Protein 3L0G (pdb70)

Sequence (1093 aa):
ISFSEEIIHNALKEDLGDKGDITTNSILINEKVNFAINTRENLVVCGIPILEEVFNMNKEHVKYEIHKKDGDITGKNSTLVSGEALAIYLLPIERVILNFIIQHASGIASITRQFVDEVSGTKVKIRSTRKTTPGLRMLDKYSVCIGGGESYRDNLCDGVLIKDNHIASCGSITLAIQRLRKNLKNEYIAIECDNISQVEESLSNNVDMILLDNMSISEIKKAVDDIIVNGKSVLEVSGCVNIRNVRNIALTGVDYISIGCCITNSFQNKDIGLDIEISFSEIIHNALKEDLGDKGDITTNSILINEKVNFAINTRENLVVCGIPILEEVFNMNKEHVKYEIHKKDGDITGKNSTLVSGEALAIYLLPIERVILNFIIQHASGIASITRQFVDEVSGTKVKIRSTRKTTPGLRMLDKYSVCIGG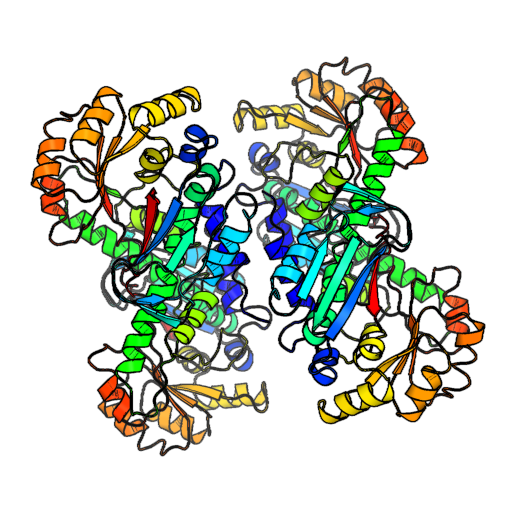GESYRDNLCDGVLIKDNHIASCGSITLAIQRLRKNLKNEYIAIECDNISSQVEESLSNNVDMILLDNMSISEIKKKAVDIIVNGKSVLEVSGCVNIRNVRNIALTGVDYISSIGCCITNSFQNKDIGLLDIEYMKISFSEIIHNALKEDLGDKGDITTNSILINEKVNFAINTRENLVVCGIPILEEVFNMNKEHVKYEIHKKDGDITGKNSTLVSGEEALAIYLLPIERVILNFIIQHASGIASITRQFVDEVSSGTKVKIRSTRKTTPGLRMLDKYSVCIGGGESYRDNLCDGVLIKDNHIASCGSITLAIQRLRKNLKNEYIAIECDNISQVEESLSNNVDMILLDNMSISEIKKAVDDIIVNGKSVLEVSGCCVNIRNVRNIALTGVDYISSIGCCITNSFQNKDIGLDIEKISFSEIIHNALKEDLGDKGDITTNSILINEKVNFAINTRENLVVCGIPILEEVFNMNKEHVKYEIHKKDGDITGKNSTLVSGEALAIYLLPIERVILNFIIQHASGIASITRQFVDEVSGTKVKIRSTRKTTPGLRMLDKYSVCIGGGESYRDNLCDGVLIKDNHIASCGSITLAIQRLRKNLKNEYIAIECDNISQVEESLSNNVDMILLDDNMSISEIKKAVDDIVNGKSVLEVSGCCVNIRNVRNIALTGVDYISIGCCITNSFQNKDIGLDIEY

Foldseek 3Di:
DDCVVVLVVLLCVQQPDPGDCVLVVPFDQDKWKKFWWFQAWWQWAQVVVVVVLCVVVVVFWDKDAPDDGLDTDGGGDTGMITMGRSSSCVRCFVVSQVLRLLLRQLLGVLLLLVVLQPPFLEAEEEDQLADPPCLPSNRVSSVSSPHHYPDSDPPGAEEAEPVNCVVPPHPLVSLVVCPVVDPPGQYEYEDAAVVNLVVVVVVQHAEYEHEADDLVRLLVSCVVCVPSHAYEYEYDDDSVCSNSSSVSRHHYYYYSCSRPVTGGGDIHMDID/DDDPVVLVVLLCVQQPPPGDVVLVVPADQDKWKKFWWFQAWWQWDQVVVVVVLVVVVVVFWDKDAPDDGLDTDGGGHTGMITMGRVSSDPRCFCVSQVLRLQLRQLLGVLLLLVVLQPPFLEAEEADQLADPPCLPSNRVSSVSSPHHYPDSDPPGAAEAEPVNCVVVVHPVVSVVVCPVVDPPGQHEYEDAAVVNLVVVVVVQHAEYEHEPHDLVRLLVSCVVCVPSHAYEYEDADDSVCSNVSRVSRHHYYYHSCSRPVTGGGDIHMDIDD/DPDDCVVVLVVLLCVQQPPPGDCVLVVPADQDKWKKFKWFQFKWQWAQVVVVVVLQVVVVVFWDKDADDDQLDTDGGGDTGMITMGRVSSPPRCFVVSQVRRLLLGQLLGVLLLLVVLQPPFLEAEEEDQLADPPCLPSNRVSSVSNRHHYPDSDDPPAAEAEPVNCVVVPHPVVSLVVVCVPDPPGQHEYEDAAVVNLVVVVVVQHAEYEHEPDDLVRLLVSCVVCVPSHQYEYEEADDSVCSNVSRVSRHHYYYHSCSRPVTGGGDIHMDID/DDDCVVVLVVLLCVQQPPPGDCVLVVPADQDKWKKFWWFQFWWQWAQVVVVVVLQVVCVVFWDKDADDDGLDTDGGGDTGMITMGRCSSPVRCFVVSQVLRLQLGLLLGVLLLLVVLQPPFQEAEEADCLADVPCLPSNRVSSVSNRHHYPDSDPPGAAEAEPVNCVVVVHPLVSLVVVCVVDPPGQYEYEDAAPVNLVVCVVSQHAEYEHEPDDLVRLLVSCVVCVPSHQYEYEEADDSVCSNSSRVSRHHYYYHSCSRPVTGGGGIHMDIDD

Radius of gyration: 31.75 Å; Cα contacts (8 Å, |Δi|>4): 2409; chains: 4; bounding box: 58×88×81 Å

CATH classification: 3.90.1170.20 (+1 more: 3.20.20.70)

Solvent-accessible surface area: 42765 Å² total; per-residue (Å²): 126,93,13,58,49,31,4,57,24,3,21,61,34,0,32,44,121,66,19,4,32,0,0,80,8,3,2,124,114,43,129,4,91,6,20,3,25,0,91,54,99,8,8,1,0,0,4,51,0,0,58,62,1,1,65,119,28,153,96,57,8,65,64,107,62,78,65,139,25,33,29,126,13,35,132,125,18,50,1,0,28,22,77,1,31,0,42,90,1,14,14,13,31,34,6,3,2,12,0,0,18,8,0,0,1,0,0,10,42,0,71,97,10,27,80,67,5,71,82,31,136,9,100,2,15,7,18,22,80,5,11,8,23,4,4,65,1,0,8,40,0,0,61,47,0,25,7,64,38,51,12,52,20,10,15,81,7,0,14,0,44,66,10,9,20,52,12,16,62,39,3,53,54,0,1,110,53,1,106,188,90,37,95,156,65,98,2,0,0,24,0,77,65,35,78,34,0,89,58,0,32,87,25,116,5,52,2,0,10,0,50,98,17,58,75,78,73,4,120,105,0,39,99,53,4,101,74,156,14,41,5,6,4,20,36,96,7,61,71,93,40,0,83,89,14,4,115,15,30,0,38,48,0,4,1,17,55,0,0,26,28,19,116,28,37,72,4,8,8,56,28,88,126,64,15,55,80,34,4,37,35,2,18,51,39,0,35,37,104,116,18,4,24,1,0,74,7,2,4,98,112,40,69,4,84,7,20,3,22,0,81,58,102,7,8,0,0,1,3,52,0,0,55,61,0,1,91,118,26,77,100,64,11,60,67,104,61,77,64,135,22,32,32,122,14,35,134,118,18,50,0,0,28,21,94,3,43,0,41,89,1,13,13,9,32,29,8,2,3,13,0,0,17,8,0,0,1,0,0,13,39,0,70,88,4,29,83,65,4,73,79,33,137,10,102,1,15,4,25,24,87,4,10,8,24,5,4,59,1,0,8,42,0,0,60,47,0,28,7,63,38,51,12,53,20,10,13,79,6,0,14,0,55,66,11,11,22,34,10,15,63,38,3,58,54,0,1,112,50,1,110,180,86,38,92,159,67,98,3,0,0,23,0,72,64,34,78,36,0,89,59,0,39,88,22,118,5,55,2,0,6,0,47,133,21,58,59,81,60,2,118,102,0,37,97,51,3,99,76,156,13,44,6,5,6,20,23,74,17,77,54,215,49,0,83,89,12,3,115,16,27,0,39,48,0,5,0,7,32,0,0,26,25,20,108,30,40,74,4,9,8,53,22,57,118,112,96,67,48,10,13,55,34,5,66,21,2,19,51,36,0,35,37,123,159,19,3,20,0,0,76,7,1,6,103,117,38,80,6,85,7,19,3,25,0,84,58,103,6,7,1,1,0,4,50,0,0,61,47,0,1,81,90,31,74,97,63,7,64,54,112,51,83,67,57,30,34,53,122,16,32,139,108,17,49,0,0,32,16,112,5,48,0,42,88,1,14,14,11,31,31,7,2,3,11,0,1,21,8,0,0,2,0,0,16,39,0,69,85,12,28,82,65,4,72,82,34,130,9,101,1,16,5,24,23,80,4,11,8,23,4,4,82,3,0,8,41,0,0,62,43,0,28,7,65,39,55,13,52,22,8,27,79,9,0,14,0,53,66,9,9,20,48,12,20,62,39,4,46,62,0,0,102,76,0,97,182,90,48,93,117,68,98,2,0,0,19,0,75,61,35,73,41,0,85,62,0,16,90,21,115,5,56,2,0,8,0,36,123,20,60,69,79,54,2,123,110,0,36,104,40,2,117,77,138,10,45,6,4,7,16,20,74,18,89,54,87,60,0,87,87,12,3,115,19,29,0,34,47,0,5,0,3,37,0,0,22,22,18,115,32,42,75,4,8,11,56,26,95,155,65,55,12,14,42,37,5,56,46,2,5,34,40,0,16,24,146,156,16,3,22,0,0,77,9,1,5,103,116,40,65,5,64,6,20,3,24,0,78,60,101,7,7,1,1,0,4,51,0,0,62,57,0,1,84,124,29,80,95,64,6,64,61,116,51,86,69,138,23,31,36,116,17,30,140,105,19,48,1,0,34,22,96,4,46,0,38,90,1,15,14,12,32,30,8,2,3,12,0,1,22,9,0,0,1,0,0,12,37,0,75,86,12,30,83,64,5,70,79,35,129,9,99,2,18,7,24,26,78,4,11,7,24,4,5,76,2,0,8,45,0,0,60,45,0,28,7,65,39,51,12,53,21,11,11,75,8,0,14,0,51,63,8,9,23,28,7,18,58,40,3,65,72,0,1,58,61,0,94,178,88,43,88,119,61,97,1,0,0,23,0,69,64,22,76,35,0,86,60,0,35,89,22,118,6,55,1,0,7,1,38,129,20,58,73,72,58,2,114,104,0,37,110,67,2,98,76,157,10,44,6,5,8,18,22,86,20,88,54,85,84,0,83,90,20,4,111,27,28,0,37,46,0,2,0,3,38,0,0,20,22,18,112,28,41,73,4,10,10,55,18,109,100

Structure (mmCIF, N/CA/C/O backbone):
data_3L0G
#
_entry.id   3L0G
#
_cell.length_a   60.530
_cell.length_b   77.320
_cell.length_c   78.320
_cell.angle_alpha   113.01
_cell.angle_beta   91.82
_cell.angle_gamma   111.68
#
_symmetry.space_group_name_H-M   'P 1'
#
loop_
_entity.id
_entity.type
_entity.pdbx_description
1 polymer 'Nicotinate-nucleotide pyrophosphorylase'
2 non-polymer 1,2-ETHANEDIOL
3 non-polymer 'FORMIC ACID'
4 water water
#
loop_
_atom_site.group_PDB
_atom_site.id
_atom_site.type_symbol
_atom_site.label_atom_id
_atom_site.label_alt_id
_atom_site.label_comp_id
_atom_site.label_asym_id
_atom_site.label_entity_id
_atom_site.label_seq_id
_atom_site.pdbx_PDB_ins_code
_atom_site.Cartn_x
_atom_site.Cartn_y
_atom_site.Cartn_z
_atom_site.occupancy
_atom_site.B_iso_or_equiv
_atom_site.auth_seq_id
_atom_site.auth_comp_id
_atom_site.auth_asym_id
_atom_site.auth_atom_id
_atom_site.pdbx_PDB_model_num
ATOM 1 N N . ILE A 1 24 ? 14.305 61.790 9.188 1.00 21.09 3 ILE A N 1
ATOM 2 C CA . ILE A 1 24 ? 15.512 61.923 8.308 1.00 20.60 3 ILE A CA 1
ATOM 3 C C . ILE A 1 24 ? 15.156 62.823 7.137 1.00 19.27 3 ILE A C 1
ATOM 4 O O . ILE A 1 24 ? 14.200 62.552 6.424 1.00 19.98 3 ILE A O 1
ATOM 9 N N . SER A 1 25 ? 15.928 63.873 6.908 1.00 17.21 4 SER A N 1
ATOM 10 C CA . SER A 1 25 ? 15.624 64.780 5.807 1.00 16.45 4 SER A CA 1
ATOM 11 C C . SER A 1 25 ? 16.308 64.332 4.498 1.00 15.55 4 SER A C 1
ATOM 12 O O . SER A 1 25 ? 17.490 63.992 4.506 1.00 15.04 4 SER A O 1
ATOM 15 N N . PHE A 1 26 ? 15.557 64.340 3.395 1.00 13.80 5 PHE A N 1
ATOM 16 C CA . PHE A 1 26 ? 16.113 64.026 2.058 1.00 12.68 5 PHE A CA 1
ATOM 17 C C . PHE A 1 26 ? 16.088 65.278 1.178 1.00 11.24 5 PHE A C 1
ATOM 18 O O . PHE A 1 26 ? 16.323 65.200 -0.018 1.00 8.87 5 PHE A O 1
ATOM 26 N N . SER A 1 27 ? 15.808 66.436 1.769 1.00 9.87 6 SER A N 1
ATOM 27 C CA . SER A 1 27 ? 15.603 67.622 0.955 1.00 9.43 6 SER A CA 1
ATOM 28 C C . SER A 1 27 ? 16.841 68.051 0.170 1.00 8.86 6 SER A C 1
ATOM 29 O O . SER A 1 27 ? 16.735 68.377 -0.997 1.00 8.70 6 SER A O 1
ATOM 32 N N . GLU A 1 28 ? 17.998 68.055 0.813 1.00 8.40 7 GLU A N 1
ATOM 33 C CA A GLU A 1 28 ? 19.248 68.484 0.186 0.50 8.91 7 GLU A CA 1
ATOM 34 C CA B GLU A 1 28 ? 19.212 68.517 0.144 0.50 8.75 7 GLU A CA 1
ATOM 35 C C . GLU A 1 28 ? 19.671 67.523 -0.923 1.00 8.30 7 GLU A C 1
ATOM 36 O O . GLU A 1 28 ? 20.030 67.960 -2.035 1.00 6.89 7 GLU A O 1
ATOM 47 N N . ILE A 1 29 ? 19.645 66.216 -0.626 1.00 8.03 8 ILE A N 1
ATOM 48 C CA . ILE A 1 29 ? 20.000 65.226 -1.669 1.00 7.92 8 ILE A CA 1
ATOM 49 C C . ILE A 1 29 ? 19.065 65.320 -2.894 1.00 7.41 8 ILE A C 1
ATOM 50 O O . ILE A 1 29 ? 19.519 65.206 -4.007 1.00 6.71 8 ILE A O 1
ATOM 55 N N . ILE A 1 30 ? 17.779 65.584 -2.672 1.00 7.02 9 ILE A N 1
ATOM 56 C CA . ILE A 1 30 ? 16.840 65.799 -3.770 1.00 6.22 9 ILE A CA 1
ATOM 57 C C . ILE A 1 30 ? 17.261 67.001 -4.595 1.00 6.61 9 ILE A C 1
ATOM 58 O O . ILE A 1 30 ? 17.355 66.935 -5.821 1.00 6.32 9 ILE A O 1
ATOM 63 N N . HIS A 1 31 ? 17.555 68.087 -3.901 1.00 6.84 10 HIS A N 1
ATOM 64 C CA . HIS A 1 31 ? 17.960 69.307 -4.542 1.00 7.23 10 HIS A CA 1
ATOM 65 C C . HIS A 1 31 ? 19.202 69.138 -5.420 1.00 7.44 10 HIS A C 1
ATOM 66 O O . HIS A 1 31 ? 19.269 69.665 -6.518 1.00 7.19 10 HIS A O 1
ATOM 73 N N . ASN A 1 32 ? 20.164 68.378 -4.937 1.00 7.77 11 ASN A N 1
ATOM 74 C CA . ASN A 1 32 ? 21.419 68.237 -5.626 1.00 8.06 11 ASN A CA 1
ATOM 75 C C . ASN A 1 32 ? 21.278 67.331 -6.856 1.00 8.00 11 ASN A C 1
ATOM 76 O O . ASN A 1 32 ? 21.895 67.610 -7.893 1.00 7.28 11 ASN A O 1
ATOM 81 N N . ALA A 1 33 ? 20.437 66.301 -6.748 1.00 7.25 12 ALA A N 1
ATOM 82 C CA . ALA A 1 33 ? 20.076 65.451 -7.894 1.00 6.35 12 ALA A CA 1
ATOM 83 C C . ALA A 1 33 ? 19.282 66.197 -8.969 1.00 6.01 12 ALA A C 1
ATOM 84 O O . ALA A 1 33 ? 19.544 66.030 -10.154 1.00 5.55 12 ALA A O 1
ATOM 86 N N . LEU A 1 34 ? 18.309 67.008 -8.573 1.00 5.47 13 LEU A N 1
ATOM 87 C CA . LEU A 1 34 ? 17.565 67.818 -9.552 1.00 5.68 13 LEU A CA 1
ATOM 88 C C . LEU A 1 34 ? 18.501 68.795 -10.243 1.00 5.21 13 LEU A C 1
ATOM 89 O O . LEU A 1 34 ? 18.461 68.958 -11.478 1.00 5.16 13 LEU A O 1
ATOM 94 N N . LYS A 1 35 ? 19.313 69.467 -9.444 1.00 5.31 14 LYS A N 1
ATOM 95 C CA . LYS A 1 35 ? 20.279 70.463 -9.940 1.00 6.52 14 LYS A CA 1
ATOM 96 C C . LYS A 1 35 ? 21.237 69.849 -10.979 1.00 6.00 14 LYS A C 1
ATOM 97 O O . LYS A 1 35 ? 21.424 70.421 -12.044 1.00 7.27 14 LYS A O 1
ATOM 103 N N . GLU A 1 36 ? 21.856 68.711 -10.669 1.00 5.65 15 GLU A N 1
ATOM 104 C CA . GLU A 1 36 ? 22.836 68.146 -11.608 1.00 6.11 15 GLU A CA 1
ATOM 105 C C . GLU A 1 36 ? 22.176 67.746 -12.931 1.00 6.25 15 GLU A C 1
ATOM 106 O O . GLU A 1 36 ? 22.850 67.728 -13.939 1.00 6.70 15 GLU A O 1
ATOM 112 N N . ASP A 1 37 ? 20.872 67.414 -12.915 1.00 6.94 16 ASP A N 1
ATOM 113 C CA . ASP A 1 37 ? 20.200 66.915 -14.123 1.00 7.32 16 ASP A CA 1
ATOM 114 C C . ASP A 1 37 ? 19.467 68.003 -14.916 1.00 8.06 16 ASP A C 1
ATOM 115 O O . ASP A 1 37 ? 19.276 67.842 -16.140 1.00 8.06 16 ASP A O 1
ATOM 120 N N . LEU A 1 38 ? 19.016 69.063 -14.244 1.00 8.57 17 LEU A N 1
ATOM 121 C CA . LEU A 1 38 ? 18.179 70.103 -14.886 1.00 10.53 17 LEU A CA 1
ATOM 122 C C . LEU A 1 38 ? 18.841 71.470 -14.990 1.00 11.52 17 LEU A C 1
ATOM 123 O O . LEU A 1 38 ? 18.379 72.322 -15.741 1.00 12.46 17 LEU A O 1
ATOM 128 N N . GLY A 1 39 ? 19.893 71.684 -14.223 1.00 13.41 18 GLY A N 1
ATOM 129 C CA . GLY A 1 39 ? 20.646 72.932 -14.236 1.00 15.42 18 GLY A CA 1
ATOM 130 C C . GLY A 1 39 ? 19.780 74.174 -14.299 1.00 16.75 18 GLY A C 1
ATOM 131 O O . GLY A 1 39 ? 18.776 74.287 -13.572 1.00 17.00 18 GLY A O 1
ATOM 132 N N . ASP A 1 40 ? 20.163 75.072 -15.215 1.00 18.28 19 ASP A N 1
ATOM 133 C CA . ASP A 1 40 ? 19.501 76.353 -15.432 1.00 19.22 19 ASP A CA 1
ATOM 134 C C . ASP A 1 40 ? 18.558 76.316 -16.626 1.00 18.18 19 ASP A C 1
ATOM 135 O O . ASP A 1 40 ? 17.498 76.919 -16.568 1.00 18.85 19 ASP A O 1
ATOM 140 N N . LYS A 1 41 ? 18.957 75.641 -17.707 1.00 17.35 20 LYS A N 1
ATOM 141 C CA . LYS A 1 41 ? 18.153 75.576 -18.936 1.00 15.81 20 LYS A CA 1
ATOM 142 C C . LYS A 1 41 ? 16.944 74.644 -18.840 1.00 14.87 20 LYS A C 1
ATOM 143 O O . LYS A 1 41 ? 16.051 74.715 -19.681 1.00 15.41 20 LYS A O 1
ATOM 145 N N . GLY A 1 42 ? 16.889 73.785 -17.832 1.00 12.82 21 GLY A N 1
ATOM 146 C CA . GLY A 1 42 ? 15.837 72.781 -17.752 1.00 11.49 21 GLY A CA 1
ATOM 147 C C . GLY A 1 42 ? 15.936 71.698 -18.826 1.00 10.78 21 GLY A C 1
ATOM 148 O O . GLY A 1 42 ? 16.985 71.517 -19.459 1.00 9.69 21 GLY A O 1
ATOM 149 N N . ASP A 1 43 ? 14.836 70.986 -19.027 1.00 9.17 22 ASP A N 1
ATOM 150 C CA . ASP A 1 43 ? 14.801 69.815 -19.927 1.00 9.08 22 ASP A CA 1
ATOM 151 C C . ASP A 1 43 ? 14.447 70.229 -21.360 1.00 8.28 22 ASP A C 1
ATOM 152 O O . ASP A 1 43 ? 13.274 70.310 -21.712 1.00 8.20 22 ASP A O 1
ATOM 157 N N . ILE A 1 44 ? 15.456 70.446 -22.198 1.00 7.54 23 ILE A N 1
ATOM 158 C CA . ILE A 1 44 ? 15.222 71.074 -23.493 1.00 8.00 23 ILE A CA 1
ATOM 159 C C . ILE A 1 44 ? 14.430 70.186 -24.466 1.00 7.97 23 ILE A C 1
ATOM 160 O O . ILE A 1 44 ? 13.740 70.681 -25.357 1.00 7.76 23 ILE A O 1
ATOM 165 N N . THR A 1 45 ? 14.510 68.882 -24.272 1.00 7.41 24 THR A N 1
ATOM 166 C CA . THR A 1 45 ? 13.769 67.958 -25.116 1.00 8.03 24 THR A CA 1
ATOM 167 C C . THR A 1 45 ? 12.276 68.050 -24.782 1.00 8.70 24 THR A C 1
ATOM 168 O O . THR A 1 45 ? 11.448 68.290 -25.662 1.00 9.69 24 THR A O 1
ATOM 172 N N . THR A 1 46 ? 11.947 67.905 -23.506 1.00 8.52 25 THR A N 1
ATOM 173 C CA . THR A 1 46 ? 10.567 67.897 -23.062 1.00 8.52 25 THR A CA 1
ATOM 174 C C . THR A 1 46 ? 9.903 69.231 -23.363 1.00 8.77 25 THR A C 1
ATOM 175 O O . THR A 1 46 ? 8.802 69.273 -23.900 1.00 8.57 25 THR A O 1
ATOM 179 N N . ASN A 1 47 ? 10.576 70.319 -23.011 1.00 9.36 26 ASN A N 1
ATOM 180 C CA . ASN A 1 47 ? 10.041 71.669 -23.212 1.00 9.27 26 ASN A CA 1
ATOM 181 C C . ASN A 1 47 ? 9.861 72.044 -24.677 1.00 9.06 26 ASN A C 1
ATOM 182 O O . ASN A 1 47 ? 9.105 72.955 -24.985 1.00 8.23 26 ASN A O 1
ATOM 187 N N . SER A 1 48 ? 10.553 71.341 -25.573 1.00 9.16 27 SER A N 1
ATOM 188 C CA . SER A 1 48 ? 10.463 71.610 -27.002 1.00 9.18 27 SER A CA 1
ATOM 189 C C . SER A 1 48 ? 9.404 70.761 -27.697 1.00 9.56 27 SER A C 1
ATOM 190 O O . SER A 1 48 ? 9.103 71.017 -28.839 1.00 8.43 27 SER A O 1
ATOM 193 N N . ILE A 1 49 ? 8.862 69.745 -27.023 1.00 9.65 28 ILE A N 1
ATOM 194 C CA . ILE A 1 49 ? 7.890 68.846 -27.641 1.00 10.10 28 ILE A CA 1
ATOM 195 C C . ILE A 1 49 ? 6.481 68.960 -27.040 1.00 10.91 28 ILE A C 1
ATOM 196 O O . ILE A 1 49 ? 5.500 68.805 -27.759 1.00 10.97 28 ILE A O 1
ATOM 201 N N . LEU A 1 50 ? 6.379 69.265 -25.746 1.00 11.58 29 LEU A N 1
ATOM 202 C CA . LEU A 1 50 ? 5.120 69.119 -25.016 1.00 12.42 29 LEU A CA 1
ATOM 203 C C . LEU A 1 50 ? 4.639 70.443 -24.432 1.00 13.62 29 LEU A C 1
ATOM 204 O O . LEU A 1 50 ? 5.437 71.318 -24.142 1.00 12.52 29 LEU A O 1
ATOM 209 N N . ILE A 1 51 ? 3.329 70.572 -24.239 1.00 15.65 30 ILE A N 1
ATOM 210 C CA . ILE A 1 51 ? 2.776 71.748 -23.583 1.00 16.86 30 ILE A CA 1
ATOM 211 C C . ILE A 1 51 ? 1.747 71.371 -22.500 1.00 17.48 30 ILE A C 1
ATOM 212 O O . ILE A 1 51 ? 2.069 71.394 -21.308 1.00 17.40 30 ILE A O 1
ATOM 217 N N . ASN A 1 52 ? 0.519 71.056 -22.895 1.00 17.67 31 ASN A N 1
ATOM 218 C CA . ASN A 1 52 ? -0.547 70.751 -21.931 1.00 18.01 31 ASN A CA 1
ATOM 219 C C . ASN A 1 52 ? -0.974 69.267 -21.904 1.00 17.20 31 ASN A C 1
ATOM 220 O O . ASN A 1 52 ? -1.943 68.916 -21.241 1.00 17.06 31 ASN A O 1
ATOM 225 N N . GLU A 1 53 ? -0.258 68.400 -22.618 1.00 16.86 32 GLU A N 1
ATOM 226 C CA . GLU A 1 53 ? -0.557 66.976 -22.591 1.00 16.40 32 GLU A CA 1
ATOM 227 C C . GLU A 1 53 ? -0.521 66.435 -21.160 1.00 16.34 32 GLU A C 1
ATOM 228 O O . GLU A 1 53 ? 0.420 66.695 -20.418 1.00 16.35 32 GLU A O 1
ATOM 234 N N . LYS A 1 54 ? -1.564 65.687 -20.803 1.00 16.16 33 LYS A N 1
ATOM 235 C CA . LYS A 1 54 ? -1.678 65.033 -19.526 1.00 16.49 33 LYS A CA 1
ATOM 236 C C . LYS A 1 54 ? -1.551 63.535 -19.764 1.00 16.11 33 LYS A C 1
ATOM 237 O O . LYS A 1 54 ? -2.040 63.012 -20.768 1.00 15.35 33 LYS A O 1
ATOM 243 N N . VAL A 1 55 ? -0.859 62.852 -18.854 1.00 14.87 34 VAL A N 1
ATOM 244 C CA . VAL A 1 55 ? -0.560 61.428 -19.026 1.00 13.83 34 VAL A CA 1
ATOM 245 C C . VAL A 1 55 ? -0.924 60.634 -17.766 1.00 12.78 34 VAL A C 1
ATOM 246 O O . VAL A 1 55 ? -0.809 61.157 -16.653 1.00 12.45 34 VAL A O 1
ATOM 250 N N . ASN A 1 56 ? -1.385 59.393 -17.941 1.00 11.57 35 ASN A N 1
ATOM 251 C CA . ASN A 1 56 ? -1.483 58.457 -16.843 1.00 11.22 35 ASN A CA 1
ATOM 252 C C . ASN A 1 56 ? -0.118 57.793 -16.690 1.00 11.63 35 ASN A C 1
ATOM 253 O O . ASN A 1 56 ? 0.516 57.457 -17.699 1.00 11.46 35 ASN A O 1
ATOM 258 N N . PHE A 1 57 ? 0.352 57.585 -15.459 1.00 11.08 36 PHE A N 1
ATOM 259 C CA . PHE A 1 57 ? 1.664 56.955 -15.285 1.00 10.53 36 PHE A CA 1
ATOM 260 C C . PHE A 1 57 ? 1.655 55.925 -14.171 1.00 10.07 36 PHE A C 1
ATOM 261 O O . PHE A 1 57 ? 0.800 55.980 -13.292 1.00 8.97 36 PHE A O 1
ATOM 269 N N . ALA A 1 58 ? 2.648 55.034 -14.216 1.00 9.31 37 ALA A N 1
ATOM 270 C CA . ALA A 1 58 ? 2.883 54.034 -13.195 1.00 9.16 37 ALA A CA 1
ATOM 271 C C . ALA A 1 58 ? 4.401 53.832 -13.051 1.00 8.92 37 ALA A C 1
ATOM 272 O O . ALA A 1 58 ? 5.096 53.746 -14.051 1.00 8.55 37 ALA A O 1
ATOM 274 N N . ILE A 1 59 ? 4.887 53.813 -11.803 1.00 8.28 38 ILE A N 1
ATOM 275 C CA . ILE A 1 59 ? 6.259 53.455 -11.433 1.00 7.83 38 ILE A CA 1
ATOM 276 C C . ILE A 1 59 ? 6.210 51.956 -11.133 1.00 7.88 38 ILE A C 1
ATOM 277 O O . ILE A 1 59 ? 5.639 51.536 -10.092 1.00 6.45 38 ILE A O 1
ATOM 282 N N . ASN A 1 60 ? 6.710 51.152 -12.074 1.00 7.57 39 ASN A N 1
ATOM 283 C CA . ASN A 1 60 ? 6.557 49.686 -12.035 1.00 8.06 39 ASN A CA 1
ATOM 284 C C . ASN A 1 60 ? 7.878 48.962 -11.827 1.00 6.89 39 ASN A C 1
ATOM 285 O O . ASN A 1 60 ? 8.887 49.319 -12.445 1.00 7.85 39 ASN A O 1
ATOM 290 N N . THR A 1 61 ? 7.869 47.953 -10.959 1.00 7.22 40 THR A N 1
ATOM 291 C CA . THR A 1 61 ? 9.040 47.107 -10.756 1.00 8.19 40 THR A CA 1
ATOM 292 C C . THR A 1 61 ? 9.231 46.184 -11.967 1.00 8.34 40 THR A C 1
ATOM 293 O O . THR A 1 61 ? 8.272 45.631 -12.489 1.00 10.00 40 THR A O 1
ATOM 297 N N . ARG A 1 62 ? 10.466 46.062 -12.419 1.00 8.31 41 ARG A N 1
ATOM 298 C CA . ARG A 1 62 ? 10.861 45.062 -13.399 1.00 9.28 41 ARG A CA 1
ATOM 299 C C . ARG A 1 62 ? 11.442 43.803 -12.740 1.00 8.90 41 ARG A C 1
ATOM 300 O O . ARG A 1 62 ? 11.873 42.924 -13.457 1.00 8.79 41 ARG A O 1
ATOM 308 N N . GLU A 1 63 ? 11.461 43.729 -11.408 1.00 8.74 42 GLU A N 1
ATOM 309 C CA . GLU A 1 63 ? 11.952 42.555 -10.696 1.00 9.44 42 GLU A CA 1
ATOM 310 C C . GLU A 1 63 ? 11.477 42.543 -9.246 1.00 9.78 42 GLU A C 1
ATOM 311 O O . GLU A 1 63 ? 10.932 43.538 -8.751 1.00 8.75 42 GLU A O 1
ATOM 317 N N . ASN A 1 64 ? 11.681 41.404 -8.581 1.00 9.71 43 ASN A N 1
ATOM 318 C CA . ASN A 1 64 ? 11.360 41.267 -7.174 1.00 10.16 43 ASN A CA 1
ATOM 319 C C . ASN A 1 64 ? 12.186 42.255 -6.366 1.00 9.80 43 ASN A C 1
ATOM 320 O O . ASN A 1 64 ? 13.390 42.433 -6.613 1.00 10.18 43 ASN A O 1
ATOM 325 N N . LEU A 1 65 ? 11.572 42.872 -5.370 1.00 9.02 44 LEU A N 1
ATOM 326 C CA . LEU A 1 65 ? 12.351 43.745 -4.493 1.00 8.38 44 LEU A CA 1
ATOM 327 C C . LEU A 1 65 ? 11.682 44.084 -3.189 1.00 7.39 44 LEU A C 1
ATOM 328 O O . LEU A 1 65 ? 10.493 43.862 -3.026 1.00 5.68 44 LEU A O 1
ATOM 333 N N . VAL A 1 66 ? 12.513 44.617 -2.282 1.00 7.03 45 VAL A N 1
ATOM 334 C CA . VAL A 1 66 ? 12.097 45.393 -1.118 1.00 5.61 45 VAL A CA 1
ATOM 335 C C . VAL A 1 66 ? 12.032 46.853 -1.517 1.00 5.59 45 VAL A C 1
ATOM 336 O O . VAL A 1 66 ? 13.040 47.469 -1.916 1.00 6.42 45 VAL A O 1
ATOM 340 N N . VAL A 1 67 ? 10.839 47.420 -1.407 1.00 4.30 46 VAL A N 1
ATOM 341 C CA . VAL A 1 67 ? 10.617 48.779 -1.810 1.00 4.45 46 VAL A CA 1
ATOM 342 C C . VAL A 1 67 ? 11.323 49.733 -0.851 1.00 4.86 46 VAL A C 1
ATOM 343 O O . VAL A 1 67 ? 11.217 49.610 0.382 1.00 4.52 46 VAL A O 1
ATOM 347 N N . CYS A 1 68 ? 11.995 50.728 -1.408 1.00 6.01 47 CYS A N 1
ATOM 348 C CA . CYS A 1 68 ? 12.648 51.747 -0.584 1.00 5.91 47 CYS A CA 1
ATOM 349 C C . CYS A 1 68 ? 12.843 53.046 -1.375 1.00 5.58 47 CYS A C 1
ATOM 350 O O . CYS A 1 68 ? 13.133 53.012 -2.558 1.00 5.63 47 CYS A O 1
ATOM 353 N N . GLY A 1 69 ? 12.646 54.189 -0.722 1.00 5.49 48 GLY A N 1
ATOM 354 C CA . GLY A 1 69 ? 12.772 55.470 -1.393 1.00 5.58 48 GLY A CA 1
ATOM 355 C C . GLY A 1 69 ? 11.411 56.114 -1.692 1.00 5.79 48 GLY A C 1
ATOM 356 O O . GLY A 1 69 ? 11.364 57.223 -2.201 1.00 6.61 48 GLY A O 1
ATOM 357 N N . ILE A 1 70 ? 10.310 55.478 -1.340 1.00 6.04 49 ILE A N 1
ATOM 358 C CA . ILE A 1 70 ? 8.984 56.102 -1.583 1.00 6.97 49 ILE A CA 1
ATOM 359 C C . ILE A 1 70 ? 8.850 57.525 -0.991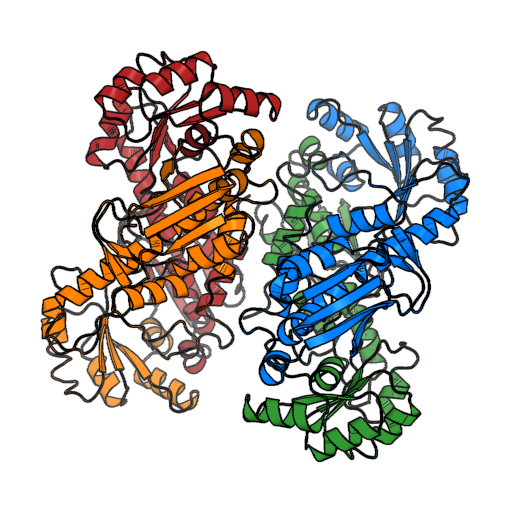 1.00 7.61 49 ILE A C 1
ATOM 360 O O . ILE A 1 70 ? 8.286 58.399 -1.640 1.00 7.54 49 ILE A O 1
ATOM 365 N N . PRO A 1 71 ? 9.362 57.759 0.235 1.00 8.15 50 PRO A N 1
ATOM 366 C CA . PRO A 1 71 ? 9.303 59.135 0.756 1.00 8.48 50 PRO A CA 1
ATOM 367 C C . PRO A 1 71 ? 10.048 60.218 -0.071 1.00 8.18 50 PRO A C 1
ATOM 368 O O . PRO A 1 71 ? 9.624 61.392 -0.066 1.00 7.92 50 PRO A O 1
ATOM 372 N N . ILE A 1 72 ? 11.078 59.832 -0.828 1.00 7.82 51 ILE A N 1
ATOM 373 C CA . ILE A 1 72 ? 11.731 60.744 -1.763 1.00 8.20 51 ILE A CA 1
ATOM 374 C C . ILE A 1 72 ? 10.806 61.075 -2.937 1.00 8.88 51 ILE A C 1
ATOM 375 O O . ILE A 1 72 ? 10.628 62.238 -3.272 1.00 8.51 51 ILE A O 1
ATOM 380 N N . LEU A 1 73 ? 10.202 60.050 -3.550 1.00 10.52 52 LEU A N 1
ATOM 381 C CA . LEU A 1 73 ? 9.214 60.242 -4.590 1.00 11.50 52 LEU A CA 1
ATOM 382 C C . LEU A 1 73 ? 8.078 61.155 -4.086 1.00 12.11 52 LEU A C 1
ATOM 383 O O . LEU A 1 73 ? 7.687 62.096 -4.769 1.00 12.32 52 LEU A O 1
ATOM 388 N N . GLU A 1 74 ? 7.558 60.894 -2.899 1.00 11.93 53 GLU A N 1
ATOM 389 C CA . GLU A 1 74 ? 6.503 61.741 -2.365 1.00 12.82 53 GLU A CA 1
ATOM 390 C C . GLU A 1 74 ? 6.969 63.210 -2.236 1.00 12.04 53 GLU A C 1
ATOM 391 O O . GLU A 1 74 ? 6.240 64.126 -2.597 1.00 11.27 53 GLU A O 1
ATOM 397 N N . GLU A 1 75 ? 8.164 63.433 -1.709 1.00 11.35 54 GLU A N 1
ATOM 398 C CA . GLU A 1 75 ? 8.625 64.817 -1.509 1.00 12.19 54 GLU A CA 1
ATOM 399 C C . GLU A 1 75 ? 8.844 65.528 -2.862 1.00 11.45 54 GLU A C 1
ATOM 400 O O . GLU A 1 75 ? 8.461 66.673 -3.022 1.00 11.78 54 GLU A O 1
ATOM 406 N N . VAL A 1 76 ? 9.403 64.846 -3.851 1.00 12.07 55 VAL A N 1
ATOM 407 C CA . VAL A 1 76 ? 9.514 65.427 -5.177 1.00 12.39 55 VAL A CA 1
ATOM 408 C C . VAL A 1 76 ? 8.142 65.773 -5.783 1.00 14.00 55 VAL A C 1
ATOM 409 O O . VAL A 1 76 ? 7.935 66.912 -6.248 1.00 13.76 55 VAL A O 1
ATOM 413 N N . PHE A 1 77 ? 7.209 64.814 -5.795 1.00 13.53 56 PHE A N 1
ATOM 414 C CA . PHE A 1 77 ? 5.892 65.080 -6.384 1.00 14.24 56 PHE A CA 1
ATOM 415 C C . PHE A 1 77 ? 5.169 66.190 -5.647 1.00 15.12 56 PHE A C 1
ATOM 416 O O . PHE A 1 77 ? 4.441 66.979 -6.270 1.00 14.12 56 PHE A O 1
ATOM 424 N N . ASN A 1 78 ? 5.316 66.220 -4.325 1.00 16.39 57 ASN A N 1
ATOM 425 C CA . ASN A 1 78 ? 4.689 67.254 -3.531 1.00 17.78 57 ASN A CA 1
ATOM 426 C C . ASN A 1 78 ? 5.260 68.666 -3.786 1.00 20.18 57 ASN A C 1
ATOM 427 O O . ASN A 1 78 ? 4.654 69.644 -3.361 1.00 21.35 57 ASN A O 1
ATOM 432 N N . MET A 1 79 ? 6.402 68.786 -4.459 1.00 21.70 58 MET A N 1
ATOM 433 C CA . MET A 1 79 ? 6.857 70.097 -4.934 1.00 23.80 58 MET A CA 1
ATOM 434 C C . MET A 1 79 ? 5.912 70.654 -6.043 1.00 24.67 58 MET A C 1
ATOM 435 O O . MET A 1 79 ? 5.635 71.857 -6.075 1.00 24.78 58 MET A O 1
ATOM 440 N N . ASN A 1 80 ? 5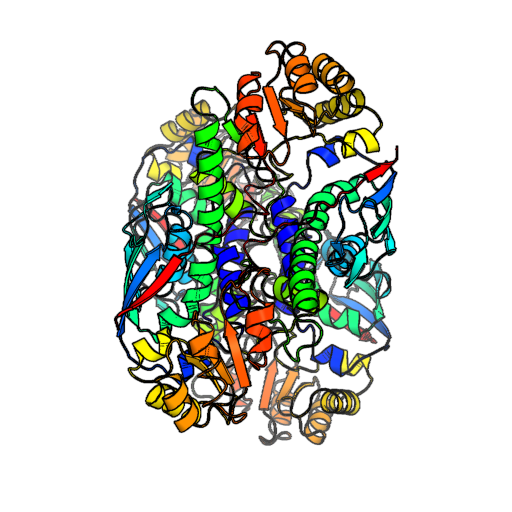.422 69.762 -6.914 1.00 25.45 59 ASN A N 1
ATOM 441 C CA . ASN A 1 80 ? 4.592 70.087 -8.087 1.00 25.84 59 ASN A CA 1
ATOM 442 C C . ASN A 1 80 ? 3.138 69.639 -7.826 1.00 24.84 59 ASN A C 1
ATOM 443 O O . ASN A 1 80 ? 2.560 68.954 -8.667 1.00 24.27 59 ASN A O 1
ATOM 448 N N . LYS A 1 81 ? 2.540 69.975 -6.693 1.00 24.59 60 LYS A N 1
ATOM 449 C CA . LYS A 1 81 ? 1.198 69.433 -6.354 1.00 24.69 60 LYS A CA 1
ATOM 450 C C . LYS A 1 81 ? 0.077 69.743 -7.361 1.00 23.99 60 LYS A C 1
ATOM 451 O O . LYS A 1 81 ? -0.811 68.914 -7.601 1.00 23.21 60 LYS A O 1
ATOM 457 N N . GLU A 1 82 ? 0.116 70.947 -7.928 1.00 22.86 61 GLU A N 1
ATOM 458 C CA . GLU A 1 82 ? -0.822 71.336 -8.973 1.00 22.19 61 GLU A CA 1
ATOM 459 C C . GLU A 1 82 ? -0.676 70.514 -10.247 1.00 21.57 61 GLU A C 1
ATOM 460 O O . GLU A 1 82 ? -1.608 70.445 -11.038 1.00 21.84 61 GLU A O 1
ATOM 462 N N . HIS A 1 83 ? 0.491 69.914 -10.486 1.00 20.30 62 HIS A N 1
ATOM 463 C CA . HIS A 1 83 ? 0.744 69.266 -11.773 1.00 18.72 62 HIS A CA 1
ATOM 464 C C . HIS A 1 83 ? 0.824 67.744 -11.739 1.00 17.72 62 HIS A C 1
ATOM 465 O O . HIS A 1 83 ? 0.925 67.124 -12.794 1.00 15.72 62 HIS A O 1
ATOM 472 N N . VAL A 1 84 ? 0.818 67.156 -10.545 1.00 16.47 63 VAL A N 1
ATOM 473 C CA . VAL A 1 84 ? 0.903 65.709 -10.389 1.00 16.00 63 VAL A CA 1
ATOM 474 C C . VAL A 1 84 ? -0.068 65.243 -9.319 1.00 15.21 63 VAL A C 1
ATOM 475 O O . VAL A 1 84 ? -0.052 65.760 -8.210 1.00 15.62 63 VAL A O 1
ATOM 479 N N . LYS A 1 85 ? -0.907 64.268 -9.650 1.00 14.23 64 LYS A N 1
ATOM 480 C CA . LYS A 1 85 ? -1.782 63.609 -8.674 1.00 13.46 64 LYS A CA 1
ATOM 481 C C . LYS A 1 85 ? -1.344 62.155 -8.631 1.00 12.95 64 LYS A C 1
ATOM 482 O O . LYS A 1 85 ? -1.113 61.551 -9.689 1.00 13.08 64 LYS A O 1
ATOM 484 N N . TYR A 1 86 ? -1.212 61.583 -7.434 1.00 12.24 65 TYR A N 1
ATOM 485 C CA . TYR A 1 86 ? -0.677 60.230 -7.308 1.00 11.70 65 TYR A CA 1
ATOM 486 C C . TYR A 1 86 ? -1.278 59.402 -6.164 1.00 11.76 65 TYR A C 1
ATOM 487 O O . TYR A 1 86 ? -1.809 59.952 -5.191 1.00 11.01 65 TYR A O 1
ATOM 496 N N . GLU A 1 87 ? -1.186 58.079 -6.313 1.00 11.12 66 GLU A N 1
ATOM 497 C CA . GLU A 1 87 ? -1.619 57.110 -5.303 1.00 11.64 66 GLU A CA 1
ATOM 498 C C . GLU A 1 87 ? -0.465 56.188 -4.927 1.00 10.73 66 GLU A C 1
ATOM 499 O O . GLU A 1 87 ? 0.212 55.651 -5.790 1.00 9.86 66 GLU A O 1
ATOM 505 N N . ILE A 1 88 ? -0.234 56.001 -3.638 1.00 10.61 67 ILE A N 1
ATOM 506 C CA . ILE A 1 88 ? 0.822 55.108 -3.175 1.00 10.42 67 ILE A CA 1
ATOM 507 C C . ILE A 1 88 ? 0.224 53.691 -3.007 1.00 10.39 67 ILE A C 1
ATOM 508 O O . ILE A 1 88 ? -0.718 53.515 -2.244 1.00 10.23 67 ILE A O 1
ATOM 513 N N . HIS A 1 89 ? 0.745 52.707 -3.747 1.00 9.86 68 HIS A N 1
ATOM 514 C CA . HIS A 1 89 ? 0.314 51.293 -3.618 1.00 10.00 68 HIS A CA 1
ATOM 515 C C . HIS A 1 89 ? 1.271 50.478 -2.725 1.00 9.82 68 HIS A C 1
ATOM 516 O O . HIS A 1 89 ? 0.863 49.476 -2.162 1.00 10.30 68 HIS A O 1
ATOM 523 N N . LYS A 1 90 ? 2.528 50.892 -2.600 1.00 9.49 69 LYS A N 1
ATOM 524 C CA . LYS A 1 90 ? 3.495 50.161 -1.792 1.00 10.86 69 LYS A CA 1
ATOM 525 C C . LYS A 1 90 ? 4.307 51.163 -1.012 1.00 11.93 69 LYS A C 1
ATOM 526 O O . LYS A 1 90 ? 4.670 52.211 -1.550 1.00 13.68 69 LYS A O 1
ATOM 532 N N . LYS A 1 91 ? 4.573 50.841 0.244 1.00 11.89 70 LYS A N 1
ATOM 533 C CA . LYS A 1 91 ? 5.397 51.657 1.130 1.00 12.23 70 LYS A CA 1
ATOM 534 C C . LYS A 1 91 ? 6.763 50.974 1.345 1.00 11.17 70 LYS A C 1
ATOM 535 O O . LYS A 1 91 ? 6.924 49.767 1.081 1.00 9.76 70 LYS A O 1
ATOM 541 N N . ASP A 1 92 ? 7.726 51.757 1.823 1.00 8.95 71 ASP A N 1
ATOM 542 C CA . ASP A 1 92 ? 9.050 51.275 2.120 1.00 8.54 71 ASP A CA 1
ATOM 543 C C . ASP A 1 92 ? 9.018 50.074 3.073 1.00 7.91 71 ASP A C 1
ATOM 544 O O . ASP A 1 92 ? 8.332 50.088 4.091 1.00 7.67 71 ASP A O 1
ATOM 549 N N . GLY A 1 93 ? 9.734 49.024 2.703 1.00 8.15 72 GLY A N 1
ATOM 550 C CA . GLY A 1 93 ? 9.750 47.768 3.477 1.00 8.33 72 GLY A CA 1
ATOM 551 C C . GLY A 1 93 ? 8.840 46.686 2.935 1.00 8.68 72 GLY A C 1
ATOM 552 O O . GLY A 1 93 ? 8.973 45.518 3.341 1.00 8.33 72 GLY A O 1
ATOM 553 N N . ASP A 1 94 ? 7.941 47.048 2.017 1.00 8.87 73 ASP A N 1
ATOM 554 C CA . ASP A 1 94 ? 7.052 46.076 1.387 1.00 9.46 73 ASP A CA 1
ATOM 555 C C . ASP A 1 94 ? 7.920 45.224 0.473 1.00 10.28 73 ASP A C 1
ATOM 556 O O . ASP A 1 94 ? 8.779 45.736 -0.251 1.00 8.61 73 ASP A O 1
ATOM 561 N N . ILE A 1 95 ? 7.685 43.917 0.526 1.00 10.68 74 ILE A N 1
ATOM 562 C CA . ILE A 1 95 ? 8.368 42.980 -0.331 1.00 12.05 74 ILE A CA 1
ATOM 563 C C . ILE A 1 95 ? 7.412 42.757 -1.489 1.00 12.39 74 ILE A C 1
ATOM 564 O O . ILE A 1 95 ? 6.248 42.400 -1.282 1.00 11.52 74 ILE A O 1
ATOM 569 N N . THR A 1 96 ? 7.868 43.007 -2.705 1.00 12.08 75 THR A N 1
ATOM 570 C CA . THR A 1 96 ? 6.970 42.846 -3.807 1.00 12.88 75 THR A CA 1
ATOM 571 C C . THR A 1 96 ? 7.584 42.105 -4.988 1.00 13.06 75 THR A C 1
ATOM 572 O O . THR A 1 96 ? 8.811 41.986 -5.106 1.00 12.89 75 THR A O 1
ATOM 576 N N . GLY A 1 97 ? 6.706 41.634 -5.878 1.00 12.71 76 GLY A N 1
ATOM 577 C CA . GLY A 1 97 ? 7.127 40.869 -7.029 1.00 12.77 76 GLY A CA 1
ATOM 578 C C . GLY A 1 97 ? 7.371 41.688 -8.278 1.00 12.03 76 GLY A C 1
ATOM 579 O O . GLY A 1 97 ? 7.012 42.865 -8.349 1.00 12.26 76 GLY A O 1
ATOM 580 N N . LYS A 1 98 ? 7.973 41.037 -9.270 1.00 10.95 77 LYS A N 1
ATOM 581 C CA . LYS A 1 98 ? 8.101 41.575 -10.616 1.00 10.27 77 LYS A CA 1
ATOM 582 C C . LYS A 1 98 ? 6.747 42.083 -11.101 1.00 8.89 77 LYS A C 1
ATOM 583 O O . LYS A 1 98 ? 5.724 41.480 -10.807 1.00 6.66 77 LYS A O 1
ATOM 589 N N . ASN A 1 99 ? 6.765 43.162 -11.872 1.00 9.41 78 ASN A N 1
ATOM 590 C CA . ASN A 1 99 ? 5.544 43.756 -12.455 1.00 9.67 78 ASN A CA 1
ATOM 591 C C . ASN A 1 99 ? 4.504 44.248 -11.418 1.00 10.09 78 ASN A C 1
ATOM 592 O O . ASN A 1 99 ? 3.304 44.038 -11.552 1.00 11.10 78 ASN A O 1
ATOM 597 N N . SER A 1 100 ? 4.999 44.972 -10.433 1.00 9.60 79 SER A N 1
ATOM 598 C CA . SER A 1 100 ? 4.186 45.515 -9.379 1.00 9.95 79 SER A CA 1
ATOM 599 C C . SER A 1 100 ? 4.272 47.046 -9.488 1.00 8.35 79 SER A C 1
ATOM 600 O O . SER A 1 100 ? 5.359 47.618 -9.643 1.00 7.42 79 SER A O 1
ATOM 603 N N . THR A 1 101 ? 3.103 47.676 -9.500 1.00 7.14 80 THR A N 1
ATOM 604 C CA . THR A 1 101 ? 2.956 49.106 -9.549 1.00 6.97 80 THR A CA 1
ATOM 605 C C . THR A 1 101 ? 3.173 49.665 -8.137 1.00 6.63 80 THR A C 1
ATOM 606 O O . THR A 1 101 ? 2.468 49.291 -7.227 1.00 6.83 80 THR A O 1
ATOM 610 N N . LEU A 1 102 ? 4.220 50.471 -7.944 1.00 5.73 81 LEU A N 1
ATOM 611 C CA . LEU A 1 102 ? 4.489 51.062 -6.642 1.00 4.71 81 LEU A CA 1
ATOM 612 C C . LEU A 1 102 ? 3.665 52.346 -6.430 1.00 5.05 81 LEU A C 1
ATOM 613 O O . LEU A 1 102 ? 3.156 52.600 -5.335 1.00 4.47 81 LEU A O 1
ATOM 618 N N . VAL A 1 103 ? 3.572 53.155 -7.473 1.00 4.50 82 VAL A N 1
ATOM 619 C CA . VAL A 1 103 ? 2.836 54.426 -7.448 1.00 4.90 82 VAL A CA 1
ATOM 620 C C . VAL A 1 103 ? 2.207 54.593 -8.818 1.00 5.79 82 VAL A C 1
ATOM 621 O O . VAL A 1 103 ? 2.795 54.208 -9.841 1.00 4.36 82 VAL A O 1
ATOM 625 N N . SER A 1 104 ? 1.002 55.134 -8.858 1.00 6.41 83 SER A N 1
ATOM 626 C CA . SER A 1 104 ? 0.408 55.468 -10.132 1.00 7.44 83 SER A CA 1
ATOM 627 C C . SER A 1 104 ? -0.244 56.821 -10.021 1.00 9.24 83 SER A C 1
ATOM 628 O O . SER A 1 104 ? -0.423 57.363 -8.908 1.00 9.27 83 SER A O 1
ATOM 631 N N . GLY A 1 105 ? -0.610 57.367 -11.172 1.00 9.88 84 GLY A N 1
ATOM 632 C CA . GLY A 1 105 ? -1.384 58.584 -11.193 1.00 10.26 84 GLY A CA 1
ATOM 633 C C . GLY A 1 105 ? -1.467 59.283 -12.517 1.00 10.13 84 GLY A C 1
ATOM 634 O O . GLY A 1 105 ? -1.416 58.675 -13.554 1.00 9.08 84 GLY A O 1
ATOM 635 N N . GLU A 1 106 ? -1.660 60.592 -12.449 1.00 10.76 85 GLU A N 1
ATOM 636 C CA . GLU A 1 106 ? -1.858 61.414 -13.622 1.00 10.53 85 GLU A CA 1
ATOM 637 C C . GLU A 1 106 ? -1.004 62.656 -13.411 1.00 10.10 85 GLU A C 1
ATOM 638 O O . GLU A 1 106 ? -0.901 63.155 -12.301 1.00 9.80 85 GLU A O 1
ATOM 644 N N . ALA A 1 107 ? -0.395 63.159 -14.465 1.00 9.87 86 ALA A N 1
ATOM 645 C CA . ALA A 1 107 ? 0.459 64.345 -14.345 1.00 10.33 86 ALA A CA 1
ATOM 646 C C . ALA A 1 107 ? 0.446 65.109 -15.650 1.00 10.26 86 ALA A C 1
ATOM 647 O O . ALA A 1 107 ? 0.070 64.566 -16.689 1.00 11.17 86 ALA A O 1
ATOM 649 N N . LEU A 1 108 ? 0.828 66.378 -15.591 1.00 11.32 87 LEU A N 1
ATOM 650 C CA . LEU A 1 108 ? 1.123 67.156 -16.798 1.00 12.08 87 LEU A CA 1
ATOM 651 C C . LEU A 1 108 ? 2.486 66.648 -17.262 1.00 11.44 87 LEU A C 1
ATOM 652 O O . LEU A 1 108 ? 3.428 66.599 -16.470 1.00 11.93 87 LEU A O 1
ATOM 657 N N . ALA A 1 109 ? 2.577 66.199 -18.509 1.00 11.37 88 ALA A N 1
ATOM 658 C CA . ALA A 1 109 ? 3.805 65.549 -18.993 1.00 11.52 88 ALA A CA 1
ATOM 659 C C . ALA A 1 109 ? 5.048 66.430 -18.838 1.00 11.73 88 ALA A C 1
ATOM 660 O O . ALA A 1 109 ? 6.130 65.947 -18.481 1.00 10.77 88 ALA A O 1
ATOM 662 N N . ILE A 1 110 ? 4.874 67.722 -19.082 1.00 12.42 89 ILE A N 1
ATOM 663 C CA . ILE A 1 110 ? 5.962 68.694 -19.059 1.00 13.81 89 ILE A CA 1
ATOM 664 C C . ILE A 1 110 ? 6.588 68.843 -17.665 1.00 14.16 89 ILE A C 1
ATOM 665 O O . ILE A 1 110 ? 7.729 69.289 -17.531 1.00 13.90 89 ILE A O 1
ATOM 670 N N . TYR A 1 111 ? 5.834 68.486 -16.620 1.00 14.91 90 TYR A N 1
ATOM 671 C CA . TYR A 1 111 ? 6.359 68.466 -15.248 1.00 15.13 90 TYR A CA 1
ATOM 672 C C . TYR A 1 111 ? 6.871 67.078 -14.807 1.00 14.08 90 TYR A C 1
ATOM 673 O O . TYR A 1 111 ? 7.771 66.999 -13.975 1.00 13.84 90 TYR A O 1
ATOM 682 N N . LEU A 1 112 ? 6.325 66.005 -15.386 1.00 12.50 91 LEU A N 1
ATOM 683 C CA . LEU A 1 112 ? 6.682 64.636 -14.981 1.00 11.47 91 LEU A CA 1
ATOM 684 C C . LEU A 1 112 ? 7.969 64.143 -15.631 1.00 10.51 91 LEU A C 1
ATOM 685 O O . LEU A 1 112 ? 8.865 63.632 -14.953 1.00 8.81 91 LEU A O 1
ATOM 690 N N . LEU A 1 113 ? 8.068 64.292 -16.951 1.00 9.23 92 LEU A N 1
ATOM 691 C CA . LEU A 1 113 ? 9.214 63.749 -17.660 1.00 9.27 92 LEU A CA 1
ATOM 692 C C . LEU A 1 113 ? 10.574 64.283 -17.216 1.00 8.97 92 LEU A C 1
ATOM 693 O O . LEU A 1 113 ? 11.526 63.520 -17.191 1.00 9.60 92 LEU A O 1
ATOM 698 N N . PRO A 1 114 ? 10.680 65.572 -16.850 1.00 8.96 93 PRO A N 1
ATOM 699 C CA . PRO A 1 114 ? 11.991 66.119 -16.386 1.00 9.28 93 PRO A CA 1
ATOM 700 C C . PRO A 1 114 ? 12.543 65.593 -15.048 1.00 9.45 93 PRO A C 1
ATOM 701 O O . PRO A 1 114 ? 13.726 65.728 -14.769 1.00 8.84 93 PRO A O 1
ATOM 705 N N . ILE A 1 115 ? 11.682 65.003 -14.234 1.00 9.72 94 ILE A N 1
ATOM 706 C CA . ILE A 1 115 ? 12.069 64.470 -12.930 1.00 9.72 94 ILE A CA 1
ATOM 707 C C . ILE A 1 115 ? 12.055 62.937 -12.897 1.00 9.37 94 ILE A C 1
ATOM 708 O O . ILE A 1 115 ? 12.344 62.338 -11.866 1.00 9.70 94 ILE A O 1
ATOM 713 N N . GLU A 1 116 ? 11.699 62.319 -14.025 1.00 8.77 95 GLU A N 1
ATOM 714 C CA . GLU A 1 116 ? 11.603 60.854 -14.155 1.00 7.87 95 GLU A CA 1
ATOM 715 C C . GLU A 1 116 ? 12.904 60.201 -13.721 1.00 7.49 95 GLU A C 1
ATOM 716 O O . GLU A 1 116 ? 12.891 59.320 -12.852 1.00 6.15 95 GLU A O 1
ATOM 722 N N . ARG A 1 117 ? 14.027 60.667 -14.278 1.00 5.94 96 ARG A N 1
ATOM 723 C CA . ARG A 1 117 ? 15.295 60.007 -14.056 1.00 6.49 96 ARG A CA 1
ATOM 724 C C . ARG A 1 117 ? 15.793 60.191 -12.632 1.00 7.22 96 ARG A C 1
ATOM 725 O O . ARG A 1 117 ? 16.332 59.235 -12.024 1.00 8.39 96 ARG A O 1
ATOM 733 N N . VAL A 1 118 ? 15.612 61.387 -12.080 1.00 6.51 97 VAL A N 1
ATOM 734 C CA . VAL A 1 118 ? 15.960 61.631 -10.694 1.00 6.57 97 VAL A CA 1
ATOM 735 C C . VAL A 1 118 ? 15.164 60.732 -9.752 1.00 7.48 97 VAL A C 1
ATOM 736 O O . VAL A 1 118 ? 15.727 60.112 -8.829 1.00 6.64 97 VAL A O 1
ATOM 740 N N . ILE A 1 119 ? 13.856 60.642 -9.974 1.00 7.14 98 ILE A N 1
ATOM 741 C CA . ILE A 1 119 ? 13.018 59.833 -9.074 1.00 7.95 98 ILE A CA 1
ATOM 742 C C . ILE A 1 119 ? 13.373 58.356 -9.181 1.00 7.88 98 ILE A C 1
ATOM 743 O O . ILE A 1 119 ? 13.503 57.673 -8.151 1.00 8.18 98 ILE A O 1
ATOM 748 N N . LEU A 1 120 ? 13.532 57.874 -10.417 1.00 6.96 99 LEU A N 1
ATOM 749 C CA . LEU A 1 120 ? 13.879 56.493 -10.657 1.00 6.47 99 LEU A CA 1
ATOM 750 C C . LEU A 1 120 ? 15.260 56.162 -10.058 1.00 6.75 99 LEU A C 1
ATOM 751 O O . LEU A 1 120 ? 15.374 55.168 -9.373 1.00 6.23 99 LEU A O 1
ATOM 756 N N . ASN A 1 121 ? 16.279 57.000 -10.243 1.00 6.70 100 ASN A N 1
ATOM 757 C CA . ASN A 1 121 ? 17.626 56.647 -9.720 1.00 7.51 100 ASN A CA 1
ATOM 758 C C . ASN A 1 121 ? 17.593 56.525 -8.181 1.00 7.61 100 ASN A C 1
ATOM 759 O O . ASN A 1 121 ? 18.280 55.685 -7.593 1.00 8.38 100 ASN A O 1
ATOM 764 N N . PHE A 1 122 ? 16.785 57.353 -7.522 1.00 7.27 101 PHE A N 1
ATOM 765 C CA . PHE A 1 122 ? 16.727 57.326 -6.055 1.00 7.48 101 PHE A CA 1
ATOM 766 C C . PHE A 1 122 ? 16.096 56.023 -5.579 1.00 7.59 101 PHE A C 1
ATOM 767 O O . PHE A 1 122 ? 16.662 55.358 -4.722 1.00 8.62 101 PHE A O 1
ATOM 775 N N . ILE A 1 123 ? 14.955 55.648 -6.152 1.00 7.74 102 ILE A N 1
ATOM 776 C CA A ILE A 1 123 ? 14.265 54.444 -5.688 0.50 7.53 102 ILE A CA 1
ATOM 777 C CA B ILE A 1 123 ? 14.227 54.439 -5.737 0.50 7.52 102 ILE A CA 1
ATOM 778 C C . ILE A 1 123 ? 14.982 53.168 -6.135 1.00 7.48 102 ILE A C 1
ATOM 779 O O . ILE A 1 123 ? 14.987 52.197 -5.389 1.00 8.04 102 ILE A O 1
ATOM 788 N N . GLN A 1 124 ? 15.631 53.182 -7.297 1.00 6.62 103 GLN A N 1
ATOM 789 C CA . GLN A 1 124 ? 16.436 52.041 -7.703 1.00 7.48 103 GLN A CA 1
ATOM 790 C C . GLN A 1 124 ? 17.653 51.809 -6.795 1.00 7.71 103 GLN A C 1
ATOM 791 O O . GLN A 1 124 ? 18.004 50.651 -6.489 1.00 7.54 103 GLN A O 1
ATOM 797 N N . HIS A 1 125 ? 18.324 52.889 -6.406 1.00 7.27 104 HIS A N 1
ATOM 798 C CA . HIS A 1 125 ? 19.461 52.814 -5.477 1.00 7.28 104 HIS A CA 1
ATOM 799 C C . HIS A 1 125 ? 18.996 52.303 -4.095 1.00 7.47 104 HIS A C 1
ATOM 800 O O . HIS A 1 125 ? 19.547 51.362 -3.508 1.00 6.97 104 HIS A O 1
ATOM 807 N N . ALA A 1 126 ? 17.972 52.953 -3.577 1.00 7.56 105 ALA A N 1
ATOM 808 C CA . ALA A 1 126 ? 17.475 52.689 -2.244 1.00 6.96 105 ALA A CA 1
ATOM 809 C C . ALA A 1 126 ? 16.892 51.266 -2.187 1.00 6.80 105 ALA A C 1
ATOM 810 O O . ALA A 1 126 ? 17.146 50.497 -1.214 1.00 6.33 105 ALA A O 1
ATOM 812 N N . SER A 1 127 ? 16.145 50.880 -3.231 1.00 5.77 106 SER A N 1
ATOM 813 C CA . SER A 1 127 ? 15.600 49.501 -3.266 1.00 5.99 106 SER A CA 1
ATOM 814 C C . SER A 1 127 ? 16.726 48.478 -3.378 1.00 5.48 106 SER A C 1
ATOM 815 O O . SER A 1 127 ? 16.640 47.398 -2.816 1.00 4.89 106 SER A O 1
ATOM 818 N N . GLY A 1 128 ? 17.790 48.850 -4.073 1.00 5.58 107 GLY A N 1
ATOM 819 C CA . GLY A 1 128 ? 18.949 47.979 -4.202 1.00 6.28 107 GLY A CA 1
ATOM 820 C C . GLY A 1 128 ? 19.485 47.652 -2.820 1.00 5.96 107 GLY A C 1
ATOM 821 O O . GLY A 1 128 ? 19.650 46.488 -2.456 1.00 5.17 107 GLY A O 1
ATOM 822 N N . ILE A 1 129 ? 19.760 48.695 -2.043 1.00 5.36 108 ILE A N 1
ATOM 823 C CA . ILE A 1 129 ? 20.332 48.497 -0.716 1.00 4.64 108 ILE A CA 1
ATOM 824 C C . ILE A 1 129 ? 19.392 47.702 0.214 1.00 5.11 108 ILE A C 1
ATOM 825 O O . ILE A 1 129 ? 19.843 46.793 0.918 1.00 5.47 108 ILE A O 1
ATOM 830 N N . ALA A 1 130 ? 18.105 48.042 0.220 1.00 4.29 109 ALA A N 1
ATOM 831 C CA . ALA A 1 130 ? 17.135 47.394 1.117 1.00 4.50 109 ALA A CA 1
ATOM 832 C C . ALA A 1 130 ? 17.004 45.910 0.778 1.00 4.41 109 ALA A C 1
ATOM 833 O O . ALA A 1 130 ? 16.969 45.073 1.693 1.00 4.53 109 ALA A O 1
ATOM 835 N N . SER A 1 131 ? 16.977 45.602 -0.533 1.00 5.00 110 SER A N 1
ATOM 836 C CA . SER A 1 131 ? 16.836 44.222 -1.054 1.00 4.93 110 SER A CA 1
ATOM 837 C C . SER A 1 131 ? 18.015 43.311 -0.704 1.00 5.15 110 SER A C 1
ATOM 838 O O . SER A 1 131 ? 17.816 42.227 -0.148 1.00 4.98 110 SER A O 1
ATOM 841 N N . ILE A 1 132 ? 19.237 43.767 -0.943 1.00 5.00 111 ILE A N 1
ATOM 842 C CA . ILE A 1 132 ? 20.416 42.969 -0.571 1.00 6.13 111 ILE A CA 1
ATOM 843 C C . ILE A 1 132 ? 20.545 42.843 0.966 1.00 5.78 111 ILE A C 1
ATOM 844 O O . ILE A 1 132 ? 20.821 41.755 1.461 1.00 7.04 111 ILE A O 1
ATOM 849 N N . THR A 1 133 ? 20.303 43.934 1.710 1.00 5.65 112 THR A N 1
ATOM 850 C CA . THR A 1 133 ? 20.251 43.868 3.165 1.00 5.62 112 THR A CA 1
ATOM 851 C C . THR A 1 133 ? 19.300 42.784 3.643 1.00 5.31 112 THR A C 1
ATOM 852 O O . THR A 1 133 ? 19.699 41.923 4.418 1.00 5.10 112 THR A O 1
ATOM 856 N N . ARG A 1 134 ? 18.059 42.833 3.171 1.00 5.88 113 ARG A N 1
ATOM 857 C CA . ARG A 1 134 ? 17.051 41.799 3.492 1.00 6.71 113 ARG A CA 1
ATOM 858 C C . ARG A 1 134 ? 17.496 40.362 3.176 1.00 7.28 113 ARG A C 1
ATOM 859 O O . ARG A 1 134 ? 17.196 39.455 3.953 1.00 6.76 113 ARG A O 1
ATOM 867 N N . GLN A 1 135 ? 18.228 40.152 2.071 1.00 8.16 114 GLN A N 1
ATOM 868 C CA . GLN A 1 135 ? 18.766 38.827 1.776 1.00 8.71 114 GLN A CA 1
ATOM 869 C C . GLN A 1 135 ? 19.653 38.317 2.920 1.00 7.49 114 GLN A C 1
ATOM 870 O O . GLN A 1 135 ? 19.619 37.117 3.272 1.00 6.76 114 GLN A O 1
ATOM 876 N N . PHE A 1 136 ? 20.511 39.197 3.446 1.00 6.13 115 PHE A N 1
ATOM 877 C CA . PHE A 1 136 ? 21.433 38.814 4.516 1.00 6.07 115 PHE A CA 1
ATOM 878 C C . PHE A 1 136 ? 20.657 38.602 5.807 1.00 5.95 115 PHE A C 1
ATOM 879 O O . PHE A 1 136 ? 20.944 37.705 6.581 1.00 6.58 115 PHE A O 1
ATOM 887 N N . VAL A 1 137 ? 19.694 39.477 6.062 1.00 6.32 116 VAL A N 1
ATOM 888 C CA . VAL A 1 137 ? 18.812 39.344 7.247 1.00 6.05 116 VAL A CA 1
ATOM 889 C C . VAL A 1 137 ? 18.064 38.012 7.230 1.00 6.46 116 VAL A C 1
ATOM 890 O O . VAL A 1 137 ? 17.983 37.312 8.235 1.00 8.24 116 VAL A O 1
ATOM 894 N N . ASP A 1 138 ? 17.566 37.621 6.074 1.00 6.89 117 ASP A N 1
ATOM 895 C CA . ASP A 1 138 ? 16.819 36.373 5.967 1.00 7.19 117 ASP A CA 1
ATOM 896 C C . ASP A 1 138 ? 17.753 35.208 6.218 1.00 7.42 117 ASP A C 1
ATOM 897 O O . ASP A 1 138 ? 17.372 34.198 6.812 1.00 7.20 117 ASP A O 1
ATOM 902 N N . GLU A 1 139 ? 18.988 35.343 5.767 1.00 7.28 118 GLU A N 1
ATOM 903 C CA . GLU A 1 139 ? 19.958 34.275 5.932 1.00 7.91 118 GLU A CA 1
ATOM 904 C C . GLU A 1 139 ? 20.440 34.049 7.376 1.00 7.55 118 GLU A C 1
ATOM 905 O O . GLU A 1 139 ? 20.925 32.949 7.667 1.00 7.68 118 GLU A O 1
ATOM 911 N N . VAL A 1 140 ? 20.315 35.041 8.276 1.00 8.56 119 VAL A N 1
ATOM 912 C CA . VAL A 1 140 ? 20.736 34.877 9.691 1.00 8.51 119 VAL A CA 1
ATOM 913 C C . VAL A 1 140 ? 19.527 34.716 10.640 1.00 10.53 119 VAL A C 1
ATOM 914 O O . VAL A 1 140 ? 19.678 34.739 11.864 1.00 9.36 119 VAL A O 1
ATOM 918 N N . SER A 1 141 ? 18.348 34.553 10.043 1.00 12.37 120 SER A N 1
ATOM 919 C CA . SER A 1 141 ? 17.072 34.322 10.727 1.00 14.02 120 SER A CA 1
ATOM 920 C C . SER A 1 141 ? 17.121 33.151 11.719 1.00 14.07 120 SER A C 1
ATOM 921 O O . SER A 1 141 ? 17.643 32.084 11.425 1.00 13.87 120 SER A O 1
ATOM 924 N N . GLY A 1 142 ? 16.569 33.362 12.898 1.00 14.81 121 GLY A N 1
ATOM 925 C CA . GLY A 1 142 ? 16.652 32.362 13.946 1.00 15.59 121 GLY A CA 1
ATOM 926 C C . GLY A 1 142 ? 17.960 32.401 14.721 1.00 15.73 121 GLY A C 1
ATOM 927 O O . GLY A 1 142 ? 18.127 31.622 15.646 1.00 15.75 121 GLY A O 1
ATOM 928 N N . THR A 1 143 ? 18.904 33.273 14.339 1.00 15.71 122 THR A N 1
ATOM 929 C CA . THR A 1 143 ? 20.021 33.617 15.230 1.00 15.18 122 THR A CA 1
ATOM 930 C C . THR A 1 143 ? 19.682 34.966 15.852 1.00 14.86 122 THR A C 1
ATOM 931 O O . THR A 1 143 ? 18.719 35.629 15.436 1.00 14.96 122 THR A O 1
ATOM 935 N N . LYS A 1 144 ? 20.444 35.369 16.864 1.00 14.38 123 LYS A N 1
ATOM 936 C CA . LYS A 1 144 ? 20.190 36.633 17.552 1.00 13.81 123 LYS A CA 1
ATOM 937 C C . LYS A 1 144 ? 20.820 37.826 16.807 1.00 13.05 123 LYS A C 1
ATOM 938 O O . LYS A 1 144 ? 20.656 38.953 17.242 1.00 13.27 123 LYS A O 1
ATOM 944 N N . VAL A 1 145 ? 21.543 37.564 15.714 1.00 12.62 124 VAL A N 1
ATOM 945 C CA . VAL A 1 145 ? 22.376 38.561 15.021 1.00 11.94 124 VAL A CA 1
ATOM 946 C C . VAL A 1 145 ? 21.576 39.619 14.292 1.00 10.38 124 VAL A C 1
ATOM 947 O O . VAL A 1 145 ? 20.546 39.319 13.693 1.00 10.44 124 VAL A O 1
ATOM 951 N N . LYS A 1 146 ? 22.074 40.856 14.345 1.00 9.13 125 LYS A N 1
ATOM 952 C CA . LYS A 1 146 ? 21.551 41.944 13.563 1.00 8.28 125 LYS A CA 1
ATOM 953 C C . LYS A 1 146 ? 22.627 42.327 12.563 1.00 7.51 125 LYS A C 1
ATOM 954 O O . LYS A 1 146 ? 23.829 42.366 12.902 1.00 6.39 125 LYS A O 1
ATOM 960 N N . ILE A 1 147 ? 22.187 42.554 11.332 1.00 6.19 126 ILE A N 1
ATOM 961 C CA . ILE A 1 147 ? 23.037 43.063 10.255 1.00 6.21 126 ILE A CA 1
ATOM 962 C C . ILE A 1 147 ? 23.158 44.562 10.375 1.00 5.81 126 ILE A C 1
ATOM 963 O O . ILE A 1 147 ? 22.135 45.297 10.480 1.00 6.78 126 ILE A O 1
ATOM 968 N N . ARG A 1 148 ? 24.386 45.049 10.382 1.00 5.72 127 ARG A N 1
ATOM 969 C CA . ARG A 1 148 ? 24.628 46.473 10.353 1.00 6.09 127 ARG A CA 1
ATOM 970 C C . ARG A 1 148 ? 25.322 47.005 9.136 1.00 6.34 127 ARG A C 1
ATOM 971 O O . ARG A 1 148 ? 26.135 46.332 8.512 1.00 5.13 127 ARG A O 1
ATOM 979 N N . SER A 1 149 ? 25.024 48.277 8.895 1.00 7.28 128 SER A N 1
ATOM 980 C CA . SER A 1 149 ? 25.692 49.096 7.921 1.00 7.42 128 SER A CA 1
ATOM 981 C C . SER A 1 149 ? 27.035 49.573 8.442 1.00 6.62 128 SER A C 1
ATOM 982 O O . SER A 1 149 ? 27.344 49.490 9.629 1.00 7.42 128 SER A O 1
ATOM 985 N N . THR A 1 150 ? 27.837 50.088 7.537 1.00 6.18 129 THR A N 1
ATOM 986 C CA . THR A 1 150 ? 29.095 50.644 7.910 1.00 6.33 129 THR A CA 1
ATOM 987 C C . THR A 1 150 ? 29.118 52.094 7.422 1.00 7.36 129 THR A C 1
ATOM 988 O O . THR A 1 150 ? 28.066 52.657 7.098 1.00 5.78 129 THR A O 1
ATOM 992 N N . ARG A 1 151 ? 30.313 52.690 7.370 1.00 6.85 130 ARG A N 1
ATOM 993 C CA . ARG A 1 151 ? 30.473 53.999 6.753 1.00 7.02 130 ARG A CA 1
ATOM 994 C C . ARG A 1 151 ? 31.033 53.949 5.319 1.00 6.77 130 ARG A C 1
ATOM 995 O O . ARG A 1 151 ? 31.336 55.002 4.728 1.00 6.64 130 ARG A O 1
ATOM 1003 N N . LYS A 1 152 ? 31.122 52.752 4.743 1.00 5.91 131 LYS A N 1
ATOM 1004 C CA . LYS A 1 152 ? 31.506 52.614 3.346 1.00 7.22 131 LYS A CA 1
ATOM 1005 C C . LYS A 1 152 ? 30.237 52.715 2.522 1.00 7.20 131 LYS A C 1
ATOM 1006 O O . LYS A 1 152 ? 29.762 51.725 1.929 1.00 8.31 131 LYS A O 1
ATOM 1012 N N . THR A 1 153 ? 29.693 53.923 2.526 1.00 6.97 132 THR A N 1
ATOM 1013 C CA . THR A 1 153 ? 28.481 54.287 1.803 1.00 6.47 132 THR A CA 1
ATOM 1014 C C . THR A 1 153 ? 28.843 55.130 0.565 1.00 7.54 132 THR A C 1
ATOM 1015 O O . THR A 1 153 ? 30.007 55.522 0.377 1.00 7.76 132 THR A O 1
ATOM 1019 N N . THR A 1 154 ? 27.856 55.382 -0.301 1.00 7.68 133 THR A N 1
ATOM 1020 C CA . THR A 1 154 ? 28.044 56.224 -1.464 1.00 8.76 133 THR A CA 1
ATOM 1021 C C . THR A 1 154 ? 28.221 57.690 -1.028 1.00 8.00 133 THR A C 1
ATOM 1022 O O . THR A 1 154 ? 27.395 58.210 -0.264 1.00 5.83 133 THR A O 1
ATOM 1026 N N . PRO A 1 155 ? 29.287 58.361 -1.515 1.00 6.82 134 PRO A N 1
ATOM 1027 C CA . PRO A 1 155 ? 29.511 59.718 -1.083 1.00 7.66 134 PRO A CA 1
ATOM 1028 C C . PRO A 1 155 ? 28.268 60.609 -1.302 1.00 6.89 134 PRO A C 1
ATOM 1029 O O . PRO A 1 155 ? 27.668 60.567 -2.380 1.00 5.95 134 PRO A O 1
ATOM 1033 N N . GLY A 1 156 ? 27.880 61.343 -0.258 1.00 6.38 135 GLY A N 1
ATOM 1034 C CA . GLY A 1 156 ? 26.703 62.246 -0.286 1.00 6.60 135 GLY A CA 1
ATOM 1035 C C . GLY A 1 156 ? 25.344 61.606 0.040 1.00 7.02 135 GLY A C 1
ATOM 1036 O O . GLY A 1 156 ? 24.304 62.320 0.190 1.00 8.10 135 GLY A O 1
ATOM 1037 N N . LEU A 1 157 ? 25.344 60.278 0.113 1.00 6.64 136 LEU A N 1
ATOM 1038 C CA . LEU A 1 157 ? 24.170 59.482 0.414 1.00 6.73 136 LEU A CA 1
ATOM 1039 C C . LEU A 1 157 ? 24.314 58.638 1.687 1.00 7.00 136 LEU A C 1
ATOM 1040 O O . LEU A 1 157 ? 23.616 57.634 1.860 1.00 6.86 136 LEU A O 1
ATOM 1045 N N . ARG A 1 158 ? 25.154 59.081 2.621 1.00 7.14 137 ARG A N 1
ATOM 1046 C CA . ARG A 1 158 ? 25.302 58.378 3.898 1.00 6.96 137 ARG A CA 1
ATOM 1047 C C . ARG A 1 158 ? 23.966 58.031 4.530 1.00 7.75 137 ARG A C 1
ATOM 1048 O O . ARG A 1 158 ? 23.738 56.880 4.878 1.00 7.74 137 ARG A O 1
ATOM 1056 N N . MET A 1 159 ? 23.092 59.034 4.687 1.00 8.11 138 MET A N 1
ATOM 1057 C CA . MET A 1 159 ? 21.830 58.837 5.391 1.00 8.08 138 MET A CA 1
ATOM 1058 C C . MET A 1 159 ? 20.799 58.038 4.596 1.00 7.83 138 MET A C 1
ATOM 1059 O O . MET A 1 159 ? 20.098 57.186 5.172 1.00 7.71 138 MET A O 1
ATOM 1064 N N . LEU A 1 160 ? 20.704 58.278 3.292 1.00 7.33 139 LEU A N 1
ATOM 1065 C CA . LEU A 1 160 ? 19.846 57.432 2.446 1.00 6.79 139 LEU A CA 1
ATOM 1066 C C . LEU A 1 160 ? 20.284 55.937 2.498 1.00 7.10 139 LEU A C 1
ATOM 1067 O O . LEU A 1 160 ? 19.448 55.026 2.649 1.00 6.49 139 LEU A O 1
ATOM 1072 N N . ASP A 1 161 ? 21.591 55.701 2.413 1.00 7.13 140 ASP A N 1
ATOM 1073 C CA . ASP A 1 161 ? 22.134 54.357 2.447 1.00 7.22 140 ASP A CA 1
ATOM 1074 C C . ASP A 1 161 ? 21.867 53.688 3.794 1.00 7.38 140 ASP A C 1
ATOM 1075 O O . ASP A 1 161 ? 21.366 52.567 3.828 1.00 7.84 140 ASP A O 1
ATOM 1080 N N . LYS A 1 162 ? 22.144 54.382 4.901 1.00 7.00 141 LYS A N 1
ATOM 1081 C CA . LYS A 1 162 ? 21.833 53.807 6.224 1.00 6.92 141 LYS A CA 1
ATOM 1082 C C . LYS A 1 162 ? 20.301 53.615 6.469 1.00 7.36 141 LYS A C 1
ATOM 1083 O O . LYS A 1 162 ? 19.862 52.598 7.062 1.00 7.80 141 LYS A O 1
ATOM 1089 N N . TYR A 1 163 ? 19.489 54.563 6.016 1.00 6.16 142 TYR A N 1
ATOM 1090 C CA . TYR A 1 163 ? 18.039 54.386 6.060 1.00 5.82 142 TYR A CA 1
ATOM 1091 C C . TYR A 1 163 ? 17.584 53.106 5.293 1.00 5.02 142 TYR A C 1
ATOM 1092 O O . TYR A 1 163 ? 16.819 52.298 5.804 1.00 4.07 142 TYR A O 1
ATOM 1101 N N . SER A 1 164 ? 18.101 52.934 4.085 1.00 4.35 143 SER A N 1
ATOM 1102 C CA . SER A 1 164 ? 17.762 51.799 3.252 1.00 4.84 143 SER A CA 1
ATOM 1103 C C . SER A 1 164 ? 18.166 50.491 3.891 1.00 5.21 143 SER A C 1
ATOM 1104 O O . SER A 1 164 ? 17.423 49.524 3.830 1.00 5.15 143 SER A O 1
ATOM 1107 N N . VAL A 1 165 ? 19.341 50.447 4.515 1.00 5.39 144 VAL A N 1
ATOM 1108 C CA . VAL A 1 165 ? 19.715 49.268 5.295 1.00 5.63 144 VAL A CA 1
ATOM 1109 C C . VAL A 1 165 ? 18.669 49.004 6.394 1.00 5.80 144 VAL A C 1
ATOM 1110 O O . VAL A 1 165 ? 18.184 47.873 6.562 1.00 5.09 144 VAL A O 1
ATOM 1114 N N . CYS A 1 166 ? 18.263 50.047 7.119 1.00 6.98 145 CYS A N 1
ATOM 1115 C CA . CYS A 1 166 ? 17.234 49.835 8.166 1.00 8.27 145 CYS A CA 1
ATOM 1116 C C . CYS A 1 166 ? 15.913 49.309 7.591 1.00 7.38 145 CYS A C 1
ATOM 1117 O O . CYS A 1 166 ? 15.306 48.389 8.164 1.00 6.58 145 CYS A O 1
ATOM 1120 N N . ILE A 1 167 ? 15.495 49.869 6.454 1.00 6.76 146 ILE A N 1
ATOM 1121 C CA . ILE A 1 167 ? 14.271 49.419 5.815 1.00 6.65 146 ILE A CA 1
ATOM 1122 C C . ILE A 1 167 ? 14.371 47.950 5.400 1.00 6.41 146 ILE A C 1
ATOM 1123 O O . ILE A 1 167 ? 13.401 47.199 5.491 1.00 5.78 146 ILE A O 1
ATOM 1128 N N . GLY A 1 168 ? 15.549 47.528 4.947 1.00 6.73 147 GLY A N 1
ATOM 1129 C CA . GLY A 1 168 ? 15.780 46.099 4.667 1.00 6.45 147 GLY A CA 1
ATOM 1130 C C . GLY A 1 168 ? 15.927 45.157 5.862 1.00 7.02 147 GLY A C 1
ATOM 1131 O O . GLY A 1 168 ? 16.164 43.964 5.673 1.00 6.57 147 GLY A O 1
ATOM 1132 N N . GLY A 1 169 ? 15.816 45.692 7.087 1.00 7.32 148 GLY A N 1
ATOM 1133 C CA . GLY A 1 169 ? 15.810 44.908 8.324 1.00 7.99 148 GLY A CA 1
ATOM 1134 C C . GLY A 1 169 ? 17.116 44.972 9.111 1.00 7.71 148 GLY A C 1
ATOM 1135 O O . GLY A 1 169 ? 17.330 44.196 10.039 1.00 7.54 148 GLY A O 1
ATOM 1136 N N . GLY A 1 170 ? 17.997 45.880 8.713 1.00 8.14 149 GLY A N 1
ATOM 1137 C CA . GLY A 1 170 ? 19.294 46.066 9.357 1.00 7.89 149 GLY A CA 1
ATOM 1138 C C . GLY A 1 170 ? 19.266 47.186 10.382 1.00 7.61 149 GLY A C 1
ATOM 1139 O O . GLY A 1 170 ? 18.222 47.739 10.687 1.00 7.54 149 GLY A O 1
ATOM 1140 N N . GLU A 1 171 ? 20.434 47.517 10.891 1.00 7.65 150 GLU A N 1
ATOM 1141 C CA . GLU A 1 171 ? 20.610 48.522 11.952 1.00 8.25 150 GLU A CA 1
ATOM 1142 C C . GLU A 1 171 ? 21.888 49.319 11.690 1.00 7.41 150 GLU A C 1
ATOM 1143 O O . GLU A 1 171 ? 22.605 49.052 10.726 1.00 7.31 150 GLU A O 1
ATOM 1149 N N . SER A 1 172 ? 22.142 50.325 12.523 1.00 7.59 151 SER A N 1
ATOM 1150 C CA . SER A 1 172 ? 23.323 51.153 12.403 1.00 7.39 151 SER A CA 1
ATOM 1151 C C . SER A 1 172 ? 23.888 51.500 13.790 1.00 7.94 151 SER A C 1
ATOM 1152 O O . SER A 1 172 ? 23.149 51.948 14.666 1.00 8.04 151 SER A O 1
ATOM 1155 N N . TYR A 1 173 ? 25.202 51.300 13.978 1.00 6.81 152 TYR A N 1
ATOM 1156 C CA . TYR A 1 173 ? 25.861 51.711 15.189 1.00 7.52 152 TYR A CA 1
ATOM 1157 C C . TYR A 1 173 ? 25.901 53.251 15.315 1.00 7.31 152 TYR A C 1
ATOM 1158 O O . TYR A 1 173 ? 25.611 53.785 16.369 1.00 6.69 152 TYR A O 1
ATOM 1167 N N . ARG A 1 174 ? 26.264 53.944 14.243 1.00 6.52 153 ARG A N 1
ATOM 1168 C CA . ARG A 1 174 ? 26.325 55.418 14.266 1.00 6.93 153 ARG A CA 1
ATOM 1169 C C . ARG A 1 174 ? 26.099 55.972 12.872 1.00 7.52 153 ARG A C 1
ATOM 1170 O O . ARG A 1 174 ? 26.287 55.282 11.905 1.00 8.69 153 ARG A O 1
ATOM 1178 N N . ASP A 1 175 ? 25.690 57.229 12.766 1.00 9.38 154 ASP A N 1
ATOM 1179 C CA . ASP A 1 175 ? 25.465 57.862 11.473 1.00 9.27 154 ASP A CA 1
ATOM 1180 C C . ASP A 1 175 ? 26.786 58.307 10.896 1.00 9.30 154 ASP A C 1
ATOM 1181 O O . ASP A 1 175 ? 26.948 58.318 9.691 1.00 9.16 154 ASP A O 1
ATOM 1186 N N . ASN A 1 176 ? 27.722 58.714 11.750 1.00 8.41 155 ASN A N 1
ATOM 1187 C CA . ASN A 1 176 ? 28.959 59.286 11.253 1.00 8.55 155 ASN A CA 1
ATOM 1188 C C . ASN A 1 176 ? 30.006 59.379 12.369 1.00 8.65 155 ASN A C 1
ATOM 1189 O O . ASN A 1 176 ? 29.818 58.780 13.430 1.00 7.98 155 ASN A O 1
ATOM 1194 N N . LEU A 1 177 ? 31.073 60.140 12.151 1.00 8.07 156 LEU A N 1
ATOM 1195 C CA . LEU A 1 177 ? 32.157 60.241 13.143 1.00 8.54 156 LEU A CA 1
ATOM 1196 C C . LEU A 1 177 ? 31.829 61.080 14.384 1.00 8.40 156 LEU A C 1
ATOM 1197 O O . LEU A 1 177 ? 32.592 61.054 15.352 1.00 6.54 156 LEU A O 1
ATOM 1202 N N . CYS A 1 178 ? 30.698 61.799 14.343 1.00 10.14 157 CYS A N 1
ATOM 1203 C CA . CYS A 1 178 ? 30.205 62.632 15.464 1.00 10.87 157 CYS A CA 1
ATOM 1204 C C . CYS A 1 178 ? 29.347 61.934 16.526 1.00 11.27 157 CYS A C 1
ATOM 1205 O O . CYS A 1 178 ? 29.248 62.447 17.630 1.00 9.81 157 CYS A O 1
ATOM 1208 N N . ASP A 1 179 ? 28.626 60.871 16.171 1.00 11.33 158 ASP A N 1
ATOM 1209 C CA . ASP A 1 179 ? 27.593 60.357 17.081 1.00 11.98 158 ASP A CA 1
ATOM 1210 C C . ASP A 1 179 ? 27.920 58.990 17.617 1.00 11.68 158 ASP A C 1
ATOM 1211 O O . ASP A 1 179 ? 27.040 58.314 18.144 1.00 11.82 158 ASP A O 1
ATOM 1216 N N . GLY A 1 180 ? 29.187 58.583 17.510 1.00 9.82 159 GLY A N 1
ATOM 1217 C CA . GLY A 1 180 ? 29.635 57.444 18.277 1.00 9.44 159 GLY A CA 1
ATOM 1218 C C . GLY A 1 180 ? 31.131 57.242 18.182 1.00 8.55 159 GLY A C 1
ATOM 1219 O O . GLY A 1 180 ? 31.773 57.714 17.240 1.00 7.67 159 GLY A O 1
ATOM 1220 N N . VAL A 1 181 ? 31.658 56.514 19.162 1.00 8.02 160 VAL A N 1
ATOM 1221 C CA . VAL A 1 181 ? 33.087 56.250 19.268 1.00 7.00 160 VAL A CA 1
ATOM 1222 C C . VAL A 1 181 ? 33.397 54.897 18.641 1.00 7.55 160 VAL A C 1
ATOM 1223 O O . VAL A 1 181 ? 32.734 53.879 18.949 1.00 6.90 160 VAL A O 1
ATOM 1227 N N . LEU A 1 182 ? 34.423 54.870 17.782 1.00 7.56 161 LEU A N 1
ATOM 1228 C CA . LEU A 1 182 ? 34.942 53.606 17.265 1.00 7.13 161 LEU A CA 1
ATOM 1229 C C . LEU A 1 182 ? 36.433 53.735 17.073 1.00 7.20 161 LEU A C 1
ATOM 1230 O O . LEU A 1 182 ? 36.905 54.444 16.157 1.00 7.69 161 LEU A O 1
ATOM 1235 N N . ILE A 1 183 ? 37.180 53.087 17.961 1.00 7.47 162 ILE A N 1
ATOM 1236 C CA . ILE A 1 183 ? 38.645 53.110 17.918 1.00 7.51 162 ILE A CA 1
ATOM 1237 C C . ILE A 1 183 ? 39.065 52.123 16.831 1.00 8.38 162 ILE A C 1
ATOM 1238 O O . ILE A 1 183 ? 38.713 50.935 16.883 1.00 8.87 162 ILE A O 1
ATOM 1243 N N . LYS A 1 184 ? 39.794 52.629 15.838 1.00 8.68 163 LYS A N 1
ATOM 1244 C CA . LYS A 1 184 ? 40.166 51.865 14.679 1.00 9.75 163 LYS A CA 1
ATOM 1245 C C . LYS A 1 184 ? 41.636 51.498 14.721 1.00 9.29 163 LYS A C 1
ATOM 1246 O O . LYS A 1 184 ? 42.433 52.066 15.508 1.00 8.33 163 LYS A O 1
ATOM 1252 N N . ASP A 1 185 ? 41.968 50.554 13.850 1.00 9.45 164 ASP A N 1
ATOM 1253 C CA . ASP A 1 185 ? 43.343 50.145 13.581 1.00 10.59 164 ASP A CA 1
ATOM 1254 C C . ASP A 1 185 ? 44.286 51.339 13.508 1.00 10.47 164 ASP A C 1
ATOM 1255 O O . ASP A 1 185 ? 45.351 51.330 14.093 1.00 9.49 164 ASP A O 1
ATOM 1260 N N . ASN A 1 186 ? 43.870 52.389 12.809 1.00 11.07 165 ASN A N 1
ATOM 1261 C CA . ASN A 1 186 ? 44.756 53.531 12.575 1.00 11.79 165 ASN A CA 1
ATOM 1262 C C . ASN A 1 186 ? 44.919 54.440 13.778 1.00 11.29 165 ASN A C 1
ATOM 1263 O O . ASN A 1 186 ? 45.947 55.094 13.884 1.00 11.95 165 ASN A O 1
ATOM 1268 N N . HIS A 1 187 ? 43.937 54.466 14.687 1.00 11.46 166 HIS A N 1
ATOM 1269 C CA . HIS A 1 187 ? 44.101 55.156 15.974 1.00 11.36 166 HIS A CA 1
ATOM 1270 C C . HIS A 1 187 ? 45.152 54.451 16.829 1.00 11.94 166 HIS A C 1
ATOM 1271 O O . HIS A 1 187 ? 45.963 55.107 17.491 1.00 12.19 166 HIS A O 1
ATOM 1278 N N . ILE A 1 188 ? 45.098 53.118 16.833 1.00 12.43 167 ILE A N 1
ATOM 1279 C CA . ILE A 1 188 ? 46.041 52.276 17.563 1.00 12.55 167 ILE A CA 1
ATOM 1280 C C . ILE A 1 188 ? 47.436 52.432 16.953 1.00 12.64 167 ILE A C 1
ATOM 1281 O O . ILE A 1 188 ? 48.386 52.682 17.663 1.00 12.70 167 ILE A O 1
ATOM 1286 N N . ALA A 1 189 ? 47.556 52.309 15.637 1.00 13.17 168 ALA A N 1
ATOM 1287 C CA . ALA A 1 189 ? 48.853 52.550 14.981 1.00 13.29 168 ALA A CA 1
ATOM 1288 C C . ALA A 1 189 ? 49.417 53.963 15.253 1.00 13.96 168 ALA A C 1
ATOM 1289 O O . ALA A 1 189 ? 50.632 54.138 15.459 1.00 14.49 168 ALA A O 1
ATOM 1291 N N . SER A 1 190 ? 48.549 54.968 15.258 1.00 13.88 169 SER A N 1
ATOM 1292 C CA . SER A 1 190 ? 48.990 56.351 15.450 1.00 14.05 169 SER A CA 1
ATOM 1293 C C . SER A 1 190 ? 49.429 56.664 16.893 1.00 14.89 169 SER A C 1
ATOM 1294 O O . SER A 1 190 ? 50.439 57.371 17.079 1.00 15.49 169 SER A O 1
ATOM 1297 N N . CYS A 1 191 ? 48.712 56.170 17.901 1.00 15.12 170 CYS A N 1
ATOM 1298 C CA . CYS A 1 191 ? 49.085 56.477 19.290 1.00 16.08 170 CYS A CA 1
ATOM 1299 C C . CYS A 1 191 ? 49.913 55.410 20.010 1.00 15.85 170 CYS A C 1
ATOM 1300 O O . CYS A 1 191 ? 50.494 55.697 21.049 1.00 17.10 170 CYS A O 1
ATOM 1303 N N . GLY A 1 192 ? 49.950 54.189 19.489 1.00 15.55 171 GLY A N 1
ATOM 1304 C CA . GLY A 1 192 ? 50.866 53.176 19.979 1.00 14.60 171 GLY A CA 1
ATOM 1305 C C . GLY A 1 192 ? 50.271 52.025 20.777 1.00 14.26 171 GLY A C 1
ATOM 1306 O O . GLY A 1 192 ? 50.874 50.969 20.847 1.00 13.73 171 GLY A O 1
ATOM 1307 N N . SER A 1 193 ? 49.124 52.225 21.428 1.00 13.19 172 SER A N 1
ATOM 1308 C CA . SER A 1 193 ? 48.475 51.137 22.135 1.00 12.25 172 SER A CA 1
ATOM 1309 C C . SER A 1 193 ? 46.978 51.345 22.312 1.00 11.66 172 SER A C 1
ATOM 1310 O O . SER A 1 193 ? 46.491 52.498 22.320 1.00 11.14 172 SER A O 1
ATOM 1313 N N . ILE A 1 194 ? 46.284 50.215 22.464 1.00 10.31 173 ILE A N 1
ATOM 1314 C CA . ILE A 1 194 ? 44.853 50.179 22.756 1.00 10.20 173 ILE A CA 1
ATOM 1315 C C . ILE A 1 194 ? 44.629 50.840 24.120 1.00 9.29 173 ILE A C 1
ATOM 1316 O O . ILE A 1 194 ? 43.812 51.750 24.238 1.00 7.98 173 ILE A O 1
ATOM 1321 N N . THR A 1 195 ? 45.418 50.429 25.123 1.00 8.68 174 THR A N 1
ATOM 1322 C CA . THR A 1 195 ? 45.265 50.936 26.500 1.00 8.51 174 THR A CA 1
ATOM 1323 C C . THR A 1 195 ? 45.373 52.451 26.595 1.00 8.86 174 THR A C 1
ATOM 1324 O O . THR A 1 195 ? 44.479 53.088 27.179 1.00 8.61 174 THR A O 1
ATOM 1328 N N . LEU A 1 196 ? 46.395 53.019 25.939 1.00 9.36 175 LEU A N 1
ATOM 1329 C CA . LEU A 1 196 ? 46.591 54.453 25.847 1.00 9.78 175 LEU A CA 1
ATOM 1330 C C . LEU A 1 196 ? 45.424 55.139 25.127 1.00 9.06 175 LEU A C 1
ATOM 1331 O O . LEU A 1 196 ? 44.955 56.174 25.573 1.00 8.38 175 LEU A O 1
ATOM 1336 N N . ALA A 1 197 ? 44.973 54.578 24.009 1.00 8.37 176 ALA A N 1
ATOM 1337 C CA . ALA A 1 197 ? 43.911 55.217 23.241 1.00 9.09 176 ALA A CA 1
ATOM 1338 C C . ALA A 1 197 ? 42.627 55.295 24.086 1.00 8.22 176 ALA A C 1
ATOM 1339 O O . ALA A 1 197 ? 41.984 56.322 24.141 1.00 8.39 176 ALA A O 1
ATOM 1341 N N . ILE A 1 198 ? 42.280 54.207 24.755 1.00 7.74 177 ILE A N 1
ATOM 1342 C CA . ILE A 1 198 ? 41.097 54.173 25.605 1.00 7.54 177 ILE A CA 1
ATOM 1343 C C . ILE A 1 198 ? 41.216 55.127 26.809 1.00 8.27 177 ILE A C 1
ATOM 1344 O O . ILE A 1 198 ? 40.251 55.772 27.201 1.00 7.03 177 ILE A O 1
ATOM 1349 N N . GLN A 1 199 ? 42.393 55.153 27.411 1.00 9.18 178 GLN A N 1
ATOM 1350 C CA . GLN A 1 199 ? 42.687 56.017 28.553 1.00 10.92 178 GLN A CA 1
ATOM 1351 C C . GLN A 1 199 ? 42.507 57.495 28.175 1.00 11.29 178 GLN A C 1
ATOM 1352 O O . GLN A 1 199 ? 41.839 58.250 28.877 1.00 11.27 178 GLN A O 1
ATOM 1358 N N . ARG A 1 200 ? 43.060 57.893 27.031 1.00 11.55 179 ARG A N 1
ATOM 1359 C CA . ARG A 1 200 ? 42.859 59.265 26.560 1.00 12.78 179 ARG A CA 1
ATOM 1360 C C . ARG A 1 200 ? 41.403 59.593 26.289 1.00 12.16 179 ARG A C 1
ATOM 1361 O O . ARG A 1 200 ? 40.898 60.630 26.691 1.00 11.80 179 ARG A O 1
ATOM 1369 N N . LEU A 1 201 ? 40.720 58.687 25.611 1.00 11.87 180 LEU A N 1
ATOM 1370 C CA . LEU A 1 201 ? 39.338 58.917 25.272 1.00 11.63 180 LEU A CA 1
ATOM 1371 C C . LEU A 1 201 ? 38.434 59.057 26.506 1.00 11.45 180 LEU A C 1
ATOM 1372 O O . LEU A 1 201 ? 37.551 59.935 26.562 1.00 9.75 180 LEU A O 1
ATOM 1377 N N . ARG A 1 202 ? 38.647 58.194 27.497 1.00 11.15 181 ARG A N 1
ATOM 1378 C CA . ARG A 1 202 ? 37.858 58.278 28.743 1.00 11.59 181 ARG A CA 1
ATOM 1379 C C . ARG A 1 202 ? 38.050 59.559 29.549 1.00 12.16 181 ARG A C 1
ATOM 1380 O O . ARG A 1 202 ? 37.103 60.044 30.172 1.00 12.19 181 ARG A O 1
ATOM 1388 N N . LYS A 1 203 ? 39.242 60.135 29.499 1.00 13.07 182 LYS A N 1
ATOM 1389 C CA . LYS A 1 203 ? 39.456 61.432 30.123 1.00 13.91 182 LYS A CA 1
ATOM 1390 C C . LYS A 1 203 ? 38.689 62.492 29.366 1.00 14.55 182 LYS A C 1
ATOM 1391 O O . LYS A 1 203 ? 38.024 63.319 29.978 1.00 14.33 182 LYS A O 1
ATOM 1397 N N . ASN A 1 204 ? 38.787 62.458 28.040 1.00 15.45 183 ASN A N 1
ATOM 1398 C CA . ASN A 1 204 ? 38.244 63.513 27.180 1.00 16.24 183 ASN A CA 1
ATOM 1399 C C . ASN A 1 204 ? 36.753 63.472 26.939 1.00 17.15 183 ASN A C 1
ATOM 1400 O O . ASN A 1 204 ? 36.145 64.506 26.688 1.00 18.33 183 ASN A O 1
ATOM 1405 N N . LEU A 1 205 ? 36.153 62.298 26.990 1.00 18.00 184 LEU A N 1
ATOM 1406 C CA . LEU A 1 205 ? 34.750 62.176 26.632 1.00 19.11 184 LEU A CA 1
ATOM 1407 C C . LEU A 1 205 ? 33.958 61.706 27.832 1.00 20.15 184 LEU A C 1
ATOM 1408 O O . LEU A 1 205 ? 34.414 60.876 28.617 1.00 20.10 184 LEU A O 1
ATOM 1413 N N . LYS A 1 206 ? 32.761 62.257 27.967 1.00 21.72 185 LYS A N 1
ATOM 1414 C CA . LYS A 1 206 ? 31.936 61.991 29.136 1.00 22.68 185 LYS A CA 1
ATOM 1415 C C . LYS A 1 206 ? 31.262 60.618 29.024 1.00 23.04 185 LYS A C 1
ATOM 1416 O O . LYS A 1 206 ? 30.228 60.509 28.382 1.00 24.44 185 LYS A O 1
ATOM 1418 N N . ASN A 1 207 ? 31.817 59.580 29.647 1.00 23.11 186 ASN A N 1
ATOM 1419 C CA . ASN A 1 207 ? 31.125 58.277 29.689 1.00 23.18 186 ASN A CA 1
ATOM 1420 C C . ASN A 1 207 ? 30.517 57.818 28.329 1.00 21.93 186 ASN A C 1
ATOM 1421 O O . ASN A 1 207 ? 29.351 57.384 28.257 1.00 22.33 186 ASN A O 1
ATOM 1426 N N . GLU A 1 208 ? 31.285 57.956 27.258 1.00 19.63 187 GLU A N 1
ATOM 1427 C CA . GLU A 1 208 ? 30.874 57.458 25.939 1.00 18.65 187 GLU A CA 1
ATOM 1428 C C . GLU A 1 208 ? 30.930 55.935 25.917 1.00 16.53 187 GLU A C 1
ATOM 1429 O O . GLU A 1 208 ? 31.813 55.350 26.500 1.00 17.21 187 GLU A O 1
ATOM 1435 N N . TYR A 1 209 ? 29.959 55.317 25.266 1.00 14.18 188 TYR A N 1
ATOM 1436 C CA . TYR A 1 209 ? 30.037 53.917 24.852 1.00 11.99 188 TYR A CA 1
ATOM 1437 C C . TYR A 1 209 ? 31.285 53.712 24.012 1.00 10.37 188 TYR A C 1
ATOM 1438 O O . TYR A 1 209 ? 31.463 54.404 23.021 1.00 8.53 188 TYR A O 1
ATOM 1447 N N . ILE A 1 210 ? 32.142 52.764 24.402 1.00 9.36 189 ILE A N 1
ATOM 1448 C CA . ILE A 1 210 ? 33.414 52.521 23.691 1.00 8.78 189 ILE A CA 1
ATOM 1449 C C . ILE A 1 210 ? 33.425 51.271 22.839 1.00 8.26 189 ILE A C 1
ATOM 1450 O O . ILE A 1 210 ? 33.220 50.156 23.334 1.00 7.67 189 ILE A O 1
ATOM 1455 N N . ALA A 1 211 ? 33.620 51.486 21.543 1.00 7.03 190 ALA A N 1
ATOM 1456 C CA . ALA A 1 211 ? 33.793 50.416 20.576 1.00 7.46 190 ALA A CA 1
ATOM 1457 C C . ALA A 1 211 ? 35.203 50.445 20.002 1.00 7.34 190 ALA A C 1
ATOM 1458 O O . ALA A 1 211 ? 35.754 51.512 19.700 1.00 6.00 190 ALA A O 1
ATOM 1460 N N . ILE A 1 212 ? 35.818 49.271 19.921 1.00 9.14 191 ILE A N 1
ATOM 1461 C CA . ILE A 1 212 ? 37.187 49.125 19.365 1.00 9.28 191 ILE A CA 1
ATOM 1462 C C . ILE A 1 212 ? 37.289 47.998 18.296 1.00 9.69 191 ILE A C 1
ATOM 1463 O O . ILE A 1 212 ? 36.719 46.920 18.462 1.00 10.48 191 ILE A O 1
ATOM 1468 N N . GLU A 1 213 ? 37.977 48.288 17.193 1.00 10.50 192 GLU A N 1
ATOM 1469 C CA . GLU A 1 213 ? 38.319 47.314 16.146 1.00 11.97 192 GLU A CA 1
ATOM 1470 C C . GLU A 1 213 ? 39.576 46.562 16.520 1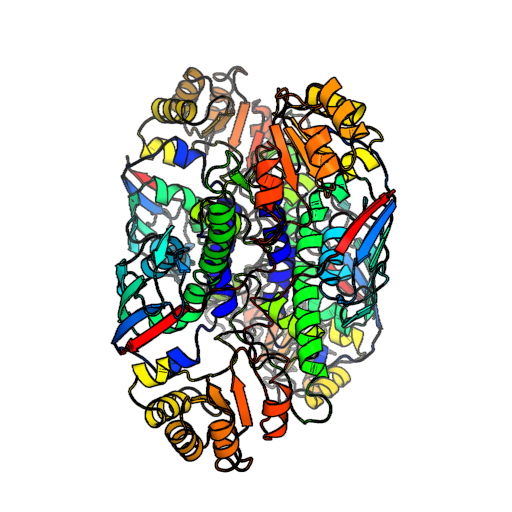.00 11.98 192 GLU A C 1
ATOM 1471 O O . GLU A 1 213 ? 40.598 47.181 16.798 1.00 12.31 192 GLU A O 1
ATOM 1477 N N . CYS A 1 214 ? 39.508 45.236 16.492 1.00 11.77 193 CYS A N 1
ATOM 1478 C CA . CYS A 1 214 ? 40.631 44.352 16.796 1.00 11.84 193 CYS A CA 1
ATOM 1479 C C . CYS A 1 214 ? 40.885 43.432 15.594 1.00 13.58 193 CYS A C 1
ATOM 1480 O O . CYS A 1 214 ? 39.925 42.885 15.028 1.00 12.95 193 CYS A O 1
ATOM 1483 N N . ASP A 1 215 ? 42.138 43.238 15.187 1.00 14.72 194 ASP A N 1
ATOM 1484 C CA . ASP A 1 215 ? 42.388 42.263 14.124 1.00 15.55 194 ASP A CA 1
ATOM 1485 C C . ASP A 1 215 ? 43.071 40.993 14.611 1.00 14.98 194 ASP A C 1
ATOM 1486 O O . ASP A 1 215 ? 43.376 40.115 13.819 1.00 14.79 194 ASP A O 1
ATOM 1491 N N . ASN A 1 216 ? 43.270 40.867 15.917 1.00 13.90 195 ASN A N 1
ATOM 1492 C CA . ASN A 1 216 ? 43.763 39.635 16.481 1.00 13.51 195 ASN A CA 1
ATOM 1493 C C . ASN A 1 216 ? 43.285 39.451 17.915 1.00 13.38 195 ASN A C 1
ATOM 1494 O O . ASN A 1 216 ? 42.698 40.371 18.506 1.00 13.05 195 ASN A O 1
ATOM 1499 N N . ILE A 1 217 ? 43.567 38.282 18.488 1.00 13.21 196 ILE A N 1
ATOM 1500 C CA . ILE A 1 217 ? 43.023 37.898 19.801 1.00 13.21 196 ILE A CA 1
ATOM 1501 C C . ILE A 1 217 ? 43.738 38.626 20.942 1.00 13.38 196 ILE A C 1
ATOM 1502 O O . ILE A 1 217 ? 43.142 38.885 21.985 1.00 13.25 196 ILE A O 1
ATOM 1507 N N . SER A 1 218 ? 45.008 38.958 20.753 1.00 13.97 197 SER A N 1
ATOM 1508 C CA . SER A 1 218 ? 45.726 39.767 21.743 1.00 14.66 197 SER A CA 1
ATOM 1509 C C . SER A 1 218 ? 45.052 41.130 21.939 1.00 13.89 197 SER A C 1
ATOM 1510 O O . SER A 1 218 ? 44.902 41.574 23.059 1.00 15.10 197 SER A O 1
ATOM 1513 N N . GLN A 1 219 ? 44.608 41.748 20.854 1.00 12.75 198 GLN A N 1
ATOM 1514 C CA . GLN A 1 219 ? 43.875 42.984 20.919 1.00 12.69 198 GLN A CA 1
ATOM 1515 C C . GLN A 1 219 ? 42.517 42.831 21.611 1.00 12.56 198 GLN A C 1
ATOM 1516 O O . GLN A 1 219 ? 42.120 43.721 22.387 1.00 10.44 198 GLN A O 1
ATOM 1522 N N . VAL A 1 220 ? 41.812 41.734 21.309 1.00 11.17 199 VAL A N 1
ATOM 1523 C CA . VAL A 1 220 ? 40.568 41.384 22.004 1.00 11.06 199 VAL A CA 1
ATOM 1524 C C . VAL A 1 220 ? 40.812 41.283 23.499 1.00 10.85 199 VAL A C 1
ATOM 1525 O O . VAL A 1 220 ? 40.113 41.891 24.286 1.00 10.31 199 VAL A O 1
ATOM 1529 N N . GLU A 1 221 ? 41.861 40.570 23.888 1.00 11.30 200 GLU A N 1
ATOM 1530 C CA . GLU A 1 221 ? 42.206 40.433 25.297 1.00 11.14 200 GLU A CA 1
ATOM 1531 C C . GLU A 1 221 ? 42.503 41.778 25.968 1.00 10.77 200 GLU A C 1
ATOM 1532 O O . GLU A 1 221 ? 42.080 42.013 27.096 1.00 10.38 200 GLU A O 1
ATOM 1538 N N . GLU A 1 222 ? 43.252 42.630 25.283 1.00 9.86 201 GLU A N 1
ATOM 1539 C CA . GLU A 1 222 ? 43.597 43.934 25.809 1.00 10.32 201 GLU A CA 1
ATOM 1540 C C . GLU A 1 222 ? 42.339 44.809 25.913 1.00 10.03 201 GLU A C 1
ATOM 1541 O O . GLU A 1 222 ? 42.166 45.533 26.904 1.00 10.82 201 GLU A O 1
ATOM 1547 N N . SER A 1 223 ? 41.455 44.750 24.921 1.00 9.06 202 SER A N 1
ATOM 1548 C CA . SER A 1 223 ? 40.229 45.544 24.993 1.00 8.97 202 SER A CA 1
ATOM 1549 C C . SER A 1 223 ? 39.368 45.086 26.142 1.00 9.52 202 SER A C 1
ATOM 1550 O O . SER A 1 223 ? 38.771 45.897 26.820 1.00 9.61 202 SER A O 1
ATOM 1553 N N . LEU A 1 224 ? 39.274 43.778 26.364 1.00 11.14 203 LEU A N 1
ATOM 1554 C CA . LEU A 1 224 ? 38.544 43.277 27.541 1.00 11.77 203 LEU A CA 1
ATOM 1555 C C . LEU A 1 224 ? 39.121 43.751 28.878 1.00 11.70 203 LEU A C 1
ATOM 1556 O O . LEU A 1 224 ? 38.370 44.053 29.792 1.00 11.30 203 LEU A O 1
ATOM 1561 N N . SER A 1 225 ? 40.435 43.788 29.020 1.00 11.96 204 SER A N 1
ATOM 1562 C CA . SER A 1 225 ? 41.007 44.219 30.312 1.00 13.08 204 SER A CA 1
ATOM 1563 C C . SER A 1 225 ? 40.762 45.708 30.539 1.00 13.16 204 SER A C 1
ATOM 1564 O O . SER A 1 225 ? 40.828 46.178 31.673 1.00 14.21 204 SER A O 1
ATOM 1567 N N . ASN A 1 226 ? 40.468 46.447 29.459 1.00 12.25 205 ASN A N 1
ATOM 1568 C CA . ASN A 1 226 ? 40.071 47.840 29.556 1.00 10.97 205 ASN A CA 1
ATOM 1569 C C . ASN A 1 226 ? 38.546 48.028 29.636 1.00 10.33 205 ASN A C 1
ATOM 1570 O O . ASN A 1 226 ? 38.047 49.148 29.535 1.00 9.87 205 ASN A O 1
ATOM 1575 N N . ASN A 1 227 ? 37.799 46.953 29.833 1.00 8.93 206 ASN A N 1
ATOM 1576 C CA . ASN A 1 227 ? 36.361 47.053 30.012 1.00 9.49 206 ASN A CA 1
ATOM 1577 C C . ASN A 1 227 ? 35.632 47.852 28.917 1.00 9.35 206 ASN A C 1
ATOM 1578 O O . ASN A 1 227 ? 34.718 48.639 29.200 1.00 9.67 206 ASN A O 1
ATOM 1583 N N . VAL A 1 228 ? 35.992 47.614 27.655 1.00 9.02 207 VAL A N 1
ATOM 1584 C CA . VAL A 1 228 ? 35.260 48.246 26.570 1.00 8.47 207 VAL A CA 1
ATOM 1585 C C . VAL A 1 228 ? 33.833 47.712 26.487 1.00 8.70 207 VAL A C 1
ATOM 1586 O O . VAL A 1 228 ? 33.516 46.657 27.042 1.00 8.35 207 VAL A O 1
ATOM 1590 N N . ASP A 1 229 ? 32.984 48.452 25.778 1.00 8.88 208 ASP A N 1
ATOM 1591 C CA . ASP A 1 229 ? 31.566 48.093 25.606 1.00 8.08 208 ASP A CA 1
ATOM 1592 C C . ASP A 1 229 ? 31.310 47.198 24.396 1.00 8.43 208 ASP A C 1
ATOM 1593 O O . ASP A 1 229 ? 30.401 46.361 24.437 1.00 8.25 208 ASP A O 1
ATOM 1598 N N . MET A 1 230 ? 32.110 47.370 23.331 1.00 7.67 209 MET A N 1
ATOM 1599 C CA . MET A 1 230 ? 31.921 46.664 22.069 1.00 7.92 209 MET A CA 1
ATOM 1600 C C . MET A 1 230 ? 33.260 46.401 21.398 1.00 7.68 209 MET A C 1
ATOM 1601 O O . MET A 1 230 ? 34.148 47.251 21.384 1.00 7.52 209 MET A O 1
ATOM 1606 N N . ILE A 1 231 ? 33.385 45.211 20.837 1.00 6.99 210 ILE A N 1
ATOM 1607 C CA . ILE A 1 231 ? 34.574 44.781 20.136 1.00 6.93 210 ILE A CA 1
ATOM 1608 C C . ILE A 1 231 ? 34.140 44.347 18.738 1.00 7.10 210 ILE A C 1
ATOM 1609 O O . ILE A 1 231 ? 33.161 43.601 18.555 1.00 6.14 210 ILE A O 1
ATOM 1614 N N . LEU A 1 232 ? 34.840 44.874 17.752 1.00 7.36 211 LEU A N 1
ATOM 1615 C CA . LEU A 1 232 ? 34.616 44.540 16.383 1.00 8.83 211 LEU A CA 1
ATOM 1616 C C . LEU A 1 232 ? 35.826 43.697 15.948 1.00 9.10 211 LEU A C 1
ATOM 1617 O O . LEU A 1 232 ? 37.000 44.081 16.122 1.00 7.65 211 LEU A O 1
ATOM 1622 N N . LEU A 1 233 ? 35.507 42.528 15.414 1.00 9.70 212 LEU A N 1
ATOM 1623 C CA . LEU A 1 233 ? 36.486 41.584 14.919 1.00 10.21 212 LEU A CA 1
ATOM 1624 C C . LEU A 1 233 ? 36.632 41.792 13.421 1.00 11.26 212 LEU A C 1
ATOM 1625 O O . LEU A 1 233 ? 35.698 41.510 12.644 1.00 10.15 212 LEU A O 1
ATOM 1630 N N . ASP A 1 234 ? 37.783 42.349 13.036 1.00 12.34 213 ASP A N 1
ATOM 1631 C CA . ASP A 1 234 ? 38.062 42.717 11.656 1.00 14.98 213 ASP A CA 1
ATOM 1632 C C . ASP A 1 234 ? 38.832 41.566 10.958 1.00 15.78 213 ASP A C 1
ATOM 1633 O O . ASP A 1 234 ? 39.938 41.193 11.349 1.00 15.82 213 ASP A O 1
ATOM 1638 N N . ASN A 1 235 ? 38.146 40.963 9.995 1.00 17.19 214 ASN A N 1
ATOM 1639 C CA . ASN A 1 235 ? 38.636 39.881 9.129 1.00 17.29 214 ASN A CA 1
ATOM 1640 C C . ASN A 1 235 ? 39.362 38.700 9.771 1.00 16.45 214 ASN A C 1
ATOM 1641 O O . ASN A 1 235 ? 40.430 38.272 9.338 1.00 16.36 214 ASN A O 1
ATOM 1646 N N . MET A 1 236 ? 38.742 38.152 10.792 1.00 15.25 215 MET A N 1
ATOM 1647 C CA . MET A 1 236 ? 39.259 36.988 11.453 1.00 15.21 215 MET A CA 1
ATOM 1648 C C . MET A 1 236 ? 38.666 35.730 10.782 1.00 14.12 215 MET A C 1
ATOM 1649 O O . MET A 1 236 ? 37.704 35.807 10.016 1.00 12.92 215 MET A O 1
ATOM 1654 N N . SER A 1 237 ? 39.310 34.603 11.026 1.00 13.32 216 SER A N 1
ATOM 1655 C CA . SER A 1 237 ? 38.797 33.308 10.608 1.00 13.21 216 SER A CA 1
ATOM 1656 C C . SER A 1 237 ? 37.675 32.934 11.560 1.00 12.74 216 SER A C 1
ATOM 1657 O O . SER A 1 237 ? 37.616 33.433 12.700 1.00 11.26 216 SER A O 1
ATOM 1660 N N . ILE A 1 238 ? 36.785 32.073 11.082 1.00 12.91 217 ILE A N 1
ATOM 1661 C CA . ILE A 1 238 ? 35.716 31.522 11.915 1.00 13.66 217 ILE A CA 1
ATOM 1662 C C . ILE A 1 238 ? 36.274 30.978 13.238 1.00 12.85 217 ILE A C 1
ATOM 1663 O O . ILE A 1 238 ? 35.673 31.177 14.275 1.00 12.18 217 ILE A O 1
ATOM 1668 N N . SER A 1 239 ? 37.440 30.346 13.224 1.00 12.92 218 SER A N 1
ATOM 1669 C CA . SER A 1 239 ? 37.968 29.791 14.471 1.00 13.27 218 SER A CA 1
ATOM 1670 C C . SER A 1 239 ? 38.449 30.897 15.450 1.00 13.30 218 SER A C 1
ATOM 1671 O O . SER A 1 239 ? 38.256 30.772 16.655 1.00 12.64 218 SER A O 1
ATOM 1674 N N . GLU A 1 240 ? 39.035 31.984 14.940 1.00 12.82 219 GLU A N 1
ATOM 1675 C CA . GLU A 1 240 ? 39.396 33.127 15.808 1.00 13.09 219 GLU A CA 1
ATOM 1676 C C . GLU A 1 240 ? 38.148 33.817 16.381 1.00 12.12 219 GLU A C 1
ATOM 1677 O O . GLU A 1 240 ? 38.142 34.268 17.515 1.00 11.11 219 GLU A O 1
ATOM 1683 N N . ILE A 1 241 ? 37.100 33.911 15.574 1.00 11.71 220 ILE A N 1
ATOM 1684 C CA . ILE A 1 241 ? 35.856 34.542 16.018 1.00 11.44 220 ILE A CA 1
ATOM 1685 C C . ILE A 1 241 ? 35.250 33.695 17.136 1.00 11.75 220 ILE A C 1
ATOM 1686 O O . ILE A 1 241 ? 34.771 34.221 18.120 1.00 11.89 220 ILE A O 1
ATOM 1691 N N . LYS A 1 242 ? 35.271 32.380 16.977 1.00 12.41 221 LYS A N 1
ATOM 1692 C CA . LYS A 1 242 ? 34.761 31.513 18.029 1.00 13.38 221 LYS A CA 1
ATOM 1693 C C . LYS A 1 242 ? 35.585 31.677 19.303 1.00 13.04 221 LYS A C 1
ATOM 1694 O O . LYS A 1 242 ? 35.028 31.772 20.401 1.00 12.25 221 LYS A O 1
ATOM 1700 N N . LYS A 1 243 ? 36.907 31.701 19.161 1.00 12.86 222 LYS A N 1
ATOM 1701 C CA . LYS A 1 243 ? 37.784 31.949 20.316 1.00 12.89 222 LYS A CA 1
ATOM 1702 C C . LYS A 1 243 ? 37.468 33.265 21.020 1.00 12.32 222 LYS A C 1
ATOM 1703 O O . LYS A 1 243 ? 37.482 33.329 22.234 1.00 13.10 222 LYS A O 1
ATOM 1709 N N . ALA A 1 244 ? 37.157 34.308 20.265 1.00 11.92 223 ALA A N 1
ATOM 1710 C CA . ALA A 1 244 ? 36.846 35.627 20.840 1.00 10.79 223 ALA A CA 1
ATOM 1711 C C . ALA A 1 244 ? 35.530 35.606 21.569 1.00 9.94 223 ALA A C 1
ATOM 1712 O O . ALA A 1 244 ? 35.395 36.215 22.631 1.00 9.15 223 ALA A O 1
ATOM 1714 N N . VAL A 1 245 ? 34.538 34.943 20.983 1.00 9.73 224 VAL A N 1
ATOM 1715 C CA . VAL A 1 245 ? 33.270 34.727 21.665 1.00 10.19 224 VAL A CA 1
ATOM 1716 C C . VAL A 1 245 ? 33.528 34.036 23.024 1.00 10.75 224 VAL A C 1
ATOM 1717 O O . VAL A 1 245 ? 32.980 34.426 24.057 1.00 9.88 224 VAL A O 1
ATOM 1721 N N . ASP A 1 246 ? 34.369 33.016 23.020 1.00 12.17 225 ASP A N 1
ATOM 1722 C CA A ASP A 1 246 ? 34.691 32.250 24.240 0.50 12.70 225 ASP A CA 1
ATOM 1723 C CA B ASP A 1 246 ? 34.616 32.283 24.254 0.50 12.72 225 ASP A CA 1
ATOM 1724 C C . ASP A 1 246 ? 35.307 33.171 25.293 1.00 13.27 225 ASP A C 1
ATOM 1725 O O . ASP A 1 246 ? 34.830 33.238 26.415 1.00 14.05 225 ASP A O 1
ATOM 1734 N N . ILE A 1 247 ? 36.356 33.916 24.908 1.00 13.99 226 ILE A N 1
ATOM 1735 C CA A ILE A 1 247 ? 37.114 34.775 25.833 0.50 14.58 226 ILE A CA 1
ATOM 1736 C CA B ILE A 1 247 ? 37.085 34.721 25.902 0.50 14.46 226 ILE A CA 1
ATOM 1737 C C . ILE A 1 247 ? 36.284 35.938 26.386 1.00 14.80 226 ILE A C 1
ATOM 1738 O O . ILE A 1 247 ? 36.322 36.258 27.572 1.00 16.02 226 ILE A O 1
ATOM 1747 N N . VAL A 1 248 ? 35.544 36.589 25.502 1.00 15.08 227 VAL A N 1
ATOM 1748 C CA . VAL A 1 248 ? 34.691 37.720 25.872 1.00 14.75 227 VAL A CA 1
ATOM 1749 C C . VAL A 1 248 ? 33.622 37.333 26.908 1.00 15.85 227 VAL A C 1
ATOM 1750 O O . VAL A 1 248 ? 33.293 38.116 27.809 1.00 16.20 227 VAL A O 1
ATOM 1754 N N . ASN A 1 249 ? 33.051 36.145 26.726 1.00 16.92 228 ASN A N 1
ATOM 1755 C CA . ASN A 1 249 ? 32.127 35.540 27.668 1.00 17.72 228 ASN A CA 1
ATOM 1756 C C . ASN A 1 249 ? 30.969 36.459 28.062 1.00 18.15 228 ASN A C 1
ATOM 1757 O O . ASN A 1 249 ? 30.618 36.573 29.244 1.00 18.11 228 ASN A O 1
ATOM 1762 N N . GLY A 1 250 ? 30.397 37.143 27.080 1.00 17.51 229 GLY A N 1
ATOM 1763 C CA . GLY A 1 250 ? 29.290 38.046 27.347 1.00 17.92 229 GLY A CA 1
ATOM 1764 C C . GLY A 1 250 ? 29.636 39.363 28.049 1.00 17.76 229 GLY A C 1
ATOM 1765 O O . GLY A 1 250 ? 28.732 40.102 28.398 1.00 18.75 229 GLY A O 1
ATOM 1766 N N . LYS A 1 251 ? 30.918 39.681 28.235 1.00 17.24 230 LYS A N 1
ATOM 1767 C CA . LYS A 1 251 ? 31.311 40.909 28.948 1.00 17.68 230 LYS A CA 1
ATOM 1768 C C . LYS A 1 251 ? 31.383 42.159 28.024 1.00 17.19 230 LYS A C 1
ATOM 1769 O O . LYS A 1 251 ? 31.631 43.286 28.478 1.00 17.64 230 LYS A O 1
ATOM 1775 N N . SER A 1 252 ? 31.159 41.946 26.733 1.00 15.84 231 SER A N 1
ATOM 1776 C CA . SER A 1 252 ? 31.155 43.008 25.756 1.00 14.82 231 SER A CA 1
ATOM 1777 C C . SER A 1 252 ? 30.315 42.544 24.559 1.00 13.32 231 SER A C 1
ATOM 1778 O O . SER A 1 252 ? 30.138 41.355 24.347 1.00 12.81 231 SER A O 1
ATOM 1781 N N . VAL A 1 253 ? 29.761 43.496 23.817 1.00 12.39 232 VAL A N 1
ATOM 1782 C CA . VAL A 1 253 ? 29.120 43.237 22.543 1.00 10.71 232 VAL A CA 1
ATOM 1783 C C . VAL A 1 253 ? 30.201 42.818 21.540 1.00 9.88 232 VAL A C 1
ATOM 1784 O O . VAL A 1 253 ? 31.325 43.326 21.581 1.00 9.18 232 VAL A O 1
ATOM 1788 N N . LEU A 1 254 ? 29.868 41.849 20.685 1.00 8.64 233 LEU A N 1
ATOM 1789 C CA . LEU A 1 254 ? 30.782 41.386 19.652 1.00 8.30 233 LEU A CA 1
ATOM 1790 C C . LEU A 1 254 ? 30.183 41.616 18.302 1.00 8.33 233 LEU A C 1
ATOM 1791 O O . LEU A 1 254 ? 29.067 41.193 18.038 1.00 7.64 233 LEU A O 1
ATOM 1796 N N . GLU A 1 255 ? 30.959 42.268 17.445 1.00 8.15 234 GLU A N 1
ATOM 1797 C CA . GLU A 1 255 ? 30.587 42.490 16.074 1.00 8.89 234 GLU A CA 1
ATOM 1798 C C . GLU A 1 255 ? 31.678 41.960 15.106 1.00 8.84 234 GLU A C 1
ATOM 1799 O O . GLU A 1 255 ? 32.854 42.036 15.398 1.00 8.57 234 GLU A O 1
ATOM 1805 N N . VAL A 1 256 ? 31.245 41.358 14.001 1.00 9.64 235 VAL A N 1
ATOM 1806 C CA . VAL A 1 256 ? 32.116 40.918 12.920 1.00 9.59 235 VAL A CA 1
ATOM 1807 C C . VAL A 1 256 ? 31.963 41.862 11.710 1.00 11.18 235 VAL A C 1
ATOM 1808 O O . VAL A 1 256 ? 30.837 42.201 11.278 1.00 7.93 235 VAL A O 1
ATOM 1812 N N . SER A 1 257 ? 33.129 42.287 11.220 1.00 13.57 236 SER A N 1
ATOM 1813 C CA . SER A 1 257 ? 33.339 42.997 9.958 1.00 17.04 236 SER A CA 1
ATOM 1814 C C . SER A 1 257 ? 34.353 42.169 9.138 1.00 19.12 236 SER A C 1
ATOM 1815 O O . SER A 1 257 ? 35.092 41.341 9.705 1.00 19.08 236 SER A O 1
ATOM 1818 N N . GLY A 1 258 ? 34.367 42.336 7.807 1.00 22.07 237 GLY A N 1
ATOM 1819 C CA . GLY A 1 258 ? 35.309 41.577 6.948 1.00 23.85 237 GLY A CA 1
ATOM 1820 C C . GLY A 1 258 ? 34.731 40.996 5.672 1.00 25.25 237 GLY A C 1
ATOM 1821 O O . GLY A 1 258 ? 33.792 41.560 5.091 1.00 26.10 237 GLY A O 1
ATOM 1822 N N . CYS A 1 259 ? 35.289 39.865 5.230 1.00 26.72 238 CYS A N 1
ATOM 1823 C CA . CYS A 1 259 ? 34.839 39.227 3.982 1.00 27.61 238 CYS A CA 1
ATOM 1824 C C . CYS A 1 259 ? 33.525 38.490 4.261 1.00 27.03 238 CYS A C 1
ATOM 1825 O O . CYS A 1 259 ? 33.527 37.259 4.427 1.00 28.26 238 CYS A O 1
ATOM 1828 N N . VAL A 1 260 ? 32.416 39.247 4.322 1.00 25.77 239 VAL A N 1
ATOM 1829 C CA . VAL A 1 260 ? 31.107 38.678 4.613 1.00 23.57 239 VAL A CA 1
ATOM 1830 C C . VAL A 1 260 ? 30.308 38.601 3.315 1.00 22.88 239 VAL A C 1
ATOM 1831 O O . VAL A 1 260 ? 30.051 39.585 2.676 1.00 23.12 239 VAL A O 1
ATOM 1835 N N . ASN A 1 261 ? 29.961 37.394 2.905 1.00 21.88 240 ASN A N 1
ATOM 1836 C CA . ASN A 1 261 ? 29.127 37.171 1.734 1.00 20.55 240 ASN A CA 1
ATOM 1837 C C . ASN A 1 261 ? 27.965 36.311 2.151 1.00 19.30 240 ASN A C 1
ATOM 1838 O O . ASN A 1 261 ? 27.919 35.775 3.272 1.00 18.64 240 ASN A O 1
ATOM 1843 N N . ILE A 1 262 ? 27.026 36.158 1.248 1.00 17.88 241 ILE A N 1
ATOM 1844 C CA . ILE A 1 262 ? 25.771 35.531 1.588 1.00 17.36 241 ILE A CA 1
ATOM 1845 C C . ILE A 1 262 ? 25.986 34.059 1.953 1.00 16.58 241 ILE A C 1
ATOM 1846 O O . ILE A 1 262 ? 25.261 33.508 2.778 1.00 15.63 241 ILE A O 1
ATOM 1851 N N . ARG A 1 263 ? 27.029 33.451 1.381 1.00 16.13 242 ARG A N 1
ATOM 1852 C CA . ARG A 1 263 ? 27.332 32.041 1.606 1.00 15.95 242 ARG A CA 1
ATOM 1853 C C . ARG A 1 263 ? 28.048 31.758 2.923 1.00 15.67 242 ARG A C 1
ATOM 1854 O O . ARG A 1 263 ? 28.009 30.627 3.401 1.00 16.67 242 ARG A O 1
ATOM 1856 N N . ASN A 1 264 ? 28.665 32.750 3.562 1.00 14.48 243 ASN A N 1
ATOM 1857 C CA . ASN A 1 264 ? 29.148 32.526 4.927 1.00 14.27 243 ASN A CA 1
ATOM 1858 C C . ASN A 1 264 ? 28.532 33.290 6.065 1.00 12.89 243 ASN A C 1
ATOM 1859 O O . ASN A 1 264 ? 28.900 33.043 7.217 1.00 11.57 243 ASN A O 1
ATOM 1864 N N . VAL A 1 265 ? 27.618 34.217 5.786 1.00 11.01 244 VAL A N 1
ATOM 1865 C CA . VAL A 1 265 ? 27.122 35.051 6.859 1.00 10.18 244 VAL A CA 1
ATOM 1866 C C . VAL A 1 265 ? 26.415 34.191 7.944 1.00 10.44 244 VAL A C 1
ATOM 1867 O O . VAL A 1 265 ? 26.528 34.492 9.133 1.00 10.20 244 VAL A O 1
ATOM 1871 N N . ARG A 1 266 ? 25.721 33.106 7.587 1.00 9.92 245 ARG A N 1
ATOM 1872 C CA . ARG A 1 266 ? 25.068 32.317 8.658 1.00 10.31 245 ARG A CA 1
ATOM 1873 C C . ARG A 1 266 ? 26.069 31.591 9.576 1.00 10.64 245 ARG A C 1
ATOM 1874 O O . ARG A 1 266 ? 25.839 31.480 10.787 1.00 9.66 245 ARG A O 1
ATOM 1882 N N . ASN A 1 267 ? 27.150 31.082 8.987 1.00 11.15 246 ASN A N 1
ATOM 1883 C CA . ASN A 1 267 ? 28.201 30.434 9.768 1.00 12.23 246 ASN A CA 1
ATOM 1884 C C . ASN A 1 267 ? 28.714 31.420 10.798 1.00 11.55 246 ASN A C 1
ATOM 1885 O O . ASN A 1 267 ? 28.820 31.098 11.969 1.00 11.01 246 ASN A O 1
ATOM 1890 N N . ILE A 1 268 ? 29.010 32.629 10.337 1.00 11.77 247 ILE A N 1
ATOM 1891 C CA . ILE A 1 268 ? 29.442 33.691 11.215 1.00 12.02 247 ILE A CA 1
ATOM 1892 C C . ILE A 1 268 ? 28.381 33.938 12.310 1.00 12.33 247 ILE A C 1
ATOM 1893 O O . ILE A 1 268 ? 28.714 33.962 13.495 1.00 12.17 247 ILE A O 1
ATOM 1898 N N . ALA A 1 269 ? 27.106 34.023 11.920 1.00 11.73 248 ALA A N 1
ATOM 1899 C CA . ALA A 1 269 ? 26.035 34.294 12.869 1.00 11.79 248 ALA A CA 1
ATOM 1900 C C . ALA A 1 269 ? 25.934 33.209 13.941 1.00 11.82 248 ALA A C 1
ATOM 1901 O O . ALA A 1 269 ? 25.612 33.490 15.087 1.00 12.48 248 ALA A O 1
ATOM 1903 N N . LEU A 1 270 ? 26.199 31.974 13.578 1.00 12.22 249 LEU A N 1
ATOM 1904 C CA . LEU A 1 270 ? 26.072 30.879 14.547 1.00 13.13 249 LEU A CA 1
ATOM 1905 C C . LEU A 1 270 ? 27.198 30.859 15.604 1.00 13.05 249 LEU A C 1
ATOM 1906 O O . LEU A 1 270 ? 27.141 30.071 16.542 1.00 14.56 249 LEU A O 1
ATOM 1911 N N . THR A 1 271 ? 28.223 31.698 15.465 1.00 12.60 250 THR A N 1
ATOM 1912 C CA . THR A 1 271 ? 29.335 31.706 16.450 1.00 12.22 250 THR A CA 1
ATOM 1913 C C . THR A 1 271 ? 28.936 32.247 17.821 1.00 11.69 250 THR A C 1
ATOM 1914 O O . THR A 1 271 ? 29.608 31.989 18.815 1.00 11.48 250 THR A O 1
ATOM 1918 N N . GLY A 1 272 ? 27.854 33.009 17.856 1.00 11.49 251 GLY A N 1
ATOM 1919 C CA . GLY A 1 272 ? 27.414 33.675 19.061 1.00 11.37 251 GLY A CA 1
ATOM 1920 C C . GLY A 1 272 ? 27.663 35.170 19.118 1.00 10.93 251 GLY A C 1
ATOM 1921 O O . GLY A 1 272 ? 27.292 35.811 20.086 1.00 10.96 251 GLY A O 1
ATOM 1922 N N . VAL A 1 273 ? 28.255 35.741 18.076 1.00 11.18 252 VAL A N 1
ATOM 1923 C CA . VAL A 1 273 ? 28.385 37.205 17.978 1.00 10.48 252 VAL A CA 1
ATOM 1924 C C . VAL A 1 273 ? 27.001 37.874 17.884 1.00 10.52 252 VAL A C 1
ATOM 1925 O O . VAL A 1 273 ? 25.990 37.234 17.565 1.00 11.18 252 VAL A O 1
ATOM 1929 N N . ASP A 1 274 ? 26.981 39.176 18.163 1.00 9.76 253 ASP A N 1
ATOM 1930 C CA . ASP A 1 274 ? 25.765 39.966 18.266 1.00 9.20 253 ASP A CA 1
ATOM 1931 C C . ASP A 1 274 ? 25.374 40.654 16.956 1.00 8.54 253 ASP A C 1
ATOM 1932 O O . ASP A 1 274 ? 24.188 40.804 16.650 1.00 7.79 253 ASP A O 1
ATOM 1937 N N . TYR A 1 275 ? 26.384 41.104 16.207 1.00 8.08 254 TYR A N 1
ATOM 1938 C CA . TYR A 1 275 ? 26.178 41.931 15.026 1.00 7.18 254 TYR A CA 1
ATOM 1939 C C . TYR A 1 275 ? 27.134 41.486 13.939 1.00 7.55 254 TYR A C 1
ATOM 1940 O O . TYR A 1 275 ? 28.227 41.003 14.241 1.00 7.40 254 TYR A O 1
ATOM 1949 N N . ILE A 1 276 ? 26.731 41.641 12.686 1.00 7.57 255 ILE A N 1
ATOM 1950 C CA . ILE A 1 276 ? 27.662 41.532 11.562 1.00 7.33 255 ILE A CA 1
ATOM 1951 C C . ILE A 1 276 ? 27.534 42.783 10.715 1.00 7.40 255 ILE A C 1
ATOM 1952 O O . ILE A 1 276 ? 26.434 43.100 10.265 1.00 7.51 255 ILE A O 1
ATOM 1957 N N . SER A 1 277 ? 28.614 43.549 10.562 1.00 7.80 256 SER A N 1
ATOM 1958 C CA . SER A 1 277 ? 28.590 44.705 9.670 1.00 8.28 256 SER A CA 1
ATOM 1959 C C . SER A 1 277 ? 29.155 44.350 8.321 1.00 8.77 256 SER A C 1
ATOM 1960 O O . SER A 1 277 ? 30.171 43.637 8.202 1.00 9.11 256 SER A O 1
ATOM 1963 N N . ILE A 1 278 ? 28.480 44.845 7.295 1.00 8.42 257 ILE A N 1
ATOM 1964 C CA . ILE A 1 278 ? 28.750 44.451 5.923 1.00 8.76 257 ILE A CA 1
ATOM 1965 C C . ILE A 1 278 ? 28.892 45.677 5.051 1.00 9.35 257 ILE A C 1
ATOM 1966 O O . ILE A 1 278 ? 27.936 46.424 4.864 1.00 8.12 257 ILE A O 1
ATOM 1971 N N . GLY A 1 279 ? 30.097 45.874 4.514 1.00 11.50 258 GLY A N 1
ATOM 1972 C CA . GLY A 1 279 ? 30.381 46.967 3.584 1.00 12.22 258 GLY A CA 1
ATOM 1973 C C . GLY A 1 279 ? 29.601 46.876 2.306 1.00 13.70 258 GLY A C 1
ATOM 1974 O O . GLY A 1 279 ? 29.078 47.898 1.814 1.00 14.51 258 GLY A O 1
ATOM 1975 N N . CYS A 1 280 ? 29.442 45.650 1.808 1.00 14.61 259 CYS A N 1
ATOM 1976 C CA A CYS A 1 280 ? 28.928 45.424 0.447 0.50 15.26 259 CYS A CA 1
ATOM 1977 C CA B CYS A 1 280 ? 28.924 45.402 0.454 0.50 14.66 259 CYS A CA 1
ATOM 1978 C C . CYS A 1 280 ? 27.415 45.652 0.282 1.00 14.65 259 CYS A C 1
ATOM 1979 O O . CYS A 1 280 ? 26.909 45.619 -0.821 1.00 14.99 259 CYS A O 1
ATOM 1984 N N . ILE A 1 281 ? 26.677 45.870 1.363 1.00 14.06 260 ILE A N 1
ATOM 1985 C CA . ILE A 1 281 ? 25.241 46.177 1.227 1.00 13.12 260 ILE A CA 1
ATOM 1986 C C . ILE A 1 281 ? 24.998 47.668 0.952 1.00 13.94 260 ILE A C 1
ATOM 1987 O O . ILE A 1 281 ? 23.859 48.044 0.639 1.00 14.48 260 ILE A O 1
ATOM 1992 N N . THR A 1 282 ? 26.035 48.509 1.086 1.00 13.29 261 THR A N 1
ATOM 1993 C CA . THR A 1 282 ? 25.922 49.937 0.723 1.00 13.85 261 THR A CA 1
ATOM 1994 C C . THR A 1 282 ? 26.921 50.409 -0.324 1.00 15.01 261 THR A C 1
ATOM 1995 O O . THR A 1 282 ? 26.913 51.566 -0.717 1.00 15.66 261 THR A O 1
ATOM 1999 N N . ASN A 1 283 ? 27.788 49.537 -0.772 1.00 15.95 262 ASN A N 1
ATOM 2000 C CA . ASN A 1 283 ? 28.506 49.811 -1.999 1.00 17.28 262 ASN A CA 1
ATOM 2001 C C . ASN A 1 283 ? 28.576 48.479 -2.722 1.00 17.39 262 ASN A C 1
ATOM 2002 O O . ASN A 1 283 ? 28.342 47.459 -2.100 1.00 18.36 262 ASN A O 1
ATOM 2007 N N . SER A 1 284 ? 28.821 48.473 -4.028 1.00 17.47 263 SER A N 1
ATOM 2008 C CA . SER A 1 284 ? 28.966 47.205 -4.776 1.00 17.33 263 SER A CA 1
ATOM 2009 C C . SER A 1 284 ? 27.737 46.285 -4.697 1.00 16.88 263 SER A C 1
ATOM 2010 O O . SER A 1 284 ? 27.875 45.061 -4.608 1.00 18.28 263 SER A O 1
ATOM 2013 N N . PHE A 1 285 ? 26.544 46.882 -4.751 1.00 15.85 264 PHE A N 1
ATOM 2014 C CA . PHE A 1 285 ? 25.275 46.149 -4.761 1.00 15.14 264 PHE A CA 1
ATOM 2015 C C . PHE A 1 285 ? 24.547 46.422 -6.105 1.00 15.01 264 PHE A C 1
ATOM 2016 O O . PHE A 1 285 ? 24.855 47.399 -6.805 1.00 13.91 264 PHE A O 1
ATOM 2024 N N . GLN A 1 286 ? 23.593 45.571 -6.470 1.00 15.10 265 GLN A N 1
ATOM 2025 C CA . GLN A 1 286 ? 22.796 45.778 -7.696 1.00 15.72 265 GLN A CA 1
ATOM 2026 C C . GLN A 1 286 ? 21.623 46.718 -7.464 1.00 14.66 265 GLN A C 1
ATOM 2027 O O . GLN A 1 286 ? 20.798 46.457 -6.617 1.00 14.58 265 GLN A O 1
ATOM 2033 N N . ASN A 1 287 ? 21.541 47.801 -8.237 1.00 14.19 266 ASN A N 1
ATOM 2034 C CA . ASN A 1 287 ? 20.340 48.616 -8.282 1.00 13.06 266 ASN A CA 1
ATOM 2035 C C . ASN A 1 287 ? 19.178 47.711 -8.713 1.00 12.51 266 ASN A C 1
ATOM 2036 O O . ASN A 1 287 ? 19.401 46.697 -9.384 1.00 11.55 266 ASN A O 1
ATOM 2041 N N . LYS A 1 288 ? 17.950 48.044 -8.324 1.00 10.63 267 LYS A N 1
ATOM 2042 C CA . LYS A 1 288 ? 16.817 47.275 -8.829 1.00 11.00 267 LYS A CA 1
ATOM 2043 C C . LYS A 1 288 ? 16.230 47.948 -10.068 1.00 10.12 267 LYS A C 1
ATOM 2044 O O . LYS A 1 288 ? 16.218 49.163 -10.165 1.00 10.30 267 LYS A O 1
ATOM 2050 N N . ASP A 1 289 ? 15.753 47.156 -11.012 1.00 9.23 268 ASP A N 1
ATOM 2051 C CA . ASP A 1 289 ? 15.258 47.703 -12.259 1.00 9.24 268 ASP A CA 1
ATOM 2052 C C . ASP A 1 289 ? 13.804 48.107 -12.005 1.00 8.21 268 ASP A C 1
ATOM 2053 O O . ASP A 1 289 ? 12.943 47.262 -11.697 1.00 8.18 268 ASP A O 1
ATOM 2058 N N . ILE A 1 290 ? 13.588 49.414 -11.996 1.00 7.24 269 ILE A N 1
ATOM 2059 C CA . ILE A 1 290 ? 12.258 50.063 -11.858 1.00 7.06 269 ILE A CA 1
ATOM 2060 C C . ILE A 1 290 ? 12.100 51.103 -12.976 1.00 8.16 269 ILE A C 1
ATOM 2061 O O . ILE A 1 290 ? 13.073 51.766 -13.348 1.00 9.41 269 ILE A O 1
ATOM 2066 N N . GLY A 1 291 ? 10.889 51.252 -13.532 1.00 8.55 270 GLY A N 1
ATOM 2067 C CA . GLY A 1 291 ? 10.666 52.172 -14.628 1.00 8.26 270 GLY A CA 1
ATOM 2068 C C . GLY A 1 291 ? 9.391 52.989 -14.517 1.00 8.67 270 GLY A C 1
ATOM 2069 O O . GLY A 1 291 ? 8.513 52.693 -13.677 1.00 8.57 270 GLY A O 1
ATOM 2070 N N . LEU A 1 292 ? 9.308 54.045 -15.337 1.00 8.86 271 LEU A N 1
ATOM 2071 C CA . LEU A 1 292 ? 8.120 54.895 -15.425 1.00 9.12 271 LEU A CA 1
ATOM 2072 C C . LEU A 1 292 ? 7.404 54.605 -16.738 1.00 10.52 271 LEU A C 1
ATOM 2073 O O . LEU A 1 292 ? 7.944 54.924 -17.817 1.00 9.98 271 LEU A O 1
ATOM 2078 N N . ASP A 1 293 ? 6.211 54.000 -16.650 1.00 11.26 272 ASP A N 1
ATOM 2079 C CA . ASP A 1 293 ? 5.411 53.648 -17.833 1.00 12.90 272 ASP A CA 1
ATOM 2080 C C . ASP A 1 293 ? 4.269 54.650 -17.963 1.00 14.73 272 ASP A C 1
ATOM 2081 O O . ASP A 1 293 ? 3.600 54.968 -16.973 1.00 13.85 272 ASP A O 1
ATOM 2086 N N . ILE A 1 294 ? 4.033 55.089 -19.196 1.00 16.08 273 ILE A N 1
ATOM 2087 C CA . ILE A 1 294 ? 3.059 56.121 -19.527 1.00 18.96 273 ILE A CA 1
ATOM 2088 C C . ILE A 1 294 ? 1.968 55.616 -20.464 1.00 20.15 273 ILE A C 1
ATOM 2089 O O . ILE A 1 294 ? 2.237 54.775 -21.307 1.00 20.50 273 ILE A O 1
ATOM 2094 N N . GLU A 1 295 ? 0.753 56.151 -20.311 1.00 22.23 274 GLU A N 1
ATOM 2095 C CA . GLU A 1 295 ? -0.304 56.101 -21.357 1.00 23.27 274 GLU A CA 1
ATOM 2096 C C . GLU A 1 295 ? -0.785 57.528 -21.728 1.00 24.24 274 GLU A C 1
ATOM 2097 O O . GLU A 1 295 ? -1.187 58.333 -20.845 1.00 24.39 274 GLU A O 1
ATOM 2099 N N . ILE B 1 24 ? 16.017 85.884 -16.106 1.00 21.55 3 ILE B N 1
ATOM 2100 C CA . ILE B 1 24 ? 17.241 85.598 -15.271 1.00 21.02 3 ILE B CA 1
ATOM 2101 C C . ILE B 1 24 ? 16.833 84.711 -14.115 1.00 20.38 3 ILE B C 1
ATOM 2102 O O . ILE B 1 24 ? 15.846 84.995 -13.435 1.00 21.19 3 ILE B O 1
ATOM 2107 N N . SER B 1 25 ? 17.591 83.652 -13.858 1.00 19.79 4 SER B N 1
ATOM 2108 C CA . SER B 1 25 ? 17.216 82.706 -12.797 1.00 19.13 4 SER B CA 1
ATOM 2109 C C . SER B 1 25 ? 17.911 83.108 -11.532 1.00 17.85 4 SER B C 1
ATOM 2110 O O . SER B 1 25 ? 19.120 83.353 -11.560 1.00 19.12 4 SER B O 1
ATOM 2113 N N . PHE B 1 26 ? 17.176 83.122 -10.421 1.00 15.94 5 PHE B N 1
ATOM 2114 C CA . PHE B 1 26 ? 17.772 83.336 -9.103 1.00 14.06 5 PHE B CA 1
ATOM 2115 C C . PHE B 1 26 ? 17.813 82.096 -8.218 1.00 12.53 5 PHE B C 1
ATOM 2116 O O . PHE B 1 26 ? 18.182 82.174 -7.031 1.00 11.06 5 PHE B O 1
ATOM 2124 N N . SER B 1 27 ? 17.476 80.938 -8.764 1.00 10.93 6 SER B N 1
ATOM 2125 C CA . SER B 1 27 ? 17.224 79.791 -7.889 1.00 10.99 6 SER B CA 1
ATOM 2126 C C . SER B 1 27 ? 18.480 79.335 -7.142 1.00 10.44 6 SER B C 1
ATOM 2127 O O . SER B 1 27 ? 18.390 78.916 -6.008 1.00 9.91 6 SER B O 1
ATOM 2130 N N . GLU B 1 28 ? 19.637 79.403 -7.785 1.00 10.79 7 GLU B N 1
ATOM 2131 C CA . GLU B 1 28 ? 20.885 78.884 -7.189 1.00 11.79 7 GLU B CA 1
ATOM 2132 C C . GLU B 1 28 ? 21.355 79.802 -6.053 1.00 10.78 7 GLU B C 1
ATOM 2133 O O . GLU B 1 28 ? 21.706 79.319 -4.984 1.00 9.98 7 GLU B O 1
ATOM 2139 N N . ILE B 1 29 ? 21.356 81.110 -6.292 1.00 10.30 8 ILE B N 1
ATOM 2140 C CA . ILE B 1 29 ? 21.752 82.041 -5.251 1.00 9.68 8 ILE B CA 1
ATOM 2141 C C . ILE B 1 29 ? 20.791 81.980 -4.059 1.00 9.69 8 ILE B C 1
ATOM 2142 O O . ILE B 1 29 ? 21.236 82.098 -2.931 1.00 8.50 8 ILE B O 1
ATOM 2147 N N . ILE B 1 30 ? 19.504 81.734 -4.317 1.00 9.35 9 ILE B N 1
ATOM 2148 C CA . ILE B 1 30 ? 18.511 81.602 -3.238 1.00 9.57 9 ILE B CA 1
ATOM 2149 C C . ILE B 1 30 ? 18.861 80.367 -2.403 1.00 9.31 9 ILE B C 1
ATOM 2150 O O . ILE B 1 30 ? 18.882 80.411 -1.174 1.00 8.68 9 ILE B O 1
ATOM 2155 N N . HIS B 1 31 ? 19.135 79.262 -3.074 1.00 9.45 10 HIS B N 1
ATOM 2156 C CA . HIS B 1 31 ? 19.480 78.040 -2.352 1.00 9.70 10 HIS B CA 1
ATOM 2157 C C . HIS B 1 31 ? 20.722 78.246 -1.509 1.00 9.78 10 HIS B C 1
ATOM 2158 O O . HIS B 1 31 ? 20.759 77.875 -0.332 1.00 9.41 10 HIS B O 1
ATOM 2165 N N . ASN B 1 32 ? 21.744 78.851 -2.099 1.00 10.01 11 ASN B N 1
ATOM 2166 C CA . ASN B 1 32 ? 22.987 79.017 -1.390 1.00 10.60 11 ASN B CA 1
ATOM 2167 C C . ASN B 1 32 ? 22.821 79.936 -0.182 1.00 9.88 11 ASN B C 1
ATOM 2168 O O . ASN B 1 32 ? 23.379 79.659 0.871 1.00 11.11 11 ASN B O 1
ATOM 2173 N N . ALA B 1 33 ? 22.022 80.981 -0.321 1.00 8.70 12 ALA B N 1
ATOM 2174 C CA . ALA B 1 33 ? 21.710 81.869 0.800 1.00 8.18 12 ALA B CA 1
ATOM 2175 C C . ALA B 1 33 ? 20.933 81.154 1.900 1.00 7.36 12 ALA B C 1
ATOM 2176 O O . ALA B 1 33 ? 21.221 81.327 3.099 1.00 6.46 12 ALA B O 1
ATOM 2178 N N . LEU B 1 34 ? 19.979 80.318 1.507 1.00 7.49 13 LEU B N 1
ATOM 2179 C CA . LEU B 1 34 ? 19.219 79.537 2.512 1.00 8.76 13 LEU B CA 1
ATOM 2180 C C . LEU B 1 34 ? 20.144 78.560 3.238 1.00 8.54 13 LEU B C 1
ATOM 2181 O O . LEU B 1 34 ? 20.178 78.516 4.472 1.00 8.85 13 LEU B O 1
ATOM 2186 N N . LYS B 1 35 ? 20.902 77.783 2.470 1.00 9.84 14 LYS B N 1
ATOM 2187 C CA . LYS B 1 35 ? 21.831 76.806 3.021 1.00 9.82 14 LYS B CA 1
ATOM 2188 C C . LYS B 1 35 ? 22.823 77.434 4.022 1.00 9.11 14 LYS B C 1
ATOM 2189 O O . LYS B 1 35 ? 22.991 76.902 5.110 1.00 7.58 14 LYS B O 1
ATOM 2195 N N . GLU B 1 36 ? 23.448 78.565 3.677 1.00 9.15 15 GLU B N 1
ATOM 2196 C CA . GLU B 1 36 ? 24.450 79.166 4.576 1.00 9.13 15 GLU B CA 1
ATOM 2197 C C . GLU B 1 36 ? 23.826 79.600 5.922 1.00 8.79 15 GLU B C 1
ATOM 2198 O O . GLU B 1 36 ? 24.477 79.541 6.942 1.00 7.60 15 GLU B O 1
ATOM 2204 N N . ASP B 1 37 ? 22.552 79.969 5.918 1.00 8.47 16 ASP B N 1
ATOM 2205 C CA . ASP B 1 37 ? 21.899 80.446 7.140 1.00 8.31 16 ASP B CA 1
ATOM 2206 C C . ASP B 1 37 ? 21.154 79.350 7.922 1.00 8.80 16 ASP B C 1
ATOM 2207 O O . ASP B 1 37 ? 20.978 79.480 9.121 1.00 9.66 16 ASP B O 1
ATOM 2212 N N . LEU B 1 38 ? 20.691 78.311 7.237 1.00 8.40 17 LEU B N 1
ATOM 2213 C CA . LEU B 1 38 ? 19.817 77.291 7.843 1.00 8.61 17 LEU B CA 1
ATOM 2214 C C . LEU B 1 38 ? 20.488 75.927 8.008 1.00 8.88 17 LEU B C 1
ATOM 2215 O O . LEU B 1 38 ? 20.024 75.100 8.803 1.00 8.14 17 LEU B O 1
ATOM 2220 N N . GLY B 1 39 ? 21.549 75.684 7.245 1.00 9.29 18 GLY B N 1
ATOM 2221 C CA . GLY B 1 39 ? 22.356 74.484 7.385 1.00 10.39 18 GLY B CA 1
ATOM 2222 C C . GLY B 1 39 ? 21.505 73.217 7.432 1.00 11.28 18 GLY B C 1
ATOM 2223 O O . GLY B 1 39 ? 20.453 73.138 6.788 1.00 11.12 18 GLY B O 1
ATOM 2224 N N . ASP B 1 40 ? 21.964 72.236 8.209 1.00 11.94 19 ASP B N 1
ATOM 2225 C CA . ASP B 1 40 ? 21.254 70.965 8.373 1.00 13.13 19 ASP B CA 1
ATOM 2226 C C . ASP B 1 40 ? 20.320 70.964 9.578 1.00 13.47 19 ASP B C 1
ATOM 2227 O O . ASP B 1 40 ? 19.276 70.297 9.549 1.00 14.82 19 ASP B O 1
ATOM 2232 N N . LYS B 1 41 ? 20.665 71.716 10.630 1.00 12.89 20 LYS B N 1
ATOM 2233 C CA . LYS B 1 41 ? 19.863 71.750 11.851 1.00 12.16 20 LYS B CA 1
ATOM 2234 C C . LYS B 1 41 ? 18.661 72.689 11.761 1.00 11.26 20 LYS B C 1
ATOM 2235 O O . LYS B 1 41 ? 17.736 72.587 12.550 1.00 11.43 20 LYS B O 1
ATOM 2241 N N . GLY B 1 42 ? 18.671 73.599 10.801 1.00 9.91 21 GLY B N 1
ATOM 2242 C CA . GLY B 1 42 ? 17.629 74.610 10.704 1.00 9.40 21 GLY B CA 1
ATOM 2243 C C . GLY B 1 42 ? 17.733 75.653 11.800 1.00 8.89 21 GLY B C 1
ATOM 2244 O O . GLY B 1 42 ? 18.748 75.745 12.488 1.00 8.77 21 GLY B O 1
ATOM 2245 N N . ASP B 1 43 ? 16.654 76.397 11.981 1.00 8.47 22 ASP B N 1
ATOM 2246 C CA . ASP B 1 43 ? 16.593 77.573 12.878 1.00 8.86 22 ASP B CA 1
ATOM 2247 C C . ASP B 1 43 ? 16.271 77.131 14.291 1.00 8.18 22 ASP B C 1
ATOM 2248 O O . ASP B 1 43 ? 15.121 77.007 14.660 1.00 8.93 22 ASP B O 1
ATOM 2253 N N . ILE B 1 44 ? 17.286 76.885 15.102 1.00 8.64 23 ILE B N 1
ATOM 2254 C CA . ILE B 1 44 ? 17.026 76.269 16.410 1.00 8.63 23 ILE B CA 1
ATOM 2255 C C . ILE B 1 44 ? 16.247 77.151 17.400 1.00 8.78 23 ILE B C 1
ATOM 2256 O O . ILE B 1 44 ? 15.564 76.652 18.319 1.00 8.18 23 ILE B O 1
ATOM 2261 N N . THR B 1 45 ? 16.341 78.462 17.222 1.00 8.09 24 THR B N 1
ATOM 2262 C CA . THR B 1 45 ? 15.603 79.389 18.064 1.00 8.23 24 THR B CA 1
ATOM 2263 C C . THR B 1 45 ? 14.117 79.317 17.729 1.00 9.40 24 THR B C 1
ATOM 2264 O O . THR B 1 45 ? 13.296 78.991 18.572 1.00 10.32 24 THR B O 1
ATOM 2268 N N . THR B 1 46 ? 13.773 79.602 16.485 1.00 9.74 25 THR B N 1
ATOM 2269 C CA . THR B 1 46 ? 12.389 79.573 16.061 1.00 9.89 25 THR B CA 1
ATOM 2270 C C . THR B 1 46 ? 11.733 78.225 16.410 1.00 10.67 25 THR B C 1
ATOM 2271 O O . THR B 1 46 ? 10.642 78.201 16.959 1.00 10.16 25 THR B O 1
ATOM 2275 N N . ASN B 1 47 ? 12.424 77.124 16.091 1.00 12.10 26 ASN B N 1
ATOM 2276 C CA . ASN B 1 47 ? 11.865 75.775 16.225 1.00 12.94 26 ASN B CA 1
ATOM 2277 C C . ASN B 1 47 ? 11.700 75.316 17.657 1.00 13.23 26 ASN B C 1
ATOM 2278 O O . ASN B 1 47 ? 10.950 74.386 17.912 1.00 13.03 26 ASN B O 1
ATOM 2283 N N . SER B 1 48 ? 12.399 75.963 18.586 1.00 13.75 27 SER B N 1
ATOM 2284 C CA . SER B 1 48 ? 12.326 75.604 19.996 1.00 13.61 27 SER B CA 1
ATOM 2285 C C . SER B 1 48 ? 11.303 76.455 20.733 1.00 14.18 27 SER B C 1
ATOM 2286 O O . SER B 1 48 ? 11.030 76.210 21.907 1.00 13.20 27 SER B O 1
ATOM 2289 N N . ILE B 1 49 ? 10.746 77.454 20.041 1.00 14.69 28 ILE B N 1
ATOM 2290 C CA . ILE B 1 49 ? 9.762 78.365 20.621 1.00 14.87 28 ILE B CA 1
ATOM 2291 C C . ILE B 1 49 ? 8.369 78.271 19.974 1.00 15.36 28 ILE B C 1
ATOM 2292 O O . ILE B 1 49 ? 7.373 78.311 20.685 1.00 15.36 28 ILE B O 1
ATOM 2297 N N . LEU B 1 50 ? 8.293 78.163 18.648 1.00 15.52 29 LEU B N 1
ATOM 2298 C CA . LEU B 1 50 ? 7.023 78.299 17.949 1.00 16.05 29 LEU B CA 1
ATOM 2299 C C . LEU B 1 50 ? 6.480 76.964 17.480 1.00 16.65 29 LEU B C 1
ATOM 2300 O O . LEU B 1 50 ? 7.217 76.061 17.177 1.00 16.52 29 LEU B O 1
ATOM 2305 N N . ILE B 1 51 ? 5.161 76.849 17.451 1.00 18.28 30 ILE B N 1
ATOM 2306 C CA . ILE B 1 51 ? 4.506 75.687 16.878 1.00 19.40 30 ILE B CA 1
ATOM 2307 C C . ILE B 1 51 ? 3.541 76.138 15.780 1.00 19.17 30 ILE B C 1
ATOM 2308 O O . ILE B 1 51 ? 3.930 76.230 14.611 1.00 19.07 30 ILE B O 1
ATOM 2313 N N . ASN B 1 52 ? 2.300 76.443 16.157 1.00 19.22 31 ASN B N 1
ATOM 2314 C CA . ASN B 1 52 ? 1.230 76.695 15.186 1.00 19.37 31 ASN B CA 1
ATOM 2315 C C . ASN B 1 52 ? 0.803 78.155 15.081 1.00 18.38 31 ASN B C 1
ATOM 2316 O O . ASN B 1 52 ? -0.145 78.465 14.370 1.00 18.13 31 ASN B O 1
ATOM 2321 N N . GLU B 1 53 ? 1.517 79.053 15.755 1.00 17.64 32 GLU B N 1
ATOM 2322 C CA . GLU B 1 53 ? 1.189 80.480 15.688 1.00 17.26 32 GLU B CA 1
ATOM 2323 C C . GLU B 1 53 ? 1.181 81.003 14.235 1.00 16.25 32 GLU B C 1
ATOM 2324 O O . GLU B 1 53 ? 2.091 80.705 13.443 1.00 16.11 32 GLU B O 1
ATOM 2330 N N . LYS B 1 54 ? 0.137 81.766 13.898 1.00 15.58 33 LYS B N 1
ATOM 2331 C CA . LYS B 1 54 ? 0.041 82.468 12.609 1.00 14.85 33 LYS B CA 1
ATOM 2332 C C . LYS B 1 54 ? 0.154 83.957 12.868 1.00 14.44 33 LYS B C 1
ATOM 2333 O O . LYS B 1 54 ? -0.311 84.445 13.898 1.00 14.43 33 LYS B O 1
ATOM 2335 N N . VAL B 1 55 ? 0.789 84.676 11.944 1.00 13.11 34 VAL B N 1
ATOM 2336 C CA . VAL B 1 55 ? 1.055 86.107 12.124 1.00 12.47 34 VAL B CA 1
ATOM 2337 C C . VAL B 1 55 ? 0.757 86.850 10.840 1.00 11.73 34 VAL B C 1
ATOM 2338 O O . VAL B 1 55 ? 0.928 86.309 9.739 1.00 11.74 34 VAL B O 1
ATOM 2342 N N . ASN B 1 56 ? 0.281 88.076 10.989 1.00 11.53 35 ASN B N 1
ATOM 2343 C CA . ASN B 1 56 ? 0.293 89.043 9.913 1.00 11.18 35 ASN B CA 1
ATOM 2344 C C . ASN B 1 56 ? 1.628 89.734 9.876 1.00 11.02 35 ASN B C 1
ATOM 2345 O O . ASN B 1 56 ? 2.165 90.121 10.924 1.00 10.96 35 ASN B O 1
ATOM 2350 N N . PHE B 1 57 ? 2.139 89.916 8.665 1.00 10.14 36 PHE B N 1
ATOM 2351 C CA . PHE B 1 57 ? 3.429 90.548 8.453 1.00 9.56 36 PHE B CA 1
ATOM 2352 C C . PHE B 1 57 ? 3.368 91.518 7.312 1.00 9.22 36 PHE B C 1
ATOM 2353 O O . PHE B 1 57 ? 2.456 91.443 6.493 1.00 8.92 36 PHE B O 1
ATOM 2361 N N . ALA B 1 58 ? 4.410 92.350 7.259 1.00 8.61 37 ALA B N 1
ATOM 2362 C CA . ALA B 1 58 ? 4.633 93.346 6.253 1.00 9.09 37 ALA B CA 1
ATOM 2363 C C . ALA B 1 58 ? 6.135 93.571 6.070 1.00 8.96 37 ALA B C 1
ATOM 2364 O O . ALA B 1 58 ? 6.865 93.758 7.056 1.00 8.22 37 ALA B O 1
ATOM 2366 N N . ILE B 1 59 ? 6.561 93.611 4.802 1.00 8.80 38 ILE B N 1
ATOM 2367 C CA . ILE B 1 59 ? 7.916 93.971 4.428 1.00 9.24 38 ILE B CA 1
ATOM 2368 C C . ILE B 1 59 ? 7.874 95.466 4.170 1.00 9.21 38 ILE B C 1
ATOM 2369 O O . ILE B 1 59 ? 7.249 95.908 3.193 1.00 8.80 38 ILE B O 1
ATOM 2374 N N . ASN B 1 60 ? 8.510 96.251 5.036 1.00 8.67 39 ASN B N 1
ATOM 2375 C CA . ASN B 1 60 ? 8.284 97.695 5.047 1.00 8.53 39 ASN B CA 1
ATOM 2376 C C . ASN B 1 60 ? 9.609 98.427 4.845 1.00 8.11 39 ASN B C 1
ATOM 2377 O O . ASN B 1 60 ? 10.599 98.103 5.510 1.00 7.80 39 ASN B O 1
ATOM 2382 N N . THR B 1 61 ? 9.642 99.387 3.927 1.00 7.69 40 THR B N 1
ATOM 2383 C CA . THR B 1 61 ? 10.844 100.198 3.711 1.00 7.94 40 THR B CA 1
ATOM 2384 C C . THR B 1 61 ? 10.995 101.172 4.893 1.00 8.75 40 THR B C 1
ATOM 2385 O O . THR B 1 61 ? 10.015 101.698 5.380 1.00 8.91 40 THR B O 1
ATOM 2389 N N . ARG B 1 62 ? 12.221 101.398 5.340 1.00 10.22 41 ARG B N 1
ATOM 2390 C CA . ARG B 1 62 ? 12.501 102.420 6.319 1.00 10.74 41 ARG B CA 1
ATOM 2391 C C . ARG B 1 62 ? 13.159 103.624 5.698 1.00 10.85 41 ARG B C 1
ATOM 2392 O O . ARG B 1 62 ? 13.643 104.486 6.426 1.00 11.42 41 ARG B O 1
ATOM 2400 N N . GLU B 1 63 ? 13.219 103.695 4.378 1.00 10.72 42 GLU B N 1
ATOM 2401 C CA . GLU B 1 63 ? 13.696 104.907 3.722 1.00 10.84 42 GLU B CA 1
ATOM 2402 C C . GLU B 1 63 ? 13.200 104.892 2.276 1.00 10.41 42 GLU B C 1
ATOM 2403 O O . GLU B 1 63 ? 12.639 103.883 1.815 1.00 10.09 42 GLU B O 1
ATOM 2409 N N . ASN B 1 64 ? 13.419 105.997 1.577 1.00 9.49 43 ASN B N 1
ATOM 2410 C CA . ASN B 1 64 ? 13.103 106.102 0.142 1.00 10.17 43 ASN B CA 1
ATOM 2411 C C . ASN B 1 64 ? 14.014 105.153 -0.622 1.00 9.26 43 ASN B C 1
ATOM 2412 O O . ASN B 1 64 ? 15.158 105.006 -0.270 1.00 8.68 43 ASN B O 1
ATOM 2417 N N . LEU B 1 65 ? 13.496 104.520 -1.670 1.00 8.31 44 LEU B N 1
ATOM 2418 C CA . LEU B 1 65 ? 14.269 103.586 -2.461 1.00 7.57 44 LEU B CA 1
ATOM 2419 C C . LEU B 1 65 ? 13.559 103.264 -3.773 1.00 6.84 44 LEU B C 1
ATOM 2420 O O . LEU B 1 65 ? 12.355 103.505 -3.934 1.00 6.36 44 LEU B O 1
ATOM 2425 N N . VAL B 1 66 ? 14.348 102.769 -4.710 1.00 6.89 45 VAL B N 1
ATOM 2426 C CA . VAL B 1 66 ? 13.858 102.075 -5.875 1.00 6.61 45 VAL B CA 1
ATOM 2427 C C . VAL B 1 66 ? 13.780 100.609 -5.478 1.00 7.32 45 VAL B C 1
ATOM 2428 O O . VAL B 1 66 ? 14.800 100.037 -5.064 1.00 8.18 45 VAL B O 1
ATOM 2432 N N . VAL B 1 67 ? 12.578 100.028 -5.580 1.00 7.04 46 VAL B N 1
ATOM 2433 C CA . VAL B 1 67 ? 12.336 98.642 -5.242 1.00 7.10 46 VAL B CA 1
ATOM 2434 C C . VAL B 1 67 ? 13.081 97.702 -6.188 1.00 7.43 46 VAL B C 1
ATOM 2435 O O . VAL B 1 67 ? 13.039 97.862 -7.414 1.00 8.68 46 VAL B O 1
ATOM 2439 N N . CYS B 1 68 ? 13.780 96.722 -5.627 1.00 7.55 47 CYS B N 1
ATOM 2440 C CA . CYS B 1 68 ? 14.409 95.664 -6.428 1.00 7.53 47 CYS B CA 1
ATOM 2441 C C . CYS B 1 68 ? 14.517 94.398 -5.588 1.00 7.48 47 CYS B C 1
ATOM 2442 O O . CYS B 1 68 ? 14.769 94.473 -4.382 1.00 7.94 47 CYS B O 1
ATOM 2445 N N . GLY B 1 69 ? 14.318 93.236 -6.219 1.00 7.78 48 GLY B N 1
ATOM 2446 C CA . GLY B 1 69 ? 14.416 91.953 -5.518 1.00 6.82 48 GLY B CA 1
ATOM 2447 C C . GLY B 1 69 ? 13.096 91.263 -5.201 1.00 7.17 48 GLY B C 1
ATOM 2448 O O . GLY B 1 69 ? 13.101 90.152 -4.678 1.00 6.45 48 GLY B O 1
ATOM 2449 N N . ILE B 1 70 ? 11.965 91.857 -5.579 1.00 6.71 49 ILE B N 1
ATOM 2450 C CA . ILE B 1 70 ? 10.677 91.248 -5.288 1.00 8.07 49 ILE B CA 1
ATOM 2451 C C . ILE B 1 70 ? 10.541 89.846 -5.905 1.00 8.83 49 ILE B C 1
ATOM 2452 O O . ILE B 1 70 ? 9.936 88.975 -5.276 1.00 9.11 49 ILE B O 1
ATOM 2457 N N . PRO B 1 71 ? 11.087 89.624 -7.126 1.00 9.37 50 PRO B N 1
ATOM 2458 C CA . PRO B 1 71 ? 10.965 88.263 -7.645 1.00 10.46 50 PRO B CA 1
ATOM 2459 C C . PRO B 1 71 ? 11.689 87.214 -6.772 1.00 10.02 50 PRO B C 1
ATOM 2460 O O . PRO B 1 71 ? 11.265 86.059 -6.736 1.00 9.84 50 PRO B O 1
ATOM 2464 N N . ILE B 1 72 ? 12.755 87.604 -6.095 1.00 10.52 51 ILE B N 1
ATOM 2465 C CA . ILE B 1 72 ? 13.434 86.693 -5.156 1.00 11.14 51 ILE B CA 1
ATOM 2466 C C . ILE B 1 72 ? 12.517 86.349 -3.998 1.00 10.72 51 ILE B C 1
ATOM 2467 O O . ILE B 1 72 ? 12.348 85.192 -3.678 1.00 10.97 51 ILE B O 1
ATOM 2472 N N . LEU B 1 73 ? 11.920 87.357 -3.389 1.00 11.07 52 LEU B N 1
ATOM 2473 C CA . LEU B 1 73 ? 10.929 87.161 -2.342 1.00 11.87 52 LEU B CA 1
ATOM 2474 C C . LEU B 1 73 ? 9.791 86.252 -2.794 1.00 12.22 52 LEU B C 1
ATOM 2475 O O . LEU B 1 73 ? 9.361 85.382 -2.047 1.00 12.90 52 LEU B O 1
ATOM 2480 N N . GLU B 1 74 ? 9.299 86.449 -4.006 1.00 12.44 53 GLU B N 1
ATOM 2481 C CA . GLU B 1 74 ? 8.237 85.610 -4.539 1.00 13.05 53 GLU B CA 1
ATOM 2482 C C . GLU B 1 74 ? 8.690 84.156 -4.663 1.00 13.15 53 GLU B C 1
ATOM 2483 O O . GLU B 1 74 ? 7.972 83.240 -4.244 1.00 12.07 53 GLU B O 1
ATOM 2489 N N . GLU B 1 75 ? 9.859 83.939 -5.270 1.00 13.12 54 GLU B N 1
ATOM 2490 C CA . GLU B 1 75 ? 10.364 82.567 -5.450 1.00 13.66 54 GLU B CA 1
ATOM 2491 C C . GLU B 1 75 ? 10.516 81.841 -4.110 1.00 13.43 54 GLU B C 1
ATOM 2492 O O . GLU B 1 75 ? 10.154 80.676 -4.018 1.00 14.22 54 GLU B O 1
ATOM 2498 N N . VAL B 1 76 ? 11.040 82.533 -3.098 1.00 12.83 55 VAL B N 1
ATOM 2499 C CA . VAL B 1 76 ? 11.166 81.979 -1.742 1.00 13.19 55 VAL B CA 1
ATOM 2500 C C . VAL B 1 76 ? 9.805 81.689 -1.082 1.00 13.72 55 VAL B C 1
ATOM 2501 O O . VAL B 1 76 ? 9.593 80.597 -0.549 1.00 13.22 55 VAL B O 1
ATOM 2505 N N . PHE B 1 77 ? 8.870 82.636 -1.124 1.00 14.36 56 PHE B N 1
ATOM 2506 C CA . PHE B 1 77 ? 7.527 82.377 -0.556 1.00 14.75 56 PHE B CA 1
ATOM 2507 C C . PHE B 1 77 ? 6.805 81.264 -1.278 1.00 16.18 56 PHE B C 1
ATOM 2508 O O . PHE B 1 77 ? 6.097 80.473 -0.645 1.00 16.17 56 PHE B O 1
ATOM 2516 N N . ASN B 1 78 ? 6.983 81.197 -2.594 1.00 17.95 57 ASN B N 1
ATOM 2517 C CA . ASN B 1 78 ? 6.380 80.171 -3.402 1.00 19.44 57 ASN B CA 1
ATOM 2518 C C . ASN B 1 78 ? 6.901 78.752 -3.129 1.00 21.34 57 ASN B C 1
ATOM 2519 O O . ASN B 1 78 ? 6.260 77.798 -3.521 1.00 21.61 57 ASN B O 1
ATOM 2524 N N . MET B 1 79 ? 8.047 78.607 -2.467 1.00 23.48 58 MET B N 1
ATOM 2525 C CA . MET B 1 79 ? 8.495 77.275 -2.020 1.00 25.16 58 MET B CA 1
ATOM 2526 C C . MET B 1 79 ? 7.606 76.790 -0.864 1.00 25.82 58 MET B C 1
ATOM 2527 O O . MET B 1 79 ? 7.411 75.594 -0.690 1.00 26.38 58 MET B O 1
ATOM 2532 N N . ASN B 1 80 ? 7.064 77.740 -0.100 1.00 26.23 59 ASN B N 1
ATOM 2533 C CA . ASN B 1 80 ? 6.314 77.480 1.118 1.00 26.34 59 ASN B CA 1
ATOM 2534 C C . ASN B 1 80 ? 4.822 77.852 0.942 1.00 25.12 59 ASN B C 1
ATOM 2535 O O . ASN B 1 80 ? 4.224 78.421 1.848 1.00 24.30 59 ASN B O 1
ATOM 2540 N N . LYS B 1 81 ? 4.240 77.550 -0.219 1.00 24.15 60 LYS B N 1
ATOM 2541 C CA . LYS B 1 81 ? 2.908 78.064 -0.596 1.00 23.28 60 LYS B CA 1
ATOM 2542 C C . LYS B 1 81 ? 1.767 77.718 0.380 1.00 23.11 60 LYS B C 1
ATOM 2543 O O . LYS B 1 81 ? 0.866 78.525 0.606 1.00 22.88 60 LYS B O 1
ATOM 2545 N N . GLU B 1 82 ? 1.811 76.530 0.972 1.00 22.35 61 GLU B N 1
ATOM 2546 C CA . GLU B 1 82 ? 0.818 76.142 1.990 1.00 22.12 61 GLU B CA 1
ATOM 2547 C C . GLU B 1 82 ? 0.905 76.982 3.289 1.00 21.43 61 GLU B C 1
ATOM 2548 O O . GLU B 1 82 ? -0.057 77.041 4.047 1.00 20.89 61 GLU B O 1
ATOM 2550 N N . HIS B 1 83 ? 2.041 77.646 3.527 1.00 20.49 62 HIS B N 1
ATOM 2551 C CA . HIS B 1 83 ? 2.317 78.246 4.831 1.00 19.52 62 HIS B CA 1
ATOM 2552 C C . HIS B 1 83 ? 2.468 79.779 4.800 1.00 18.34 62 HIS B C 1
ATOM 2553 O O . HIS B 1 83 ? 2.610 80.396 5.841 1.00 16.22 62 HIS B O 1
ATOM 2560 N N . VAL B 1 84 ? 2.452 80.375 3.611 1.00 17.93 63 VAL B N 1
ATOM 2561 C CA . VAL B 1 84 ? 2.546 81.825 3.458 1.00 17.57 63 VAL B CA 1
ATOM 2562 C C . VAL B 1 84 ? 1.561 82.310 2.392 1.00 16.70 63 VAL B C 1
ATOM 2563 O O . VAL B 1 84 ? 1.545 81.795 1.275 1.00 16.26 63 VAL B O 1
ATOM 2567 N N . LYS B 1 85 ? 0.699 83.257 2.760 1.00 15.85 64 LYS B N 1
ATOM 2568 C CA . LYS B 1 85 ? -0.203 83.910 1.804 1.00 15.42 64 LYS B CA 1
ATOM 2569 C C . LYS B 1 85 ? 0.308 85.336 1.715 1.00 14.81 64 LYS B C 1
ATOM 2570 O O . LYS B 1 85 ? 0.713 85.884 2.718 1.00 15.34 64 LYS B O 1
ATOM 2572 N N . TYR B 1 86 ? 0.359 85.925 0.528 1.00 14.20 65 TYR B N 1
ATOM 2573 C CA . TYR B 1 86 ? 0.959 87.249 0.406 1.00 13.14 65 TYR B CA 1
ATOM 2574 C C . TYR B 1 86 ? 0.387 88.100 -0.717 1.00 12.51 65 TYR B C 1
ATOM 2575 O O . TYR B 1 86 ? -0.208 87.593 -1.664 1.00 12.44 65 TYR B O 1
ATOM 2584 N N . GLU B 1 87 ? 0.549 89.412 -0.577 1.00 11.79 66 GLU B N 1
ATOM 2585 C CA . GLU B 1 87 ? 0.099 90.382 -1.557 1.00 11.03 66 GLU B CA 1
ATOM 2586 C C . GLU B 1 87 ? 1.268 91.284 -1.908 1.00 10.22 66 GLU B C 1
ATOM 2587 O O . GLU B 1 87 ? 1.907 91.816 -1.012 1.00 9.18 66 GLU B O 1
ATOM 2593 N N . ILE B 1 88 ? 1.547 91.427 -3.207 1.00 9.49 67 ILE B N 1
ATOM 2594 C CA . ILE B 1 88 ? 2.576 92.318 -3.712 1.00 9.39 67 ILE B CA 1
ATOM 2595 C C . ILE B 1 88 ? 1.976 93.703 -3.922 1.00 9.13 67 ILE B C 1
ATOM 2596 O O . ILE B 1 88 ? 1.012 93.845 -4.663 1.00 9.03 67 ILE B O 1
ATOM 2601 N N . HIS B 1 89 ? 2.541 94.711 -3.263 1.00 8.42 68 HIS B N 1
ATOM 2602 C CA . HIS B 1 89 ? 2.072 96.103 -3.373 1.00 8.82 68 HIS B CA 1
ATOM 2603 C C . HIS B 1 89 ? 3.017 96.915 -4.262 1.00 8.11 68 HIS B C 1
ATOM 2604 O O . HIS B 1 89 ? 2.640 97.907 -4.797 1.00 6.97 68 HIS B O 1
ATOM 2611 N N . LYS B 1 90 ? 4.262 96.498 -4.375 1.00 9.26 69 LYS B N 1
ATOM 2612 C CA . LYS B 1 90 ? 5.232 97.199 -5.184 1.00 11.00 69 LYS B CA 1
ATOM 2613 C C . LYS B 1 90 ? 6.019 96.172 -6.010 1.00 11.51 69 LYS B C 1
ATOM 2614 O O . LYS B 1 90 ? 6.381 95.097 -5.498 1.00 12.32 69 LYS B O 1
ATOM 2620 N N . LYS B 1 91 ? 6.244 96.497 -7.282 1.00 11.98 70 LYS B N 1
ATOM 2621 C CA . LYS B 1 91 ? 7.075 95.680 -8.180 1.00 12.62 70 LYS B CA 1
ATOM 2622 C C . LYS B 1 91 ? 8.435 96.356 -8.403 1.00 11.41 70 LYS B C 1
ATOM 2623 O O . LYS B 1 91 ? 8.582 97.561 -8.178 1.00 10.55 70 LYS B O 1
ATOM 2629 N N . ASP B 1 92 ? 9.419 95.571 -8.829 1.00 10.28 71 ASP B N 1
ATOM 2630 C CA . ASP B 1 92 ? 10.756 96.067 -9.082 1.00 10.13 71 ASP B CA 1
ATOM 2631 C C . ASP B 1 92 ? 10.717 97.247 -10.024 1.00 9.50 71 ASP B C 1
ATOM 2632 O O . ASP B 1 92 ? 10.040 97.215 -11.036 1.00 9.88 71 ASP B O 1
ATOM 2637 N N . GLY B 1 93 ? 11.442 98.293 -9.672 1.00 9.35 72 GLY B N 1
ATOM 2638 C CA . GLY B 1 93 ? 11.470 99.519 -10.464 1.00 9.24 72 GLY B CA 1
ATOM 2639 C C . GLY B 1 93 ? 10.570 100.614 -9.898 1.00 9.34 72 GLY B C 1
ATOM 2640 O O . GLY B 1 93 ? 10.723 101.793 -10.272 1.00 8.78 72 GLY B O 1
ATOM 2641 N N . ASP B 1 94 ? 9.651 100.261 -8.996 1.00 8.69 73 ASP B N 1
ATOM 2642 C CA . ASP B 1 94 ? 8.804 101.291 -8.372 1.00 9.38 73 ASP B CA 1
ATOM 2643 C C . ASP B 1 94 ? 9.645 102.151 -7.454 1.00 9.49 73 ASP B C 1
ATOM 2644 O O . ASP B 1 94 ? 10.476 101.638 -6.703 1.00 9.34 73 ASP B O 1
ATOM 2649 N N . ILE B 1 95 ? 9.455 103.455 -7.558 1.00 9.98 74 ILE B N 1
ATOM 2650 C CA . ILE B 1 95 ? 10.092 104.394 -6.654 1.00 10.64 74 ILE B CA 1
ATOM 2651 C C . ILE B 1 95 ? 9.137 104.608 -5.475 1.00 10.63 74 ILE B C 1
ATOM 2652 O O . ILE B 1 95 ? 7.961 104.965 -5.653 1.00 9.78 74 ILE B O 1
ATOM 2657 N N . THR B 1 96 ? 9.628 104.371 -4.267 1.00 11.05 75 THR B N 1
ATOM 2658 C CA . THR B 1 96 ? 8.764 104.539 -3.117 1.00 11.96 75 THR B CA 1
ATOM 2659 C C . THR B 1 96 ? 9.418 105.250 -1.949 1.00 11.95 75 THR B C 1
ATOM 2660 O O . THR B 1 96 ? 10.640 105.367 -1.892 1.00 11.48 75 THR B O 1
ATOM 2664 N N . GLY B 1 97 ? 8.575 105.811 -1.071 1.00 11.96 76 GLY B N 1
ATOM 2665 C CA . GLY B 1 97 ? 9.045 106.568 0.079 1.00 11.60 76 GLY B CA 1
ATOM 2666 C C . GLY B 1 97 ? 9.247 105.711 1.326 1.00 11.52 76 GLY B C 1
ATOM 2667 O O . GLY B 1 97 ? 8.934 104.503 1.340 1.00 11.60 76 GLY B O 1
ATOM 2668 N N . LYS B 1 98 ? 9.786 106.350 2.362 1.00 9.68 77 LYS B N 1
ATOM 2669 C CA . LYS B 1 98 ? 9.937 105.772 3.673 1.00 10.28 77 LYS B CA 1
ATOM 2670 C C . LYS B 1 98 ? 8.599 105.242 4.177 1.00 9.03 77 LYS B C 1
ATOM 2671 O O . LYS B 1 98 ? 7.582 105.854 3.947 1.00 9.06 77 LYS B O 1
ATOM 2677 N N . ASN B 1 99 ? 8.620 104.167 4.935 1.00 9.01 78 ASN B N 1
ATOM 2678 C CA . ASN B 1 99 ? 7.405 103.579 5.529 1.00 9.80 78 ASN B CA 1
ATOM 2679 C C . ASN B 1 99 ? 6.384 103.087 4.504 1.00 10.51 78 ASN B C 1
ATOM 2680 O O . ASN B 1 99 ? 5.165 103.168 4.717 1.00 12.00 78 ASN B O 1
ATOM 2685 N N . SER B 1 100 ? 6.887 102.524 3.417 1.00 10.33 79 SER B N 1
ATOM 2686 C CA . SER B 1 100 ? 6.038 101.984 2.377 1.00 10.54 79 SER B CA 1
ATOM 2687 C C . SER B 1 100 ? 6.012 100.449 2.490 1.00 9.90 79 SER B C 1
ATOM 2688 O O . SER B 1 100 ? 7.057 99.792 2.659 1.00 9.40 79 SER B O 1
ATOM 2691 N N . THR B 1 101 ? 4.814 99.866 2.485 1.00 9.09 80 THR B N 1
ATOM 2692 C CA . THR B 1 101 ? 4.689 98.423 2.576 1.00 8.29 80 THR B CA 1
ATOM 2693 C C . THR B 1 101 ? 4.878 97.849 1.199 1.00 8.24 80 THR B C 1
ATOM 2694 O O . THR B 1 101 ? 4.123 98.185 0.307 1.00 8.38 80 THR B O 1
ATOM 2698 N N . LEU B 1 102 ? 5.930 97.049 1.007 1.00 6.93 81 LEU B N 1
ATOM 2699 C CA . LEU B 1 102 ? 6.204 96.414 -0.281 1.00 7.35 81 LEU B CA 1
ATOM 2700 C C . LEU B 1 102 ? 5.403 95.127 -0.507 1.00 6.56 81 LEU B C 1
ATOM 2701 O O . LEU B 1 102 ? 4.927 94.852 -1.594 1.00 5.98 81 LEU B O 1
ATOM 2706 N N . VAL B 1 103 ? 5.360 94.293 0.511 1.00 6.67 82 VAL B N 1
ATOM 2707 C CA . VAL B 1 103 ? 4.622 93.025 0.457 1.00 6.40 82 VAL B CA 1
ATOM 2708 C C . VAL B 1 103 ? 3.954 92.885 1.833 1.00 7.02 82 VAL B C 1
ATOM 2709 O O . VAL B 1 103 ? 4.556 93.244 2.860 1.00 6.94 82 VAL B O 1
ATOM 2713 N N . SER B 1 104 ? 2.718 92.414 1.854 1.00 7.04 83 SER B N 1
ATOM 2714 C CA . SER B 1 104 ? 2.063 92.028 3.111 1.00 8.69 83 SER B CA 1
ATOM 2715 C C . SER B 1 104 ? 1.438 90.625 3.003 1.00 9.96 83 SER B C 1
ATOM 2716 O O . SER B 1 104 ? 1.270 90.080 1.909 1.00 10.42 83 SER B O 1
ATOM 2719 N N . GLY B 1 105 ? 1.122 90.032 4.136 1.00 11.08 84 GLY B N 1
ATOM 2720 C CA . GLY B 1 105 ? 0.375 88.785 4.126 1.00 11.62 84 GLY B CA 1
ATOM 2721 C C . GLY B 1 105 ? 0.263 88.164 5.490 1.00 12.11 84 GLY B C 1
ATOM 2722 O O . GLY B 1 105 ? 0.416 88.850 6.495 1.00 10.68 84 GLY B O 1
ATOM 2723 N N . GLU B 1 106 ? -0.037 86.862 5.517 1.00 12.78 85 GLU B N 1
ATOM 2724 C CA . GLU B 1 106 ? -0.034 86.094 6.769 1.00 13.46 85 GLU B CA 1
ATOM 2725 C C . GLU B 1 106 ? 0.710 84.777 6.555 1.00 12.52 85 GLU B C 1
ATOM 2726 O O . GLU B 1 106 ? 0.694 84.226 5.454 1.00 11.40 85 GLU B O 1
ATOM 2732 N N . ALA B 1 107 ? 1.349 84.290 7.624 1.00 12.84 86 ALA B N 1
ATOM 2733 C CA . ALA B 1 107 ? 2.180 83.078 7.571 1.00 12.80 86 ALA B CA 1
ATOM 2734 C C . ALA B 1 107 ? 2.165 82.270 8.863 1.00 13.33 86 ALA B C 1
ATOM 2735 O O . ALA B 1 107 ? 1.878 82.793 9.946 1.00 13.51 86 ALA B O 1
ATOM 2737 N N . LEU B 1 108 ? 2.494 80.988 8.741 1.00 14.13 87 LEU B N 1
ATOM 2738 C CA . LEU B 1 108 ? 2.897 80.202 9.915 1.00 14.35 87 LEU B CA 1
ATOM 2739 C C . LEU B 1 108 ? 4.249 80.777 10.304 1.00 13.58 87 LEU B C 1
ATOM 2740 O O . LEU B 1 108 ? 5.163 80.830 9.489 1.00 13.03 87 LEU B O 1
ATOM 2745 N N . ALA B 1 109 ? 4.347 81.268 11.532 1.00 13.51 88 ALA B N 1
ATOM 2746 C CA . ALA B 1 109 ? 5.540 81.965 11.973 1.00 13.14 88 ALA B CA 1
ATOM 2747 C C . ALA B 1 109 ? 6.765 81.036 11.924 1.00 12.93 88 ALA B C 1
ATOM 2748 O O . ALA B 1 109 ? 7.842 81.444 11.535 1.00 12.66 88 ALA B O 1
ATOM 2750 N N . ILE B 1 110 ? 6.583 79.773 12.274 1.00 13.15 89 ILE B N 1
ATOM 2751 C CA . ILE B 1 110 ? 7.648 78.771 12.159 1.00 13.64 89 ILE B CA 1
ATOM 2752 C C . ILE B 1 110 ? 8.227 78.632 10.726 1.00 13.49 89 ILE B C 1
ATOM 2753 O O . ILE B 1 110 ? 9.363 78.208 10.566 1.00 12.27 89 ILE B O 1
ATOM 2758 N N . TYR B 1 111 ? 7.469 79.011 9.692 1.00 14.14 90 TYR B N 1
ATOM 2759 C CA . TYR B 1 111 ? 8.018 79.009 8.309 1.00 14.62 90 TYR B CA 1
ATOM 2760 C C . TYR B 1 111 ? 8.564 80.360 7.856 1.00 14.16 90 TYR B C 1
ATOM 2761 O O . TYR B 1 111 ? 9.501 80.412 7.057 1.00 14.21 90 TYR B O 1
ATOM 2770 N N . LEU B 1 112 ? 8.047 81.442 8.437 1.00 13.71 91 LEU B N 1
ATOM 2771 C CA . LEU B 1 112 ? 8.440 82.784 8.049 1.00 12.58 91 LEU B CA 1
ATOM 2772 C C . LEU B 1 112 ? 9.729 83.254 8.692 1.00 11.97 91 LEU B C 1
ATOM 2773 O O . LEU B 1 112 ? 10.613 83.760 7.987 1.00 12.48 91 LEU B O 1
ATOM 2778 N N . LEU B 1 113 ? 9.853 83.114 10.013 1.00 10.71 92 LEU B N 1
ATOM 2779 C CA . LEU B 1 113 ? 11.009 83.687 10.720 1.00 10.46 92 LEU B CA 1
ATOM 2780 C C . LEU B 1 113 ? 12.369 83.098 10.289 1.00 10.01 92 LEU B C 1
ATOM 2781 O O . LEU B 1 113 ? 13.372 83.790 10.328 1.00 9.57 92 LEU B O 1
ATOM 2786 N N . PRO B 1 114 ? 12.404 81.830 9.871 1.00 9.52 93 PRO B N 1
ATOM 2787 C CA . PRO B 1 114 ? 13.686 81.282 9.442 1.00 9.50 93 PRO B CA 1
ATOM 2788 C C . PRO B 1 114 ? 14.225 81.815 8.106 1.00 9.88 93 PRO B C 1
ATOM 2789 O O . PRO B 1 114 ? 15.421 81.663 7.843 1.00 9.73 93 PRO B O 1
ATOM 2793 N N . ILE B 1 115 ? 13.351 82.425 7.292 1.00 9.77 94 ILE B N 1
ATOM 2794 C CA . ILE B 1 115 ? 13.701 82.949 5.963 1.00 8.89 94 ILE B CA 1
ATOM 2795 C C . ILE B 1 115 ? 13.745 84.476 5.931 1.00 8.65 94 ILE B C 1
ATOM 2796 O O . ILE B 1 115 ? 14.075 85.041 4.904 1.00 9.08 94 ILE B O 1
ATOM 2801 N N . GLU B 1 116 ? 13.421 85.133 7.049 1.00 8.05 95 GLU B N 1
ATOM 2802 C CA . GLU B 1 116 ? 13.348 86.592 7.123 1.00 7.41 95 GLU B CA 1
ATOM 2803 C C . GLU B 1 116 ? 14.653 87.253 6.671 1.00 7.31 95 GLU B C 1
ATOM 2804 O O . GLU B 1 116 ? 14.619 88.115 5.798 1.00 5.87 95 GLU B O 1
ATOM 2810 N N . ARG B 1 117 ? 15.776 86.850 7.265 1.00 7.18 96 ARG B N 1
ATOM 2811 C CA . ARG B 1 117 ? 17.073 87.502 7.022 1.00 7.97 96 ARG B CA 1
ATOM 2812 C C . ARG B 1 117 ? 17.556 87.225 5.605 1.00 8.00 96 ARG B C 1
ATOM 2813 O O . ARG B 1 117 ? 18.115 88.100 4.953 1.00 8.91 96 ARG B O 1
ATOM 2821 N N . VAL B 1 118 ? 17.346 86.020 5.108 1.00 7.95 97 VAL B N 1
ATOM 2822 C CA . VAL B 1 118 ? 17.718 85.744 3.723 1.00 8.46 97 VAL B CA 1
ATOM 2823 C C . VAL B 1 118 ? 16.948 86.641 2.716 1.00 8.34 97 VAL B C 1
ATOM 2824 O O . VAL B 1 118 ? 17.552 87.255 1.813 1.00 7.11 97 VAL B O 1
ATOM 2828 N N . ILE B 1 119 ? 15.627 86.745 2.893 1.00 7.56 98 ILE B N 1
ATOM 2829 C CA . ILE B 1 119 ? 14.801 87.582 2.014 1.00 8.00 98 ILE B CA 1
ATOM 2830 C C . ILE B 1 119 ? 15.189 89.069 2.130 1.00 8.43 98 ILE B C 1
ATOM 2831 O O . ILE B 1 119 ? 15.358 89.754 1.107 1.00 7.66 98 ILE B O 1
ATOM 2836 N N . LEU B 1 120 ? 15.361 89.550 3.359 1.00 7.63 99 LEU B N 1
ATOM 2837 C CA . LEU B 1 120 ? 15.676 90.947 3.559 1.00 7.91 99 LEU B CA 1
ATOM 2838 C C . LEU B 1 120 ? 17.062 91.225 3.011 1.00 7.89 99 LEU B C 1
ATOM 2839 O O . LEU B 1 120 ? 17.230 92.219 2.312 1.00 7.76 99 LEU B O 1
ATOM 2844 N N . ASN B 1 121 ? 18.058 90.377 3.298 1.00 7.58 100 ASN B N 1
ATOM 2845 C CA . ASN B 1 121 ? 19.410 90.663 2.774 1.00 7.63 100 ASN B CA 1
ATOM 2846 C C . ASN B 1 121 ? 19.396 90.787 1.230 1.00 8.48 100 ASN B C 1
ATOM 2847 O O . ASN B 1 121 ? 20.071 91.669 0.640 1.00 8.13 100 ASN B O 1
ATOM 2852 N N . PHE B 1 122 ? 18.609 89.950 0.561 1.00 7.93 101 PHE B N 1
ATOM 2853 C CA . PHE B 1 122 ? 18.507 90.068 -0.914 1.00 8.33 101 PHE B CA 1
ATOM 2854 C C . PHE B 1 122 ? 17.878 91.407 -1.377 1.00 7.57 101 PHE B C 1
ATOM 2855 O O . PHE B 1 122 ? 18.419 92.113 -2.243 1.00 6.72 101 PHE B O 1
ATOM 2863 N N . ILE B 1 123 ? 16.710 91.753 -0.828 1.00 6.95 102 ILE B N 1
ATOM 2864 C CA A ILE B 1 123 ? 16.036 92.953 -1.309 0.50 6.54 102 ILE B CA 1
ATOM 2865 C CA B ILE B 1 123 ? 15.988 92.959 -1.251 0.50 6.82 102 ILE B CA 1
ATOM 2866 C C . ILE B 1 123 ? 16.736 94.247 -0.872 1.00 6.65 102 ILE B C 1
ATOM 2867 O O . ILE B 1 123 ? 16.689 95.232 -1.602 1.00 6.36 102 ILE B O 1
ATOM 2876 N N . GLN B 1 124 ? 17.447 94.232 0.267 1.00 5.78 103 GLN B N 1
ATOM 2877 C CA . GLN B 1 124 ? 18.225 95.379 0.705 1.00 6.10 103 GLN B CA 1
ATOM 2878 C C . GLN B 1 124 ? 19.437 95.610 -0.187 1.00 6.47 103 GLN B C 1
ATOM 2879 O O . GLN B 1 124 ? 19.839 96.745 -0.442 1.00 6.68 103 GLN B O 1
ATOM 2885 N N . HIS B 1 125 ? 20.062 94.517 -0.608 1.00 6.75 104 HIS B N 1
ATOM 2886 C CA . HIS B 1 125 ? 21.200 94.569 -1.495 1.00 7.74 104 HIS B CA 1
ATOM 2887 C C . HIS B 1 125 ? 20.755 95.062 -2.895 1.00 7.46 104 HIS B C 1
ATOM 2888 O O . HIS B 1 125 ? 21.262 96.064 -3.425 1.00 7.16 104 HIS B O 1
ATOM 2895 N N . ALA B 1 126 ? 19.794 94.353 -3.473 1.00 7.60 105 ALA B N 1
ATOM 2896 C CA . ALA B 1 126 ? 19.235 94.679 -4.802 1.00 7.46 105 ALA B CA 1
ATOM 2897 C C . ALA B 1 126 ? 18.656 96.107 -4.859 1.00 7.66 105 ALA B C 1
ATOM 2898 O O . ALA B 1 126 ? 18.951 96.865 -5.793 1.00 6.17 105 ALA B O 1
ATOM 2900 N N . SER B 1 127 ? 17.841 96.479 -3.856 1.00 7.57 106 SER B N 1
ATOM 2901 C CA . SER B 1 127 ? 17.290 97.846 -3.816 1.00 7.36 106 SER B CA 1
ATOM 2902 C C . SER B 1 127 ? 18.414 98.900 -3.636 1.00 6.66 106 SER B C 1
ATOM 2903 O O . SER B 1 127 ? 18.362 99.970 -4.223 1.00 6.11 106 SER B O 1
ATOM 2906 N N . GLY B 1 128 ? 19.458 98.575 -2.880 1.00 6.70 107 GLY B N 1
ATOM 2907 C CA . GLY B 1 128 ? 20.620 99.472 -2.782 1.00 6.87 107 GLY B CA 1
ATOM 2908 C C . GLY B 1 128 ? 21.259 99.765 -4.130 1.00 7.44 107 GLY B C 1
ATOM 2909 O O . GLY B 1 128 ? 21.605 100.913 -4.417 1.00 9.14 107 GLY B O 1
ATOM 2910 N N . ILE B 1 129 ? 21.411 98.722 -4.968 1.00 7.13 108 ILE B N 1
ATOM 2911 C CA . ILE B 1 129 ? 21.971 98.863 -6.332 1.00 7.11 108 ILE B CA 1
ATOM 2912 C C . ILE B 1 129 ? 21.026 99.611 -7.276 1.00 6.75 108 ILE B C 1
ATOM 2913 O O . ILE B 1 129 ? 21.426 100.569 -7.967 1.00 7.41 108 ILE B O 1
ATOM 2918 N N . ALA B 1 130 ? 19.775 99.202 -7.307 1.00 6.55 109 ALA B N 1
ATOM 2919 C CA . ALA B 1 130 ? 18.791 99.908 -8.128 1.00 6.80 109 ALA B CA 1
ATOM 2920 C C . ALA B 1 130 ? 18.734 101.395 -7.780 1.00 6.68 109 ALA B C 1
ATOM 2921 O O . ALA B 1 130 ? 18.643 102.225 -8.679 1.00 7.15 109 ALA B O 1
ATOM 2923 N N . SER B 1 131 ? 18.764 101.718 -6.484 1.00 7.07 110 SER B N 1
ATOM 2924 C CA . SER B 1 131 ? 18.583 103.096 -5.992 1.00 6.38 110 SER B CA 1
ATOM 2925 C C . SER B 1 131 ? 19.780 103.990 -6.326 1.00 6.32 110 SER B C 1
ATOM 2926 O O . SER B 1 131 ? 19.590 105.092 -6.852 1.00 6.08 110 SER B O 1
ATOM 2929 N N . ILE B 1 132 ? 21.004 103.544 -6.058 1.00 6.45 111 ILE B N 1
ATOM 2930 C CA . ILE B 1 132 ? 22.183 104.347 -6.454 1.00 5.73 111 ILE B CA 1
ATOM 2931 C C . ILE B 1 132 ? 22.242 104.481 -7.975 1.00 5.64 111 ILE B C 1
ATOM 2932 O O . ILE B 1 132 ? 22.535 105.559 -8.476 1.00 6.12 111 ILE B O 1
ATOM 2937 N N . THR B 1 133 ? 21.941 103.409 -8.713 1.00 5.27 112 THR B N 1
ATOM 2938 C CA . THR B 1 133 ? 21.953 103.493 -10.155 1.00 4.93 112 THR B CA 1
ATOM 2939 C C . THR B 1 133 ? 20.982 104.590 -10.618 1.00 5.54 112 THR B C 1
ATOM 2940 O O . THR B 1 133 ? 21.310 105.442 -11.475 1.00 4.26 112 THR B O 1
ATOM 2944 N N . ARG B 1 134 ? 19.776 104.559 -10.078 1.00 6.57 113 ARG B N 1
ATOM 2945 C CA . ARG B 1 134 ? 18.741 105.521 -10.508 1.00 7.04 113 ARG B CA 1
ATOM 2946 C C . ARG B 1 134 ? 19.228 106.949 -10.220 1.00 7.97 113 ARG B C 1
ATOM 2947 O O . ARG B 1 134 ? 18.986 107.865 -11.013 1.00 7.90 113 ARG B O 1
ATOM 2955 N N . GLN B 1 135 ? 19.936 107.146 -9.107 1.00 7.81 114 GLN B N 1
ATOM 2956 C CA . GLN B 1 135 ? 20.448 108.473 -8.804 1.00 8.41 114 GLN B CA 1
ATOM 2957 C C . GLN B 1 135 ? 21.419 108.987 -9.911 1.00 7.80 114 GLN B C 1
ATOM 2958 O O . GLN B 1 135 ? 21.365 110.156 -10.291 1.00 6.88 114 GLN B O 1
ATOM 2964 N N . PHE B 1 136 ? 22.248 108.096 -10.455 1.00 6.80 115 PHE B N 1
ATOM 2965 C CA . PHE B 1 136 ? 23.144 108.447 -11.548 1.00 6.68 115 PHE B CA 1
ATOM 2966 C C . PHE B 1 136 ? 22.388 108.683 -12.847 1.00 6.83 115 PHE B C 1
ATOM 2967 O O . PHE B 1 136 ? 22.682 109.641 -13.569 1.00 5.93 115 PHE B O 1
ATOM 2975 N N . VAL B 1 137 ? 21.405 107.822 -13.133 1.00 7.28 116 VAL B N 1
ATOM 2976 C CA . VAL B 1 137 ? 20.562 107.976 -14.335 1.00 7.61 116 VAL B CA 1
ATOM 2977 C C . VAL B 1 137 ? 19.800 109.334 -14.310 1.00 8.13 116 VAL B C 1
ATOM 2978 O O . VAL B 1 137 ? 19.787 110.071 -15.292 1.00 7.55 116 VAL B O 1
ATOM 2982 N N . ASP B 1 138 ? 19.193 109.669 -13.179 1.00 8.87 117 ASP B N 1
ATOM 2983 C CA . ASP B 1 138 ? 18.515 110.972 -13.045 1.00 10.12 117 ASP B CA 1
ATOM 2984 C C . ASP B 1 138 ? 19.461 112.141 -13.289 1.00 10.48 117 ASP B C 1
ATOM 2985 O O . ASP B 1 138 ? 19.075 113.132 -13.886 1.00 11.31 117 ASP B O 1
ATOM 2990 N N . GLU B 1 139 ? 20.707 112.006 -12.864 1.00 10.07 118 GLU B N 1
ATOM 2991 C CA . GLU B 1 139 ? 21.661 113.097 -12.960 1.00 10.42 118 GLU B CA 1
ATOM 2992 C C . GLU B 1 139 ? 22.242 113.316 -14.375 1.00 10.13 118 GLU B C 1
ATOM 2993 O O . GLU B 1 139 ? 22.780 114.389 -14.647 1.00 9.69 118 GLU B O 1
ATOM 2999 N N . VAL B 1 140 ? 22.122 112.331 -15.276 1.00 10.51 119 VAL B N 1
ATOM 3000 C CA . VAL B 1 140 ? 22.508 112.490 -16.705 1.00 10.27 119 VAL B CA 1
ATOM 3001 C C . VAL B 1 140 ? 21.282 112.664 -17.639 1.00 11.64 119 VAL B C 1
ATOM 3002 O O . VAL B 1 140 ? 21.412 112.697 -18.859 1.00 11.21 119 VAL B O 1
ATOM 3006 N N . SER B 1 141 ? 20.100 112.782 -17.046 1.00 12.80 120 SER B N 1
ATOM 3007 C CA . SER B 1 141 ? 18.854 113.054 -17.765 1.00 13.63 120 SER B CA 1
ATOM 3008 C C . SER B 1 141 ? 18.999 114.236 -18.733 1.00 14.29 120 SER B C 1
ATOM 3009 O O . SER B 1 141 ? 19.560 115.263 -18.380 1.00 13.34 120 SER B O 1
ATOM 3012 N N . GLY B 1 142 ? 18.502 114.080 -19.953 1.00 14.95 121 GLY B N 1
ATOM 3013 C CA . GLY B 1 142 ? 18.618 115.140 -20.962 1.00 15.79 121 GLY B CA 1
ATOM 3014 C C . GLY B 1 142 ? 19.963 115.194 -21.663 1.00 16.39 121 GLY B C 1
ATOM 3015 O O . GLY B 1 142 ? 20.289 116.200 -22.309 1.00 16.70 121 GLY B O 1
ATOM 3016 N N . THR B 1 143 ? 20.768 114.152 -21.473 1.00 15.72 122 THR B N 1
ATOM 3017 C CA . THR B 1 143 ? 21.882 113.837 -22.336 1.00 16.12 122 THR B CA 1
ATOM 3018 C C . THR B 1 143 ? 21.563 112.471 -22.953 1.00 16.42 122 THR B C 1
ATOM 3019 O O . THR B 1 143 ? 20.636 111.767 -22.520 1.00 17.29 122 THR B O 1
ATOM 3023 N N . LYS B 1 144 ? 22.335 112.082 -23.945 1.00 16.25 123 LYS B N 1
ATOM 3024 C CA . LYS B 1 144 ? 22.093 110.820 -24.649 1.00 16.45 123 LYS B CA 1
ATOM 3025 C C . LYS B 1 144 ? 22.638 109.594 -23.886 1.00 15.30 123 LYS B C 1
ATOM 3026 O O . LYS B 1 144 ? 22.421 108.467 -24.291 1.00 15.04 123 LYS B O 1
ATOM 3032 N N . VAL B 1 145 ? 23.333 109.837 -22.780 1.00 14.29 124 VAL B N 1
ATOM 3033 C CA . VAL B 1 145 ? 24.132 108.825 -22.109 1.00 13.54 124 VAL B CA 1
ATOM 3034 C C . VAL B 1 145 ? 23.315 107.755 -21.380 1.00 11.90 124 VAL B C 1
ATOM 3035 O O . VAL B 1 145 ? 22.300 108.047 -20.773 1.00 11.87 124 VAL B O 1
ATOM 3039 N N . LYS B 1 146 ? 23.775 106.508 -21.456 1.00 11.12 125 LYS B N 1
ATOM 3040 C CA . LYS B 1 146 ? 23.247 105.433 -20.631 1.00 10.32 125 LYS B CA 1
ATOM 3041 C C . LYS B 1 146 ? 24.307 105.039 -19.619 1.00 9.65 125 LYS B C 1
ATOM 3042 O O . LYS B 1 146 ? 25.503 104.992 -19.936 1.00 8.47 125 LYS B O 1
ATOM 3048 N N . ILE B 1 147 ? 23.857 104.738 -18.397 1.00 8.98 126 ILE B N 1
ATOM 3049 C CA . ILE B 1 147 ? 24.732 104.283 -17.327 1.00 8.43 126 ILE B CA 1
ATOM 3050 C C . ILE B 1 147 ? 24.869 102.769 -17.422 1.00 8.14 126 ILE B C 1
ATOM 3051 O O . ILE B 1 147 ? 23.876 102.059 -17.598 1.00 7.78 126 ILE B O 1
ATOM 3056 N N . ARG B 1 148 ? 26.100 102.267 -17.357 1.00 8.10 127 ARG B N 1
ATOM 3057 C CA . ARG B 1 148 ? 26.317 100.834 -17.394 1.00 8.82 127 ARG B CA 1
ATOM 3058 C C . ARG B 1 148 ? 26.999 100.322 -16.161 1.00 7.96 127 ARG B C 1
ATOM 3059 O O . ARG B 1 148 ? 27.700 101.067 -15.471 1.00 6.67 127 ARG B O 1
ATOM 3067 N N . SER B 1 149 ? 26.731 99.044 -15.898 1.00 7.13 128 SER B N 1
ATOM 3068 C CA . SER B 1 149 ? 27.424 98.273 -14.888 1.00 7.58 128 SER B CA 1
ATOM 3069 C C . SER B 1 149 ? 28.780 97.788 -15.422 1.00 7.45 128 SER B C 1
ATOM 3070 O O . SER B 1 149 ? 29.113 97.985 -16.578 1.00 7.50 128 SER B O 1
ATOM 3073 N N . THR B 1 150 ? 29.589 97.239 -14.533 1.00 7.22 129 THR B N 1
ATOM 3074 C CA . THR B 1 150 ? 30.874 96.702 -14.875 1.00 7.02 129 THR B CA 1
ATOM 3075 C C . THR B 1 150 ? 30.872 95.247 -14.399 1.00 7.52 129 THR B C 1
ATOM 3076 O O . THR B 1 150 ? 29.801 94.709 -14.026 1.00 7.93 129 THR B O 1
ATOM 3080 N N . ARG B 1 151 ? 32.049 94.617 -14.390 1.00 7.24 130 ARG B N 1
ATOM 3081 C CA . ARG B 1 151 ? 32.233 93.323 -13.734 1.00 6.95 130 ARG B CA 1
ATOM 3082 C C . ARG B 1 151 ? 32.790 93.402 -12.299 1.00 7.17 130 ARG B C 1
ATOM 3083 O O . ARG B 1 151 ? 33.140 92.383 -11.694 1.00 7.16 130 ARG B O 1
ATOM 3091 N N . LYS B 1 152 ? 32.824 94.609 -11.743 1.00 6.67 131 LYS B N 1
ATOM 3092 C CA . LYS B 1 152 ? 33.170 94.812 -10.355 1.00 7.77 131 LYS B CA 1
ATOM 3093 C C . LYS B 1 152 ? 31.932 94.677 -9.496 1.00 7.87 131 LYS B C 1
ATOM 3094 O O . LYS B 1 152 ? 31.487 95.647 -8.845 1.00 8.43 131 LYS B O 1
ATOM 3100 N N . THR B 1 153 ? 31.417 93.450 -9.501 1.00 8.10 132 THR B N 1
ATOM 3101 C CA . THR B 1 153 ? 30.193 93.059 -8.856 1.00 7.96 132 THR B CA 1
ATOM 3102 C C . THR B 1 153 ? 30.556 92.175 -7.642 1.00 8.32 132 THR B C 1
ATOM 3103 O O . THR B 1 153 ? 31.710 91.708 -7.501 1.00 7.37 132 THR B O 1
ATOM 3107 N N . THR B 1 154 ? 29.573 91.969 -6.760 1.00 7.74 133 THR B N 1
ATOM 3108 C CA . THR B 1 154 ? 29.747 91.138 -5.580 1.00 9.35 133 THR B CA 1
ATOM 3109 C C . THR B 1 154 ? 29.924 89.711 -6.020 1.00 8.24 133 THR B C 1
ATOM 3110 O O . THR B 1 154 ? 29.166 89.239 -6.846 1.00 7.16 133 THR B O 1
ATOM 3114 N N . PRO B 1 155 ? 30.941 89.022 -5.495 1.00 8.32 134 PRO B N 1
ATOM 3115 C CA . PRO B 1 155 ? 31.169 87.640 -5.919 1.00 8.28 134 PRO B CA 1
ATOM 3116 C C . PRO B 1 155 ? 29.968 86.734 -5.664 1.00 7.84 134 PRO B C 1
ATOM 3117 O O . PRO B 1 155 ? 29.435 86.729 -4.572 1.00 7.79 134 PRO B O 1
ATOM 3121 N N . GLY B 1 156 ? 29.553 85.989 -6.681 1.00 7.33 135 GLY B N 1
ATOM 3122 C CA . GLY B 1 156 ? 28.423 85.117 -6.580 1.00 6.80 135 GLY B CA 1
ATOM 3123 C C . GLY B 1 156 ? 27.103 85.752 -6.969 1.00 6.94 135 GLY B C 1
ATOM 3124 O O . GLY B 1 156 ? 26.121 85.029 -7.165 1.00 7.81 135 GLY B O 1
ATOM 3125 N N . LEU B 1 157 ? 27.077 87.070 -7.087 1.00 6.54 136 LEU B N 1
ATOM 3126 C CA . LEU B 1 157 ? 25.854 87.819 -7.403 1.00 7.13 136 LEU B CA 1
ATOM 3127 C C . LEU B 1 157 ? 25.984 88.663 -8.662 1.00 7.86 136 LEU B C 1
ATOM 3128 O O . LEU B 1 157 ? 25.305 89.714 -8.789 1.00 7.36 136 LEU B O 1
ATOM 3133 N N . ARG B 1 158 ? 26.832 88.214 -9.600 1.00 8.30 137 ARG B N 1
ATOM 3134 C CA . ARG B 1 158 ? 27.019 88.937 -10.875 1.00 8.13 137 ARG B CA 1
ATOM 3135 C C . ARG B 1 158 ? 25.688 89.287 -11.558 1.00 7.61 137 ARG B C 1
ATOM 3136 O O . ARG B 1 158 ? 25.469 90.436 -11.970 1.00 5.95 137 ARG B O 1
ATOM 3144 N N . MET B 1 159 ? 24.804 88.303 -11.662 1.00 7.88 138 MET B N 1
ATOM 3145 C CA . MET B 1 159 ? 23.580 88.494 -12.422 1.00 7.69 138 MET B CA 1
ATOM 3146 C C . MET B 1 159 ? 22.541 89.321 -11.639 1.00 7.51 138 MET B C 1
ATOM 3147 O O . MET B 1 159 ? 21.916 90.222 -12.208 1.00 7.45 138 MET B O 1
ATOM 3152 N N . LEU B 1 160 ? 22.401 89.086 -10.341 1.00 7.41 139 LEU B N 1
ATOM 3153 C CA . LEU B 1 160 ? 21.520 89.923 -9.524 1.00 6.90 139 LEU B CA 1
ATOM 3154 C C . LEU B 1 160 ? 21.959 91.407 -9.574 1.00 7.16 139 LEU B C 1
ATOM 3155 O O . LEU B 1 160 ? 21.122 92.317 -9.728 1.00 6.91 139 LEU B O 1
ATOM 3160 N N . ASP B 1 161 ? 23.263 91.631 -9.429 1.00 6.61 140 ASP B N 1
ATOM 3161 C CA . ASP B 1 161 ? 23.843 92.968 -9.464 1.00 6.40 140 ASP B CA 1
ATOM 3162 C C . ASP B 1 161 ? 23.587 93.668 -10.789 1.00 5.86 140 ASP B C 1
ATOM 3163 O O . ASP B 1 161 ? 23.161 94.814 -10.805 1.00 7.85 140 ASP B O 1
ATOM 3168 N N . LYS B 1 162 ? 23.822 92.989 -11.905 1.00 5.73 141 LYS B N 1
ATOM 3169 C CA . LYS B 1 162 ? 23.582 93.596 -13.211 1.00 6.47 141 LYS B CA 1
ATOM 3170 C C . LYS B 1 162 ? 22.067 93.800 -13.466 1.00 7.25 141 LYS B C 1
ATOM 3171 O O . LYS B 1 162 ? 21.685 94.816 -14.067 1.00 7.93 141 LYS B O 1
ATOM 3177 N N . TYR B 1 163 ? 21.241 92.830 -13.047 1.00 6.53 142 TYR B N 1
ATOM 3178 C CA . TYR B 1 163 ? 19.786 92.953 -13.094 1.00 7.07 142 TYR B CA 1
ATOM 3179 C C . TYR B 1 163 ? 19.334 94.225 -12.322 1.00 6.89 142 TYR B C 1
ATOM 3180 O O . TYR B 1 163 ? 18.551 95.025 -12.810 1.00 6.97 142 TYR B O 1
ATOM 3189 N N . SER B 1 164 ? 19.847 94.395 -11.114 1.00 6.27 143 SER B N 1
ATOM 3190 C CA . SER B 1 164 ? 19.502 95.550 -10.295 1.00 6.05 143 SER B CA 1
ATOM 3191 C C . SER B 1 164 ? 19.906 96.861 -10.921 1.00 5.54 143 SER B C 1
ATOM 3192 O O . SER B 1 164 ? 19.184 97.868 -10.805 1.00 4.84 143 SER B O 1
ATOM 3195 N N . VAL B 1 165 ? 21.070 96.887 -11.552 1.00 5.30 144 VAL B N 1
ATOM 3196 C CA . VAL B 1 165 ? 21.450 98.084 -12.276 1.00 5.89 144 VAL B CA 1
ATOM 3197 C C . VAL B 1 165 ? 20.427 98.384 -13.401 1.00 6.36 144 VAL B C 1
ATOM 3198 O O . VAL B 1 165 ? 20.043 99.532 -13.586 1.00 6.89 144 VAL B O 1
ATOM 3202 N N . CYS B 1 166 ? 19.977 97.358 -14.121 1.00 6.87 145 CYS B N 1
ATOM 3203 C CA . CYS B 1 166 ? 18.986 97.540 -15.172 1.00 7.68 145 CYS B CA 1
ATOM 3204 C C . CYS B 1 166 ? 17.651 98.057 -14.620 1.00 7.36 145 CYS B C 1
ATOM 3205 O O . CYS B 1 166 ? 17.066 98.942 -15.220 1.00 7.01 145 CYS B O 1
ATOM 3208 N N . ILE B 1 167 ? 17.199 97.532 -13.476 1.00 6.64 146 ILE B N 1
ATOM 3209 C CA . ILE B 1 167 ? 15.977 97.982 -12.806 1.00 6.18 146 ILE B CA 1
ATOM 3210 C C . ILE B 1 167 ? 16.081 99.437 -12.370 1.00 6.57 146 ILE B C 1
ATOM 3211 O O . ILE B 1 167 ? 15.096 100.171 -12.418 1.00 5.62 146 ILE B O 1
ATOM 3216 N N . GLY B 1 168 ? 17.265 99.833 -11.917 1.00 6.69 147 GLY B N 1
ATOM 3217 C CA . GLY B 1 168 ? 17.591 101.255 -11.707 1.00 7.20 147 GLY B CA 1
ATOM 3218 C C . GLY B 1 168 ? 17.670 102.180 -12.914 1.00 7.23 147 GLY B C 1
ATOM 3219 O O . GLY B 1 168 ? 17.865 103.404 -12.759 1.00 6.75 147 GLY B O 1
ATOM 3220 N N . GLY B 1 169 ? 17.551 101.612 -14.112 1.00 7.53 148 GLY B N 1
ATOM 3221 C CA . GLY B 1 169 ? 17.588 102.369 -15.366 1.00 7.31 148 GLY B CA 1
ATOM 3222 C C . GLY B 1 169 ? 18.868 102.295 -16.164 1.00 7.50 148 GLY B C 1
ATOM 3223 O O . GLY B 1 169 ? 19.004 103.008 -17.152 1.00 7.45 148 GLY B O 1
ATOM 3224 N N . GLY B 1 170 ? 19.824 101.469 -15.742 1.00 7.24 149 GLY B N 1
ATOM 3225 C CA . GLY B 1 170 ? 21.084 101.306 -16.463 1.00 6.93 149 GLY B CA 1
ATOM 3226 C C . GLY B 1 170 ? 21.073 100.130 -17.430 1.00 7.56 149 GLY B C 1
ATOM 3227 O O . GLY B 1 170 ? 20.034 99.481 -17.616 1.00 7.91 149 GLY B O 1
ATOM 3228 N N . GLU B 1 171 ? 22.212 99.896 -18.074 1.00 6.92 150 GLU B N 1
ATOM 3229 C CA . GLU B 1 171 ? 22.396 98.801 -19.039 1.00 7.85 150 GLU B CA 1
ATOM 3230 C C . GLU B 1 171 ? 23.668 98.028 -18.720 1.00 7.37 150 GLU B C 1
ATOM 3231 O O . GLU B 1 171 ? 24.361 98.342 -17.779 1.00 7.25 150 GLU B O 1
ATOM 3237 N N . SER B 1 172 ? 23.931 96.992 -19.500 1.00 8.22 151 SER B N 1
ATOM 3238 C CA . SER B 1 172 ? 25.122 96.183 -19.392 1.00 8.42 151 SER B CA 1
ATOM 3239 C C . SER B 1 172 ? 25.634 95.828 -20.776 1.00 9.13 151 SER B C 1
ATOM 3240 O O . SER B 1 172 ? 24.843 95.380 -21.642 1.00 9.14 151 SER B O 1
ATOM 3243 N N . TYR B 1 173 ? 26.952 96.003 -20.968 1.00 8.66 152 TYR B N 1
ATOM 3244 C CA . TYR B 1 173 ? 27.676 95.578 -22.197 1.00 8.09 152 TYR B CA 1
ATOM 3245 C C . TYR B 1 173 ? 27.740 94.076 -22.361 1.00 7.54 152 TYR B C 1
ATOM 3246 O O . TYR B 1 173 ? 27.507 93.577 -23.443 1.00 7.27 152 TYR B O 1
ATOM 3255 N N . ARG B 1 174 ? 28.129 93.364 -21.301 1.00 7.90 153 ARG B N 1
ATOM 3256 C CA . ARG B 1 174 ? 28.154 91.888 -21.300 1.00 7.18 153 ARG B CA 1
ATOM 3257 C C . ARG B 1 174 ? 27.913 91.396 -19.884 1.00 7.63 153 ARG B C 1
ATOM 3258 O O . ARG B 1 174 ? 28.139 92.150 -18.929 1.00 7.64 153 ARG B O 1
ATOM 3266 N N . ASP B 1 175 ? 27.479 90.136 -19.740 1.00 7.29 154 ASP B N 1
ATOM 3267 C CA . ASP B 1 175 ? 27.316 89.513 -18.429 1.00 7.57 154 ASP B CA 1
ATOM 3268 C C . ASP B 1 175 ? 28.660 89.063 -17.830 1.00 8.11 154 ASP B C 1
ATOM 3269 O O . ASP B 1 175 ? 28.879 89.162 -16.609 1.00 8.02 154 ASP B O 1
ATOM 3274 N N . ASN B 1 176 ? 29.535 88.541 -18.683 1.00 7.11 155 ASN B N 1
ATOM 3275 C CA . ASN B 1 176 ? 30.764 87.927 -18.203 1.00 7.55 155 ASN B CA 1
ATOM 3276 C C . ASN B 1 176 ? 31.831 87.856 -19.291 1.00 7.82 155 ASN B C 1
ATOM 3277 O O . ASN B 1 176 ? 31.735 88.563 -20.296 1.00 8.30 155 ASN B O 1
ATOM 3282 N N . LEU B 1 177 ? 32.868 87.063 -19.090 1.00 7.53 156 LEU B N 1
ATOM 3283 C CA . LEU B 1 177 ? 33.923 87.026 -20.070 1.00 7.94 156 LEU B CA 1
ATOM 3284 C C . LEU B 1 177 ? 33.544 86.270 -21.349 1.00 7.93 156 LEU B C 1
ATOM 3285 O O . LEU B 1 177 ? 34.262 86.362 -22.330 1.00 6.46 156 LEU B O 1
ATOM 3290 N N . CYS B 1 178 ? 32.425 85.532 -21.317 1.00 8.92 157 CYS B N 1
ATOM 3291 C CA . CYS B 1 178 ? 31.971 84.690 -22.432 1.00 9.98 157 CYS B CA 1
ATOM 3292 C C . CYS B 1 178 ? 31.141 85.392 -23.504 1.00 10.57 157 CYS B C 1
ATOM 3293 O O . CYS B 1 178 ? 31.087 84.921 -24.638 1.00 10.43 157 CYS B O 1
ATOM 3296 N N . ASP B 1 179 ? 30.411 86.443 -23.133 1.00 12.13 158 ASP B N 1
ATOM 3297 C CA . ASP B 1 179 ? 29.416 87.027 -24.046 1.00 12.58 158 ASP B CA 1
ATOM 3298 C C . ASP B 1 179 ? 29.799 88.400 -24.616 1.00 11.87 158 ASP B C 1
ATOM 3299 O O . ASP B 1 179 ? 28.976 89.066 -25.220 1.00 12.86 158 ASP B O 1
ATOM 3304 N N . GLY B 1 180 ? 31.048 88.809 -24.473 1.00 10.96 159 GLY B N 1
ATOM 3305 C CA . GLY B 1 180 ? 31.508 90.012 -25.152 1.00 9.94 159 GLY B CA 1
ATOM 3306 C C . GLY B 1 180 ? 33.014 90.134 -25.158 1.00 9.61 159 GLY B C 1
ATOM 3307 O O . GLY B 1 180 ? 33.698 89.639 -24.252 1.00 9.07 159 GLY B O 1
ATOM 3308 N N . VAL B 1 181 ? 33.531 90.798 -26.195 1.00 8.79 160 VAL B N 1
ATOM 3309 C CA . VAL B 1 181 ? 34.951 91.126 -26.266 1.00 8.32 160 VAL B CA 1
ATOM 3310 C C . VAL B 1 181 ? 35.245 92.492 -25.616 1.00 8.78 160 VAL B C 1
ATOM 3311 O O . VAL B 1 181 ? 34.581 93.501 -25.918 1.00 7.72 160 VAL B O 1
ATOM 3315 N N . LEU B 1 182 ? 36.236 92.508 -24.723 1.00 8.58 161 LEU B N 1
ATOM 3316 C CA . LEU B 1 182 ? 36.770 93.748 -24.177 1.00 8.57 161 LEU B CA 1
ATOM 3317 C C . LEU B 1 182 ? 38.256 93.567 -23.939 1.00 8.65 161 LEU B C 1
ATOM 3318 O O . LEU B 1 182 ? 38.687 92.848 -23.016 1.00 9.87 161 LEU B O 1
ATOM 3323 N N . ILE B 1 183 ? 39.036 94.195 -24.798 1.00 9.29 162 ILE B N 1
ATOM 3324 C CA . ILE B 1 183 ? 40.487 94.150 -24.730 1.00 9.03 162 ILE B CA 1
ATOM 3325 C C . ILE B 1 183 ? 40.907 95.165 -23.710 1.00 9.71 162 ILE B C 1
ATOM 3326 O O . ILE B 1 183 ? 40.576 96.351 -23.838 1.00 10.20 162 ILE B O 1
ATOM 3331 N N . LYS B 1 184 ? 41.623 94.698 -22.700 1.00 9.97 163 LYS B N 1
ATOM 3332 C CA . LYS B 1 184 ? 41.950 95.479 -21.537 1.00 10.51 163 LYS B CA 1
ATOM 3333 C C . LYS B 1 184 ? 43.415 95.795 -21.527 1.00 10.45 163 LYS B C 1
ATOM 3334 O O . LYS B 1 184 ? 44.211 95.234 -22.311 1.00 10.20 163 LYS B O 1
ATOM 3340 N N . ASP B 1 185 ? 43.748 96.700 -20.622 1.00 10.31 164 ASP B N 1
ATOM 3341 C CA . ASP B 1 185 ? 45.108 97.170 -20.399 1.00 10.63 164 ASP B CA 1
ATOM 3342 C C . ASP B 1 185 ? 46.077 96.013 -20.288 1.00 9.90 164 ASP B C 1
ATOM 3343 O O . ASP B 1 185 ? 47.153 96.044 -20.853 1.00 8.71 164 ASP B O 1
ATOM 3348 N N . ASN B 1 186 ? 45.651 94.966 -19.590 1.00 9.67 165 ASN B N 1
ATOM 3349 C CA . ASN B 1 186 ? 46.523 93.857 -19.305 1.00 9.92 165 ASN B CA 1
ATOM 3350 C C . ASN B 1 186 ? 46.667 92.933 -20.494 1.00 8.68 165 ASN B C 1
ATOM 3351 O O . ASN B 1 186 ? 47.652 92.248 -20.553 1.00 9.46 165 ASN B O 1
ATOM 3356 N N . HIS B 1 187 ? 45.722 92.923 -21.445 1.00 8.46 166 HIS B N 1
ATOM 3357 C CA . HIS B 1 187 ? 45.943 92.255 -22.736 1.00 8.93 166 HIS B CA 1
ATOM 3358 C C . HIS B 1 187 ? 46.969 93.003 -23.560 1.00 9.78 166 HIS B C 1
ATOM 3359 O O . HIS B 1 187 ? 47.877 92.374 -24.118 1.00 9.86 166 HIS B O 1
ATOM 3366 N N . ILE B 1 188 ? 46.835 94.325 -23.638 1.00 10.04 167 ILE B N 1
ATOM 3367 C CA . ILE B 1 188 ? 47.840 95.146 -24.347 1.00 10.52 167 ILE B CA 1
ATOM 3368 C C . ILE B 1 188 ? 49.256 94.910 -23.759 1.00 10.81 167 ILE B C 1
ATOM 3369 O O . ILE B 1 188 ? 50.186 94.604 -24.493 1.00 11.81 167 ILE B O 1
ATOM 3374 N N . ALA B 1 189 ? 49.422 95.044 -22.446 1.00 11.28 168 ALA B N 1
ATOM 3375 C CA . ALA B 1 189 ? 50.748 94.828 -21.798 1.00 11.30 168 ALA B CA 1
ATOM 3376 C C . ALA B 1 189 ? 51.298 93.408 -22.023 1.00 11.35 168 ALA B C 1
ATOM 3377 O O . ALA B 1 189 ? 52.515 93.232 -22.175 1.00 10.97 168 ALA B O 1
ATOM 3379 N N . SER B 1 190 ? 50.410 92.406 -22.045 1.00 10.38 169 SER B N 1
ATOM 3380 C CA . SER B 1 190 ? 50.824 91.022 -22.270 1.00 10.72 169 SER B CA 1
ATOM 3381 C C . SER B 1 190 ? 51.249 90.718 -23.713 1.00 11.76 169 SER B C 1
ATOM 3382 O O . SER B 1 190 ? 52.220 89.975 -23.910 1.00 11.29 169 SER B O 1
ATOM 3385 N N . CYS B 1 191 ? 50.554 91.223 -24.729 1.00 13.06 170 CYS B N 1
ATOM 3386 C CA . CYS B 1 191 ? 50.980 90.842 -26.114 1.00 14.25 170 CYS B CA 1
ATOM 3387 C C . CYS B 1 191 ? 51.887 91.865 -26.777 1.00 14.66 170 CYS B C 1
ATOM 3388 O O . CYS B 1 191 ? 52.513 91.569 -27.779 1.00 16.24 170 CYS B O 1
ATOM 3391 N N . GLY B 1 192 ? 51.931 93.082 -26.235 1.00 15.29 171 GLY B N 1
ATOM 3392 C CA . GLY B 1 192 ? 52.859 94.117 -26.707 1.00 14.80 171 GLY B CA 1
ATOM 3393 C C . GLY B 1 192 ? 52.228 95.297 -27.450 1.00 14.08 171 GLY B C 1
ATOM 3394 O O . GLY B 1 192 ? 52.795 96.385 -27.456 1.00 13.96 171 GLY B O 1
ATOM 3395 N N . SER B 1 193 ? 51.060 95.102 -28.074 1.00 13.65 172 SER B N 1
ATOM 3396 C CA . SER B 1 193 ? 50.394 96.190 -28.787 1.00 11.93 172 SER B CA 1
ATOM 3397 C C . SER B 1 193 ? 48.889 95.997 -29.000 1.00 11.20 172 SER B C 1
ATOM 3398 O O . SER B 1 193 ? 48.391 94.879 -29.133 1.00 11.56 172 SER B O 1
ATOM 3401 N N . ILE B 1 194 ? 48.183 97.116 -29.067 1.00 9.93 173 ILE B N 1
ATOM 3402 C CA . ILE B 1 194 ? 46.775 97.146 -29.454 1.00 9.17 173 ILE B CA 1
ATOM 3403 C C . ILE B 1 194 ? 46.573 96.551 -30.850 1.00 8.99 173 ILE B C 1
ATOM 3404 O O . ILE B 1 194 ? 45.665 95.744 -31.059 1.00 8.54 173 ILE B O 1
ATOM 3409 N N . THR B 1 195 ? 47.446 96.910 -31.784 1.00 8.67 174 THR B N 1
ATOM 3410 C CA . THR B 1 195 ? 47.313 96.415 -33.158 1.00 9.69 174 THR B CA 1
ATOM 3411 C C . THR B 1 195 ? 47.435 94.889 -33.252 1.00 9.81 174 THR B C 1
ATOM 3412 O O . THR B 1 195 ? 46.618 94.241 -33.908 1.00 9.49 174 THR B O 1
ATOM 3416 N N . LEU B 1 196 ? 48.425 94.304 -32.579 1.00 10.69 175 LEU B N 1
ATOM 3417 C CA . LEU B 1 196 ? 48.593 92.842 -32.600 1.00 10.55 175 LEU B CA 1
ATOM 3418 C C . LEU B 1 196 ? 47.419 92.151 -31.898 1.00 10.33 175 LEU B C 1
ATOM 3419 O O . LEU B 1 196 ? 46.911 91.132 -32.353 1.00 10.48 175 LEU B O 1
ATOM 3424 N N . ALA B 1 197 ? 46.951 92.723 -30.799 1.00 10.91 176 ALA B N 1
ATOM 3425 C CA . ALA B 1 197 ? 45.862 92.103 -30.038 1.00 10.45 176 ALA B CA 1
ATOM 3426 C C . ALA B 1 197 ? 44.606 92.013 -30.906 1.00 9.94 176 ALA B C 1
ATOM 3427 O O . ALA B 1 197 ? 43.967 90.971 -30.976 1.00 9.64 176 ALA B O 1
ATOM 3429 N N . ILE B 1 198 ? 44.270 93.112 -31.579 1.00 9.07 177 ILE B N 1
ATOM 3430 C CA . ILE B 1 198 ? 43.088 93.137 -32.436 1.00 8.63 177 ILE B CA 1
ATOM 3431 C C . ILE B 1 198 ? 43.302 92.187 -33.633 1.00 9.02 177 ILE B C 1
ATOM 3432 O O . ILE B 1 198 ? 42.404 91.462 -34.025 1.00 8.55 177 ILE B O 1
ATOM 3437 N N . GLN B 1 199 ? 44.513 92.173 -34.185 1.00 9.91 178 GLN B N 1
ATOM 3438 C CA . GLN B 1 199 ? 44.857 91.268 -35.277 1.00 11.05 178 GLN B CA 1
ATOM 3439 C C . GLN B 1 199 ? 44.645 89.776 -34.914 1.00 11.08 178 GLN B C 1
ATOM 3440 O O . GLN B 1 199 ? 44.047 89.001 -35.682 1.00 10.57 178 GLN B O 1
ATOM 3446 N N . ARG B 1 200 ? 45.163 89.369 -33.763 1.00 11.65 179 ARG B N 1
ATOM 3447 C CA . ARG B 1 200 ? 44.968 87.993 -33.320 1.00 12.62 179 ARG B CA 1
ATOM 3448 C C . ARG B 1 200 ? 43.506 87.695 -33.087 1.00 12.10 179 ARG B C 1
ATOM 3449 O O . ARG B 1 200 ? 43.005 86.622 -33.496 1.00 12.56 179 ARG B O 1
ATOM 3457 N N . LEU B 1 201 ? 42.802 88.641 -32.476 1.00 11.91 180 LEU B N 1
ATOM 3458 C CA . LEU B 1 201 ? 41.397 88.431 -32.169 1.00 12.16 180 LEU B CA 1
ATOM 3459 C C . LEU B 1 201 ? 40.509 88.311 -33.437 1.00 12.49 180 LEU B C 1
ATOM 3460 O O . LEU B 1 201 ? 39.639 87.420 -33.537 1.00 11.36 180 LEU B O 1
ATOM 3465 N N . ARG B 1 202 ? 40.723 89.201 -34.401 1.00 11.67 181 ARG B N 1
ATOM 3466 C CA . ARG B 1 202 ? 39.989 89.115 -35.661 1.00 11.97 181 ARG B CA 1
ATOM 3467 C C . ARG B 1 202 ? 40.184 87.764 -36.365 1.00 12.14 181 ARG B C 1
ATOM 3468 O O . ARG B 1 202 ? 39.250 87.228 -36.945 1.00 11.13 181 ARG B O 1
ATOM 3476 N N . LYS B 1 203 ? 41.380 87.202 -36.266 1.00 11.68 182 LYS B N 1
ATOM 3477 C CA . LYS B 1 203 ? 41.644 85.922 -36.871 1.00 12.10 182 LYS B CA 1
ATOM 3478 C C . LYS B 1 203 ? 40.836 84.826 -36.207 1.00 12.31 182 LYS B C 1
ATOM 3479 O O . LYS B 1 203 ? 40.320 83.939 -36.883 1.00 12.37 182 LYS B O 1
ATOM 3485 N N . ASN B 1 204 ? 40.766 84.874 -34.881 1.00 12.03 183 ASN B N 1
ATOM 3486 C CA . ASN B 1 204 ? 40.180 83.813 -34.100 1.00 13.47 183 ASN B CA 1
ATOM 3487 C C . ASN B 1 204 ? 38.692 83.948 -33.895 1.00 14.22 183 ASN B C 1
ATOM 3488 O O . ASN B 1 204 ? 38.020 82.950 -33.758 1.00 14.41 183 ASN B O 1
ATOM 3493 N N . LEU B 1 205 ? 38.170 85.164 -33.871 1.00 15.16 184 LEU B N 1
ATOM 3494 C CA . LEU B 1 205 ? 36.753 85.333 -33.600 1.00 17.32 184 LEU B CA 1
ATOM 3495 C C . LEU B 1 205 ? 36.018 85.809 -34.857 1.00 19.46 184 LEU B C 1
ATOM 3496 O O . LEU B 1 205 ? 36.568 86.479 -35.752 1.00 19.78 184 LEU B O 1
ATOM 3501 N N . LYS B 1 206 ? 34.777 85.360 -34.951 1.00 21.49 185 LYS B N 1
ATOM 3502 C CA . LYS B 1 206 ? 34.011 85.495 -36.158 1.00 22.57 185 LYS B CA 1
ATOM 3503 C C . LYS B 1 206 ? 33.373 86.874 -36.253 1.00 22.75 185 LYS B C 1
ATOM 3504 O O . LYS B 1 206 ? 32.201 87.023 -35.914 1.00 23.60 185 LYS B O 1
ATOM 3506 N N . ASN B 1 207 ? 34.098 87.873 -36.755 1.00 22.32 186 ASN B N 1
ATOM 3507 C CA . ASN B 1 207 ? 33.475 89.186 -36.879 1.00 22.58 186 ASN B CA 1
ATOM 3508 C C . ASN B 1 207 ? 32.782 89.597 -35.551 1.00 21.15 186 ASN B C 1
ATOM 3509 O O . ASN B 1 207 ? 31.593 89.944 -35.536 1.00 22.48 186 ASN B O 1
ATOM 3514 N N . GLU B 1 208 ? 33.502 89.506 -34.445 1.00 19.04 187 GLU B N 1
ATOM 3515 C CA . GLU B 1 208 ? 32.952 89.883 -33.132 1.00 18.00 187 GLU B CA 1
ATOM 3516 C C . GLU B 1 208 ? 33.022 91.377 -33.031 1.00 15.63 187 GLU B C 1
ATOM 3517 O O . GLU B 1 208 ? 33.916 91.998 -33.583 1.00 14.18 187 GLU B O 1
ATOM 3523 N N . TYR B 1 209 ? 32.085 91.932 -32.282 1.00 13.43 188 TYR B N 1
ATOM 3524 C CA . TYR B 1 209 ? 32.106 93.323 -31.919 1.00 11.64 188 TYR B CA 1
ATOM 3525 C C . TYR B 1 209 ? 33.299 93.565 -31.000 1.00 10.47 188 TYR B C 1
ATOM 3526 O O . TYR B 1 209 ? 33.431 92.927 -29.953 1.00 10.09 188 TYR B O 1
ATOM 3535 N N . ILE B 1 210 ? 34.172 94.492 -31.367 1.00 9.34 189 ILE B N 1
ATOM 3536 C CA . ILE B 1 210 ? 35.369 94.737 -30.549 1.00 8.84 189 ILE B CA 1
ATOM 3537 C C . ILE B 1 210 ? 35.301 96.028 -29.730 1.00 8.70 189 ILE B C 1
ATOM 3538 O O . ILE B 1 210 ? 35.151 97.116 -30.286 1.00 8.26 189 ILE B O 1
ATOM 3543 N N . ALA B 1 211 ? 35.434 95.863 -28.413 1.00 6.90 190 ALA B N 1
ATOM 3544 C CA . ALA B 1 211 ? 35.610 96.959 -27.457 1.00 6.80 190 ALA B CA 1
ATOM 3545 C C . ALA B 1 211 ? 37.037 96.945 -26.905 1.00 7.00 190 ALA B C 1
ATOM 3546 O O . ALA B 1 211 ? 37.586 95.885 -26.643 1.00 6.66 190 ALA B O 1
ATOM 3548 N N . ILE B 1 212 ? 37.634 98.114 -26.735 1.00 7.28 191 ILE B N 1
ATOM 3549 C CA . ILE B 1 212 ? 38.983 98.201 -26.221 1.00 8.09 191 ILE B CA 1
ATOM 3550 C C . ILE B 1 212 ? 39.119 99.326 -25.170 1.00 9.00 191 ILE B C 1
ATOM 3551 O O . ILE B 1 212 ? 38.541 100.437 -25.317 1.00 8.92 191 ILE B O 1
ATOM 3556 N N . GLU B 1 213 ? 39.866 99.028 -24.112 1.00 10.27 192 GLU B N 1
ATOM 3557 C CA . GLU B 1 213 ? 40.204 100.014 -23.079 1.00 12.47 192 GLU B CA 1
ATOM 3558 C C . GLU B 1 213 ? 41.456 100.796 -23.410 1.00 12.46 192 GLU B C 1
ATOM 3559 O O . GLU B 1 213 ? 42.507 100.193 -23.676 1.00 13.22 192 GLU B O 1
ATOM 3565 N N . CYS B 1 214 ? 41.339 102.120 -23.338 1.00 12.97 193 CYS B N 1
ATOM 3566 C CA . CYS B 1 214 ? 42.409 103.067 -23.636 1.00 13.28 193 CYS B CA 1
ATOM 3567 C C . CYS B 1 214 ? 42.586 103.976 -22.419 1.00 15.00 193 CYS B C 1
ATOM 3568 O O . CYS B 1 214 ? 41.588 104.488 -21.837 1.00 14.33 193 CYS B O 1
ATOM 3571 N N . ASP B 1 215 ? 43.827 104.183 -21.996 1.00 15.87 194 ASP B N 1
ATOM 3572 C CA . ASP B 1 215 ? 44.040 105.165 -20.930 1.00 16.72 194 ASP B CA 1
ATOM 3573 C C . ASP B 1 215 ? 44.810 106.403 -21.357 1.00 16.06 194 ASP B C 1
ATOM 3574 O O . ASP B 1 215 ? 45.123 107.236 -20.522 1.00 16.26 194 ASP B O 1
ATOM 3579 N N . ASN B 1 216 ? 45.102 106.534 -22.652 1.00 15.91 195 ASN B N 1
ATOM 3580 C CA . ASN B 1 216 ? 45.639 107.780 -23.195 1.00 15.90 195 ASN B CA 1
ATOM 3581 C C . ASN B 1 216 ? 45.200 107.972 -24.642 1.00 15.54 195 ASN B C 1
ATOM 3582 O O . ASN B 1 216 ? 44.625 107.063 -25.263 1.00 15.07 195 ASN B O 1
ATOM 3587 N N . ILE B 1 217 ? 45.459 109.163 -25.171 1.00 15.30 196 ILE B N 1
ATOM 3588 C CA . ILE B 1 217 ? 44.960 109.540 -26.480 1.00 14.51 196 ILE B CA 1
ATOM 3589 C C . ILE B 1 217 ? 45.639 108.771 -27.604 1.00 13.96 196 ILE B C 1
ATOM 3590 O O . ILE B 1 217 ? 44.999 108.475 -28.605 1.00 12.75 196 ILE B O 1
ATOM 3595 N N . SER B 1 218 ? 46.918 108.434 -27.432 1.00 13.64 197 SER B N 1
ATOM 3596 C CA A SER B 1 218 ? 47.614 107.669 -28.458 0.50 13.39 197 SER B CA 1
ATOM 3597 C CA B SER B 1 218 ? 47.659 107.631 -28.408 0.50 13.27 197 SER B CA 1
ATOM 3598 C C . SER B 1 218 ? 46.994 106.272 -28.650 1.00 12.88 197 SER B C 1
ATOM 3599 O O . SER B 1 218 ? 46.933 105.780 -29.759 1.00 12.91 197 SER B O 1
ATOM 3604 N N . GLN B 1 219 ? 46.517 105.659 -27.586 1.00 12.22 198 GLN B N 1
ATOM 3605 C CA . GLN B 1 219 ? 45.775 104.405 -27.689 1.00 12.11 198 GLN B CA 1
ATOM 3606 C C . GLN B 1 219 ? 44.417 104.582 -28.391 1.00 11.68 198 GLN B C 1
ATOM 3607 O O . GLN B 1 219 ? 44.000 103.715 -29.190 1.00 11.08 198 GLN B O 1
ATOM 3613 N N . VAL B 1 220 ? 43.730 105.701 -28.115 1.00 11.50 199 VAL B N 1
ATOM 3614 C CA . VAL B 1 220 ? 42.492 106.010 -28.824 1.00 11.05 199 VAL B CA 1
ATOM 3615 C C . VAL B 1 220 ? 42.775 106.066 -30.329 1.00 11.09 199 VAL B C 1
ATOM 3616 O O . VAL B 1 220 ? 42.081 105.447 -31.126 1.00 10.58 199 VAL B O 1
ATOM 3620 N N . GLU B 1 221 ? 43.818 106.790 -30.724 1.00 11.58 200 GLU B N 1
ATOM 3621 C CA . GLU B 1 221 ? 44.162 106.890 -32.142 1.00 11.80 200 GLU B CA 1
ATOM 3622 C C . GLU B 1 221 ? 44.466 105.517 -32.740 1.00 11.26 200 GLU B C 1
ATOM 3623 O O . GLU B 1 221 ? 44.024 105.213 -33.852 1.00 10.40 200 GLU B O 1
ATOM 3629 N N . GLU B 1 222 ? 45.254 104.709 -32.030 1.00 10.57 201 GLU B N 1
ATOM 3630 C CA . GLU B 1 222 ? 45.591 103.376 -32.532 1.00 11.19 201 GLU B CA 1
ATOM 3631 C C . GLU B 1 222 ? 44.360 102.475 -32.615 1.00 10.83 201 GLU B C 1
ATOM 3632 O O . GLU B 1 222 ? 44.229 101.695 -33.547 1.00 10.62 201 GLU B O 1
ATOM 3638 N N . SER B 1 223 ? 43.430 102.629 -31.680 1.00 11.09 202 SER B N 1
ATOM 3639 C CA . SER B 1 223 ? 42.220 101.821 -31.688 1.00 11.37 202 SER B CA 1
ATOM 3640 C C . SER B 1 223 ? 41.375 102.217 -32.896 1.00 11.95 202 SER B C 1
ATOM 3641 O O . SER B 1 223 ? 40.856 101.355 -33.599 1.00 10.97 202 SER B O 1
ATOM 3644 N N . LEU B 1 224 ? 41.284 103.522 -33.161 1.00 12.29 203 LEU B N 1
ATOM 3645 C CA . LEU B 1 224 ? 40.609 104.034 -34.368 1.00 12.91 203 LEU B CA 1
ATOM 3646 C C . LEU B 1 224 ? 41.229 103.555 -35.705 1.00 13.45 203 LEU B C 1
ATOM 3647 O O . LEU B 1 224 ? 40.494 103.219 -36.621 1.00 13.54 203 LEU B O 1
ATOM 3652 N N . SER B 1 225 ? 42.563 103.509 -35.808 1.00 14.23 204 SER B N 1
ATOM 3653 C CA . SER B 1 225 ? 43.251 102.942 -36.981 1.00 15.33 204 SER B CA 1
ATOM 3654 C C . SER B 1 225 ? 42.830 101.521 -37.308 1.00 15.09 204 SER B C 1
ATOM 3655 O O . SER B 1 225 ? 42.830 101.118 -38.464 1.00 15.77 204 SER B O 1
ATOM 3658 N N . ASN B 1 226 ? 42.533 100.767 -36.264 1.00 14.05 205 ASN B N 1
ATOM 3659 C CA . ASN B 1 226 ? 42.090 99.413 -36.361 1.00 13.27 205 ASN B CA 1
ATOM 3660 C C . ASN B 1 226 ? 40.572 99.239 -36.459 1.00 12.70 205 ASN B C 1
ATOM 3661 O O . ASN B 1 226 ? 40.097 98.114 -36.383 1.00 12.98 205 ASN B O 1
ATOM 3666 N N . ASN B 1 227 ? 39.818 100.320 -36.630 1.00 11.52 206 ASN B N 1
ATOM 3667 C CA . ASN B 1 227 ? 38.365 100.245 -36.838 1.00 11.15 206 ASN B CA 1
ATOM 3668 C C . ASN B 1 227 ? 37.578 99.416 -35.781 1.00 9.79 206 ASN B C 1
ATOM 3669 O O . ASN B 1 227 ? 36.683 98.642 -36.127 1.00 10.24 206 ASN B O 1
ATOM 3674 N N . VAL B 1 228 ? 37.904 99.602 -34.501 1.00 9.12 207 VAL B N 1
ATOM 3675 C CA . VAL B 1 228 ? 37.180 98.949 -33.431 1.00 8.88 207 VAL B CA 1
ATOM 3676 C C . VAL B 1 228 ? 35.775 99.552 -33.364 1.00 8.60 207 VAL B C 1
ATOM 3677 O O . VAL B 1 228 ? 35.506 100.622 -33.906 1.00 8.16 207 VAL B O 1
ATOM 3681 N N . ASP B 1 229 ? 34.875 98.843 -32.714 1.00 8.38 208 ASP B N 1
ATOM 3682 C CA . ASP B 1 229 ? 33.468 99.265 -32.603 1.00 8.61 208 ASP B CA 1
ATOM 3683 C C . ASP B 1 229 ? 33.190 100.172 -31.394 1.00 8.42 208 ASP B C 1
ATOM 3684 O O . ASP B 1 229 ? 32.272 100.989 -31.415 1.00 8.41 208 ASP B O 1
ATOM 3689 N N . MET B 1 230 ? 33.997 100.039 -30.353 1.00 8.32 209 MET B N 1
ATOM 3690 C CA . MET B 1 230 ? 33.738 100.718 -29.062 1.00 9.29 209 MET B CA 1
ATOM 3691 C C . MET B 1 230 ? 35.048 100.982 -28.321 1.00 9.03 209 MET B C 1
ATOM 3692 O O . MET B 1 230 ? 35.904 100.102 -28.240 1.00 8.80 209 MET B O 1
ATOM 3697 N N . ILE B 1 231 ? 35.177 102.181 -27.767 1.00 9.41 210 ILE B N 1
ATOM 3698 C CA . ILE B 1 231 ? 36.388 102.581 -27.054 1.00 9.66 210 ILE B CA 1
ATOM 3699 C C . ILE B 1 231 ? 35.979 102.995 -25.652 1.00 9.69 210 ILE B C 1
ATOM 3700 O O . ILE B 1 231 ? 35.028 103.780 -25.457 1.00 8.45 210 ILE B O 1
ATOM 3705 N N . LEU B 1 232 ? 36.683 102.436 -24.685 1.00 9.49 211 LEU B N 1
ATOM 3706 C CA . LEU B 1 232 ? 36.484 102.750 -23.315 1.00 10.68 211 LEU B CA 1
ATOM 3707 C C . LEU B 1 232 ? 37.641 103.629 -22.833 1.00 11.54 211 LEU B C 1
ATOM 3708 O O . LEU B 1 232 ? 38.825 103.244 -22.911 1.00 12.08 211 LEU B O 1
ATOM 3713 N N . LEU B 1 233 ? 37.291 104.785 -22.300 1.00 11.71 212 LEU B N 1
ATOM 3714 C CA . LEU B 1 233 ? 38.257 105.747 -21.779 1.00 11.90 212 LEU B CA 1
ATOM 3715 C C . LEU B 1 233 ? 38.410 105.521 -20.284 1.00 12.90 212 LEU B C 1
ATOM 3716 O O . LEU B 1 233 ? 37.455 105.732 -19.511 1.00 12.36 212 LEU B O 1
ATOM 3721 N N . ASP B 1 234 ? 39.587 105.033 -19.882 1.00 13.53 213 ASP B N 1
ATOM 3722 C CA . ASP B 1 234 ? 39.842 104.680 -18.481 1.00 15.33 213 ASP B CA 1
ATOM 3723 C C . ASP B 1 234 ? 40.567 105.815 -17.725 1.00 15.55 213 ASP B C 1
ATOM 3724 O O . ASP B 1 234 ? 41.686 106.190 -18.071 1.00 15.36 213 ASP B O 1
ATOM 3729 N N . ASN B 1 235 ? 39.891 106.378 -16.723 1.00 16.88 214 ASN B N 1
ATOM 3730 C CA . ASN B 1 235 ? 40.485 107.366 -15.781 1.00 17.50 214 ASN B CA 1
ATOM 3731 C C . ASN B 1 235 ? 41.182 108.542 -16.470 1.00 16.78 214 ASN B C 1
ATOM 3732 O O . ASN B 1 235 ? 42.320 108.942 -16.150 1.00 16.22 214 ASN B O 1
ATOM 3737 N N . MET B 1 236 ? 40.483 109.089 -17.446 1.00 16.15 215 MET B N 1
ATOM 3738 C CA . MET B 1 236 ? 40.991 110.239 -18.159 1.00 15.78 215 MET B CA 1
ATOM 3739 C C . MET B 1 236 ? 40.391 111.525 -17.563 1.00 14.59 215 MET B C 1
ATOM 3740 O O . MET B 1 236 ? 39.354 111.496 -16.899 1.00 13.35 215 MET B O 1
ATOM 3745 N N . SER B 1 237 ? 41.056 112.639 -17.820 1.00 13.52 216 SER B N 1
ATOM 3746 C CA . SER B 1 237 ? 40.549 113.940 -17.425 1.00 13.47 216 SER B CA 1
ATOM 3747 C C . SER B 1 237 ? 39.438 114.326 -18.410 1.00 13.82 216 SER B C 1
ATOM 3748 O O . SER B 1 237 ? 39.371 113.790 -19.524 1.00 12.08 216 SER B O 1
ATOM 3751 N N . ILE B 1 238 ? 38.593 115.272 -18.004 1.00 13.70 217 ILE B N 1
ATOM 3752 C CA . ILE B 1 238 ? 37.532 115.761 -18.868 1.00 14.02 217 ILE B CA 1
ATOM 3753 C C . ILE B 1 238 ? 38.092 116.330 -20.169 1.00 13.88 217 ILE B C 1
ATOM 3754 O O . ILE B 1 238 ? 37.546 116.069 -21.235 1.00 12.82 217 ILE B O 1
ATOM 3759 N N . SER B 1 239 ? 39.191 117.073 -20.096 1.00 14.20 218 SER B N 1
ATOM 3760 C CA . SER B 1 239 ? 39.787 117.649 -21.314 1.00 14.91 218 SER B CA 1
ATOM 3761 C C . SER B 1 239 ? 40.224 116.533 -22.295 1.00 14.76 218 SER B C 1
ATOM 3762 O O . SER B 1 239 ? 40.013 116.647 -23.514 1.00 13.01 218 SER B O 1
ATOM 3765 N N . GLU B 1 240 ? 40.811 115.454 -21.756 1.00 14.36 219 GLU B N 1
ATOM 3766 C CA . GLU B 1 240 ? 41.169 114.291 -22.562 1.00 14.70 219 GLU B CA 1
ATOM 3767 C C . GLU B 1 240 ? 39.931 113.606 -23.129 1.00 13.81 219 GLU B C 1
ATOM 3768 O O . GLU B 1 240 ? 39.980 113.102 -24.234 1.00 14.20 219 GLU B O 1
ATOM 3774 N N . ILE B 1 241 ? 38.835 113.567 -22.370 1.00 12.94 220 ILE B N 1
ATOM 3775 C CA . ILE B 1 241 ? 37.630 112.888 -22.840 1.00 12.03 220 ILE B CA 1
ATOM 3776 C C . ILE B 1 241 ? 37.060 113.655 -24.038 1.00 11.83 220 ILE B C 1
ATOM 3777 O O . ILE B 1 241 ? 36.617 113.063 -25.038 1.00 10.10 220 ILE B O 1
ATOM 3782 N N . LYS B 1 242 ? 37.097 114.971 -23.925 1.00 11.35 221 LYS B N 1
ATOM 3783 C CA . LYS B 1 242 ? 36.645 115.841 -25.005 1.00 12.35 221 LYS B CA 1
ATOM 3784 C C . LYS B 1 242 ? 37.529 115.660 -26.229 1.00 11.60 221 LYS B C 1
ATOM 3785 O O . LYS B 1 242 ? 37.026 115.601 -27.347 1.00 11.28 221 LYS B O 1
ATOM 3791 N N . LYS B 1 243 ? 38.841 115.550 -26.033 1.00 12.00 222 LYS B N 1
ATOM 3792 C CA A LYS B 1 243 ? 39.729 115.321 -27.140 0.00 14.17 222 LYS B CA 1
ATOM 3793 C CA B LYS B 1 243 ? 39.723 115.314 -27.191 1.00 12.76 222 LYS B CA 1
ATOM 3794 C C . LYS B 1 243 ? 39.366 113.974 -27.846 1.00 12.03 222 LYS B C 1
ATOM 3795 O O . LYS B 1 243 ? 39.241 113.897 -29.062 1.00 11.78 222 LYS B O 1
ATOM 3806 N N . ALA B 1 244 ? 39.158 112.937 -27.046 1.00 11.57 223 ALA B N 1
ATOM 3807 C CA . ALA B 1 244 ? 38.756 111.639 -27.600 1.00 11.06 223 ALA B CA 1
ATOM 3808 C C . ALA B 1 244 ? 37.444 111.751 -28.392 1.00 11.05 223 ALA B C 1
ATOM 3809 O O . ALA B 1 244 ? 37.339 111.201 -29.477 1.00 10.22 223 ALA B O 1
ATOM 3811 N N . VAL B 1 245 ? 36.445 112.445 -27.847 1.00 11.10 224 VAL B N 1
ATOM 3812 C CA . VAL B 1 245 ? 35.180 112.645 -28.566 1.00 11.55 224 VAL B CA 1
ATOM 3813 C C . VAL B 1 245 ? 35.415 113.292 -29.937 1.00 11.93 224 VAL B C 1
ATOM 3814 O O . VAL B 1 245 ? 34.886 112.839 -30.945 1.00 11.11 224 VAL B O 1
ATOM 3818 N N . ASP B 1 246 ? 36.225 114.342 -29.941 1.00 12.71 225 ASP B N 1
ATOM 3819 C CA . ASP B 1 246 ? 36.615 115.062 -31.145 1.00 14.01 225 ASP B CA 1
ATOM 3820 C C . ASP B 1 246 ? 37.313 114.163 -32.187 1.00 13.34 225 ASP B C 1
ATOM 3821 O O . ASP B 1 246 ? 36.943 114.184 -33.360 1.00 13.62 225 ASP B O 1
ATOM 3826 N N . ILE B 1 247 ? 38.323 113.401 -31.773 1.00 12.70 226 ILE B N 1
ATOM 3827 C CA A ILE B 1 247 ? 39.040 112.583 -32.749 0.50 12.60 226 ILE B CA 1
ATOM 3828 C CA B ILE B 1 247 ? 39.078 112.544 -32.690 0.50 12.98 226 ILE B CA 1
ATOM 3829 C C . ILE B 1 247 ? 38.239 111.363 -33.173 1.00 12.75 226 ILE B C 1
ATOM 3830 O O . ILE B 1 247 ? 38.332 110.940 -34.313 1.00 12.18 226 ILE B O 1
ATOM 3839 N N . VAL B 1 248 ? 37.435 110.807 -32.276 1.00 13.04 227 VAL B N 1
ATOM 3840 C CA . VAL B 1 248 ? 36.601 109.647 -32.638 1.00 13.48 227 VAL B CA 1
ATOM 3841 C C . VAL B 1 248 ? 35.570 110.044 -33.670 1.00 15.20 227 VAL B C 1
ATOM 3842 O O . VAL B 1 248 ? 35.347 109.304 -34.619 1.00 15.28 227 VAL B O 1
ATOM 3846 N N . ASN B 1 249 ? 34.965 111.218 -33.489 1.00 16.48 228 ASN B N 1
ATOM 3847 C CA . ASN B 1 249 ? 34.117 111.832 -34.511 1.00 18.12 228 ASN B CA 1
ATOM 3848 C C . ASN B 1 249 ? 32.962 110.920 -34.943 1.00 18.84 228 ASN B C 1
ATOM 3849 O O . ASN B 1 249 ? 32.650 110.823 -36.127 1.00 19.81 228 ASN B O 1
ATOM 3854 N N . GLY B 1 250 ? 32.333 110.258 -33.978 1.00 19.10 229 GLY B N 1
ATOM 3855 C CA . GLY B 1 250 ? 31.224 109.334 -34.255 1.00 19.21 229 GLY B CA 1
ATOM 3856 C C . GLY B 1 250 ? 31.564 108.037 -35.004 1.00 19.09 229 GLY B C 1
ATOM 3857 O O . GLY B 1 250 ? 30.664 107.318 -35.408 1.00 19.20 229 GLY B O 1
ATOM 3858 N N . LYS B 1 251 ? 32.848 107.735 -35.191 1.00 18.56 230 LYS B N 1
ATOM 3859 C CA . LYS B 1 251 ? 33.275 106.514 -35.891 1.00 18.62 230 LYS B CA 1
ATOM 3860 C C . LYS B 1 251 ? 33.310 105.272 -34.973 1.00 18.11 230 LYS B C 1
ATOM 3861 O O . LYS B 1 251 ? 33.498 104.164 -35.453 1.00 17.98 230 LYS B O 1
ATOM 3867 N N . SER B 1 252 ? 33.147 105.475 -33.661 1.00 16.96 231 SER B N 1
ATOM 3868 C CA . SER B 1 252 ? 33.109 104.383 -32.683 1.00 15.63 231 SER B CA 1
ATOM 3869 C C . SER B 1 252 ? 32.250 104.808 -31.487 1.00 14.29 231 SER B C 1
ATOM 3870 O O . SER B 1 252 ? 32.117 105.984 -31.221 1.00 11.95 231 SER B O 1
ATOM 3873 N N . VAL B 1 253 ? 31.648 103.846 -30.793 1.00 12.68 232 VAL B N 1
ATOM 3874 C CA . VAL B 1 253 ? 30.976 104.129 -29.540 1.00 12.02 232 VAL B CA 1
ATOM 3875 C C . VAL B 1 253 ? 32.045 104.552 -28.540 1.00 11.07 232 VAL B C 1
ATOM 3876 O O . VAL B 1 253 ? 33.169 104.050 -28.587 1.00 10.32 232 VAL B O 1
ATOM 3880 N N . LEU B 1 254 ? 31.723 105.505 -27.673 1.00 9.94 233 LEU B N 1
ATOM 3881 C CA . LEU B 1 254 ? 32.639 105.883 -26.621 1.00 9.83 233 LEU B CA 1
ATOM 3882 C C . LEU B 1 254 ? 32.022 105.698 -25.255 1.00 9.71 233 LEU B C 1
ATOM 3883 O O . LEU B 1 254 ? 30.893 106.147 -25.008 1.00 8.69 233 LEU B O 1
ATOM 3888 N N . GLU B 1 255 ? 32.800 105.091 -24.363 1.00 8.98 234 GLU B N 1
ATOM 3889 C CA . GLU B 1 255 ? 32.379 104.842 -22.992 1.00 9.99 234 GLU B CA 1
ATOM 3890 C C . GLU B 1 255 ? 33.437 105.385 -22.034 1.00 10.16 234 GLU B C 1
ATOM 3891 O O . GLU B 1 255 ? 34.647 105.304 -22.311 1.00 10.72 234 GLU B O 1
ATOM 3897 N N . VAL B 1 256 ? 32.975 106.031 -20.969 1.00 9.60 235 VAL B N 1
ATOM 3898 C CA . VAL B 1 256 ? 33.854 106.465 -19.892 1.00 9.90 235 VAL B CA 1
ATOM 3899 C C . VAL B 1 256 ? 33.720 105.512 -18.717 1.00 12.01 235 VAL B C 1
ATOM 3900 O O . VAL B 1 256 ? 32.596 105.185 -18.314 1.00 9.03 235 VAL B O 1
ATOM 3904 N N . SER B 1 257 ? 34.864 105.061 -18.183 1.00 14.83 236 SER B N 1
ATOM 3905 C CA . SER B 1 257 ? 34.878 104.142 -17.040 1.00 18.69 236 SER B CA 1
ATOM 3906 C C . SER B 1 257 ? 35.612 104.733 -15.838 1.00 21.79 236 SER B C 1
ATOM 3907 O O . SER B 1 257 ? 36.483 105.585 -15.969 1.00 22.26 236 SER B O 1
ATOM 3910 N N . GLY B 1 258 ? 35.220 104.244 -14.659 1.00 25.07 237 GLY B N 1
ATOM 3911 C CA . GLY B 1 258 ? 35.849 104.595 -13.396 1.00 26.94 237 GLY B CA 1
ATOM 3912 C C . GLY B 1 258 ? 34.753 104.797 -12.369 1.00 28.33 237 GLY B C 1
ATOM 3913 O O . GLY B 1 258 ? 33.556 104.587 -12.655 1.00 29.38 237 GLY B O 1
ATOM 3914 N N . CYS B 1 259 ? 35.155 105.206 -11.173 1.00 29.43 238 CYS B N 1
ATOM 3915 C CA . CYS B 1 259 ? 34.206 105.566 -10.124 1.00 29.66 238 CYS B CA 1
ATOM 3916 C C . CYS B 1 259 ? 34.122 107.087 -9.957 1.00 29.52 238 CYS B C 1
ATOM 3917 O O . CYS B 1 259 ? 34.325 107.634 -8.857 1.00 30.47 238 CYS B O 1
ATOM 3919 N N . VAL B 1 260 ? 33.964 107.762 -11.102 1.00 28.81 239 VAL B N 1
ATOM 3920 C CA . VAL B 1 260 ? 32.866 108.687 -11.322 1.00 27.03 239 VAL B CA 1
ATOM 3921 C C . VAL B 1 260 ? 31.986 108.801 -10.065 1.00 26.32 239 VAL B C 1
ATOM 3922 O O . VAL B 1 260 ? 31.361 107.836 -9.607 1.00 26.43 239 VAL B O 1
ATOM 3926 N N . ASN B 1 261 ? 31.944 109.985 -9.487 1.00 25.26 240 ASN B N 1
ATOM 3927 C CA . ASN B 1 261 ? 31.022 110.244 -8.394 1.00 24.04 240 ASN B CA 1
ATOM 3928 C C . ASN B 1 261 ? 29.819 111.013 -8.903 1.00 22.29 240 ASN B C 1
ATOM 3929 O O . ASN B 1 261 ? 29.787 111.517 -10.042 1.00 20.76 240 ASN B O 1
ATOM 3934 N N . ILE B 1 262 ? 28.814 111.081 -8.054 1.00 20.15 241 ILE B N 1
ATOM 3935 C CA . ILE B 1 262 ? 27.566 111.722 -8.436 1.00 19.42 241 ILE B CA 1
ATOM 3936 C C . ILE B 1 262 ? 27.759 113.199 -8.819 1.00 18.41 241 ILE B C 1
ATOM 3937 O O . ILE B 1 262 ? 26.963 113.756 -9.571 1.00 17.86 241 ILE B O 1
ATOM 3942 N N . ARG B 1 263 ? 28.806 113.827 -8.291 1.00 17.88 242 ARG B N 1
ATOM 3943 C CA . ARG B 1 263 ? 29.048 115.259 -8.518 1.00 18.16 242 ARG B CA 1
ATOM 3944 C C . ARG B 1 263 ? 29.681 115.603 -9.858 1.00 17.93 242 ARG B C 1
ATOM 3945 O O . ARG B 1 263 ? 29.713 116.775 -10.221 1.00 18.05 242 ARG B O 1
ATOM 3953 N N . ASN B 1 264 ? 30.190 114.612 -10.589 1.00 17.04 243 ASN B N 1
ATOM 3954 C CA . ASN B 1 264 ? 30.779 114.878 -11.903 1.00 16.95 243 ASN B CA 1
ATOM 3955 C C . ASN B 1 264 ? 30.254 114.073 -13.044 1.00 15.48 243 ASN B C 1
ATOM 3956 O O . ASN B 1 264 ? 30.637 114.297 -14.174 1.00 16.23 243 ASN B O 1
ATOM 3961 N N . VAL B 1 265 ? 29.380 113.120 -12.778 1.00 14.01 244 VAL B N 1
ATOM 3962 C CA . VAL B 1 265 ? 28.889 112.310 -13.875 1.00 12.34 244 VAL B CA 1
ATOM 3963 C C . VAL B 1 265 ? 28.197 113.193 -14.926 1.00 12.38 244 VAL B C 1
ATOM 3964 O O . VAL B 1 265 ? 28.292 112.911 -16.135 1.00 10.86 244 VAL B O 1
ATOM 3968 N N . ARG B 1 266 ? 27.528 114.277 -14.514 1.00 12.11 245 ARG B N 1
ATOM 3969 C CA . ARG B 1 266 ? 26.851 115.096 -15.545 1.00 12.74 245 ARG B CA 1
ATOM 3970 C C . ARG B 1 266 ? 27.838 115.766 -16.508 1.00 12.97 245 ARG B C 1
ATOM 3971 O O . ARG B 1 266 ? 27.574 115.845 -17.712 1.00 12.81 245 ARG B O 1
ATOM 3979 N N . ASN B 1 267 ? 28.960 116.238 -15.971 1.00 13.39 246 ASN B N 1
ATOM 3980 C CA . ASN B 1 267 ? 29.974 116.904 -16.781 1.00 13.54 246 ASN B CA 1
ATOM 3981 C C . ASN B 1 267 ? 30.613 115.927 -17.729 1.00 12.97 246 ASN B C 1
ATOM 3982 O O . ASN B 1 267 ? 30.927 116.292 -18.835 1.00 12.19 246 ASN B O 1
ATOM 3987 N N . ILE B 1 268 ? 30.770 114.674 -17.293 1.00 12.38 247 ILE B N 1
ATOM 3988 C CA . ILE B 1 268 ? 31.259 113.638 -18.174 1.00 12.39 247 ILE B CA 1
ATOM 3989 C C . ILE B 1 268 ? 30.222 113.405 -19.277 1.00 11.69 247 ILE B C 1
ATOM 3990 O O . ILE B 1 268 ? 30.561 113.388 -20.466 1.00 10.97 247 ILE B O 1
ATOM 3995 N N . ALA B 1 269 ? 28.958 113.322 -18.880 1.00 11.01 248 ALA B N 1
ATOM 3996 C CA . ALA B 1 269 ? 27.861 113.061 -19.812 1.00 11.57 248 ALA B CA 1
ATOM 3997 C C . ALA B 1 269 ? 27.804 114.137 -20.924 1.00 12.06 248 ALA B C 1
ATOM 3998 O O . ALA B 1 269 ? 27.565 113.836 -22.081 1.00 12.65 248 ALA B O 1
ATOM 4000 N N . LEU B 1 270 ? 28.071 115.378 -20.567 1.00 12.61 249 LEU B N 1
ATOM 4001 C CA . LEU B 1 270 ? 27.927 116.476 -21.501 1.00 14.08 249 LEU B CA 1
ATOM 4002 C C . LEU B 1 270 ? 29.063 116.566 -22.541 1.00 13.81 249 LEU B C 1
ATOM 4003 O O . LEU B 1 270 ? 28.953 117.353 -23.466 1.00 15.18 249 LEU B O 1
ATOM 4008 N N . THR B 1 271 ? 30.129 115.784 -22.383 1.00 13.98 250 THR B N 1
ATOM 4009 C CA . THR B 1 271 ? 31.216 115.721 -23.369 1.00 14.08 250 THR B CA 1
ATOM 4010 C C . THR B 1 271 ? 30.775 115.172 -24.736 1.00 14.11 250 THR B C 1
ATOM 4011 O O . THR B 1 271 ? 31.388 115.477 -25.767 1.00 15.11 250 THR B O 1
ATOM 4015 N N . GLY B 1 272 ? 29.747 114.333 -24.733 1.00 13.62 251 GLY B N 1
ATOM 4016 C CA . GLY B 1 272 ? 29.255 113.694 -25.943 1.00 13.14 251 GLY B CA 1
ATOM 4017 C C . GLY B 1 272 ? 29.526 112.190 -26.033 1.00 12.27 251 GLY B C 1
ATOM 4018 O O . GLY B 1 272 ? 29.243 111.584 -27.039 1.00 12.49 251 GLY B O 1
ATOM 4019 N N . VAL B 1 273 ? 30.042 111.575 -24.978 1.00 11.54 252 VAL B N 1
ATOM 4020 C CA . VAL B 1 273 ? 30.209 110.120 -24.974 1.00 9.60 252 VAL B CA 1
ATOM 4021 C C . VAL B 1 273 ? 28.847 109.430 -24.953 1.00 8.66 252 VAL B C 1
ATOM 4022 O O . VAL B 1 273 ? 27.825 110.061 -24.676 1.00 8.83 252 VAL B O 1
ATOM 4026 N N . ASP B 1 274 ? 28.834 108.137 -25.251 1.00 6.98 253 ASP B N 1
ATOM 4027 C CA . ASP B 1 274 ? 27.594 107.356 -25.311 1.00 6.82 253 ASP B CA 1
ATOM 4028 C C . ASP B 1 274 ? 27.231 106.661 -23.984 1.00 6.94 253 ASP B C 1
ATOM 4029 O O . ASP B 1 274 ? 26.068 106.460 -23.675 1.00 5.48 253 ASP B O 1
ATOM 4034 N N . TYR B 1 275 ? 28.245 106.209 -23.249 1.00 6.77 254 TYR B N 1
ATOM 4035 C CA . TYR B 1 275 ? 28.011 105.411 -22.045 1.00 7.76 254 TYR B CA 1
ATOM 4036 C C . TYR B 1 275 ? 28.929 105.871 -20.903 1.00 7.74 254 TYR B C 1
ATOM 4037 O O . TYR B 1 275 ? 30.026 106.366 -21.142 1.00 8.47 254 TYR B O 1
ATOM 4046 N N . ILE B 1 276 ? 28.488 105.679 -19.666 1.00 7.40 255 ILE B N 1
ATOM 4047 C CA . ILE B 1 276 ? 29.381 105.817 -18.516 1.00 7.63 255 ILE B CA 1
ATOM 4048 C C . ILE B 1 276 ? 29.235 104.544 -17.673 1.00 8.19 255 ILE B C 1
ATOM 4049 O O . ILE B 1 276 ? 28.150 104.236 -17.231 1.00 7.69 255 ILE B O 1
ATOM 4054 N N . SER B 1 277 ? 30.310 103.772 -17.517 1.00 8.74 256 SER B N 1
ATOM 4055 C CA A SER B 1 277 ? 30.302 102.544 -16.701 0.50 9.78 256 SER B CA 1
ATOM 4056 C CA B SER B 1 277 ? 30.234 102.573 -16.685 0.50 9.50 256 SER B CA 1
ATOM 4057 C C . SER B 1 277 ? 30.853 102.905 -15.347 1.00 9.88 256 SER B C 1
ATOM 4058 O O . SER B 1 277 ? 31.885 103.558 -15.287 1.00 10.59 256 SER B O 1
ATOM 4063 N N . ILE B 1 278 ? 30.182 102.489 -14.280 1.00 9.89 257 ILE B N 1
ATOM 4064 C CA . ILE B 1 278 ? 30.543 102.892 -12.926 1.00 10.11 257 ILE B CA 1
ATOM 4065 C C . ILE B 1 278 ? 30.717 101.672 -12.031 1.00 10.50 257 ILE B C 1
ATOM 4066 O O . ILE B 1 278 ? 29.792 100.916 -11.871 1.00 9.95 257 ILE B O 1
ATOM 4071 N N . GLY B 1 279 ? 31.899 101.491 -11.448 1.00 10.79 258 GLY B N 1
ATOM 4072 C CA . GLY B 1 279 ? 32.145 100.354 -10.558 1.00 11.54 258 GLY B CA 1
ATOM 4073 C C . GLY B 1 279 ? 31.320 100.368 -9.277 1.00 12.39 258 GLY B C 1
ATOM 4074 O O . GLY B 1 279 ? 30.713 99.340 -8.897 1.00 12.25 258 GLY B O 1
ATOM 4075 N N . CYS B 1 280 ? 31.231 101.553 -8.672 1.00 12.40 259 CYS B N 1
ATOM 4076 C CA A CYS B 1 280 ? 30.624 101.782 -7.354 0.50 13.08 259 CYS B CA 1
ATOM 4077 C CA B CYS B 1 280 ? 30.634 101.667 -7.335 0.50 13.26 259 CYS B CA 1
ATOM 4078 C C . CYS B 1 280 ? 29.096 101.702 -7.306 1.00 12.87 259 CYS B C 1
ATOM 4079 O O . CYS B 1 280 ? 28.504 101.910 -6.273 1.00 13.20 259 CYS B O 1
ATOM 4084 N N . ILE B 1 281 ? 28.441 101.434 -8.423 1.00 12.14 260 ILE B N 1
ATOM 4085 C CA . ILE B 1 281 ? 27.011 101.150 -8.340 1.00 11.91 260 ILE B CA 1
ATOM 4086 C C . ILE B 1 281 ? 26.776 99.670 -8.008 1.00 11.72 260 ILE B C 1
ATOM 4087 O O . ILE B 1 281 ? 25.654 99.303 -7.660 1.00 12.24 260 ILE B O 1
ATOM 4092 N N . THR B 1 282 ? 27.815 98.840 -8.097 1.00 11.27 261 THR B N 1
ATOM 4093 C CA . THR B 1 282 ? 27.706 97.396 -7.767 1.00 11.95 261 THR B CA 1
ATOM 4094 C C . THR B 1 282 ? 28.693 96.855 -6.691 1.00 12.55 261 THR B C 1
ATOM 4095 O O . THR B 1 282 ? 28.705 95.669 -6.393 1.00 12.71 261 THR B O 1
ATOM 4099 N N . ASN B 1 283 ? 29.537 97.706 -6.168 1.00 12.71 262 ASN B N 1
ATOM 4100 C CA . ASN B 1 283 ? 30.286 97.398 -4.994 1.00 14.49 262 ASN B CA 1
ATOM 4101 C C . ASN B 1 283 ? 30.376 98.745 -4.283 1.00 15.28 262 ASN B C 1
ATOM 4102 O O . ASN B 1 283 ? 30.135 99.763 -4.900 1.00 15.94 262 ASN B O 1
ATOM 4107 N N . SER B 1 284 ? 30.671 98.774 -2.999 1.00 16.56 263 SER B N 1
ATOM 4108 C CA . SER B 1 284 ? 30.793 100.078 -2.289 1.00 16.83 263 SER B CA 1
ATOM 4109 C C . SER B 1 284 ? 29.530 100.984 -2.364 1.00 16.57 263 SER B C 1
ATOM 4110 O O . SER B 1 284 ? 29.622 102.175 -2.546 1.00 18.96 263 SER B O 1
ATOM 4113 N N . PHE B 1 285 ? 28.360 100.408 -2.210 1.00 15.58 264 PHE B N 1
ATOM 4114 C CA . PHE B 1 285 ? 27.111 101.173 -2.196 1.00 15.47 264 PHE B CA 1
ATOM 4115 C C . PHE B 1 285 ? 26.371 100.914 -0.859 1.00 15.92 264 PHE B C 1
ATOM 4116 O O . PHE B 1 285 ? 26.694 99.960 -0.136 1.00 15.04 264 PHE B O 1
ATOM 4124 N N . GLN B 1 286 ? 25.368 101.742 -0.562 1.00 16.52 265 GLN B N 1
ATOM 4125 C CA . GLN B 1 286 ? 24.577 101.605 0.666 1.00 17.73 265 GLN B CA 1
ATOM 4126 C C . GLN B 1 286 ? 23.398 100.666 0.458 1.00 16.92 265 GLN B C 1
ATOM 4127 O O . GLN B 1 286 ? 22.586 100.905 -0.430 1.00 17.25 265 GLN B O 1
ATOM 4133 N N . ASN B 1 287 ? 23.296 99.628 1.289 1.00 16.05 266 ASN B N 1
ATOM 4134 C CA . ASN B 1 287 ? 22.092 98.797 1.334 1.00 15.90 266 ASN B CA 1
ATOM 4135 C C . ASN B 1 287 ? 20.942 99.689 1.770 1.00 15.14 266 ASN B C 1
ATOM 4136 O O . ASN B 1 287 ? 21.161 100.657 2.464 1.00 15.90 266 ASN B O 1
ATOM 4141 N N . LYS B 1 288 ? 19.728 99.369 1.359 1.00 14.16 267 LYS B N 1
ATOM 4142 C CA . LYS B 1 288 ? 18.562 100.110 1.820 1.00 13.21 267 LYS B CA 1
ATOM 4143 C C . LYS B 1 288 ? 17.976 99.414 3.054 1.00 12.83 267 LYS B C 1
ATOM 4144 O O . LYS B 1 288 ? 17.992 98.191 3.153 1.00 12.51 267 LYS B O 1
ATOM 4150 N N . ASP B 1 289 ? 17.512 100.202 4.016 1.00 11.55 268 ASP B N 1
ATOM 4151 C CA . ASP B 1 289 ? 16.982 99.683 5.265 1.00 11.36 268 ASP B CA 1
ATOM 4152 C C . ASP B 1 289 ? 15.526 99.284 5.045 1.00 10.38 268 ASP B C 1
ATOM 4153 O O . ASP B 1 289 ? 14.664 100.130 4.804 1.00 10.63 268 ASP B O 1
ATOM 4158 N N . ILE B 1 290 ? 15.295 97.978 5.024 1.00 10.29 269 ILE B N 1
ATOM 4159 C CA . ILE B 1 290 ? 13.983 97.368 4.875 1.00 9.81 269 ILE B CA 1
ATOM 4160 C C . ILE B 1 290 ? 13.830 96.300 5.947 1.00 10.34 269 ILE B C 1
ATOM 4161 O O . ILE B 1 290 ? 14.771 95.556 6.220 1.00 9.93 269 ILE B O 1
ATOM 4166 N N . GLY B 1 291 ? 12.646 96.224 6.559 1.00 9.90 270 GLY B N 1
ATOM 4167 C CA . GLY B 1 291 ? 12.419 95.298 7.665 1.00 10.26 270 GLY B CA 1
ATOM 4168 C C . GLY B 1 291 ? 11.168 94.451 7.531 1.00 10.25 270 GLY B C 1
ATOM 4169 O O . GLY B 1 291 ? 10.356 94.726 6.657 1.00 9.69 270 GLY B O 1
ATOM 4170 N N . LEU B 1 292 ? 11.066 93.403 8.364 1.00 10.04 271 LEU B N 1
ATOM 4171 C CA A LEU B 1 292 ? 9.865 92.563 8.448 0.50 10.78 271 LEU B CA 1
ATOM 4172 C CA B LEU B 1 292 ? 9.873 92.562 8.442 0.50 10.76 271 LEU B CA 1
ATOM 4173 C C . LEU B 1 292 ? 9.168 92.855 9.769 1.00 10.95 271 LEU B C 1
ATOM 4174 O O . LEU B 1 292 ? 9.694 92.537 10.841 1.00 11.48 271 LEU B O 1
ATOM 4183 N N . ASP B 1 293 ? 7.998 93.481 9.687 1.00 11.60 272 ASP B N 1
ATOM 4184 C CA . ASP B 1 293 ? 7.215 93.880 10.870 1.00 12.61 272 ASP B CA 1
ATOM 4185 C C . ASP B 1 293 ? 6.059 92.871 11.011 1.00 13.39 272 ASP B C 1
ATOM 4186 O O . ASP B 1 293 ? 5.357 92.568 10.030 1.00 12.96 272 ASP B O 1
ATOM 4191 N N . ILE B 1 294 ? 5.874 92.387 12.224 1.00 14.73 273 ILE B N 1
ATOM 4192 C CA . ILE B 1 294 ? 4.937 91.303 12.528 1.00 17.23 273 ILE B CA 1
ATOM 4193 C C . ILE B 1 294 ? 3.925 91.859 13.499 1.00 18.43 273 ILE B C 1
ATOM 4194 O O . ILE B 1 294 ? 4.311 92.524 14.458 1.00 18.10 273 ILE B O 1
ATOM 4199 N N . GLU B 1 295 ? 2.638 91.596 13.270 1.00 21.09 274 GLU B N 1
ATOM 4200 C CA . GLU B 1 295 ? 1.596 91.980 14.254 1.00 22.88 274 GLU B CA 1
ATOM 4201 C C . GLU B 1 295 ? 1.327 90.842 15.270 1.00 24.08 274 GLU B C 1
ATOM 4202 O O . GLU B 1 295 ? 1.226 89.673 14.876 1.00 25.51 274 GLU B O 1
ATOM 4204 N N . TYR B 1 296 ? 1.213 91.179 16.566 1.00 25.78 275 TYR B N 1
ATOM 4205 C CA . TYR B 1 296 ? 0.601 90.280 17.603 1.00 25.95 275 TYR B CA 1
ATOM 4206 C C . TYR B 1 296 ? 0.739 88.767 17.354 1.00 26.80 275 TYR B C 1
ATOM 4207 O O . TYR B 1 296 ? 0.341 87.919 18.184 1.00 27.61 275 TYR B O 1
ATOM 4209 N N . MET C 1 22 ? 35.909 75.292 -18.340 1.00 28.96 1 MET C N 1
ATOM 4210 C CA . MET C 1 22 ? 36.641 75.116 -17.058 1.00 28.49 1 MET C CA 1
ATOM 4211 C C . MET C 1 22 ? 36.898 73.630 -16.838 1.00 27.88 1 MET C C 1
ATOM 4212 O O . MET C 1 22 ? 36.108 72.803 -17.270 1.00 28.66 1 MET C O 1
ATOM 4217 N N . LYS C 1 23 ? 37.997 73.286 -16.171 1.00 26.99 2 LYS C N 1
ATOM 4218 C CA . LYS C 1 23 ? 38.205 71.903 -15.704 1.00 26.14 2 LYS C CA 1
ATOM 4219 C C . LYS C 1 23 ? 37.049 71.561 -14.765 1.00 25.24 2 LYS C C 1
ATOM 4220 O O . LYS C 1 23 ? 36.448 72.455 -14.149 1.00 25.79 2 LYS C O 1
ATOM 4222 N N . ILE C 1 24 ? 36.717 70.277 -14.684 1.00 23.19 3 ILE C N 1
ATOM 4223 C CA . ILE C 1 24 ? 35.662 69.796 -13.793 1.00 21.84 3 ILE C CA 1
ATOM 4224 C C . ILE C 1 24 ? 35.948 70.194 -12.322 1.00 19.74 3 ILE C C 1
ATOM 4225 O O . ILE C 1 24 ? 37.094 70.157 -11.903 1.00 18.78 3 ILE C O 1
ATOM 4230 N N . SER C 1 25 ? 34.923 70.595 -11.564 1.00 17.72 4 SER C N 1
ATOM 4231 C CA . SER C 1 25 ? 35.090 70.893 -10.120 1.00 16.31 4 SER C CA 1
ATOM 4232 C C . SER C 1 25 ? 34.416 69.865 -9.219 1.00 14.91 4 SER C C 1
ATOM 4233 O O . SER C 1 25 ? 33.220 69.614 -9.366 1.00 15.06 4 SER C O 1
ATOM 4236 N N . PHE C 1 26 ? 35.167 69.309 -8.263 1.00 12.76 5 PHE C N 1
ATOM 4237 C CA . PHE C 1 26 ? 34.605 68.386 -7.289 1.00 11.71 5 PHE C CA 1
ATOM 4238 C C . PHE C 1 26 ? 34.376 69.057 -5.927 1.00 10.63 5 PHE C C 1
ATOM 4239 O O . PHE C 1 26 ? 34.060 68.384 -4.941 1.00 8.90 5 PHE C O 1
ATOM 4247 N N . SER C 1 27 ? 34.529 70.382 -5.855 1.00 9.52 6 SER C N 1
ATOM 4248 C CA . SER C 1 27 ? 34.510 71.046 -4.540 1.00 9.07 6 SER C CA 1
ATOM 4249 C C . SER C 1 27 ? 33.164 70.866 -3.804 1.00 9.33 6 SER C C 1
ATOM 4250 O O . SER C 1 27 ? 33.127 70.661 -2.583 1.00 8.94 6 SER C O 1
ATOM 4253 N N . GLU C 1 28 ? 32.062 70.946 -4.533 1.00 9.62 7 GLU C N 1
ATOM 4254 C CA . GLU C 1 28 ? 30.742 70.821 -3.911 1.00 10.35 7 GLU C CA 1
ATOM 4255 C C . GLU C 1 28 ? 30.516 69.397 -3.348 1.00 10.11 7 GLU C C 1
ATOM 4256 O O . GLU C 1 28 ? 30.105 69.239 -2.194 1.00 10.20 7 GLU C O 1
ATOM 4262 N N . ILE C 1 29 ? 30.776 68.371 -4.162 1.00 9.99 8 ILE C N 1
ATOM 4263 C CA . ILE C 1 29 ? 30.572 66.983 -3.693 1.00 9.27 8 ILE C CA 1
ATOM 4264 C C . ILE C 1 29 ? 31.551 66.636 -2.568 1.00 9.06 8 ILE C C 1
ATOM 4265 O O . ILE C 1 29 ? 31.194 65.939 -1.623 1.00 8.03 8 ILE C O 1
ATOM 4270 N N . ILE C 1 30 ? 32.743 67.214 -2.612 1.00 8.90 9 ILE C N 1
ATOM 4271 C CA . ILE C 1 30 ? 33.678 67.079 -1.480 1.00 8.94 9 ILE C CA 1
ATOM 4272 C C . ILE C 1 30 ? 33.104 67.644 -0.193 1.00 9.27 9 ILE C C 1
ATOM 4273 O O . ILE C 1 30 ? 33.108 66.972 0.821 1.00 8.63 9 ILE C O 1
ATOM 4278 N N . HIS C 1 31 ? 32.594 68.871 -0.238 1.00 10.32 10 HIS C N 1
ATOM 4279 C CA . HIS C 1 31 ? 32.029 69.477 0.948 1.00 11.18 10 HIS C CA 1
ATOM 4280 C C . HIS C 1 31 ? 30.856 68.688 1.533 1.00 11.02 10 HIS C C 1
ATOM 4281 O O . HIS C 1 31 ? 30.731 68.597 2.770 1.00 10.71 10 HIS C O 1
ATOM 4288 N N . ASN C 1 32 ? 29.981 68.182 0.674 1.00 10.89 11 ASN C N 1
ATOM 4289 C CA . ASN C 1 32 ? 28.849 67.392 1.138 1.00 11.65 11 ASN C CA 1
ATOM 4290 C C . ASN C 1 32 ? 29.311 66.056 1.745 1.00 11.70 11 ASN C C 1
ATOM 4291 O O . ASN C 1 32 ? 28.728 65.594 2.713 1.00 12.91 11 ASN C O 1
ATOM 4296 N N . ALA C 1 33 ? 30.349 65.436 1.189 1.00 10.91 12 ALA C N 1
ATOM 4297 C CA . ALA C 1 33 ? 30.886 64.199 1.789 1.00 10.28 12 ALA C CA 1
ATOM 4298 C C . ALA C 1 33 ? 31.550 64.478 3.163 1.00 9.46 12 ALA C C 1
ATOM 4299 O O . ALA C 1 33 ? 31.336 63.743 4.116 1.00 8.78 12 ALA C O 1
ATOM 4301 N N . LEU C 1 34 ? 32.336 65.553 3.258 1.00 9.44 13 LEU C N 1
ATOM 4302 C CA . LEU C 1 34 ? 32.896 65.970 4.547 1.00 9.01 13 LEU C CA 1
ATOM 4303 C C . LEU C 1 34 ? 31.817 66.284 5.544 1.00 8.75 13 LEU C C 1
ATOM 4304 O O . LEU C 1 34 ? 31.851 65.754 6.645 1.00 9.45 13 LEU C O 1
ATOM 4309 N N . LYS C 1 35 ? 30.850 67.121 5.178 1.00 9.37 14 LYS C N 1
ATOM 4310 C CA . LYS C 1 35 ? 29.765 67.498 6.078 1.00 9.93 14 LYS C CA 1
ATOM 4311 C C . LYS C 1 35 ? 28.969 66.275 6.619 1.00 9.09 14 LYS C C 1
ATOM 4312 O O . LYS C 1 35 ? 28.691 66.179 7.814 1.00 7.42 14 LYS C O 1
ATOM 4318 N N . GLU C 1 36 ? 28.625 65.340 5.755 1.00 8.93 15 GLU C N 1
ATOM 4319 C CA . GLU C 1 36 ? 27.839 64.208 6.200 1.00 8.77 15 GLU C CA 1
ATOM 4320 C C . GLU C 1 36 ? 28.617 63.327 7.232 1.00 8.06 15 GLU C C 1
ATOM 4321 O O . GLU C 1 36 ? 28.003 62.776 8.136 1.00 8.08 15 GLU C O 1
ATOM 4327 N N . ASP C 1 37 ? 29.950 63.251 7.123 1.00 8.10 16 ASP C N 1
ATOM 4328 C CA . ASP C 1 37 ? 30.760 62.389 7.994 1.00 7.62 16 ASP C CA 1
ATOM 4329 C C . ASP C 1 37 ? 31.295 63.078 9.242 1.00 8.65 16 ASP C C 1
ATOM 4330 O O . ASP C 1 37 ? 31.540 62.397 10.261 1.00 6.81 16 ASP C O 1
ATOM 4335 N N . LEU C 1 38 ? 31.520 64.398 9.139 1.00 9.00 17 LEU C N 1
ATOM 4336 C CA . LEU C 1 38 ? 32.136 65.201 10.211 1.00 10.85 17 LEU C CA 1
ATOM 4337 C C . LEU C 1 38 ? 31.158 66.159 10.937 1.00 11.94 17 LEU C C 1
ATOM 4338 O O . LEU C 1 38 ? 31.435 66.612 12.070 1.00 11.79 17 LEU C O 1
ATOM 4343 N N . GLY C 1 39 ? 30.018 66.469 10.312 1.00 13.35 18 GLY C N 1
ATOM 4344 C CA . GLY C 1 39 ? 28.952 67.247 10.958 1.00 14.24 18 GLY C CA 1
ATOM 4345 C C . GLY C 1 39 ? 29.469 68.518 11.628 1.00 15.74 18 GLY C C 1
ATOM 4346 O O . GLY C 1 39 ? 30.369 69.176 11.091 1.00 15.93 18 GLY C O 1
ATOM 4347 N N . ASP C 1 40 ? 28.928 68.844 12.808 1.00 17.41 19 ASP C N 1
ATOM 4348 C CA . ASP C 1 40 ? 29.380 70.020 13.590 1.00 18.72 19 ASP C CA 1
ATOM 4349 C C . ASP C 1 40 ? 30.333 69.695 14.721 1.00 18.83 19 ASP C C 1
ATOM 4350 O O . ASP C 1 40 ? 31.116 70.555 15.111 1.00 20.48 19 ASP C O 1
ATOM 4355 N N . LYS C 1 41 ? 30.262 68.482 15.262 1.00 18.27 20 LYS C N 1
ATOM 4356 C CA . LYS C 1 41 ? 31.118 68.079 16.376 1.00 17.40 20 LYS C CA 1
ATOM 4357 C C . LYS C 1 41 ? 32.465 67.502 15.924 1.00 16.01 20 LYS C C 1
ATOM 4358 O O . LYS C 1 41 ? 33.352 67.320 16.752 1.00 16.41 20 LYS C O 1
ATOM 4364 N N . GLY C 1 42 ? 32.613 67.180 14.641 1.00 13.81 21 GLY C N 1
ATOM 4365 C CA . GLY C 1 42 ? 33.859 66.611 14.116 1.00 12.46 21 GLY C CA 1
ATOM 4366 C C . GLY C 1 42 ? 34.049 65.148 14.522 1.00 11.32 21 GLY C C 1
ATOM 4367 O O . GLY C 1 42 ? 33.140 64.510 15.021 1.00 10.34 21 GLY C O 1
ATOM 4368 N N . ASP C 1 43 ? 35.262 64.639 14.332 1.00 9.69 22 ASP C N 1
ATOM 4369 C CA . ASP C 1 43 ? 35.605 63.254 14.630 1.00 9.16 22 ASP C CA 1
ATOM 4370 C C . ASP C 1 43 ? 35.909 63.068 16.121 1.00 7.51 22 ASP C C 1
ATOM 4371 O O . ASP C 1 43 ? 37.070 63.191 16.528 1.00 7.06 22 ASP C O 1
ATOM 4376 N N . ILE C 1 44 ? 34.903 62.718 16.918 1.00 6.59 23 ILE C N 1
ATOM 4377 C CA . ILE C 1 44 ? 35.053 62.670 18.389 1.00 5.63 23 ILE C CA 1
ATOM 4378 C C . ILE C 1 44 ? 36.080 61.623 18.830 1.00 6.16 23 ILE C C 1
ATOM 4379 O O . ILE C 1 44 ? 36.811 61.847 19.809 1.00 5.88 23 ILE C O 1
ATOM 4384 N N . THR C 1 45 ? 36.189 60.517 18.077 1.00 4.73 24 THR C N 1
ATOM 4385 C CA . THR C 1 45 ? 37.171 59.476 18.390 1.00 5.98 24 THR C CA 1
ATOM 4386 C C . THR C 1 45 ? 38.604 59.968 18.194 1.00 6.48 24 THR C C 1
ATOM 4387 O O . THR C 1 45 ? 39.415 59.897 19.104 1.00 6.60 24 THR C O 1
ATOM 4391 N N . THR C 1 46 ? 38.895 60.482 17.010 1.00 6.74 25 THR C N 1
ATOM 4392 C CA . THR C 1 46 ? 40.233 60.938 16.688 1.00 6.83 25 THR C CA 1
ATOM 4393 C C . THR C 1 46 ? 40.636 62.102 17.582 1.00 7.15 25 THR C C 1
ATOM 4394 O O . THR C 1 46 ? 41.759 62.125 18.096 1.00 6.91 25 THR C O 1
ATOM 4398 N N . ASN C 1 47 ? 39.722 63.054 17.763 1.00 7.40 26 ASN C N 1
ATOM 4399 C CA . ASN C 1 47 ? 40.029 64.285 18.500 1.00 9.34 26 ASN C CA 1
ATOM 4400 C C . ASN C 1 47 ? 40.207 64.042 19.986 1.00 9.57 26 ASN C C 1
ATOM 4401 O O . ASN C 1 47 ? 40.794 64.869 20.687 1.00 9.21 26 ASN C O 1
ATOM 4406 N N . SER C 1 48 ? 39.715 62.905 20.466 1.00 10.32 27 SER C N 1
ATOM 4407 C CA . SER C 1 48 ? 39.807 62.564 21.883 1.00 10.82 27 SER C CA 1
ATOM 4408 C C . SER C 1 48 ? 41.035 61.715 22.204 1.00 11.04 27 SER C C 1
ATOM 4409 O O . SER C 1 48 ? 41.378 61.566 23.368 1.00 10.69 27 SER C O 1
ATOM 4412 N N . ILE C 1 49 ? 41.682 61.149 21.184 1.00 11.88 28 ILE C N 1
ATOM 4413 C CA . ILE C 1 49 ? 42.818 60.286 21.390 1.00 12.43 28 ILE C CA 1
ATOM 4414 C C . ILE C 1 49 ? 44.122 60.926 20.979 1.00 13.18 28 ILE C C 1
ATOM 4415 O O . ILE C 1 49 ? 45.140 60.722 21.635 1.00 14.31 28 ILE C O 1
ATOM 4420 N N . LEU C 1 50 ? 44.121 61.684 19.895 1.00 13.60 29 LEU C N 1
ATOM 4421 C CA . LEU C 1 50 ? 45.375 62.117 19.294 1.00 14.88 29 LEU C CA 1
ATOM 4422 C C . LEU C 1 50 ? 45.705 63.552 19.591 1.00 15.87 29 LEU C C 1
ATOM 4423 O O . LEU C 1 50 ? 44.814 64.400 19.730 1.00 16.38 29 LEU C O 1
ATOM 4428 N N . ILE C 1 51 ? 47.003 63.813 19.657 1.00 17.35 30 ILE C N 1
ATOM 4429 C CA . ILE C 1 51 ? 47.528 65.116 19.982 1.00 18.50 30 ILE C CA 1
ATOM 4430 C C . ILE C 1 51 ? 48.422 65.528 18.834 1.00 18.35 30 ILE C C 1
ATOM 4431 O O . ILE C 1 51 ? 47.921 66.055 17.851 1.00 19.13 30 ILE C O 1
ATOM 4436 N N . ASN C 1 52 ? 49.728 65.256 18.932 1.00 18.25 31 ASN C N 1
ATOM 4437 C CA . ASN C 1 52 ? 50.729 65.760 17.978 1.00 18.13 31 ASN C CA 1
ATOM 4438 C C . ASN C 1 52 ? 51.441 64.624 17.219 1.00 17.28 31 ASN C C 1
ATOM 4439 O O . ASN C 1 52 ? 52.475 64.826 16.596 1.00 16.36 31 ASN C O 1
ATOM 4444 N N . GLU C 1 53 ? 50.864 63.437 17.271 1.00 15.58 32 GLU C N 1
ATOM 4445 C CA . GLU C 1 53 ? 51.426 62.297 16.620 1.00 15.50 32 GLU C CA 1
ATOM 4446 C C . GLU C 1 53 ? 51.530 62.526 15.115 1.00 15.06 32 GLU C C 1
ATOM 4447 O O . GLU C 1 53 ? 50.554 62.932 14.454 1.00 15.30 32 GLU C O 1
ATOM 4453 N N . LYS C 1 54 ? 52.723 62.265 14.600 1.00 14.19 33 LYS C N 1
ATOM 4454 C CA . LYS C 1 54 ? 53.005 62.281 13.167 1.00 13.55 33 LYS C CA 1
ATOM 4455 C C . LYS C 1 54 ? 53.120 60.841 12.666 1.00 12.68 33 LYS C C 1
ATOM 4456 O O . LYS C 1 54 ? 53.728 59.988 13.321 1.00 12.58 33 LYS C O 1
ATOM 4458 N N . VAL C 1 55 ? 52.548 60.591 11.489 1.00 12.20 34 VAL C N 1
ATOM 4459 C CA . VAL C 1 55 ? 52.537 59.266 10.884 1.00 11.50 34 VAL C CA 1
ATOM 4460 C C . VAL C 1 55 ? 52.961 59.330 9.423 1.00 11.71 34 VAL C C 1
ATOM 4461 O O . VAL C 1 55 ? 52.624 60.289 8.728 1.00 11.33 34 VAL C O 1
ATOM 4465 N N . ASN C 1 56 ? 53.718 58.322 8.979 1.00 11.92 35 ASN C N 1
ATOM 4466 C CA . ASN C 1 56 ? 53.887 58.049 7.561 1.00 12.51 35 ASN C CA 1
ATOM 4467 C C . ASN C 1 56 ? 52.701 57.245 7.077 1.00 12.09 35 ASN C C 1
ATOM 4468 O O . ASN C 1 56 ? 52.292 56.288 7.721 1.00 12.65 35 ASN C O 1
ATOM 4473 N N . PHE C 1 57 ? 52.154 57.633 5.934 1.00 12.21 36 PHE C N 1
ATOM 4474 C CA . PHE C 1 57 ? 50.986 56.956 5.366 1.00 11.72 36 PHE C CA 1
ATOM 4475 C C . PHE C 1 57 ? 51.161 56.620 3.894 1.00 10.87 36 PHE C C 1
ATOM 4476 O O . PHE C 1 57 ? 51.946 57.256 3.199 1.00 10.28 36 PHE C O 1
ATOM 4484 N N . ALA C 1 58 ? 50.383 55.643 3.437 1.00 10.71 37 ALA C N 1
ATOM 4485 C CA . ALA C 1 58 ? 50.244 55.289 2.035 1.00 10.66 37 ALA C CA 1
ATOM 4486 C C . ALA C 1 58 ? 48.811 54.848 1.709 1.00 10.99 37 ALA C C 1
ATOM 4487 O O . ALA C 1 58 ? 48.165 54.120 2.488 1.00 11.63 37 ALA C O 1
ATOM 4489 N N . ILE C 1 59 ? 48.325 55.283 0.555 1.00 10.25 38 ILE C N 1
ATOM 4490 C CA . ILE C 1 59 ? 47.062 54.841 0.018 1.00 9.97 38 ILE C CA 1
ATOM 4491 C C . ILE C 1 59 ? 47.441 53.769 -0.971 1.00 10.10 38 ILE C C 1
ATOM 4492 O O . ILE C 1 59 ? 48.088 54.071 -1.958 1.00 10.37 38 ILE C O 1
ATOM 4497 N N . ASN C 1 60 ? 47.049 52.522 -0.693 1.00 9.36 39 ASN C N 1
ATOM 4498 C CA . ASN C 1 60 ? 47.513 51.362 -1.421 1.00 8.84 39 ASN C CA 1
ATOM 4499 C C . ASN C 1 60 ? 46.339 50.597 -1.991 1.00 8.53 39 ASN C C 1
ATOM 4500 O O . ASN C 1 60 ? 45.350 50.362 -1.303 1.00 8.07 39 ASN C O 1
ATOM 4505 N N . THR C 1 61 ? 46.431 50.250 -3.270 1.00 8.75 40 THR C N 1
ATOM 4506 C CA . THR C 1 61 ? 45.489 49.307 -3.885 1.00 8.37 40 THR C CA 1
ATOM 4507 C C . THR C 1 61 ? 45.637 47.904 -3.295 1.00 9.43 40 THR C C 1
ATOM 4508 O O . THR C 1 61 ? 46.737 47.503 -2.884 1.00 9.13 40 THR C O 1
ATOM 4512 N N . ARG C 1 62 ? 44.530 47.167 -3.271 1.00 9.71 41 ARG C N 1
ATOM 4513 C CA . ARG C 1 62 ? 44.536 45.775 -2.873 1.00 10.11 41 ARG C CA 1
ATOM 4514 C C . ARG C 1 62 ? 44.245 44.860 -4.060 1.00 10.08 41 ARG C C 1
ATOM 4515 O O . ARG C 1 62 ? 44.031 43.662 -3.857 1.00 9.85 41 ARG C O 1
ATOM 4523 N N . GLU C 1 63 ? 44.236 45.407 -5.285 1.00 9.84 42 GLU C N 1
ATOM 4524 C CA . GLU C 1 63 ? 44.024 44.622 -6.518 1.00 9.23 42 GLU C CA 1
ATOM 4525 C C . GLU C 1 63 ? 44.289 45.512 -7.713 1.00 8.84 42 GLU C C 1
ATOM 4526 O O . GLU C 1 63 ? 44.470 46.705 -7.552 1.00 7.83 42 GLU C O 1
ATOM 4532 N N . ASN C 1 64 ? 44.274 44.921 -8.908 1.00 8.30 43 ASN C N 1
ATOM 4533 C CA . ASN C 1 64 ? 44.385 45.641 -10.176 1.00 8.19 43 ASN C CA 1
ATOM 4534 C C . ASN C 1 64 ? 43.240 46.660 -10.314 1.00 8.37 43 ASN C C 1
ATOM 4535 O O . ASN C 1 64 ? 42.107 46.370 -9.941 1.00 8.31 43 ASN C O 1
ATOM 4540 N N . LEU C 1 65 ? 43.532 47.822 -10.886 1.00 7.58 44 LEU C N 1
ATOM 4541 C CA . LEU C 1 65 ? 42.502 48.824 -11.127 1.00 8.20 44 LEU C CA 1
ATOM 4542 C C . LEU C 1 65 ? 42.992 49.932 -12.047 1.00 7.76 44 LEU C C 1
ATOM 4543 O O . LEU C 1 65 ? 44.220 50.092 -12.289 1.00 7.89 44 LEU C O 1
ATOM 4548 N N . VAL C 1 66 ? 42.020 50.623 -12.628 1.00 7.22 45 VAL C N 1
ATOM 4549 C CA . VAL C 1 66 ? 42.269 51.858 -13.352 1.00 6.65 45 VAL C CA 1
ATOM 4550 C C . VAL C 1 66 ? 42.111 52.962 -12.321 1.00 7.36 45 VAL C C 1
ATOM 4551 O O . VAL C 1 66 ? 41.052 53.078 -11.687 1.00 9.24 45 VAL C O 1
ATOM 4555 N N . VAL C 1 67 ? 43.163 53.748 -12.118 1.00 7.23 46 VAL C N 1
ATOM 4556 C CA . VAL C 1 67 ? 43.153 54.789 -11.080 1.00 7.03 46 VAL C CA 1
ATOM 4557 C C . VAL C 1 67 ? 42.171 55.877 -11.464 1.00 7.23 46 VAL C C 1
ATOM 4558 O O . VAL C 1 67 ? 42.200 56.353 -12.608 1.00 7.60 46 VAL C O 1
ATOM 4562 N N . CYS C 1 68 ? 41.295 56.259 -10.534 1.00 7.67 47 CYS C N 1
ATOM 4563 C CA . CYS C 1 68 ? 40.383 57.393 -10.770 1.00 7.66 47 CYS C CA 1
ATOM 4564 C C . CYS C 1 68 ? 40.007 58.062 -9.448 1.00 7.29 47 CYS C C 1
ATOM 4565 O O . CYS C 1 68 ? 39.786 57.390 -8.450 1.00 7.45 47 CYS C O 1
ATOM 4568 N N . GLY C 1 69 ? 39.955 59.387 -9.440 1.00 7.33 48 GLY C N 1
ATOM 4569 C CA . GLY C 1 69 ? 39.575 60.149 -8.248 1.00 7.23 48 GLY C CA 1
ATOM 4570 C C . GLY C 1 69 ? 40.736 60.813 -7.549 1.00 7.48 48 GLY C C 1
ATOM 4571 O O . GLY C 1 69 ? 40.552 61.387 -6.477 1.00 7.21 48 GLY C O 1
ATOM 4572 N N . ILE C 1 70 ? 41.943 60.725 -8.125 1.00 8.16 49 ILE C N 1
ATOM 4573 C CA . ILE C 1 70 ? 43.118 61.360 -7.505 1.00 8.53 49 ILE C CA 1
ATOM 4574 C C . ILE C 1 70 ? 42.967 62.875 -7.295 1.00 8.35 49 ILE C C 1
ATOM 4575 O O . ILE C 1 70 ? 43.406 63.394 -6.251 1.00 8.85 49 ILE C O 1
ATOM 4580 N N . PRO C 1 71 ? 42.344 63.603 -8.256 1.00 8.04 50 PRO C N 1
ATOM 4581 C CA . PRO C 1 71 ? 42.177 65.059 -7.969 1.00 8.20 50 PRO C CA 1
ATOM 4582 C C . PRO C 1 71 ? 41.333 65.355 -6.721 1.00 8.89 50 PRO C C 1
ATOM 4583 O O . PRO C 1 71 ? 41.524 66.378 -6.084 1.00 9.32 50 PRO C O 1
ATOM 4587 N N . ILE C 1 72 ? 40.443 64.445 -6.339 1.00 9.26 51 ILE C N 1
ATOM 4588 C CA . ILE C 1 72 ? 39.649 64.639 -5.144 1.00 9.70 51 ILE C CA 1
ATOM 4589 C C . ILE C 1 72 ? 40.513 64.473 -3.904 1.00 10.13 51 ILE C C 1
ATOM 4590 O O . ILE C 1 72 ? 40.441 65.266 -2.972 1.00 9.23 51 ILE C O 1
ATOM 4595 N N . LEU C 1 73 ? 41.334 63.434 -3.922 1.00 10.34 52 LEU C N 1
ATOM 4596 C CA . LEU C 1 73 ? 42.296 63.188 -2.883 1.00 11.42 52 LEU C CA 1
ATOM 4597 C C . LEU C 1 73 ? 43.236 64.397 -2.741 1.00 11.63 52 LEU C C 1
ATOM 4598 O O . LEU C 1 73 ? 43.504 64.851 -1.628 1.00 11.70 52 LEU C O 1
ATOM 4603 N N . GLU C 1 74 ? 43.705 64.935 -3.870 1.00 12.25 53 GLU C N 1
ATOM 4604 C CA . GLU C 1 74 ? 44.532 66.130 -3.841 1.00 13.00 53 GLU C CA 1
ATOM 4605 C C . GLU C 1 74 ? 43.814 67.303 -3.182 1.00 13.33 53 GLU C C 1
ATOM 4606 O O . GLU C 1 74 ? 44.399 68.004 -2.355 1.00 12.83 53 GLU C O 1
ATOM 4612 N N . GLU C 1 75 ? 42.545 67.522 -3.532 1.00 13.63 54 GLU C N 1
ATOM 4613 C CA . GLU C 1 75 ? 41.847 68.705 -3.023 1.00 13.06 54 GLU C CA 1
ATOM 4614 C C . GLU C 1 75 ? 41.633 68.598 -1.511 1.00 12.79 54 GLU C C 1
ATOM 4615 O O . GLU C 1 75 ? 41.845 69.564 -0.777 1.00 12.70 54 GLU C O 1
ATOM 4621 N N . VAL C 1 76 ? 41.216 67.426 -1.051 1.00 12.36 55 VAL C N 1
ATOM 4622 C CA . VAL C 1 76 ? 41.063 67.185 0.384 1.00 12.93 55 VAL C CA 1
ATOM 4623 C C . VAL C 1 76 ? 42.391 67.344 1.159 1.00 13.89 55 VAL C C 1
ATOM 4624 O O . VAL C 1 76 ? 42.431 68.024 2.205 1.00 14.41 55 VAL C O 1
ATOM 4628 N N . PHE C 1 77 ? 43.472 66.740 0.665 1.00 14.27 56 PHE C N 1
ATOM 4629 C CA . PHE C 1 77 ? 44.762 66.881 1.347 1.00 14.67 56 PHE C CA 1
ATOM 4630 C C . PHE C 1 77 ? 45.184 68.338 1.382 1.00 15.34 56 PHE C C 1
ATOM 4631 O O . PHE C 1 77 ? 45.738 68.784 2.398 1.00 14.59 56 PHE C O 1
ATOM 4639 N N . ASN C 1 78 ? 44.899 69.075 0.297 1.00 16.32 57 ASN C N 1
ATOM 4640 C CA . ASN C 1 78 ? 45.292 70.485 0.168 1.00 16.85 57 ASN C CA 1
ATOM 4641 C C . ASN C 1 78 ? 44.534 71.449 1.083 1.00 17.75 57 ASN C C 1
ATOM 4642 O O . ASN C 1 78 ? 44.997 72.546 1.312 1.00 17.08 57 ASN C O 1
ATOM 4647 N N . MET C 1 79 ? 43.391 71.026 1.615 1.00 18.74 58 MET C N 1
ATOM 4648 C CA . MET C 1 79 ? 42.684 71.803 2.635 1.00 20.60 58 MET C CA 1
ATOM 4649 C C . MET C 1 79 ? 43.485 71.855 3.940 1.00 21.17 58 MET C C 1
ATOM 4650 O O . MET C 1 79 ? 43.348 72.800 4.701 1.00 21.34 58 MET C O 1
ATOM 4655 N N . ASN C 1 80 ? 44.343 70.851 4.156 1.00 21.96 59 ASN C N 1
ATOM 4656 C CA . ASN C 1 80 ? 45.166 70.694 5.367 1.00 22.38 59 ASN C CA 1
ATOM 4657 C C . ASN C 1 80 ? 46.686 70.761 5.061 1.00 21.96 59 ASN C C 1
ATOM 4658 O O . ASN C 1 80 ? 47.464 69.930 5.566 1.00 21.90 59 ASN C O 1
ATOM 4663 N N . LYS C 1 81 ? 47.130 71.732 4.251 1.00 21.27 60 LYS C N 1
ATOM 4664 C CA . LYS C 1 81 ? 48.512 71.718 3.723 1.00 20.61 60 LYS C CA 1
ATOM 4665 C C . LYS C 1 81 ? 49.618 71.861 4.786 1.00 20.71 60 LYS C C 1
ATOM 4666 O O . LYS C 1 81 ? 50.712 71.332 4.623 1.00 19.16 60 LYS C O 1
ATOM 4668 N N . GLU C 1 82 ? 49.332 72.561 5.884 1.00 20.87 61 GLU C N 1
ATOM 4669 C CA . GLU C 1 82 ? 50.308 72.705 6.969 1.00 21.12 61 GLU C CA 1
ATOM 4670 C C . GLU C 1 82 ? 50.554 71.372 7.660 1.00 21.14 61 GLU C C 1
ATOM 4671 O O . GLU C 1 82 ? 51.633 71.157 8.207 1.00 21.89 61 GLU C O 1
ATOM 4673 N N . HIS C 1 83 ? 49.558 70.476 7.617 1.00 20.56 62 HIS C N 1
ATOM 4674 C CA . HIS C 1 83 ? 49.558 69.269 8.428 1.00 20.20 62 HIS C CA 1
ATOM 4675 C C . HIS C 1 83 ? 49.622 67.959 7.639 1.00 19.01 62 HIS C C 1
ATOM 4676 O O . HIS C 1 83 ? 49.617 66.876 8.254 1.00 18.27 62 HIS C O 1
ATOM 4683 N N . VAL C 1 84 ? 49.626 68.049 6.307 1.00 17.51 63 VAL C N 1
ATOM 4684 C CA . VAL C 1 84 ? 49.702 66.864 5.431 1.00 16.96 63 VAL C CA 1
ATOM 4685 C C . VAL C 1 84 ? 50.681 67.152 4.293 1.00 16.56 63 VAL C C 1
ATOM 4686 O O . VAL C 1 84 ? 50.496 68.109 3.545 1.00 17.12 63 VAL C O 1
ATOM 4690 N N . LYS C 1 85 ? 51.741 66.359 4.202 1.00 15.26 64 LYS C N 1
ATOM 4691 C CA . LYS C 1 85 ? 52.711 66.467 3.115 1.00 15.11 64 LYS C CA 1
ATOM 4692 C C . LYS C 1 85 ? 52.626 65.164 2.330 1.00 14.59 64 LYS C C 1
ATOM 4693 O O . LYS C 1 85 ? 52.694 64.081 2.897 1.00 16.57 64 LYS C O 1
ATOM 4695 N N . TYR C 1 86 ? 52.437 65.245 1.030 1.00 13.51 65 TYR C N 1
ATOM 4696 C CA . TYR C 1 86 ? 52.147 64.042 0.268 1.00 12.56 65 TYR C CA 1
ATOM 4697 C C . TYR C 1 86 ? 52.770 64.130 -1.124 1.00 12.08 65 TYR C C 1
ATOM 4698 O O . TYR C 1 86 ? 53.072 65.219 -1.608 1.00 9.87 65 TYR C O 1
ATOM 4707 N N . GLU C 1 87 ? 52.932 62.961 -1.751 1.00 11.97 66 GLU C N 1
ATOM 4708 C CA . GLU C 1 87 ? 53.356 62.869 -3.131 1.00 12.73 66 GLU C CA 1
ATOM 4709 C C . GLU C 1 87 ? 52.458 61.888 -3.873 1.00 12.22 66 GLU C C 1
ATOM 4710 O O . GLU C 1 87 ? 52.249 60.759 -3.411 1.00 11.35 66 GLU C O 1
ATOM 4716 N N . ILE C 1 88 ? 51.966 62.317 -5.035 1.00 12.16 67 ILE C N 1
ATOM 4717 C CA . ILE C 1 88 ? 51.182 61.474 -5.934 1.00 13.05 67 ILE C CA 1
ATOM 4718 C C . ILE C 1 88 ? 52.115 60.594 -6.733 1.00 13.16 67 ILE C C 1
ATOM 4719 O O . ILE C 1 88 ? 53.074 61.086 -7.317 1.00 13.33 67 ILE C O 1
ATOM 4724 N N . HIS C 1 89 ? 51.818 59.300 -6.802 1.00 12.28 68 HIS C N 1
ATOM 4725 C CA . HIS C 1 89 ? 52.629 58.382 -7.600 1.00 11.76 68 HIS C CA 1
ATOM 4726 C C . HIS C 1 89 ? 51.892 57.800 -8.796 1.00 12.18 68 HIS C C 1
ATOM 4727 O O . HIS C 1 89 ? 52.515 57.259 -9.703 1.00 11.59 68 HIS C O 1
ATOM 4734 N N . LYS C 1 90 ? 50.566 57.893 -8.798 1.00 11.84 69 LYS C N 1
ATOM 4735 C CA . LYS C 1 90 ? 49.795 57.491 -9.945 1.00 12.33 69 LYS C CA 1
ATOM 4736 C C . LYS C 1 90 ? 48.756 58.588 -10.251 1.00 12.43 69 LYS C C 1
ATOM 4737 O O . LYS C 1 90 ? 48.254 59.244 -9.342 1.00 13.50 69 LYS C O 1
ATOM 4743 N N . LYS C 1 91 ? 48.475 58.814 -11.523 1.00 11.64 70 LYS C N 1
ATOM 4744 C CA . LYS C 1 91 ? 47.472 59.788 -11.954 1.00 11.74 70 LYS C CA 1
ATOM 4745 C C . LYS C 1 91 ? 46.240 59.062 -12.479 1.00 11.69 70 LYS C C 1
ATOM 4746 O O . LYS C 1 91 ? 46.288 57.870 -12.833 1.00 10.49 70 LYS C O 1
ATOM 4748 N N . ASP C 1 92 ? 45.147 59.807 -12.579 1.00 11.06 71 ASP C N 1
ATOM 4749 C CA . ASP C 1 92 ? 43.923 59.269 -13.133 1.00 11.59 71 ASP C CA 1
ATOM 4750 C C . ASP C 1 92 ? 44.120 58.718 -14.551 1.00 11.17 71 ASP C C 1
ATOM 4751 O O . ASP C 1 92 ? 44.705 59.361 -15.411 1.00 10.58 71 ASP C O 1
ATOM 4756 N N . GLY C 1 93 ? 43.648 57.498 -14.766 1.00 11.47 72 GLY C N 1
ATOM 4757 C CA . GLY C 1 93 ? 43.809 56.825 -16.047 1.00 11.75 72 GLY C CA 1
ATOM 4758 C C . GLY C 1 93 ? 44.984 55.860 -16.082 1.00 12.71 72 GLY C C 1
ATOM 4759 O O . GLY C 1 93 ? 45.059 55.024 -16.991 1.00 13.22 72 GLY C O 1
ATOM 4760 N N . ASP C 1 94 ? 45.913 55.969 -15.122 1.00 12.59 73 ASP C N 1
ATOM 4761 C CA . ASP C 1 94 ? 46.958 54.938 -14.960 1.00 11.90 73 ASP C CA 1
ATOM 4762 C C . ASP C 1 94 ? 46.329 53.588 -14.617 1.00 12.35 73 ASP C C 1
ATOM 4763 O O . ASP C 1 94 ? 45.369 53.492 -13.820 1.00 11.05 73 ASP C O 1
ATOM 4768 N N . ILE C 1 95 ? 46.855 52.549 -15.254 1.00 12.17 74 ILE C N 1
ATOM 4769 C CA . ILE C 1 95 ? 46.464 51.193 -14.978 1.00 12.91 74 ILE C CA 1
ATOM 4770 C C . ILE C 1 95 ? 47.564 50.610 -14.093 1.00 13.31 74 ILE C C 1
ATOM 4771 O O . ILE C 1 95 ? 48.755 50.661 -14.440 1.00 13.38 74 ILE C O 1
ATOM 4776 N N . THR C 1 96 ? 47.172 50.107 -12.927 1.00 12.89 75 THR C N 1
ATOM 4777 C CA . THR C 1 96 ? 48.148 49.640 -11.943 1.00 12.99 75 THR C CA 1
ATOM 4778 C C . THR C 1 96 ? 47.743 48.289 -11.293 1.00 12.37 75 THR C C 1
ATOM 4779 O O . THR C 1 96 ? 46.596 47.827 -11.423 1.00 11.03 75 THR C O 1
ATOM 4783 N N . GLY C 1 97 ? 48.710 47.655 -10.637 1.00 11.21 76 GLY C N 1
ATOM 4784 C CA . GLY C 1 97 ? 48.516 46.332 -10.069 1.00 10.75 76 GLY C CA 1
ATOM 4785 C C . GLY C 1 97 ? 48.142 46.331 -8.602 1.00 10.67 76 GLY C C 1
ATOM 4786 O O . GLY C 1 97 ? 48.029 47.364 -7.990 1.00 9.53 76 GLY C O 1
ATOM 4787 N N . LYS C 1 98 ? 47.932 45.130 -8.073 1.00 11.25 77 LYS C N 1
ATOM 4788 C CA . LYS C 1 98 ? 47.775 44.863 -6.654 1.00 11.40 77 LYS C CA 1
ATOM 4789 C C . LYS C 1 98 ? 48.973 45.429 -5.830 1.00 12.07 77 LYS C C 1
ATOM 4790 O O . LYS C 1 98 ? 50.137 45.356 -6.249 1.00 10.94 77 LYS C O 1
ATOM 4796 N N . ASN C 1 99 ? 48.673 45.965 -4.651 1.00 12.56 78 ASN C N 1
ATOM 4797 C CA . ASN C 1 99 ? 49.695 46.506 -3.739 1.00 13.17 78 ASN C CA 1
ATOM 4798 C C . ASN C 1 99 ? 50.526 47.619 -4.389 1.00 12.87 78 ASN C C 1
ATOM 4799 O O . ASN C 1 99 ? 51.749 47.679 -4.255 1.00 13.78 78 ASN C O 1
ATOM 4804 N N . SER C 1 100 ? 49.840 48.476 -5.130 1.00 12.18 79 SER C N 1
ATOM 4805 C CA . SER C 1 100 ? 50.431 49.646 -5.698 1.00 11.64 79 SER C CA 1
ATOM 4806 C C . SER C 1 100 ? 50.089 50.865 -4.825 1.00 10.46 79 SER C C 1
ATOM 4807 O O . SER C 1 100 ? 48.904 51.070 -4.479 1.00 11.49 79 SER C O 1
ATOM 4810 N N . THR C 1 101 ? 51.105 51.679 -4.517 1.00 9.18 80 THR C N 1
ATOM 4811 C CA . THR C 1 101 ? 50.979 52.944 -3.815 1.00 7.98 80 THR C CA 1
ATOM 4812 C C . THR C 1 101 ? 50.598 54.073 -4.757 1.00 8.62 80 THR C C 1
ATOM 4813 O O . THR C 1 101 ? 51.372 54.487 -5.635 1.00 9.06 80 THR C O 1
ATOM 4817 N N . LEU C 1 102 ? 49.377 54.561 -4.578 1.00 8.04 81 LEU C N 1
ATOM 4818 C CA . LEU C 1 102 ? 48.864 55.670 -5.333 1.00 7.94 81 LEU C CA 1
ATOM 4819 C C . LEU C 1 102 ? 49.431 56.989 -4.813 1.00 8.31 81 LEU C C 1
ATOM 4820 O O . LEU C 1 102 ? 49.775 57.856 -5.599 1.00 7.69 81 LEU C O 1
ATOM 4825 N N . VAL C 1 103 ? 49.474 57.138 -3.487 1.00 8.12 82 VAL C N 1
ATOM 4826 C CA . VAL C 1 103 ? 49.914 58.361 -2.828 1.00 8.33 82 VAL C CA 1
ATOM 4827 C C . VAL C 1 103 ? 50.592 57.951 -1.550 1.00 8.50 82 VAL C C 1
ATOM 4828 O O . VAL C 1 103 ? 50.199 56.973 -0.917 1.00 8.59 82 VAL C O 1
ATOM 4832 N N . SER C 1 104 ? 51.629 58.672 -1.160 1.00 8.94 83 SER C N 1
ATOM 4833 C CA . SER C 1 104 ? 52.237 58.438 0.119 1.00 9.02 83 SER C CA 1
ATOM 4834 C C . SER C 1 104 ? 52.622 59.771 0.736 1.00 10.22 83 SER C C 1
ATOM 4835 O O . SER C 1 104 ? 52.702 60.801 0.053 1.00 10.37 83 SER C O 1
ATOM 4838 N N . GLY C 1 105 ? 52.876 59.764 2.029 1.00 10.79 84 GLY C N 1
ATOM 4839 C CA . GLY C 1 105 ? 53.329 60.983 2.678 1.00 11.87 84 GLY C CA 1
ATOM 4840 C C . GLY C 1 105 ? 53.451 60.916 4.184 1.00 12.23 84 GLY C C 1
ATOM 4841 O O . GLY C 1 105 ? 53.508 59.821 4.770 1.00 12.44 84 GLY C O 1
ATOM 4842 N N . GLU C 1 106 ? 53.463 62.106 4.790 1.00 12.99 85 GLU C N 1
ATOM 4843 C CA A GLU C 1 106 ? 53.566 62.275 6.243 0.50 13.11 85 GLU C CA 1
ATOM 4844 C CA B GLU C 1 106 ? 53.535 62.251 6.248 0.50 13.27 85 GLU C CA 1
ATOM 4845 C C . GLU C 1 106 ? 52.452 63.225 6.687 1.00 13.18 85 GLU C C 1
ATOM 4846 O O . GLU C 1 106 ? 52.191 64.212 6.012 1.00 13.52 85 GLU C O 1
ATOM 4857 N N . ALA C 1 107 ? 51.805 62.929 7.811 1.00 13.02 86 ALA C N 1
ATOM 4858 C CA . ALA C 1 107 ? 50.715 63.776 8.316 1.00 13.46 86 ALA C CA 1
ATOM 4859 C C . ALA C 1 107 ? 50.646 63.745 9.826 1.00 13.26 86 ALA C C 1
ATOM 4860 O O . ALA C 1 107 ? 51.019 62.738 10.441 1.00 13.67 86 ALA C O 1
ATOM 4862 N N . LEU C 1 108 ? 50.204 64.867 10.412 1.00 13.75 87 LEU C N 1
ATOM 4863 C CA . LEU C 1 108 ? 49.645 64.883 11.762 1.00 14.03 87 LEU C CA 1
ATOM 4864 C C . LEU C 1 108 ? 48.431 63.964 11.716 1.00 13.20 87 LEU C C 1
ATOM 4865 O O . LEU C 1 108 ? 47.544 64.178 10.889 1.00 12.40 87 LEU C O 1
ATOM 4870 N N . ALA C 1 109 ? 48.418 62.935 12.560 1.00 12.73 88 ALA C N 1
ATOM 4871 C CA . ALA C 1 109 ? 47.368 61.936 12.525 1.00 12.27 88 ALA C CA 1
ATOM 4872 C C . ALA C 1 109 ? 46.021 62.571 12.765 1.00 12.91 88 ALA C C 1
ATOM 4873 O O . ALA C 1 109 ? 45.053 62.222 12.104 1.00 13.07 88 ALA C O 1
ATOM 4875 N N . ILE C 1 110 ? 45.963 63.538 13.674 1.00 13.03 89 ILE C N 1
ATOM 4876 C CA . ILE C 1 110 ? 44.699 64.165 14.051 1.00 13.70 89 ILE C CA 1
ATOM 4877 C C . ILE C 1 110 ? 44.013 64.775 12.833 1.00 14.17 89 ILE C C 1
ATOM 4878 O O . ILE C 1 110 ? 42.795 64.896 12.833 1.00 15.98 89 ILE C O 1
ATOM 4883 N N . TYR C 1 111 ? 44.778 65.131 11.787 1.00 14.51 90 TYR C N 1
ATOM 4884 C CA . TYR C 1 111 ? 44.215 65.737 10.570 1.00 14.54 90 TYR C CA 1
ATOM 4885 C C . TYR C 1 111 ? 43.948 64.732 9.446 1.00 13.44 90 TYR C C 1
ATOM 4886 O O . TYR C 1 111 ? 43.029 64.936 8.668 1.00 13.33 90 TYR C O 1
ATOM 4895 N N . LEU C 1 112 ? 44.700 63.631 9.404 1.00 12.15 91 LEU C N 1
ATOM 4896 C CA . LEU C 1 112 ? 44.502 62.575 8.403 1.00 10.81 91 LEU C CA 1
ATOM 4897 C C . LEU C 1 112 ? 43.335 61.621 8.685 1.00 10.54 91 LEU C C 1
ATOM 4898 O O . LEU C 1 112 ? 42.585 61.280 7.777 1.00 10.53 91 LEU C O 1
ATOM 4903 N N . LEU C 1 113 ? 43.197 61.145 9.915 1.00 10.00 92 LEU C N 1
ATOM 4904 C CA . LEU C 1 113 ? 42.206 60.107 10.206 1.00 9.96 92 LEU C CA 1
ATOM 4905 C C . LEU C 1 113 ? 40.745 60.535 10.007 1.00 9.43 92 LEU C C 1
ATOM 4906 O O . LEU C 1 113 ? 39.930 59.742 9.578 1.00 9.97 92 LEU C O 1
ATOM 4911 N N . PRO C 1 114 ? 40.405 61.786 10.299 1.00 9.07 93 PRO C N 1
ATOM 4912 C CA . PRO C 1 114 ? 39.016 62.231 10.055 1.00 9.15 93 PRO C CA 1
ATOM 4913 C C . PRO C 1 114 ? 38.572 62.347 8.597 1.00 9.16 93 PRO C C 1
ATOM 4914 O O . PRO C 1 114 ? 37.364 62.438 8.318 1.00 9.52 93 PRO C O 1
ATOM 4918 N N . ILE C 1 115 ? 39.523 62.329 7.672 1.00 9.12 94 ILE C N 1
ATOM 4919 C CA . ILE C 1 115 ? 39.199 62.415 6.240 1.00 8.42 94 ILE C CA 1
ATOM 4920 C C . ILE C 1 115 ? 39.443 61.102 5.514 1.00 8.60 94 ILE C C 1
ATOM 4921 O O . ILE C 1 115 ? 39.134 60.979 4.319 1.00 7.79 94 ILE C O 1
ATOM 4926 N N . GLU C 1 116 ? 39.993 60.114 6.219 1.00 9.28 95 GLU C N 1
ATOM 4927 C CA . GLU C 1 116 ? 40.267 58.805 5.620 1.00 10.32 95 GLU C CA 1
ATOM 4928 C C . GLU C 1 116 ? 39.095 58.214 4.845 1.00 10.00 95 GLU C C 1
ATOM 4929 O O . GLU C 1 116 ? 39.235 57.844 3.669 1.00 10.22 95 GLU C O 1
ATOM 4935 N N . ARG C 1 117 ? 37.958 58.076 5.503 1.00 8.83 96 ARG C N 1
ATOM 4936 C CA . ARG C 1 117 ? 36.867 57.342 4.908 1.00 9.06 96 ARG C CA 1
ATOM 4937 C C . ARG C 1 117 ? 36.293 58.133 3.712 1.00 8.77 96 ARG C C 1
ATOM 4938 O O . ARG C 1 117 ? 36.004 57.559 2.660 1.00 7.64 96 ARG C O 1
ATOM 4946 N N . VAL C 1 118 ? 36.187 59.449 3.846 1.00 8.26 97 VAL C N 1
ATOM 4947 C CA . VAL C 1 118 ? 35.750 60.301 2.713 1.00 8.46 97 VAL C CA 1
ATOM 4948 C C . VAL C 1 118 ? 36.618 60.099 1.456 1.00 9.00 97 VAL C C 1
ATOM 4949 O O . VAL C 1 118 ? 36.120 59.804 0.375 1.00 8.98 97 VAL C O 1
ATOM 4953 N N . ILE C 1 119 ? 37.920 60.212 1.617 1.00 8.62 98 ILE C N 1
ATOM 4954 C CA . ILE C 1 119 ? 38.818 60.047 0.510 1.00 9.94 98 ILE C CA 1
ATOM 4955 C C . ILE C 1 119 ? 38.723 58.621 -0.062 1.00 9.56 98 ILE C C 1
ATOM 4956 O O . ILE C 1 119 ? 38.633 58.459 -1.285 1.00 9.49 98 ILE C O 1
ATOM 4961 N N . LEU C 1 120 ? 38.699 57.603 0.797 1.00 8.14 99 LEU C N 1
ATOM 4962 C CA . LEU C 1 120 ? 38.670 56.244 0.299 1.00 9.03 99 LEU C CA 1
ATOM 4963 C C . LEU C 1 120 ? 37.364 56.002 -0.460 1.00 8.45 99 LEU C C 1
ATOM 4964 O O . LEU C 1 120 ? 37.361 55.370 -1.532 1.00 8.25 99 LEU C O 1
ATOM 4969 N N . ASN C 1 121 ? 36.244 56.479 0.077 1.00 8.09 100 ASN C N 1
ATOM 4970 C CA . ASN C 1 121 ? 34.941 56.187 -0.579 1.00 7.50 100 ASN C CA 1
ATOM 4971 C C . ASN C 1 121 ? 34.934 56.800 -1.962 1.00 7.49 100 ASN C C 1
ATOM 4972 O O . ASN C 1 121 ? 34.450 56.179 -2.947 1.00 6.04 100 ASN C O 1
ATOM 4977 N N . PHE C 1 122 ? 35.491 58.013 -2.076 1.00 7.54 101 PHE C N 1
ATOM 4978 C CA . PHE C 1 122 ? 35.593 58.638 -3.421 1.00 7.15 101 PHE C CA 1
ATOM 4979 C C . PHE C 1 122 ? 36.430 57.817 -4.412 1.00 7.83 101 PHE C C 1
ATOM 4980 O O . PHE C 1 122 ? 35.962 57.535 -5.530 1.00 7.88 101 PHE C O 1
ATOM 4988 N N . ILE C 1 123 ? 37.661 57.451 -4.043 1.00 8.22 102 ILE C N 1
ATOM 4989 C CA A ILE C 1 123 ? 38.558 56.822 -5.017 0.50 7.52 102 ILE C CA 1
ATOM 4990 C CA B ILE C 1 123 ? 38.580 56.822 -5.000 0.50 7.96 102 ILE C CA 1
ATOM 4991 C C . ILE C 1 123 ? 38.138 55.390 -5.305 1.00 7.98 102 ILE C C 1
ATOM 4992 O O . ILE C 1 123 ? 38.279 54.910 -6.424 1.00 6.27 102 ILE C O 1
ATOM 5001 N N . GLN C 1 124 ? 37.578 54.717 -4.303 1.00 8.04 103 GLN C N 1
ATOM 5002 C CA . GLN C 1 124 ? 37.047 53.382 -4.510 1.00 8.12 103 GLN C CA 1
ATOM 5003 C C . GLN C 1 124 ? 35.832 53.398 -5.483 1.00 8.02 103 GLN C C 1
ATOM 5004 O O . GLN C 1 124 ? 35.687 52.504 -6.313 1.00 7.95 103 GLN C O 1
ATOM 5010 N N . HIS C 1 125 ? 34.953 54.388 -5.345 1.00 7.69 104 HIS C N 1
ATOM 5011 C CA . HIS C 1 125 ? 33.829 54.568 -6.275 1.00 6.96 104 HIS C CA 1
ATOM 5012 C C . HIS C 1 125 ? 34.329 54.936 -7.673 1.00 7.16 104 HIS C C 1
ATOM 5013 O O . HIS C 1 125 ? 34.016 54.239 -8.676 1.00 6.86 104 HIS C O 1
ATOM 5020 N N . ALA C 1 126 ? 35.120 56.016 -7.752 1.00 5.84 105 ALA C N 1
ATOM 5021 C CA . ALA C 1 126 ? 35.600 56.507 -9.043 1.00 5.75 105 ALA C CA 1
ATOM 5022 C C . ALA C 1 126 ? 36.415 55.427 -9.746 1.00 5.66 105 ALA C C 1
ATOM 5023 O O . ALA C 1 126 ? 36.244 55.222 -10.936 1.00 5.05 105 ALA C O 1
ATOM 5025 N N . SER C 1 127 ? 37.295 54.730 -9.014 1.00 6.27 106 SER C N 1
ATOM 5026 C CA . SER C 1 127 ? 38.122 53.699 -9.626 1.00 6.92 106 SER C CA 1
ATOM 5027 C C . SER C 1 127 ? 37.293 52.473 -10.056 1.00 6.97 106 SER C C 1
ATOM 5028 O O . SER C 1 127 ? 37.616 51.812 -11.061 1.00 7.34 106 SER C O 1
ATOM 5031 N N . GLY C 1 128 ? 36.230 52.166 -9.312 1.00 6.11 107 GLY C N 1
ATOM 5032 C CA . GLY C 1 128 ? 35.319 51.089 -9.724 1.00 6.45 107 GLY C CA 1
ATOM 5033 C C . GLY C 1 128 ? 34.677 51.374 -11.070 1.00 6.65 107 GLY C C 1
ATOM 5034 O O . GLY C 1 128 ? 34.625 50.516 -11.944 1.00 7.25 107 GLY C O 1
ATOM 5035 N N . ILE C 1 129 ? 34.209 52.594 -11.264 1.00 6.95 108 ILE C N 1
ATOM 5036 C CA . ILE C 1 129 ? 33.643 52.977 -12.571 1.00 7.52 108 ILE C CA 1
ATOM 5037 C C . ILE C 1 129 ? 34.691 52.980 -13.701 1.00 7.92 108 ILE C C 1
ATOM 5038 O O . ILE C 1 129 ? 34.477 52.412 -14.759 1.00 8.76 108 ILE C O 1
ATOM 5043 N N . ALA C 1 130 ? 35.846 53.579 -13.462 1.00 8.34 109 ALA C N 1
ATOM 5044 C CA . ALA C 1 130 ? 36.880 53.654 -14.492 1.00 7.78 109 ALA C CA 1
ATOM 5045 C C . ALA C 1 130 ? 37.307 52.240 -14.873 1.00 7.26 109 ALA C C 1
ATOM 5046 O O . ALA C 1 130 ? 37.478 51.955 -16.036 1.00 6.87 109 ALA C O 1
ATOM 5048 N N . SER C 1 131 ? 37.431 51.349 -13.887 1.00 7.38 110 SER C N 1
ATOM 5049 C CA . SER C 1 131 ? 37.868 49.986 -14.151 1.00 7.59 110 SER C CA 1
ATOM 5050 C C . SER C 1 131 ? 36.819 49.149 -14.899 1.00 8.00 110 SER C C 1
ATOM 5051 O O . SER C 1 131 ? 37.169 48.427 -15.832 1.00 7.36 110 SER C O 1
ATOM 5054 N N . ILE C 1 132 ? 35.537 49.235 -14.537 1.00 8.13 111 ILE C N 1
ATOM 5055 C CA . ILE C 1 132 ? 34.537 48.440 -15.292 1.00 9.19 111 ILE C CA 1
ATOM 5056 C C . ILE C 1 132 ? 34.430 48.973 -16.751 1.00 9.30 111 ILE C C 1
ATOM 5057 O O . ILE C 1 132 ? 34.328 48.205 -17.714 1.00 10.33 111 ILE C O 1
ATOM 5062 N N . THR C 1 133 ? 34.497 50.285 -16.911 1.00 9.35 112 THR C N 1
ATOM 5063 C CA . THR C 1 133 ? 34.467 50.898 -18.236 1.00 9.36 112 THR C CA 1
ATOM 5064 C C . THR C 1 133 ? 35.607 50.374 -19.084 1.00 8.94 112 THR C C 1
ATOM 5065 O O . THR C 1 133 ? 35.407 49.917 -20.223 1.00 7.89 112 THR C O 1
ATOM 5069 N N . ARG C 1 134 ? 36.807 50.414 -18.523 1.00 9.41 113 ARG C N 1
ATOM 5070 C CA . ARG C 1 134 ? 37.990 49.961 -19.236 1.00 9.50 113 ARG C CA 1
ATOM 5071 C C . ARG C 1 134 ? 37.805 48.520 -19.690 1.00 9.83 113 ARG C C 1
ATOM 5072 O O . ARG C 1 134 ? 38.139 48.155 -20.826 1.00 10.65 113 ARG C O 1
ATOM 5080 N N . GLN C 1 135 ? 37.212 47.705 -18.838 1.00 9.90 114 GLN C N 1
ATOM 5081 C CA . GLN C 1 135 ? 36.917 46.342 -19.216 1.00 11.57 114 GLN C CA 1
ATOM 5082 C C . GLN C 1 135 ? 36.061 46.272 -20.485 1.00 11.08 114 GLN C C 1
ATOM 5083 O O . GLN C 1 135 ? 36.418 45.541 -21.392 1.00 9.89 114 GLN C O 1
ATOM 5089 N N . PHE C 1 136 ? 34.950 47.038 -20.540 1.00 10.82 115 PHE C N 1
ATOM 5090 C CA . PHE C 1 136 ? 34.083 47.055 -21.713 1.00 10.40 115 PHE C CA 1
ATOM 5091 C C . PHE C 1 136 ? 34.789 47.637 -22.907 1.00 9.99 115 PHE C C 1
ATOM 5092 O O . PHE C 1 136 ? 34.648 47.127 -24.001 1.00 10.43 115 PHE C O 1
ATOM 5100 N N . VAL C 1 137 ? 35.569 48.685 -22.698 1.00 10.24 116 VAL C N 1
ATOM 5101 C CA . VAL C 1 137 ? 36.355 49.279 -23.785 1.00 10.28 116 VAL C CA 1
ATOM 5102 C C . VAL C 1 137 ? 37.335 48.253 -24.408 1.00 11.09 116 VAL C C 1
ATOM 5103 O O . VAL C 1 137 ? 37.395 48.094 -25.616 1.00 10.85 116 VAL C O 1
ATOM 5107 N N . ASP C 1 138 ? 38.093 47.552 -23.581 1.00 11.65 117 ASP C N 1
ATOM 5108 C CA . ASP C 1 138 ? 39.033 46.544 -24.087 1.00 12.45 117 ASP C CA 1
ATOM 5109 C C . ASP C 1 138 ? 38.397 45.431 -24.911 1.00 12.74 117 ASP C C 1
ATOM 5110 O O . ASP C 1 138 ? 38.973 44.961 -25.847 1.00 13.70 117 ASP C O 1
ATOM 5115 N N . GLU C 1 139 ? 37.193 45.043 -24.549 1.00 13.48 118 GLU C N 1
ATOM 5116 C CA . GLU C 1 139 ? 36.515 43.914 -25.118 1.00 13.89 118 GLU C CA 1
ATOM 5117 C C . GLU C 1 139 ? 35.894 44.256 -26.457 1.00 13.76 118 GLU C C 1
ATOM 5118 O O . GLU C 1 139 ? 35.597 43.346 -27.237 1.00 14.00 118 GLU C O 1
ATOM 5124 N N . VAL C 1 140 ? 35.696 45.550 -26.738 1.00 13.10 119 VAL C N 1
ATOM 5125 C CA . VAL C 1 140 ? 35.254 45.978 -28.063 1.00 11.83 119 VAL C CA 1
ATOM 5126 C C . VAL C 1 140 ? 36.430 46.497 -28.917 1.00 12.64 119 VAL C C 1
ATOM 5127 O O . VAL C 1 140 ? 36.206 47.054 -29.996 1.00 11.71 119 VAL C O 1
ATOM 5131 N N . SER C 1 141 ? 37.674 46.287 -28.470 1.00 13.08 120 SER C N 1
ATOM 5132 C CA A SER C 1 141 ? 38.843 46.744 -29.222 0.50 13.78 120 SER C CA 1
ATOM 5133 C CA B SER C 1 141 ? 38.834 46.761 -29.222 0.50 13.73 120 SER C CA 1
ATOM 5134 C C . SER C 1 141 ? 38.872 46.195 -30.648 1.00 14.39 120 SER C C 1
ATOM 5135 O O . SER C 1 141 ? 38.483 45.058 -30.890 1.00 14.95 120 SER C O 1
ATOM 5140 N N . GLY C 1 142 ? 39.362 47.001 -31.583 1.00 15.18 121 GLY C N 1
ATOM 5141 C CA . GLY C 1 142 ? 39.403 46.617 -32.997 1.00 15.61 121 GLY C CA 1
ATOM 5142 C C . GLY C 1 142 ? 38.056 46.658 -33.695 1.00 16.06 121 GLY C C 1
ATOM 5143 O O . GLY C 1 142 ? 37.930 46.140 -34.813 1.00 16.78 121 GLY C O 1
ATOM 5144 N N . THR C 1 143 ? 37.041 47.229 -33.038 1.00 15.75 122 THR C N 1
ATOM 5145 C CA . THR C 1 143 ? 35.805 47.668 -33.702 1.00 15.64 122 THR C CA 1
ATOM 5146 C C . THR C 1 143 ? 35.784 49.188 -33.635 1.00 16.27 122 THR C C 1
ATOM 5147 O O . THR C 1 143 ? 36.589 49.801 -32.921 1.00 17.29 122 THR C O 1
ATOM 5151 N N . LYS C 1 144 ? 34.852 49.818 -34.328 1.00 16.28 123 LYS C N 1
ATOM 5152 C CA . LYS C 1 144 ? 34.754 51.284 -34.277 1.00 16.49 123 LYS C CA 1
ATOM 5153 C C . LYS C 1 144 ? 33.978 51.770 -33.070 1.00 15.38 123 LYS C C 1
ATOM 5154 O O . LYS C 1 144 ? 33.807 52.969 -32.900 1.00 15.43 123 LYS C O 1
ATOM 5160 N N . VAL C 1 145 ? 33.526 50.857 -32.218 1.00 13.83 124 VAL C N 1
ATOM 5161 C CA . VAL C 1 145 ? 32.592 51.227 -31.164 1.00 13.32 124 VAL C CA 1
ATOM 5162 C C . VAL C 1 145 ? 33.237 52.028 -30.022 1.00 12.05 124 VAL C C 1
ATOM 5163 O O . VAL C 1 145 ? 34.352 51.729 -29.587 1.00 11.73 124 VAL C O 1
ATOM 5167 N N . LYS C 1 146 ? 32.532 53.053 -29.566 1.00 11.20 125 LYS C N 1
ATOM 5168 C CA . LYS C 1 146 ? 32.864 53.726 -28.300 1.00 10.99 125 LYS C CA 1
ATOM 5169 C C . LYS C 1 146 ? 31.847 53.352 -27.219 1.00 10.11 125 LYS C C 1
ATOM 5170 O O . LYS C 1 146 ? 30.647 53.265 -27.480 1.00 10.97 125 LYS C O 1
ATOM 5176 N N . ILE C 1 147 ? 32.323 53.121 -26.005 1.00 9.76 126 ILE C N 1
ATOM 5177 C CA . ILE C 1 147 ? 31.447 52.867 -24.858 1.00 9.59 126 ILE C CA 1
ATOM 5178 C C . ILE C 1 147 ? 30.972 54.221 -24.295 1.00 9.65 126 ILE C C 1
ATOM 5179 O O . ILE C 1 147 ? 31.798 55.119 -24.074 1.00 9.08 126 ILE C O 1
ATOM 5184 N N . ARG C 1 148 ? 29.652 54.376 -24.102 1.00 9.08 127 ARG C N 1
ATOM 5185 C CA . ARG C 1 148 ? 29.086 55.604 -23.533 1.00 8.84 127 ARG C CA 1
ATOM 5186 C C . ARG C 1 148 ? 28.415 55.418 -22.198 1.00 8.25 127 ARG C C 1
ATOM 5187 O O . ARG C 1 148 ? 27.880 54.340 -21.895 1.00 7.33 127 ARG C O 1
ATOM 5195 N N . SER C 1 149 ? 28.483 56.474 -21.387 1.00 7.67 128 SER C N 1
ATOM 5196 C CA . SER C 1 149 ? 27.752 56.522 -20.146 1.00 7.35 128 SER C CA 1
ATOM 5197 C C . SER C 1 149 ? 26.320 56.894 -20.485 1.00 7.64 128 SER C C 1
ATOM 5198 O O . SER C 1 149 ? 26.006 57.227 -21.645 1.00 7.31 128 SER C O 1
ATOM 5201 N N . THR C 1 150 ? 25.473 56.787 -19.469 1.00 7.18 129 THR C N 1
ATOM 5202 C CA . THR C 1 150 ? 24.078 57.178 -19.479 1.00 7.49 129 THR C CA 1
ATOM 5203 C C . THR C 1 150 ? 23.816 58.191 -18.351 1.00 8.07 129 THR C C 1
ATOM 5204 O O . THR C 1 150 ? 24.755 58.676 -17.745 1.00 9.07 129 THR C O 1
ATOM 5208 N N . ARG C 1 151 ? 22.529 58.482 -18.080 1.00 8.32 130 ARG C N 1
ATOM 5209 C CA . ARG C 1 151 ? 22.103 59.274 -16.964 1.00 7.93 130 ARG C CA 1
ATOM 5210 C C . ARG C 1 151 ? 21.674 58.431 -15.748 1.00 9.19 130 ARG C C 1
ATOM 5211 O O . ARG C 1 151 ? 21.208 58.980 -14.737 1.00 8.16 130 ARG C O 1
ATOM 5219 N N . LYS C 1 152 ? 21.898 57.118 -15.822 1.00 8.29 131 LYS C N 1
ATOM 5220 C CA . LYS C 1 152 ? 21.644 56.232 -14.705 1.00 9.37 131 LYS C CA 1
ATOM 5221 C C . LYS C 1 152 ? 22.898 56.210 -13.858 1.00 9.53 131 LYS C C 1
ATOM 5222 O O . LYS C 1 152 ? 23.582 55.183 -13.698 1.00 8.91 131 LYS C O 1
ATOM 5228 N N . THR C 1 153 ? 23.180 57.386 -13.308 1.00 9.33 132 THR C N 1
ATOM 5229 C CA . THR C 1 153 ? 24.307 57.601 -12.445 1.00 8.60 132 THR C CA 1
ATOM 5230 C C . THR C 1 153 ? 23.863 57.624 -10.973 1.00 8.63 132 THR C C 1
ATOM 5231 O O . THR C 1 153 ? 22.673 57.622 -10.653 1.00 9.43 132 THR C O 1
ATOM 5235 N N . THR C 1 154 ? 24.839 57.657 -10.076 1.00 9.23 133 THR C N 1
ATOM 5236 C CA . THR C 1 154 ? 24.615 57.748 -8.651 1.00 8.93 133 THR C CA 1
ATOM 5237 C C . THR C 1 154 ? 24.135 59.182 -8.348 1.00 8.86 133 THR C C 1
ATOM 5238 O O . THR C 1 154 ? 24.763 60.148 -8.798 1.00 7.98 133 THR C O 1
ATOM 5242 N N . PRO C 1 155 ? 22.992 59.316 -7.634 1.00 8.26 134 PRO C N 1
ATOM 5243 C CA . PRO C 1 155 ? 22.438 60.615 -7.301 1.00 8.25 134 PRO C CA 1
ATOM 5244 C C . PRO C 1 155 ? 23.436 61.511 -6.615 1.00 7.85 134 PRO C C 1
ATOM 5245 O O . PRO C 1 155 ? 24.064 61.108 -5.646 1.00 8.59 134 PRO C O 1
ATOM 5249 N N . GLY C 1 156 ? 23.610 62.709 -7.159 1.00 7.33 135 GLY C N 1
ATOM 5250 C CA . GLY C 1 156 ? 24.575 63.657 -6.636 1.00 6.77 135 GLY C CA 1
ATOM 5251 C C . GLY C 1 156 ? 25.968 63.527 -7.191 1.00 6.38 135 GLY C C 1
ATOM 5252 O O . GLY C 1 156 ? 26.796 64.390 -6.948 1.00 6.92 135 GLY C O 1
ATOM 5253 N N . LEU C 1 157 ? 26.246 62.442 -7.904 1.00 6.36 136 LEU C N 1
ATOM 5254 C CA . LEU C 1 157 ? 27.548 62.206 -8.520 1.00 6.67 136 LEU C CA 1
ATOM 5255 C C . LEU C 1 157 ? 27.514 62.088 -10.043 1.00 6.82 136 LEU C C 1
ATOM 5256 O O . LEU C 1 157 ? 28.341 61.377 -10.639 1.00 6.99 136 LEU C O 1
ATOM 5261 N N . ARG C 1 158 ? 26.568 62.769 -10.683 1.00 6.05 137 ARG C N 1
ATOM 5262 C CA . ARG C 1 158 ? 26.452 62.685 -12.138 1.00 6.91 137 ARG C CA 1
ATOM 5263 C C . ARG C 1 158 ? 27.777 62.954 -12.807 1.00 6.64 137 ARG C C 1
ATOM 5264 O O . ARG C 1 158 ? 28.211 62.228 -13.720 1.00 4.89 137 ARG C O 1
ATOM 5272 N N . MET C 1 159 ? 28.402 64.052 -12.391 1.00 6.71 138 MET C N 1
ATOM 5273 C CA . MET C 1 159 ? 29.577 64.515 -13.121 1.00 7.43 138 MET C CA 1
ATOM 5274 C C . MET C 1 159 ? 30.779 63.665 -12.732 1.00 7.16 138 MET C C 1
ATOM 5275 O O . MET C 1 159 ? 31.570 63.328 -13.591 1.00 7.86 138 MET C O 1
ATOM 5280 N N . LEU C 1 160 ? 30.924 63.280 -11.461 1.00 6.97 139 LEU C N 1
ATOM 5281 C CA . LEU C 1 160 ? 32.024 62.346 -11.118 1.00 7.21 139 LEU C CA 1
ATOM 5282 C C . LEU C 1 160 ? 31.904 61.010 -11.879 1.00 7.07 139 LEU C C 1
ATOM 5283 O O . LEU C 1 160 ? 32.904 60.429 -12.302 1.00 7.42 139 LEU C O 1
ATOM 5288 N N . ASP C 1 161 ? 30.677 60.521 -12.049 1.00 8.46 140 ASP C N 1
ATOM 5289 C CA . ASP C 1 161 ? 30.458 59.202 -12.681 1.00 7.82 140 ASP C CA 1
ATOM 5290 C C . ASP C 1 161 ? 30.791 59.274 -14.165 1.00 7.74 140 ASP C C 1
ATOM 5291 O O . ASP C 1 161 ? 31.549 58.436 -14.693 1.00 6.66 140 ASP C O 1
ATOM 5296 N N . LYS C 1 162 ? 30.302 60.321 -14.827 1.00 7.68 141 LYS C N 1
ATOM 5297 C CA . LYS C 1 162 ? 30.610 60.502 -16.236 1.00 7.93 141 LYS C CA 1
ATOM 5298 C C . LYS C 1 162 ? 32.106 60.768 -16.443 1.00 8.06 141 LYS C C 1
ATOM 5299 O O . LYS C 1 162 ? 32.661 60.268 -17.384 1.00 7.45 141 LYS C O 1
ATOM 5305 N N . TYR C 1 163 ? 32.738 61.537 -15.561 1.00 8.37 142 TYR C N 1
ATOM 5306 C CA . TYR C 1 163 ? 34.186 61.735 -15.605 1.00 8.60 142 TYR C CA 1
ATOM 5307 C C . TYR C 1 163 ? 34.968 60.401 -15.512 1.00 8.32 142 TYR C C 1
ATOM 5308 O O . TYR C 1 163 ? 35.979 60.195 -16.185 1.00 7.41 142 TYR C O 1
ATOM 5317 N N . SER C 1 164 ? 34.493 59.507 -14.652 1.00 7.73 143 SER C N 1
ATOM 5318 C CA . SER C 1 164 ? 35.211 58.266 -14.384 1.00 6.83 143 SER C CA 1
ATOM 5319 C C . SER C 1 164 ? 35.061 57.291 -15.569 1.00 7.14 143 SER C C 1
ATOM 5320 O O . SER C 1 164 ? 36.003 56.531 -15.899 1.00 6.53 143 SER C O 1
ATOM 5323 N N . VAL C 1 165 ? 33.898 57.327 -16.231 1.00 6.48 144 VAL C N 1
ATOM 5324 C CA . VAL C 1 165 ? 33.708 56.606 -17.505 1.00 6.29 144 VAL C CA 1
ATOM 5325 C C . VAL C 1 165 ? 34.692 57.098 -18.587 1.00 7.59 144 VAL C C 1
ATOM 5326 O O . VAL C 1 165 ? 35.317 56.289 -19.263 1.00 8.35 144 VAL C O 1
ATOM 5330 N N . CYS C 1 166 ? 34.864 58.414 -18.719 1.00 7.59 145 CYS C N 1
ATOM 5331 C CA . CYS C 1 166 ? 35.881 58.966 -19.607 1.00 8.00 145 CYS C CA 1
ATOM 5332 C C . CYS C 1 166 ? 37.315 58.574 -19.197 1.00 7.52 145 CYS C C 1
ATOM 5333 O O . CYS C 1 166 ? 38.099 58.185 -20.045 1.00 6.61 145 CYS C O 1
ATOM 5336 N N . ILE C 1 167 ? 37.639 58.623 -17.908 1.00 7.25 146 ILE C N 1
ATOM 5337 C CA . ILE C 1 167 ? 38.942 58.130 -17.454 1.00 7.23 146 ILE C CA 1
ATOM 5338 C C . ILE C 1 167 ? 39.167 56.702 -17.915 1.00 7.61 146 ILE C C 1
ATOM 5339 O O . ILE C 1 167 ? 40.285 56.369 -18.301 1.00 7.79 146 ILE C O 1
ATOM 5344 N N . GLY C 1 168 ? 38.107 55.892 -17.921 1.00 8.05 147 GLY C N 1
ATOM 5345 C CA . GLY C 1 168 ? 38.174 54.478 -18.326 1.00 8.34 147 GLY C CA 1
ATOM 5346 C C . GLY C 1 168 ? 38.186 54.168 -19.820 1.00 9.08 147 GLY C C 1
ATOM 5347 O O . GLY C 1 168 ? 38.286 52.982 -20.209 1.00 9.42 147 GLY C O 1
ATOM 5348 N N . GLY C 1 169 ? 38.116 55.211 -20.657 1.00 9.03 148 GLY C N 1
ATOM 5349 C CA . GLY C 1 169 ? 38.189 55.087 -22.117 1.00 8.36 148 GLY C CA 1
ATOM 5350 C C . GLY C 1 169 ? 36.836 55.265 -22.791 1.00 8.25 148 GLY C C 1
ATOM 5351 O O . GLY C 1 169 ? 36.727 55.110 -23.998 1.00 8.04 148 GLY C O 1
ATOM 5352 N N . GLY C 1 170 ? 35.803 55.575 -22.009 1.00 8.57 149 GLY C N 1
ATOM 5353 C CA . GLY C 1 170 ? 34.451 55.788 -22.523 1.00 8.33 149 GLY C CA 1
ATOM 5354 C C . GLY C 1 170 ? 34.158 57.239 -22.904 1.00 8.80 149 GLY C C 1
ATOM 5355 O O . GLY C 1 170 ? 35.040 58.107 -22.855 1.00 8.03 149 GLY C O 1
ATOM 5356 N N . GLU C 1 171 ? 32.905 57.504 -23.284 1.00 8.52 150 GLU C N 1
ATOM 5357 C CA . GLU C 1 171 ? 32.516 58.831 -23.775 1.00 8.67 150 GLU C CA 1
ATOM 5358 C C . GLU C 1 171 ? 31.133 59.165 -23.240 1.00 8.11 150 GLU C C 1
ATOM 5359 O O . GLU C 1 171 ? 30.518 58.358 -22.509 1.00 7.55 150 GLU C O 1
ATOM 5365 N N . SER C 1 172 ? 30.652 60.351 -23.573 1.00 7.72 151 SER C N 1
ATOM 5366 C CA . SER C 1 172 ? 29.321 60.789 -23.129 1.00 8.17 151 SER C CA 1
ATOM 5367 C C . SER C 1 172 ? 28.615 61.647 -24.168 1.00 7.75 151 SER C C 1
ATOM 5368 O O . SER C 1 172 ? 29.163 62.635 -24.590 1.00 6.49 151 SER C O 1
ATOM 5371 N N . TYR C 1 173 ? 27.385 61.274 -24.527 1.00 8.00 152 TYR C N 1
ATOM 5372 C CA . TYR C 1 173 ? 26.533 62.100 -25.405 1.00 7.35 152 TYR C CA 1
ATOM 5373 C C . TYR C 1 173 ? 26.195 63.452 -24.809 1.00 7.29 152 TYR C C 1
ATOM 5374 O O . TYR C 1 173 ? 26.256 64.482 -25.481 1.00 6.48 152 TYR C O 1
ATOM 5383 N N . ARG C 1 174 ? 25.821 63.452 -23.537 1.00 7.63 153 ARG C N 1
ATOM 5384 C CA . ARG C 1 174 ? 25.401 64.660 -22.879 1.00 7.84 153 ARG C CA 1
ATOM 5385 C C . ARG C 1 174 ? 25.564 64.500 -21.373 1.00 7.76 153 ARG C C 1
ATOM 5386 O O . ARG C 1 174 ? 25.564 63.399 -20.881 1.00 8.26 153 ARG C O 1
ATOM 5394 N N . ASP C 1 175 ? 25.716 65.615 -20.679 1.00 7.81 154 ASP C N 1
ATOM 5395 C CA . ASP C 1 175 ? 25.896 65.636 -19.245 1.00 8.42 154 ASP C CA 1
ATOM 5396 C C . ASP C 1 175 ? 24.567 65.513 -18.529 1.00 8.38 154 ASP C C 1
ATOM 5397 O O . ASP C 1 175 ? 24.482 64.877 -17.496 1.00 10.35 154 ASP C O 1
ATOM 5402 N N . ASN C 1 176 ? 23.521 66.093 -19.076 1.00 8.52 155 ASN C N 1
ATOM 5403 C CA . ASN C 1 176 ? 22.233 66.122 -18.407 1.00 8.97 155 ASN C CA 1
ATOM 5404 C C . ASN C 1 176 ? 21.150 66.574 -19.372 1.00 8.35 155 ASN C C 1
ATOM 5405 O O . ASN C 1 176 ? 21.361 66.520 -20.554 1.00 9.61 155 ASN C O 1
ATOM 5410 N N . LEU C 1 177 ? 19.989 66.973 -18.886 1.00 8.36 156 LEU C N 1
ATOM 5411 C CA . LEU C 1 177 ? 18.860 67.280 -19.759 1.00 8.90 156 LEU C CA 1
ATOM 5412 C C . LEU C 1 177 ? 18.954 68.613 -20.503 1.00 9.70 156 LEU C C 1
ATOM 5413 O O . LEU C 1 177 ? 18.138 68.871 -21.395 1.00 9.50 156 LEU C O 1
ATOM 5418 N N . CYS C 1 178 ? 19.904 69.464 -20.109 1.00 10.09 157 CYS C N 1
ATOM 5419 C CA . CYS C 1 178 ? 20.117 70.753 -20.742 1.00 10.62 157 CYS C CA 1
ATOM 5420 C C . CYS C 1 178 ? 20.986 70.753 -21.996 1.00 11.67 157 CYS C C 1
ATOM 5421 O O . CYS C 1 178 ? 20.826 71.651 -22.820 1.00 11.58 157 CYS C O 1
ATOM 5424 N N . ASP C 1 179 ? 21.911 69.809 -22.162 1.00 12.81 158 ASP C N 1
ATOM 5425 C CA . ASP C 1 179 ? 22.946 69.985 -23.211 1.00 14.29 158 ASP C CA 1
ATOM 5426 C C . ASP C 1 179 ? 22.921 68.976 -24.357 1.00 14.15 158 ASP C C 1
ATOM 5427 O O . ASP C 1 179 ? 23.920 68.808 -25.056 1.00 15.03 158 ASP C O 1
ATOM 5432 N N . GLY C 1 180 ? 21.789 68.315 -24.546 1.00 13.10 159 GLY C N 1
ATOM 5433 C CA . GLY C 1 180 ? 21.537 67.589 -25.765 1.00 12.09 159 GLY C CA 1
ATOM 5434 C C . GLY C 1 180 ? 20.098 67.108 -25.826 1.00 11.31 159 GLY C C 1
ATOM 5435 O O . GLY C 1 180 ? 19.453 66.927 -24.802 1.00 10.97 159 GLY C O 1
ATOM 5436 N N . VAL C 1 181 ? 19.621 66.896 -27.042 1.00 10.33 160 VAL C N 1
ATOM 5437 C CA . VAL C 1 181 ? 18.287 66.368 -27.295 1.00 9.04 160 VAL C CA 1
ATOM 5438 C C . VAL C 1 181 ? 18.335 64.843 -27.346 1.00 9.80 160 VAL C C 1
ATOM 5439 O O . VAL C 1 181 ? 19.202 64.234 -28.013 1.00 9.49 160 VAL C O 1
ATOM 5443 N N . LEU C 1 182 ? 17.420 64.218 -26.617 1.00 9.60 161 LEU C N 1
ATOM 5444 C CA . LEU C 1 182 ? 17.260 62.767 -26.714 1.00 9.93 161 LEU C CA 1
ATOM 5445 C C . LEU C 1 182 ? 15.796 62.500 -26.473 1.00 8.86 161 LEU C C 1
ATOM 5446 O O . LEU C 1 182 ? 15.336 62.605 -25.348 1.00 8.54 161 LEU C O 1
ATOM 5451 N N . ILE C 1 183 ? 15.086 62.203 -27.565 1.00 8.71 162 ILE C N 1
ATOM 5452 C CA . ILE C 1 183 ? 13.665 61.954 -27.555 1.00 7.94 162 ILE C CA 1
ATOM 5453 C C . ILE C 1 183 ? 13.499 60.524 -27.117 1.00 9.04 162 ILE C C 1
ATOM 5454 O O . ILE C 1 183 ? 14.097 59.618 -27.696 1.00 8.78 162 ILE C O 1
ATOM 5459 N N . LYS C 1 184 ? 12.681 60.334 -26.090 1.00 9.85 163 LYS C N 1
ATOM 5460 C CA . LYS C 1 184 ? 12.592 59.078 -25.370 1.00 9.92 163 LYS C CA 1
ATOM 5461 C C . LYS C 1 184 ? 11.269 58.415 -25.584 1.00 9.03 163 LYS C C 1
ATOM 5462 O O . LYS C 1 184 ? 10.326 59.054 -26.065 1.00 9.54 163 LYS C O 1
ATOM 5468 N N . ASP C 1 185 ? 11.194 57.129 -25.233 1.00 8.58 164 ASP C N 1
ATOM 5469 C CA . ASP C 1 185 ? 9.933 56.381 -25.221 1.00 8.89 164 ASP C CA 1
ATOM 5470 C C . ASP C 1 185 ? 8.785 57.216 -24.654 1.00 8.38 164 ASP C C 1
ATOM 5471 O O . ASP C 1 185 ? 7.695 57.285 -25.228 1.00 8.78 164 ASP C O 1
ATOM 5476 N N . ASN C 1 186 ? 9.042 57.892 -23.548 1.00 8.75 165 ASN C N 1
ATOM 5477 C CA . ASN C 1 186 ? 7.973 58.638 -22.859 1.00 8.99 165 ASN C CA 1
ATOM 5478 C C . ASN C 1 186 ? 7.548 59.957 -23.532 1.00 8.69 165 ASN C C 1
ATOM 5479 O O . ASN C 1 186 ? 6.436 60.431 -23.318 1.00 8.87 165 ASN C O 1
ATOM 5484 N N . HIS C 1 187 ? 8.419 60.534 -24.355 1.00 9.15 166 HIS C N 1
ATOM 5485 C CA . HIS C 1 187 ? 8.017 61.674 -25.189 1.00 9.57 166 HIS C CA 1
ATOM 5486 C C . HIS C 1 187 ? 7.054 61.218 -26.268 1.00 10.04 166 HIS C C 1
ATOM 5487 O O . HIS C 1 187 ? 6.033 61.859 -26.509 1.00 10.46 166 HIS C O 1
ATOM 5494 N N . ILE C 1 188 ? 7.384 60.093 -26.884 1.00 10.99 167 ILE C N 1
ATOM 5495 C CA . ILE C 1 188 ? 6.642 59.566 -28.007 1.00 11.92 167 ILE C CA 1
ATOM 5496 C C . ILE C 1 188 ? 5.261 59.198 -27.478 1.00 12.50 167 ILE C C 1
ATOM 5497 O O . ILE C 1 188 ? 4.258 59.494 -28.121 1.00 12.52 167 ILE C O 1
ATOM 5502 N N . ALA C 1 189 ? 5.228 58.563 -26.305 1.00 12.41 168 ALA C N 1
ATOM 5503 C CA . ALA C 1 189 ? 3.963 58.177 -25.668 1.00 13.17 168 ALA C CA 1
ATOM 5504 C C . ALA C 1 189 ? 3.154 59.378 -25.208 1.00 13.57 168 ALA C C 1
ATOM 5505 O O . ALA C 1 189 ? 1.926 59.319 -25.212 1.00 14.88 168 ALA C O 1
ATOM 5507 N N . SER C 1 190 ? 3.821 60.460 -24.799 1.00 13.53 169 SER C N 1
ATOM 5508 C CA . SER C 1 190 ? 3.102 61.672 -24.385 1.00 12.81 169 SER C CA 1
ATOM 5509 C C . SER C 1 190 ? 2.488 62.482 -25.552 1.00 13.21 169 SER C C 1
ATOM 5510 O O . SER C 1 190 ? 1.423 63.063 -25.401 1.00 12.11 169 SER C O 1
ATOM 5513 N N . CYS C 1 191 ? 3.143 62.550 -26.705 1.00 13.58 170 CYS C N 1
ATOM 5514 C CA . CYS C 1 191 ? 2.568 63.350 -27.785 1.00 14.50 170 CYS C CA 1
ATOM 5515 C C . CYS C 1 191 ? 1.829 62.512 -28.810 1.00 14.20 170 CYS C C 1
ATOM 5516 O O . CYS C 1 191 ? 0.968 63.025 -29.487 1.00 14.52 170 CYS C O 1
ATOM 5519 N N . GLY C 1 192 ? 2.140 61.219 -28.892 1.00 14.72 171 GLY C N 1
ATOM 5520 C CA . GLY C 1 192 ? 1.383 60.305 -29.743 1.00 14.23 171 GLY C CA 1
ATOM 5521 C C . GLY C 1 192 ? 2.156 59.688 -30.892 1.00 14.14 171 GLY C C 1
ATOM 5522 O O . GLY C 1 192 ? 1.755 58.635 -31.390 1.00 14.00 171 GLY C O 1
ATOM 5523 N N . SER C 1 193 ? 3.259 60.317 -31.317 1.00 13.42 172 SER C N 1
ATOM 5524 C CA . SER C 1 193 ? 4.002 59.802 -32.472 1.00 12.69 172 SER C CA 1
ATOM 5525 C C . SER C 1 193 ? 5.422 60.342 -32.591 1.00 12.33 172 SER C C 1
ATOM 5526 O O . SER C 1 193 ? 5.730 61.457 -32.138 1.00 11.89 172 SER C O 1
ATOM 5529 N N . ILE C 1 194 ? 6.294 59.529 -33.189 1.00 11.32 173 ILE C N 1
ATOM 5530 C CA . ILE C 1 194 ? 7.668 59.930 -33.456 1.00 10.65 173 ILE C CA 1
ATOM 5531 C C . ILE C 1 194 ? 7.717 61.140 -34.430 1.00 10.65 173 ILE C C 1
ATOM 5532 O O . ILE C 1 194 ? 8.436 62.125 -34.205 1.00 11.01 173 ILE C O 1
ATOM 5537 N N . THR C 1 195 ? 6.947 61.077 -35.507 1.00 10.78 174 THR C N 1
ATOM 5538 C CA . THR C 1 195 ? 6.930 62.168 -36.492 1.00 10.48 174 THR C CA 1
ATOM 5539 C C . THR C 1 195 ? 6.507 63.476 -35.847 1.00 10.48 174 THR C C 1
ATOM 5540 O O . THR C 1 195 ? 7.150 64.492 -36.072 1.00 9.51 174 THR C O 1
ATOM 5544 N N . LEU C 1 196 ? 5.478 63.460 -35.007 1.00 10.51 175 LEU C N 1
ATOM 5545 C CA . LEU C 1 196 ? 5.023 64.722 -34.378 1.00 10.93 175 LEU C CA 1
ATOM 5546 C C . LEU C 1 196 ? 6.034 65.256 -33.363 1.00 10.70 175 LEU C C 1
ATOM 5547 O O . LEU C 1 196 ? 6.272 66.461 -33.293 1.00 10.79 175 LEU C O 1
ATOM 5552 N N . ALA C 1 197 ? 6.654 64.369 -32.591 1.00 11.41 176 ALA C N 1
ATOM 5553 C CA . ALA C 1 197 ? 7.716 64.789 -31.658 1.00 11.54 176 ALA C CA 1
ATOM 5554 C C . ALA C 1 197 ? 8.866 65.509 -32.386 1.00 11.75 176 ALA C C 1
ATOM 5555 O O . ALA C 1 197 ? 9.292 66.615 -31.974 1.00 12.22 176 ALA C O 1
ATOM 5557 N N . ILE C 1 198 ? 9.377 64.899 -33.459 1.00 11.28 177 ILE C N 1
ATOM 5558 C CA . ILE C 1 198 ? 10.513 65.469 -34.174 1.00 11.48 177 ILE C CA 1
ATOM 5559 C C . ILE C 1 198 ? 10.094 66.799 -34.812 1.00 12.82 177 ILE C C 1
ATOM 5560 O O . ILE C 1 198 ? 10.839 67.801 -34.742 1.00 12.67 177 ILE C O 1
ATOM 5565 N N . GLN C 1 199 ? 8.920 66.806 -35.458 1.00 12.81 178 GLN C N 1
ATOM 5566 C CA . GLN C 1 199 ? 8.406 68.046 -36.056 1.00 14.01 178 GLN C CA 1
ATOM 5567 C C . GLN C 1 199 ? 8.375 69.215 -35.068 1.00 13.63 178 GLN C C 1
ATOM 5568 O O . GLN C 1 199 ? 8.837 70.339 -35.396 1.00 13.22 178 GLN C O 1
ATOM 5574 N N . ARG C 1 200 ? 7.815 68.962 -33.876 1.00 12.90 179 ARG C N 1
ATOM 5575 C CA . ARG C 1 200 ? 7.715 70.007 -32.833 1.00 13.11 179 ARG C CA 1
ATOM 5576 C C . ARG C 1 200 ? 9.068 70.481 -32.348 1.00 12.99 179 ARG C C 1
ATOM 5577 O O . ARG C 1 200 ? 9.289 71.686 -32.186 1.00 12.12 179 ARG C O 1
ATOM 5585 N N . LEU C 1 201 ? 9.969 69.533 -32.086 1.00 12.57 180 LEU C N 1
ATOM 5586 C CA . LEU C 1 201 ? 11.303 69.877 -31.641 1.00 13.15 180 LEU C CA 1
ATOM 5587 C C . LEU C 1 201 ? 12.001 70.744 -32.681 1.00 13.93 180 LEU C C 1
ATOM 5588 O O . LEU C 1 201 ? 12.538 71.788 -32.337 1.00 13.93 180 LEU C O 1
ATOM 5593 N N . ARG C 1 202 ? 11.969 70.320 -33.945 1.00 15.20 181 ARG C N 1
ATOM 5594 C CA . ARG C 1 202 ? 12.590 71.082 -35.026 1.00 15.93 181 ARG C CA 1
ATOM 5595 C C . ARG C 1 202 ? 11.986 72.466 -35.180 1.00 17.02 181 ARG C C 1
ATOM 5596 O O . ARG C 1 202 ? 12.694 73.406 -35.538 1.00 17.11 181 ARG C O 1
ATOM 5604 N N . LYS C 1 203 ? 10.681 72.584 -34.941 1.00 17.70 182 LYS C N 1
ATOM 5605 C CA . LYS C 1 203 ? 10.046 73.875 -34.997 1.00 18.80 182 LYS C CA 1
ATOM 5606 C C . LYS C 1 203 ? 10.660 74.778 -33.924 1.00 18.76 182 LYS C C 1
ATOM 5607 O O . LYS C 1 203 ? 10.897 75.953 -34.166 1.00 18.63 182 LYS C O 1
ATOM 5613 N N . ASN C 1 204 ? 10.938 74.216 -32.758 1.00 18.50 183 ASN C N 1
ATOM 5614 C CA . ASN C 1 204 ? 11.416 75.006 -31.614 1.00 19.59 183 ASN C CA 1
ATOM 5615 C C . ASN C 1 204 ? 12.929 75.194 -31.498 1.00 20.12 183 ASN C C 1
ATOM 5616 O O . ASN C 1 204 ? 13.360 76.239 -31.062 1.00 20.64 183 ASN C O 1
ATOM 5621 N N . LEU C 1 205 ? 13.720 74.196 -31.894 1.00 20.50 184 LEU C N 1
ATOM 5622 C CA . LEU C 1 205 ? 15.172 74.271 -31.808 1.00 20.68 184 LEU C CA 1
ATOM 5623 C C . LEU C 1 205 ? 15.730 74.037 -33.198 1.00 21.65 184 LEU C C 1
ATOM 5624 O O . LEU C 1 205 ? 15.876 72.893 -33.634 1.00 22.43 184 LEU C O 1
ATOM 5629 N N . LYS C 1 206 ? 16.037 75.114 -33.898 1.00 21.96 185 LYS C N 1
ATOM 5630 C CA . LYS C 1 206 ? 16.479 75.028 -35.283 1.00 22.44 185 LYS C CA 1
ATOM 5631 C C . LYS C 1 206 ? 17.897 74.442 -35.341 1.00 22.16 185 LYS C C 1
ATOM 5632 O O . LYS C 1 206 ? 18.756 74.784 -34.544 1.00 21.63 185 LYS C O 1
ATOM 5634 N N . ASN C 1 207 ? 18.131 73.538 -36.281 1.00 22.59 186 ASN C N 1
ATOM 5635 C CA . ASN C 1 207 ? 19.452 72.901 -36.400 1.00 22.99 186 ASN C CA 1
ATOM 5636 C C . ASN C 1 207 ? 20.015 72.307 -35.082 1.00 22.28 186 ASN C C 1
ATOM 5637 O O . ASN C 1 207 ? 21.221 72.404 -34.831 1.00 23.08 186 ASN C O 1
ATOM 5639 N N . GLU C 1 208 ? 19.146 71.736 -34.238 1.00 21.28 187 GLU C N 1
ATOM 5640 C CA . GLU C 1 208 ? 19.600 70.919 -33.089 1.00 20.25 187 GLU C CA 1
ATOM 5641 C C . GLU C 1 208 ? 19.855 69.505 -33.571 1.00 17.92 187 GLU C C 1
ATOM 5642 O O . GLU C 1 208 ? 19.078 68.966 -34.357 1.00 17.63 187 GLU C O 1
ATOM 5648 N N . TYR C 1 209 ? 20.943 68.921 -33.087 1.00 15.63 188 TYR C N 1
ATOM 5649 C CA . TYR C 1 209 ? 21.252 67.532 -33.338 1.00 14.32 188 TYR C CA 1
ATOM 5650 C C . TYR C 1 209 ? 20.157 66.697 -32.678 1.00 13.59 188 TYR C C 1
ATOM 5651 O O . TYR C 1 209 ? 19.851 66.908 -31.488 1.00 13.40 188 TYR C O 1
ATOM 5660 N N . ILE C 1 210 ? 19.570 65.756 -33.408 1.00 11.99 189 ILE C N 1
ATOM 5661 C CA . ILE C 1 210 ? 18.434 65.012 -32.836 1.00 11.64 189 ILE C CA 1
ATOM 5662 C C . ILE C 1 210 ? 18.753 63.560 -32.688 1.00 11.39 189 ILE C C 1
ATOM 5663 O O . ILE C 1 210 ? 19.004 62.907 -33.690 1.00 10.52 189 ILE C O 1
ATOM 5668 N N . ALA C 1 211 ? 18.736 63.075 -31.435 1.00 11.34 190 ALA C N 1
ATOM 5669 C CA . ALA C 1 211 ? 18.754 61.634 -31.104 1.00 11.57 190 ALA C CA 1
ATOM 5670 C C . ALA C 1 211 ? 17.387 61.159 -30.643 1.00 11.76 190 ALA C C 1
ATOM 5671 O O . ALA C 1 211 ? 16.685 61.887 -29.954 1.00 11.49 190 ALA C O 1
ATOM 5673 N N . ILE C 1 212 ? 17.016 59.917 -30.993 1.00 11.78 191 ILE C N 1
ATOM 5674 C CA . ILE C 1 212 ? 15.724 59.362 -30.585 1.00 11.75 191 ILE C CA 1
ATOM 5675 C C . ILE C 1 212 ? 15.836 57.885 -30.202 1.00 12.21 191 ILE C C 1
ATOM 5676 O O . ILE C 1 212 ? 16.520 57.115 -30.872 1.00 12.45 191 ILE C O 1
ATOM 5681 N N . GLU C 1 213 ? 15.201 57.486 -29.108 1.00 12.23 192 GLU C N 1
ATOM 5682 C CA . GLU C 1 213 ? 15.206 56.068 -28.757 1.00 13.51 192 GLU C CA 1
ATOM 5683 C C . GLU C 1 213 ? 14.039 55.273 -29.348 1.00 12.85 192 GLU C C 1
ATOM 5684 O O . GLU C 1 213 ? 12.862 55.678 -29.308 1.00 13.88 192 GLU C O 1
ATOM 5690 N N . CYS C 1 214 ? 14.407 54.142 -29.925 1.00 12.77 193 CYS C N 1
ATOM 5691 C CA . CYS C 1 214 ? 13.496 53.241 -30.595 1.00 12.21 193 CYS C CA 1
ATOM 5692 C C . CYS C 1 214 ? 13.555 51.875 -29.914 1.00 12.76 193 CYS C C 1
ATOM 5693 O O . CYS C 1 214 ? 14.639 51.403 -29.553 1.00 12.65 193 CYS C O 1
ATOM 5696 N N . ASP C 1 215 ? 12.418 51.224 -29.740 1.00 13.19 194 ASP C N 1
ATOM 5697 C CA . ASP C 1 215 ? 12.443 49.844 -29.278 1.00 14.48 194 ASP C CA 1
ATOM 5698 C C . ASP C 1 215 ? 11.897 48.813 -30.242 1.00 13.43 194 ASP C C 1
ATOM 5699 O O . ASP C 1 215 ? 11.767 47.667 -29.869 1.00 12.61 194 ASP C O 1
ATOM 5704 N N . ASN C 1 216 ? 11.637 49.198 -31.493 1.00 12.97 195 ASN C N 1
ATOM 5705 C CA . ASN C 1 216 ? 11.401 48.202 -32.542 1.00 12.97 195 ASN C CA 1
ATOM 5706 C C . ASN C 1 216 ? 11.788 48.736 -33.896 1.00 13.13 195 ASN C C 1
ATOM 5707 O O . ASN C 1 216 ? 12.172 49.910 -34.032 1.00 12.82 195 ASN C O 1
ATOM 5712 N N . ILE C 1 217 ? 11.705 47.885 -34.913 1.00 12.97 196 ILE C N 1
ATOM 5713 C CA . ILE C 1 217 ? 12.201 48.247 -36.229 1.00 12.87 196 ILE C CA 1
ATOM 5714 C C . ILE C 1 217 ? 11.309 49.314 -36.896 1.00 12.63 196 ILE C C 1
ATOM 5715 O O . ILE C 1 217 ? 11.798 50.215 -37.622 1.00 11.54 196 ILE C O 1
ATOM 5720 N N . SER C 1 218 ? 10.008 49.201 -36.671 1.00 12.06 197 SER C N 1
ATOM 5721 C CA . SER C 1 218 ? 9.073 50.216 -37.145 1.00 12.57 197 SER C CA 1
ATOM 5722 C C . SER C 1 218 ? 9.476 51.619 -36.653 1.00 11.81 197 SER C C 1
ATOM 5723 O O . SER C 1 218 ? 9.487 52.561 -37.420 1.00 12.40 197 SER C O 1
ATOM 5726 N N . GLN C 1 219 ? 9.847 51.754 -35.388 1.00 11.27 198 GLN C N 1
ATOM 5727 C CA . GLN C 1 219 ? 10.276 53.066 -34.872 1.00 11.14 198 GLN C CA 1
ATOM 5728 C C . GLN C 1 219 ? 11.596 53.529 -35.441 1.00 10.61 198 GLN C C 1
ATOM 5729 O O . GLN C 1 219 ? 11.783 54.715 -35.681 1.00 9.76 198 GLN C O 1
ATOM 5735 N N . VAL C 1 220 ? 12.503 52.596 -35.706 1.00 10.31 199 VAL C N 1
ATOM 5736 C CA . VAL C 1 220 ? 13.715 52.918 -36.436 1.00 10.31 199 VAL C CA 1
ATOM 5737 C C . VAL C 1 220 ? 13.398 53.435 -37.862 1.00 10.77 199 VAL C C 1
ATOM 5738 O O . VAL C 1 220 ? 13.912 54.472 -38.289 1.00 9.69 199 VAL C O 1
ATOM 5742 N N . GLU C 1 221 ? 12.527 52.729 -38.573 1.00 11.04 200 GLU C N 1
ATOM 5743 C CA . GLU C 1 221 ? 12.131 53.142 -39.927 1.00 12.33 200 GLU C CA 1
ATOM 5744 C C . GLU C 1 221 ? 11.544 54.558 -39.964 1.00 12.54 200 GLU C C 1
ATOM 5745 O O . GLU C 1 221 ? 11.880 55.350 -40.874 1.00 13.40 200 GLU C O 1
ATOM 5751 N N . GLU C 1 222 ? 10.680 54.873 -38.985 1.00 12.28 201 GLU C N 1
ATOM 5752 C CA . GLU C 1 222 ? 10.013 56.174 -38.948 1.00 12.27 201 GLU C CA 1
ATOM 5753 C C . GLU C 1 222 ? 10.996 57.286 -38.551 1.00 12.19 201 GLU C C 1
ATOM 5754 O O . GLU C 1 222 ? 10.901 58.391 -39.048 1.00 12.98 201 GLU C O 1
ATOM 5760 N N . SER C 1 223 ? 11.943 56.986 -37.666 1.00 11.69 202 SER C N 1
ATOM 5761 C CA . SER C 1 223 ? 12.966 57.947 -37.285 1.00 10.86 202 SER C CA 1
ATOM 5762 C C . SER C 1 223 ? 13.892 58.273 -38.470 1.00 10.64 202 SER C C 1
ATOM 5763 O O . SER C 1 223 ? 14.259 59.429 -38.699 1.00 10.85 202 SER C O 1
ATOM 5766 N N . LEU C 1 224 ? 14.252 57.249 -39.225 1.00 10.77 203 LEU C N 1
ATOM 5767 C CA . LEU C 1 224 ? 15.058 57.406 -40.431 1.00 11.39 203 LEU C CA 1
ATOM 5768 C C . LEU C 1 224 ? 14.349 58.273 -41.462 1.00 11.38 203 LEU C C 1
ATOM 5769 O O . LEU C 1 224 ? 14.973 59.105 -42.100 1.00 10.08 203 LEU C O 1
ATOM 5774 N N . SER C 1 225 ? 13.045 58.066 -41.619 1.00 12.52 204 SER C N 1
ATOM 5775 C CA . SER C 1 225 ? 12.240 58.841 -42.577 1.00 13.08 204 SER C CA 1
ATOM 5776 C C . SER C 1 225 ? 12.270 60.310 -42.237 1.00 13.18 204 SER C C 1
ATOM 5777 O O . SER C 1 225 ? 12.204 61.166 -43.137 1.00 12.64 204 SER C O 1
ATOM 5780 N N . ASN C 1 226 ? 12.371 60.586 -40.930 1.00 12.67 205 ASN C N 1
ATOM 5781 C CA . ASN C 1 226 ? 12.451 61.955 -40.421 1.00 12.44 205 ASN C CA 1
ATOM 5782 C C . ASN C 1 226 ? 13.882 62.513 -40.395 1.00 12.07 205 ASN C C 1
ATOM 5783 O O . ASN C 1 226 ? 14.094 63.606 -39.902 1.00 11.92 205 ASN C O 1
ATOM 5788 N N . ASN C 1 227 ? 14.847 61.769 -40.942 1.00 11.62 206 ASN C N 1
ATOM 5789 C CA . ASN C 1 227 ? 16.230 62.209 -41.052 1.00 11.12 206 ASN C CA 1
ATOM 5790 C C . ASN C 1 227 ? 16.910 62.584 -39.717 1.00 10.65 206 ASN C C 1
ATOM 5791 O O . ASN C 1 227 ? 17.615 63.583 -39.653 1.00 10.25 206 ASN C O 1
ATOM 5796 N N . VAL C 1 228 ? 16.700 61.794 -38.656 1.00 9.77 207 VAL C N 1
ATOM 5797 C CA . VAL C 1 228 ? 17.352 62.063 -37.373 1.00 9.52 207 VAL C CA 1
ATOM 5798 C C . VAL C 1 228 ? 18.854 61.848 -37.470 1.00 9.45 207 VAL C C 1
ATOM 5799 O O . VAL C 1 228 ? 19.343 61.194 -38.367 1.00 8.00 207 VAL C O 1
ATOM 5803 N N . ASP C 1 229 ? 19.586 62.424 -36.534 1.00 9.55 208 ASP C N 1
ATOM 5804 C CA . ASP C 1 229 ? 21.043 62.337 -36.586 1.00 9.75 208 ASP C CA 1
ATOM 5805 C C . ASP C 1 229 ? 21.505 61.057 -35.905 1.00 9.27 208 ASP C C 1
ATOM 5806 O O . ASP C 1 229 ? 22.538 60.499 -36.262 1.00 9.40 208 ASP C O 1
ATOM 5811 N N . MET C 1 230 ? 20.704 60.560 -34.969 1.00 9.45 209 MET C N 1
ATOM 5812 C CA . MET C 1 230 ? 21.127 59.479 -34.090 1.00 9.59 209 MET C CA 1
ATOM 5813 C C . MET C 1 230 ? 19.929 58.702 -33.609 1.00 9.26 209 MET C C 1
ATOM 5814 O O . MET C 1 230 ? 18.915 59.275 -33.210 1.00 8.63 209 MET C O 1
ATOM 5819 N N . ILE C 1 231 ? 20.061 57.387 -33.682 1.00 9.67 210 ILE C N 1
ATOM 5820 C CA . ILE C 1 231 ? 19.014 56.453 -33.283 1.00 10.40 210 ILE C CA 1
ATOM 5821 C C . ILE C 1 231 ? 19.580 55.525 -32.208 1.00 10.28 210 ILE C C 1
ATOM 5822 O O . ILE C 1 231 ? 20.629 54.918 -32.372 1.00 10.76 210 ILE C O 1
ATOM 5827 N N . LEU C 1 232 ? 18.873 55.444 -31.099 1.00 11.35 211 LEU C N 1
ATOM 5828 C CA . LEU C 1 232 ? 19.226 54.585 -29.994 1.00 12.06 211 LEU C CA 1
ATOM 5829 C C . LEU C 1 232 ? 18.348 53.337 -30.054 1.00 11.81 211 LEU C C 1
ATOM 5830 O O . LEU C 1 232 ? 17.127 53.433 -30.219 1.00 11.81 211 LEU C O 1
ATOM 5835 N N . LEU C 1 233 ? 18.972 52.171 -29.957 1.00 11.57 212 LEU C N 1
ATOM 5836 C CA . LEU C 1 233 ? 18.247 50.898 -29.961 1.00 12.13 212 LEU C CA 1
ATOM 5837 C C . LEU C 1 233 ? 18.114 50.416 -28.496 1.00 13.46 212 LEU C C 1
ATOM 5838 O O . LEU C 1 233 ? 19.113 50.073 -27.849 1.00 12.57 212 LEU C O 1
ATOM 5843 N N . ASP C 1 234 ? 16.893 50.460 -27.961 1.00 14.43 213 ASP C N 1
ATOM 5844 C CA . ASP C 1 234 ? 16.659 50.214 -26.521 1.00 17.48 213 ASP C CA 1
ATOM 5845 C C . ASP C 1 234 ? 16.143 48.780 -26.335 1.00 18.01 213 ASP C C 1
ATOM 5846 O O . ASP C 1 234 ? 15.078 48.439 -26.814 1.00 18.26 213 ASP C O 1
ATOM 5851 N N . ASN C 1 235 ? 16.930 47.941 -25.679 1.00 19.85 214 ASN C N 1
ATOM 5852 C CA . ASN C 1 235 ? 16.555 46.537 -25.417 1.00 20.87 214 ASN C CA 1
ATOM 5853 C C . ASN C 1 235 ? 16.093 45.747 -26.602 1.00 20.15 214 ASN C C 1
ATOM 5854 O O . ASN C 1 235 ? 15.079 45.075 -26.551 1.00 21.17 214 ASN C O 1
ATOM 5859 N N . MET C 1 236 ? 16.818 45.845 -27.691 1.00 19.58 215 MET C N 1
ATOM 5860 C CA . MET C 1 236 ? 16.541 44.982 -28.817 1.00 19.33 215 MET C CA 1
ATOM 5861 C C . MET C 1 236 ? 17.488 43.764 -28.806 1.00 18.30 215 MET C C 1
ATOM 5862 O O . MET C 1 236 ? 18.539 43.759 -28.149 1.00 17.77 215 MET C O 1
ATOM 5867 N N . SER C 1 237 ? 17.076 42.725 -29.516 1.00 16.82 216 SER C N 1
ATOM 5868 C CA . SER C 1 237 ? 17.845 41.506 -29.622 1.00 16.03 216 SER C CA 1
ATOM 5869 C C . SER C 1 237 ? 18.980 41.721 -30.604 1.00 15.38 216 SER C C 1
ATOM 5870 O O . SER C 1 237 ? 18.938 42.637 -31.426 1.00 14.62 216 SER C O 1
ATOM 5873 N N . ILE C 1 238 ? 19.972 40.850 -30.569 1.00 15.09 217 ILE C N 1
ATOM 5874 C CA . ILE C 1 238 ? 21.040 40.942 -31.551 1.00 15.27 217 ILE C CA 1
ATOM 5875 C C . ILE C 1 238 ? 20.463 40.905 -32.979 1.00 14.91 217 ILE C C 1
ATOM 5876 O O . ILE C 1 238 ? 20.911 41.646 -33.856 1.00 13.75 217 ILE C O 1
ATOM 5881 N N . SER C 1 239 ? 19.449 40.070 -33.201 1.00 14.50 218 SER C N 1
ATOM 5882 C CA . SER C 1 239 ? 18.818 39.967 -34.525 1.00 15.18 218 SER C CA 1
ATOM 5883 C C . SER C 1 239 ? 18.214 41.308 -35.002 1.00 14.66 218 SER C C 1
ATOM 5884 O O . SER C 1 239 ? 18.442 41.739 -36.153 1.00 13.97 218 SER C O 1
ATOM 5887 N N . GLU C 1 240 ? 17.463 41.972 -34.127 1.00 14.15 219 GLU C N 1
ATOM 5888 C CA . GLU C 1 240 ? 16.916 43.297 -34.454 1.00 14.45 219 GLU C CA 1
ATOM 5889 C C . GLU C 1 240 ? 18.013 44.342 -34.645 1.00 13.29 219 GLU C C 1
ATOM 5890 O O . GLU C 1 240 ? 17.873 45.228 -35.482 1.00 13.05 219 GLU C O 1
ATOM 5896 N N . ILE C 1 241 ? 19.080 44.250 -33.857 1.00 12.15 220 ILE C N 1
ATOM 5897 C CA . ILE C 1 241 ? 20.165 45.199 -33.980 1.00 11.73 220 ILE C CA 1
ATOM 5898 C C . ILE C 1 241 ? 20.774 45.044 -35.373 1.00 11.91 220 ILE C C 1
ATOM 5899 O O . ILE C 1 241 ? 21.018 46.035 -36.064 1.00 10.67 220 ILE C O 1
ATOM 5904 N N . LYS C 1 242 ? 20.994 43.800 -35.792 1.00 12.64 221 LYS C N 1
ATOM 5905 C CA . LYS C 1 242 ? 21.570 43.554 -37.114 1.00 13.23 221 LYS C CA 1
ATOM 5906 C C . LYS C 1 242 ? 20.629 44.057 -38.198 1.00 12.54 221 LYS C C 1
ATOM 5907 O O . LYS C 1 242 ? 21.073 44.618 -39.174 1.00 11.81 221 LYS C O 1
ATOM 5913 N N . LYS C 1 243 ? 19.323 43.901 -38.007 1.00 12.67 222 LYS C N 1
ATOM 5914 C CA . LYS C 1 243 ? 18.373 44.417 -39.000 1.00 13.36 222 LYS C CA 1
ATOM 5915 C C . LYS C 1 243 ? 18.412 45.931 -39.063 1.00 12.68 222 LYS C C 1
ATOM 5916 O O . LYS C 1 243 ? 18.273 46.506 -40.138 1.00 12.19 222 LYS C O 1
ATOM 5922 N N . ALA C 1 244 ? 18.565 46.580 -37.905 1.00 12.28 223 ALA C N 1
ATOM 5923 C CA . ALA C 1 244 ? 18.585 48.029 -37.849 1.00 12.54 223 ALA C CA 1
ATOM 5924 C C . ALA C 1 244 ? 19.796 48.572 -38.586 1.00 12.31 223 ALA C C 1
ATOM 5925 O O . ALA C 1 244 ? 19.665 49.476 -39.389 1.00 12.77 223 ALA C O 1
ATOM 5927 N N . VAL C 1 245 ? 20.969 48.005 -38.321 1.00 12.59 224 VAL C N 1
ATOM 5928 C CA . VAL C 1 245 ? 22.204 48.438 -38.968 1.00 12.29 224 VAL C CA 1
ATOM 5929 C C . VAL C 1 245 ? 22.010 48.407 -40.482 1.00 13.07 224 VAL C C 1
ATOM 5930 O O . VAL C 1 245 ? 22.379 49.352 -41.181 1.00 12.84 224 VAL C O 1
ATOM 5934 N N . ASP C 1 246 ? 21.401 47.337 -40.979 1.00 13.45 225 ASP C N 1
ATOM 5935 C CA A ASP C 1 246 ? 21.171 47.190 -42.408 0.50 13.71 225 ASP C CA 1
ATOM 5936 C CA B ASP C 1 246 ? 21.196 47.203 -42.425 0.50 13.93 225 ASP C CA 1
ATOM 5937 C C . ASP C 1 246 ? 20.249 48.272 -42.970 1.00 13.84 225 ASP C C 1
ATOM 5938 O O . ASP C 1 246 ? 20.526 48.880 -44.003 1.00 13.04 225 ASP C O 1
ATOM 5947 N N . ILE C 1 247 ? 19.127 48.500 -42.292 1.00 14.11 226 ILE C N 1
ATOM 5948 C CA A ILE C 1 247 ? 18.127 49.479 -42.736 0.50 13.93 226 ILE C CA 1
ATOM 5949 C CA B ILE C 1 247 ? 18.184 49.461 -42.843 0.50 14.09 226 ILE C CA 1
ATOM 5950 C C . ILE C 1 247 ? 18.703 50.881 -42.671 1.00 13.94 226 ILE C C 1
ATOM 5951 O O . ILE C 1 247 ? 18.479 51.688 -43.531 1.00 13.68 226 ILE C O 1
ATOM 5960 N N . VAL C 1 248 ? 19.439 51.163 -41.595 1.00 14.58 227 VAL C N 1
ATOM 5961 C CA . VAL C 1 248 ? 20.001 52.514 -41.409 1.00 14.42 227 VAL C CA 1
ATOM 5962 C C . VAL C 1 248 ? 21.059 52.800 -42.493 1.00 15.04 227 VAL C C 1
ATOM 5963 O O . VAL C 1 248 ? 21.150 53.917 -43.006 1.00 14.21 227 VAL C O 1
ATOM 5967 N N . ASN C 1 249 ? 21.858 51.786 -42.827 1.00 15.71 228 ASN C N 1
ATOM 5968 C CA . ASN C 1 249 ? 22.847 51.898 -43.904 1.00 16.45 228 ASN C CA 1
ATOM 5969 C C . ASN C 1 249 ? 23.768 53.129 -43.725 1.00 16.53 228 ASN C C 1
ATOM 5970 O O . ASN C 1 249 ? 24.045 53.861 -44.660 1.00 17.25 228 ASN C O 1
ATOM 5975 N N . GLY C 1 250 ? 24.235 53.358 -42.508 1.00 16.32 229 GLY C N 1
ATOM 5976 C CA . GLY C 1 250 ? 25.112 54.485 -42.213 1.00 16.59 229 GLY C CA 1
ATOM 5977 C C . GLY C 1 250 ? 24.552 55.895 -42.403 1.00 16.80 229 GLY C C 1
ATOM 5978 O O . GLY C 1 250 ? 25.326 56.843 -42.423 1.00 16.90 229 GLY C O 1
ATOM 5979 N N . LYS C 1 251 ? 23.230 56.032 -42.525 1.00 16.82 230 LYS C N 1
ATOM 5980 C CA . LYS C 1 251 ? 22.565 57.342 -42.691 1.00 16.98 230 LYS C CA 1
ATOM 5981 C C . LYS C 1 251 ? 22.249 58.019 -41.358 1.00 16.42 230 LYS C C 1
ATOM 5982 O O . LYS C 1 251 ? 21.939 59.202 -41.320 1.00 17.11 230 LYS C O 1
ATOM 5988 N N . SER C 1 252 ? 22.303 57.262 -40.265 1.00 14.89 231 SER C N 1
ATOM 5989 C CA . SER C 1 252 ? 22.225 57.846 -38.940 1.00 13.99 231 SER C CA 1
ATOM 5990 C C . SER C 1 252 ? 23.258 57.160 -38.052 1.00 11.94 231 SER C C 1
ATOM 5991 O O . SER C 1 252 ? 23.696 56.058 -38.330 1.00 10.18 231 SER C O 1
ATOM 5994 N N . VAL C 1 253 ? 23.690 57.860 -37.009 1.00 10.78 232 VAL C N 1
ATOM 5995 C CA . VAL C 1 253 ? 24.490 57.248 -35.975 1.00 9.82 232 VAL C CA 1
ATOM 5996 C C . VAL C 1 253 ? 23.574 56.204 -35.302 1.00 9.27 232 VAL C C 1
ATOM 5997 O O . VAL C 1 253 ? 22.370 56.419 -35.202 1.00 8.86 232 VAL C O 1
ATOM 6001 N N . LEU C 1 254 ? 24.129 55.065 -34.910 1.00 9.15 233 LEU C N 1
ATOM 6002 C CA . LEU C 1 254 ? 23.371 54.009 -34.198 1.00 9.53 233 LEU C CA 1
ATOM 6003 C C . LEU C 1 254 ? 24.048 53.662 -32.911 1.00 9.03 233 LEU C C 1
ATOM 6004 O O . LEU C 1 254 ? 25.236 53.305 -32.900 1.00 8.40 233 LEU C O 1
ATOM 6009 N N . GLU C 1 255 ? 23.269 53.678 -31.836 1.00 8.92 234 GLU C N 1
ATOM 6010 C CA . GLU C 1 255 ? 23.770 53.388 -30.507 1.00 9.65 234 GLU C CA 1
ATOM 6011 C C . GLU C 1 255 ? 22.896 52.295 -29.927 1.00 10.11 234 GLU C C 1
ATOM 6012 O O . GLU C 1 255 ? 21.680 52.374 -30.066 1.00 11.02 234 GLU C O 1
ATOM 6018 N N . VAL C 1 256 ? 23.499 51.301 -29.291 1.00 10.26 235 VAL C N 1
ATOM 6019 C CA . VAL C 1 256 ? 22.749 50.281 -28.553 1.00 11.58 235 VAL C CA 1
ATOM 6020 C C . VAL C 1 256 ? 22.837 50.679 -27.097 1.00 13.17 235 VAL C C 1
ATOM 6021 O O . VAL C 1 256 ? 23.933 50.945 -26.599 1.00 11.77 235 VAL C O 1
ATOM 6025 N N . SER C 1 257 ? 21.687 50.728 -26.428 1.00 15.13 236 SER C N 1
ATOM 6026 C CA . SER C 1 257 ? 21.619 51.082 -25.023 1.00 17.70 236 SER C CA 1
ATOM 6027 C C . SER C 1 257 ? 21.008 49.944 -24.236 1.00 19.85 236 SER C C 1
ATOM 6028 O O . SER C 1 257 ? 20.039 49.314 -24.673 1.00 20.06 236 SER C O 1
ATOM 6031 N N . GLY C 1 258 ? 21.611 49.673 -23.082 1.00 22.18 237 GLY C N 1
ATOM 6032 C CA . GLY C 1 258 ? 21.140 48.658 -22.146 1.00 23.58 237 GLY C CA 1
ATOM 6033 C C . GLY C 1 258 ? 22.313 48.126 -21.350 1.00 24.97 237 GLY C C 1
ATOM 6034 O O . GLY C 1 258 ? 23.484 48.355 -21.723 1.00 24.59 237 GLY C O 1
ATOM 6035 N N . CYS C 1 259 ? 22.022 47.401 -20.271 1.00 26.07 238 CYS C N 1
ATOM 6036 C CA A CYS C 1 259 ? 23.077 46.776 -19.444 0.50 26.56 238 CYS C CA 1
ATOM 6037 C CA B CYS C 1 259 ? 23.079 46.802 -19.453 0.50 26.85 238 CYS C CA 1
ATOM 6038 C C . CYS C 1 259 ? 23.613 45.494 -20.077 1.00 26.85 238 CYS C C 1
ATOM 6039 O O . CYS C 1 259 ? 23.371 44.399 -19.572 1.00 28.09 238 CYS C O 1
ATOM 6044 N N . VAL C 1 260 ? 24.364 45.628 -21.161 1.00 26.21 239 VAL C N 1
ATOM 6045 C CA . VAL C 1 260 ? 25.020 44.511 -21.817 1.00 25.63 239 VAL C CA 1
ATOM 6046 C C . VAL C 1 260 ? 25.939 43.787 -20.834 1.00 25.04 239 VAL C C 1
ATOM 6047 O O . VAL C 1 260 ? 26.647 44.426 -20.081 1.00 25.57 239 VAL C O 1
ATOM 6051 N N . ASN C 1 261 ? 25.936 42.463 -20.852 1.00 24.54 240 ASN C N 1
ATOM 6052 C CA . ASN C 1 261 ? 26.934 41.637 -20.146 1.00 23.97 240 ASN C CA 1
ATOM 6053 C C . ASN C 1 261 ? 28.319 41.803 -20.806 1.00 22.63 240 ASN C C 1
ATOM 6054 O O . ASN C 1 261 ? 28.407 41.962 -22.020 1.00 21.64 240 ASN C O 1
ATOM 6059 N N . ILE C 1 262 ? 29.402 41.725 -20.038 1.00 22.11 241 ILE C N 1
ATOM 6060 C CA . ILE C 1 262 ? 30.750 41.739 -20.634 1.00 21.84 241 ILE C CA 1
ATOM 6061 C C . ILE C 1 262 ? 30.951 40.645 -21.703 1.00 22.11 241 ILE C C 1
ATOM 6062 O O . ILE C 1 262 ? 31.707 40.821 -22.664 1.00 21.72 241 ILE C O 1
ATOM 6067 N N . ARG C 1 263 ? 30.281 39.512 -21.529 1.00 22.20 242 ARG C N 1
ATOM 6068 C CA . ARG C 1 263 ? 30.474 38.365 -22.422 1.00 22.78 242 ARG C CA 1
ATOM 6069 C C . ARG C 1 263 ? 29.610 38.475 -23.674 1.00 22.72 242 ARG C C 1
ATOM 6070 O O . ARG C 1 263 ? 29.706 37.616 -24.541 1.00 22.45 242 ARG C O 1
ATOM 6072 N N . ASN C 1 264 ? 28.765 39.507 -23.774 1.00 22.39 243 ASN C N 1
ATOM 6073 C CA . ASN C 1 264 ? 27.987 39.696 -24.986 1.00 22.57 243 ASN C CA 1
ATOM 6074 C C . ASN C 1 264 ? 28.168 41.062 -25.683 1.00 21.02 243 ASN C C 1
ATOM 6075 O O . ASN C 1 264 ? 27.575 41.309 -26.736 1.00 21.34 243 ASN C O 1
ATOM 6080 N N . VAL C 1 265 ? 29.027 41.931 -25.135 1.00 19.14 244 VAL C N 1
ATOM 6081 C CA . VAL C 1 265 ? 29.225 43.273 -25.708 1.00 16.70 244 VAL C CA 1
ATOM 6082 C C . VAL C 1 265 ? 30.018 43.223 -27.019 1.00 16.02 244 VAL C C 1
ATOM 6083 O O . VAL C 1 265 ? 29.683 43.954 -27.961 1.00 13.53 244 VAL C O 1
ATOM 6087 N N . ARG C 1 266 ? 31.029 42.345 -27.117 1.00 14.91 245 ARG C N 1
ATOM 6088 C CA . ARG C 1 266 ? 31.753 42.219 -28.392 1.00 14.84 245 ARG C CA 1
ATOM 6089 C C . ARG C 1 266 ? 30.834 41.836 -29.536 1.00 14.74 245 ARG C C 1
ATOM 6090 O O . ARG C 1 266 ? 30.916 42.403 -30.608 1.00 14.29 245 ARG C O 1
ATOM 6098 N N . ASN C 1 267 ? 29.953 40.876 -29.296 1.00 15.51 246 ASN C N 1
ATOM 6099 C CA . ASN C 1 267 ? 28.988 40.464 -30.315 1.00 16.05 246 ASN C CA 1
ATOM 6100 C C . ASN C 1 267 ? 28.159 41.638 -30.809 1.00 14.72 246 ASN C C 1
ATOM 6101 O O . ASN C 1 267 ? 27.922 41.772 -32.006 1.00 14.05 246 ASN C O 1
ATOM 6106 N N . ILE C 1 268 ? 27.718 42.479 -29.877 1.00 13.36 247 ILE C N 1
ATOM 6107 C CA . ILE C 1 268 ? 26.965 43.677 -30.230 1.00 12.92 247 ILE C CA 1
ATOM 6108 C C . ILE C 1 268 ? 27.863 44.602 -31.051 1.00 12.91 247 ILE C C 1
ATOM 6109 O O . ILE C 1 268 ? 27.419 45.141 -32.070 1.00 11.78 247 ILE C O 1
ATOM 6114 N N . ALA C 1 269 ? 29.131 44.746 -30.649 1.00 12.52 248 ALA C N 1
ATOM 6115 C CA . ALA C 1 269 ? 30.035 45.681 -31.325 1.00 13.35 248 ALA C CA 1
ATOM 6116 C C . ALA C 1 269 ? 30.276 45.305 -32.790 1.00 13.59 248 ALA C C 1
ATOM 6117 O O . ALA C 1 269 ? 30.400 46.179 -33.623 1.00 14.56 248 ALA C O 1
ATOM 6119 N N . LEU C 1 270 ? 30.332 44.010 -33.089 1.00 14.55 249 LEU C N 1
ATOM 6120 C CA . LEU C 1 270 ? 30.624 43.536 -34.452 1.00 14.85 249 LEU C CA 1
ATOM 6121 C C . LEU C 1 270 ? 29.455 43.691 -35.436 1.00 14.64 249 LEU C C 1
ATOM 6122 O O . LEU C 1 270 ? 29.642 43.456 -36.621 1.00 15.04 249 LEU C O 1
ATOM 6127 N N . THR C 1 271 ? 28.260 44.043 -34.945 1.00 14.68 250 THR C N 1
ATOM 6128 C CA . THR C 1 271 ? 27.104 44.295 -35.809 1.00 14.01 250 THR C CA 1
ATOM 6129 C C . THR C 1 271 ? 27.331 45.546 -36.669 1.00 14.48 250 THR C C 1
ATOM 6130 O O . THR C 1 271 ? 26.762 45.654 -37.748 1.00 14.87 250 THR C O 1
ATOM 6134 N N . GLY C 1 272 ? 28.171 46.477 -36.204 1.00 13.73 251 GLY C N 1
ATOM 6135 C CA . GLY C 1 272 ? 28.459 47.726 -36.957 1.00 12.88 251 GLY C CA 1
ATOM 6136 C C . GLY C 1 272 ? 27.767 48.990 -36.416 1.00 11.97 251 GLY C C 1
ATOM 6137 O O . GLY C 1 272 ? 27.667 50.021 -37.111 1.00 11.10 251 GLY C O 1
ATOM 6138 N N . VAL C 1 273 ? 27.291 48.915 -35.176 1.00 10.70 252 VAL C N 1
ATOM 6139 C CA . VAL C 1 273 ? 26.776 50.091 -34.485 1.00 9.59 252 VAL C CA 1
ATOM 6140 C C . VAL C 1 273 ? 27.966 51.021 -34.139 1.00 9.94 252 VAL C C 1
ATOM 6141 O O . VAL C 1 273 ? 29.116 50.595 -34.197 1.00 11.06 252 VAL C O 1
ATOM 6145 N N . ASP C 1 274 ? 27.696 52.275 -33.822 1.00 9.22 253 ASP C N 1
ATOM 6146 C CA . ASP C 1 274 ? 28.746 53.259 -33.499 1.00 10.04 253 ASP C CA 1
ATOM 6147 C C . ASP C 1 274 ? 29.066 53.361 -32.010 1.00 10.16 253 ASP C C 1
ATOM 6148 O O . ASP C 1 274 ? 30.221 53.556 -31.620 1.00 10.38 253 ASP C O 1
ATOM 6153 N N . TYR C 1 275 ? 28.033 53.229 -31.189 1.00 9.29 254 TYR C N 1
ATOM 6154 C CA . TYR C 1 275 ? 28.159 53.416 -29.755 1.00 9.27 254 TYR C CA 1
ATOM 6155 C C . TYR C 1 275 ? 27.430 52.301 -29.022 1.00 9.13 254 TYR C C 1
ATOM 6156 O O . TYR C 1 275 ? 26.434 51.776 -29.520 1.00 8.36 254 TYR C O 1
ATOM 6165 N N . ILE C 1 276 ? 27.925 51.955 -27.837 1.00 9.99 255 ILE C N 1
ATOM 6166 C CA . ILE C 1 276 ? 27.129 51.189 -26.879 1.00 9.71 255 ILE C CA 1
ATOM 6167 C C . ILE C 1 276 ? 27.109 51.935 -25.535 1.00 10.62 255 ILE C C 1
ATOM 6168 O O . ILE C 1 276 ? 28.166 52.154 -24.912 1.00 10.35 255 ILE C O 1
ATOM 6173 N N . SER C 1 277 ? 25.893 52.308 -25.116 1.00 10.53 256 SER C N 1
ATOM 6174 C CA A SER C 1 277 ? 25.599 52.980 -23.849 0.50 11.43 256 SER C CA 1
ATOM 6175 C CA B SER C 1 277 ? 25.729 52.953 -23.830 0.50 10.87 256 SER C CA 1
ATOM 6176 C C . SER C 1 277 ? 25.256 51.940 -22.792 1.00 11.48 256 SER C C 1
ATOM 6177 O O . SER C 1 277 ? 24.387 51.125 -23.038 1.00 12.53 256 SER C O 1
ATOM 6182 N N . ILE C 1 278 ? 25.882 51.995 -21.615 1.00 11.71 257 ILE C N 1
ATOM 6183 C CA . ILE C 1 278 ? 25.717 50.955 -20.614 1.00 11.28 257 ILE C CA 1
ATOM 6184 C C . ILE C 1 278 ? 25.406 51.573 -19.242 1.00 11.51 257 ILE C C 1
ATOM 6185 O O . ILE C 1 278 ? 26.239 52.254 -18.677 1.00 10.87 257 ILE C O 1
ATOM 6190 N N . GLY C 1 279 ? 24.196 51.327 -18.734 1.00 12.33 258 GLY C N 1
ATOM 6191 C CA . GLY C 1 279 ? 23.746 51.863 -17.443 1.00 12.82 258 GLY C CA 1
ATOM 6192 C C . GLY C 1 279 ? 24.555 51.290 -16.298 1.00 13.93 258 GLY C C 1
ATOM 6193 O O . GLY C 1 279 ? 24.913 52.007 -15.374 1.00 14.33 258 GLY C O 1
ATOM 6194 N N . CYS C 1 280 ? 24.904 50.015 -16.389 1.00 14.76 259 CYS C N 1
ATOM 6195 C CA A CYS C 1 280 ? 25.540 49.295 -15.296 0.50 16.29 259 CYS C CA 1
ATOM 6196 C CA B CYS C 1 280 ? 25.554 49.332 -15.259 0.50 15.14 259 CYS C CA 1
ATOM 6197 C C . CYS C 1 280 ? 27.068 49.584 -15.137 1.00 15.29 259 CYS C C 1
ATOM 6198 O O . CYS C 1 280 ? 27.729 48.957 -14.333 1.00 16.19 259 CYS C O 1
ATOM 6203 N N . ILE C 1 281 ? 27.637 50.530 -15.906 1.00 14.57 260 ILE C N 1
ATOM 6204 C CA . ILE C 1 281 ? 29.010 51.010 -15.603 1.00 12.78 260 ILE C CA 1
ATOM 6205 C C . ILE C 1 281 ? 29.048 52.203 -14.627 1.00 13.01 260 ILE C C 1
ATOM 6206 O O . ILE C 1 281 ? 30.119 52.551 -14.126 1.00 13.13 260 ILE C O 1
ATOM 6211 N N . THR C 1 282 ? 27.892 52.811 -14.349 1.00 13.20 261 THR C N 1
ATOM 6212 C CA . THR C 1 282 ? 27.779 53.925 -13.364 1.00 13.22 261 THR C CA 1
ATOM 6213 C C . THR C 1 282 ? 26.757 53.599 -12.239 1.00 14.69 261 THR C C 1
ATOM 6214 O O . THR C 1 282 ? 26.502 54.408 -11.375 1.00 14.40 261 THR C O 1
ATOM 6218 N N . ASN C 1 283 ? 26.157 52.415 -12.295 1.00 15.68 262 ASN C N 1
ATOM 6219 C CA . ASN C 1 283 ? 25.430 51.875 -11.169 1.00 16.76 262 ASN C CA 1
ATOM 6220 C C . ASN C 1 283 ? 25.661 50.355 -11.191 1.00 17.02 262 ASN C C 1
ATOM 6221 O O . ASN C 1 283 ? 26.105 49.796 -12.219 1.00 18.85 262 ASN C O 1
ATOM 6226 N N . SER C 1 284 ? 25.462 49.681 -10.072 1.00 16.30 263 SER C N 1
ATOM 6227 C CA . SER C 1 284 ? 25.613 48.212 -10.040 1.00 15.83 263 SER C CA 1
ATOM 6228 C C . SER C 1 284 ? 27.006 47.689 -10.456 1.00 14.26 263 SER C C 1
ATOM 6229 O O . SER C 1 284 ? 27.110 46.654 -11.081 1.00 14.41 263 SER C O 1
ATOM 6232 N N . PHE C 1 285 ? 28.049 48.422 -10.129 1.00 13.08 264 PHE C N 1
ATOM 6233 C CA . PHE C 1 285 ? 29.429 48.028 -10.412 1.00 12.82 264 PHE C CA 1
ATOM 6234 C C . PHE C 1 285 ? 30.139 47.783 -9.071 1.00 12.55 264 PHE C C 1
ATOM 6235 O O . PHE C 1 285 ? 29.675 48.232 -8.012 1.00 11.92 264 PHE C O 1
ATOM 6243 N N . GLN C 1 286 ? 31.287 47.129 -9.128 1.00 13.31 265 GLN C N 1
ATOM 6244 C CA . GLN C 1 286 ? 32.090 46.847 -7.922 1.00 13.08 265 GLN C CA 1
ATOM 6245 C C . GLN C 1 286 ? 33.050 47.978 -7.611 1.00 11.93 265 GLN C C 1
ATOM 6246 O O . GLN C 1 286 ? 33.864 48.306 -8.443 1.00 11.27 265 GLN C O 1
ATOM 6252 N N . ASN C 1 287 ? 32.986 48.543 -6.406 1.00 11.26 266 ASN C N 1
ATOM 6253 C CA . ASN C 1 287 ? 34.033 49.439 -5.925 1.00 11.28 266 ASN C CA 1
ATOM 6254 C C . ASN C 1 287 ? 35.341 48.647 -5.893 1.00 10.99 266 ASN C C 1
ATOM 6255 O O . ASN C 1 287 ? 35.323 47.440 -5.643 1.00 10.66 266 ASN C O 1
ATOM 6260 N N . LYS C 1 288 ? 36.461 49.322 -6.144 1.00 10.57 267 LYS C N 1
ATOM 6261 C CA . LYS C 1 288 ? 37.779 48.723 -5.968 1.00 10.62 267 LYS C CA 1
ATOM 6262 C C . LYS C 1 288 ? 38.231 48.867 -4.520 1.00 11.01 267 LYS C C 1
ATOM 6263 O O . LYS C 1 288 ? 37.838 49.790 -3.794 1.00 11.16 267 LYS C O 1
ATOM 6269 N N . ASP C 1 289 ? 39.061 47.927 -4.108 1.00 10.91 268 ASP C N 1
ATOM 6270 C CA . ASP C 1 289 ? 39.552 47.865 -2.768 1.00 10.99 268 ASP C CA 1
ATOM 6271 C C . ASP C 1 289 ? 40.882 48.603 -2.719 1.00 11.03 268 ASP C C 1
ATOM 6272 O O . ASP C 1 289 ? 41.867 48.218 -3.399 1.00 12.41 268 ASP C O 1
ATOM 6277 N N . ILE C 1 290 ? 40.880 49.668 -1.923 1.00 10.44 269 ILE C N 1
ATOM 6278 C CA . ILE C 1 290 ? 42.003 50.598 -1.736 1.00 10.34 269 ILE C CA 1
ATOM 6279 C C . ILE C 1 290 ? 41.978 50.999 -0.266 1.00 10.34 269 ILE C C 1
ATOM 6280 O O . ILE C 1 290 ? 40.909 51.257 0.264 1.00 9.81 269 ILE C O 1
ATOM 6285 N N . GLY C 1 291 ? 43.133 51.021 0.397 1.00 10.49 270 GLY C N 1
ATOM 6286 C CA . GLY C 1 291 ? 43.172 51.296 1.846 1.00 10.42 270 GLY C CA 1
ATOM 6287 C C . GLY C 1 291 ? 44.170 52.344 2.236 1.00 10.13 270 GLY C C 1
ATOM 6288 O O . GLY C 1 291 ? 44.973 52.736 1.423 1.00 9.76 270 GLY C O 1
ATOM 6289 N N . LEU C 1 292 ? 44.125 52.774 3.498 1.00 10.64 271 LEU C N 1
ATOM 6290 C CA . LEU C 1 292 ? 45.068 53.726 4.055 1.00 10.74 271 LEU C CA 1
ATOM 6291 C C . LEU C 1 292 ? 45.926 52.987 5.081 1.00 11.37 271 LEU C C 1
ATOM 6292 O O . LEU C 1 292 ? 45.424 52.538 6.104 1.00 10.20 271 LEU C O 1
ATOM 6297 N N . ASP C 1 293 ? 47.209 52.843 4.780 1.00 12.00 272 ASP C N 1
ATOM 6298 C CA . ASP C 1 293 ? 48.131 52.089 5.612 1.00 12.50 272 ASP C CA 1
ATOM 6299 C C . ASP C 1 293 ? 49.008 53.108 6.320 1.00 13.42 272 ASP C C 1
ATOM 6300 O O . ASP C 1 293 ? 49.533 54.027 5.677 1.00 14.03 272 ASP C O 1
ATOM 6305 N N . ILE C 1 294 ? 49.149 52.935 7.626 1.00 14.14 273 ILE C N 1
ATOM 6306 C CA . ILE C 1 294 ? 49.857 53.861 8.513 1.00 16.17 273 ILE C CA 1
ATOM 6307 C C . ILE C 1 294 ? 51.030 53.176 9.200 1.00 16.29 273 ILE C C 1
ATOM 6308 O O . ILE C 1 294 ? 50.895 52.076 9.660 1.00 16.07 273 ILE C O 1
ATOM 6313 N N . GLU C 1 295 ? 52.169 53.853 9.276 1.00 17.42 274 GLU C N 1
ATOM 6314 C CA . GLU C 1 295 ? 53.285 53.423 10.138 1.00 18.56 274 GLU C CA 1
ATOM 6315 C C . GLU C 1 295 ? 53.523 54.499 11.220 1.00 19.02 274 GLU C C 1
ATOM 6316 O O . GLU C 1 295 ? 53.763 55.689 10.885 1.00 20.41 274 GLU C O 1
ATOM 6318 N N . LYS D 1 23 ? 37.987 73.678 9.600 1.00 26.39 2 LYS D N 1
ATOM 6319 C CA . LYS D 1 23 ? 38.258 75.118 9.324 1.00 26.11 2 LYS D CA 1
ATOM 6320 C C . LYS D 1 23 ? 37.354 75.649 8.208 1.00 25.43 2 LYS D C 1
ATOM 6321 O O . LYS D 1 23 ? 36.555 74.911 7.596 1.00 25.59 2 LYS D O 1
ATOM 6323 N N . ILE D 1 24 ? 37.505 76.945 7.945 1.00 24.15 3 ILE D N 1
ATOM 6324 C CA . ILE D 1 24 ? 36.675 77.647 6.974 1.00 22.58 3 ILE D CA 1
ATOM 6325 C C . ILE D 1 24 ? 37.157 77.279 5.580 1.00 20.67 3 ILE D C 1
ATOM 6326 O O . ILE D 1 24 ? 38.338 77.322 5.320 1.00 19.85 3 ILE D O 1
ATOM 6331 N N . SER D 1 25 ? 36.252 76.879 4.694 1.00 18.81 4 SER D N 1
ATOM 6332 C CA . SER D 1 25 ? 36.637 76.617 3.312 1.00 17.19 4 SER D CA 1
ATOM 6333 C C . SER D 1 25 ? 36.008 77.627 2.385 1.00 15.90 4 SER D C 1
ATOM 6334 O O . SER D 1 25 ? 34.850 77.985 2.578 1.00 17.26 4 SER D O 1
ATOM 6337 N N . PHE D 1 26 ? 36.765 78.076 1.384 1.00 13.50 5 PHE D N 1
ATOM 6338 C CA . PHE D 1 26 ? 36.280 79.004 0.361 1.00 12.03 5 PHE D CA 1
ATOM 6339 C C . PHE D 1 26 ? 36.098 78.353 -1.007 1.00 10.82 5 PHE D C 1
ATOM 6340 O O . PHE D 1 26 ? 35.710 79.036 -1.965 1.00 10.00 5 PHE D O 1
ATOM 6348 N N . SER D 1 27 ? 36.367 77.049 -1.099 1.00 9.48 6 SER D N 1
ATOM 6349 C CA . SER D 1 27 ? 36.405 76.349 -2.381 1.00 8.74 6 SER D CA 1
ATOM 6350 C C . SER D 1 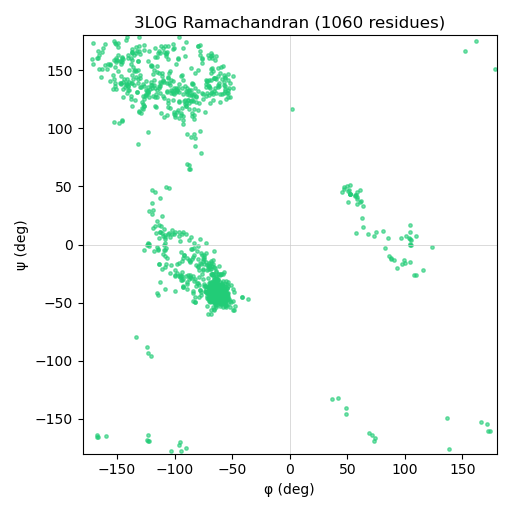27 ? 35.111 76.503 -3.162 1.00 9.29 6 SER D C 1
ATOM 6351 O O . SER D 1 27 ? 35.175 76.722 -4.355 1.00 9.28 6 SER D O 1
ATOM 6354 N N . GLU D 1 28 ? 33.947 76.424 -2.503 1.00 9.43 7 GLU D N 1
ATOM 6355 C CA . GLU D 1 28 ? 32.655 76.600 -3.202 1.00 9.13 7 GLU D CA 1
ATOM 6356 C C . GLU D 1 28 ? 32.371 78.038 -3.675 1.00 8.18 7 GLU D C 1
ATOM 6357 O O . GLU D 1 28 ? 31.943 78.225 -4.802 1.00 7.93 7 GLU D O 1
ATOM 6363 N N . ILE D 1 29 ? 32.592 79.044 -2.825 1.00 7.68 8 ILE D N 1
ATOM 6364 C CA . ILE D 1 29 ? 32.365 80.439 -3.239 1.00 7.73 8 ILE D CA 1
ATOM 6365 C C . ILE D 1 29 ? 33.310 80.812 -4.392 1.00 7.60 8 ILE D C 1
ATOM 6366 O O . ILE D 1 29 ? 32.907 81.527 -5.299 1.00 6.91 8 ILE D O 1
ATOM 6371 N N . ILE D 1 30 ? 34.531 80.272 -4.378 1.00 7.43 9 ILE D N 1
ATOM 6372 C CA . ILE D 1 30 ? 35.493 80.473 -5.458 1.00 7.58 9 ILE D CA 1
ATOM 6373 C C . ILE D 1 30 ? 34.957 79.833 -6.750 1.00 8.19 9 ILE D C 1
ATOM 6374 O O . ILE D 1 30 ? 34.938 80.472 -7.804 1.00 6.90 9 ILE D O 1
ATOM 6379 N N . HIS D 1 31 ? 34.505 78.583 -6.664 1.00 8.37 10 HIS D N 1
ATOM 6380 C CA . HIS D 1 31 ? 33.981 77.915 -7.853 1.00 8.53 10 HIS D CA 1
ATOM 6381 C C . HIS D 1 31 ? 32.798 78.692 -8.445 1.00 9.63 10 HIS D C 1
ATOM 6382 O O . HIS D 1 31 ? 32.697 78.846 -9.681 1.00 9.55 10 HIS D O 1
ATOM 6389 N N . ASN D 1 32 ? 31.894 79.169 -7.591 1.00 9.46 11 ASN D N 1
ATOM 6390 C CA . ASN D 1 32 ? 30.739 79.888 -8.102 1.00 10.61 11 ASN D CA 1
ATOM 6391 C C . ASN D 1 32 ? 31.128 81.233 -8.744 1.00 10.11 11 ASN D C 1
ATOM 6392 O O . ASN D 1 32 ? 30.560 81.623 -9.767 1.00 10.40 11 ASN D O 1
ATOM 6397 N N . ALA D 1 33 ? 32.081 81.929 -8.144 1.00 8.62 12 ALA D N 1
ATOM 6398 C CA . ALA D 1 33 ? 32.596 83.155 -8.738 1.00 8.83 12 ALA D CA 1
ATOM 6399 C C . ALA D 1 33 ? 33.229 82.845 -10.095 1.00 9.08 12 ALA D C 1
ATOM 6400 O O . ALA D 1 33 ? 32.945 83.510 -11.085 1.00 7.65 12 ALA D O 1
ATOM 6402 N N . LEU D 1 34 ? 34.070 81.810 -10.158 1.00 9.52 13 LEU D N 1
ATOM 6403 C CA . LEU D 1 34 ? 34.682 81.459 -11.431 1.00 9.37 13 LEU D CA 1
ATOM 6404 C C . LEU D 1 34 ? 33.598 81.108 -12.459 1.00 9.80 13 LEU D C 1
ATOM 6405 O O . LEU D 1 34 ? 33.623 81.626 -13.584 1.00 10.05 13 LEU D O 1
ATOM 6410 N N . LYS D 1 35 ? 32.622 80.285 -12.070 1.00 8.74 14 LYS D N 1
ATOM 6411 C CA . LYS D 1 35 ? 31.605 79.816 -13.016 1.00 8.68 14 LYS D CA 1
ATOM 6412 C C . LYS D 1 35 ? 30.757 80.981 -13.569 1.00 8.00 14 LYS D C 1
ATOM 6413 O O . LYS D 1 35 ? 30.435 81.007 -14.752 1.00 6.49 14 LYS D O 1
ATOM 6415 N N . GLU D 1 36 ? 30.411 81.934 -12.709 1.00 7.75 15 GLU D N 1
ATOM 6416 C CA . GLU D 1 36 ? 29.606 83.074 -13.155 1.00 7.72 15 GLU D CA 1
ATOM 6417 C C . GLU D 1 36 ? 30.371 83.991 -14.180 1.00 7.93 15 GLU D C 1
ATOM 6418 O O . GLU D 1 36 ? 29.745 84.592 -15.069 1.00 7.81 15 GLU D O 1
ATOM 6424 N N . ASP D 1 37 ? 31.703 84.053 -14.083 1.00 8.06 16 ASP D N 1
ATOM 6425 C CA . ASP D 1 37 ? 32.511 84.929 -14.934 1.00 8.41 16 ASP D CA 1
ATOM 6426 C C . ASP D 1 37 ? 33.049 84.224 -16.187 1.00 9.49 16 ASP D C 1
ATOM 6427 O O . ASP D 1 37 ? 33.186 84.877 -17.229 1.00 8.11 16 ASP D O 1
ATOM 6432 N N . LEU D 1 38 ? 33.299 82.907 -16.086 1.00 9.56 17 LEU D N 1
ATOM 6433 C CA . LEU D 1 38 ? 33.874 82.116 -17.178 1.00 10.99 17 LEU D CA 1
ATOM 6434 C C . LEU D 1 38 ? 32.916 81.173 -17.908 1.00 11.67 17 LEU D C 1
ATOM 6435 O O . LEU D 1 38 ? 33.284 80.636 -18.942 1.00 10.90 17 LEU D O 1
ATOM 6440 N N . GLY D 1 39 ? 31.715 80.974 -17.358 1.00 13.09 18 GLY D N 1
ATOM 6441 C CA . GLY D 1 39 ? 30.691 80.104 -17.927 1.00 14.57 18 GLY D CA 1
ATOM 6442 C C . GLY D 1 39 ? 31.202 78.825 -18.602 1.00 16.05 18 GLY D C 1
ATOM 6443 O O . GLY D 1 39 ? 32.056 78.112 -18.054 1.00 17.04 18 GLY D O 1
ATOM 6444 N N . ASP D 1 40 ? 30.694 78.558 -19.804 1.00 17.57 19 ASP D N 1
ATOM 6445 C CA . ASP D 1 40 ? 31.148 77.404 -20.648 1.00 18.99 19 ASP D CA 1
ATOM 6446 C C . ASP D 1 40 ? 32.135 77.748 -21.743 1.00 18.42 19 ASP D C 1
ATOM 6447 O O . ASP D 1 40 ? 32.886 76.862 -22.174 1.00 18.84 19 ASP D O 1
ATOM 6452 N N . LYS D 1 41 ? 32.122 78.995 -22.229 1.00 17.78 20 LYS D N 1
ATOM 6453 C CA . LYS D 1 41 ? 32.985 79.375 -23.348 1.00 17.73 20 LYS D CA 1
ATOM 6454 C C . LYS D 1 41 ? 34.381 79.808 -22.895 1.00 16.11 20 LYS D C 1
ATOM 6455 O O . LYS D 1 41 ? 35.260 79.934 -23.717 1.00 15.98 20 LYS D O 1
ATOM 6461 N N . GLY D 1 42 ? 34.573 80.071 -21.604 1.00 15.18 21 GLY D N 1
ATOM 6462 C CA . GLY D 1 42 ? 35.839 80.630 -21.105 1.00 13.35 21 GLY D CA 1
ATOM 6463 C C . GLY D 1 42 ? 35.986 82.109 -21.476 1.00 11.77 21 GLY D C 1
ATOM 6464 O O . GLY D 1 42 ? 35.043 82.732 -21.928 1.00 11.32 21 GLY D O 1
ATOM 6465 N N . ASP D 1 43 ? 37.180 82.655 -21.278 1.00 9.36 22 ASP D N 1
ATOM 6466 C CA . ASP D 1 43 ? 37.439 84.073 -21.500 1.00 7.99 22 ASP D CA 1
ATOM 6467 C C . ASP D 1 43 ? 37.718 84.290 -22.989 1.00 6.55 22 ASP D C 1
ATOM 6468 O O . ASP D 1 43 ? 38.859 84.113 -23.420 1.00 5.95 22 ASP D O 1
ATOM 6473 N N . ILE D 1 44 ? 36.701 84.657 -23.776 1.00 5.43 23 ILE D N 1
ATOM 6474 C CA . ILE D 1 44 ? 36.895 84.709 -25.244 1.00 5.88 23 ILE D CA 1
ATOM 6475 C C . ILE D 1 44 ? 37.909 85.722 -25.695 1.00 5.50 23 ILE D C 1
ATOM 6476 O O . ILE D 1 44 ? 38.582 85.529 -26.718 1.00 5.41 23 ILE D O 1
ATOM 6481 N N . THR D 1 45 ? 38.022 86.804 -24.939 1.00 5.34 24 THR D N 1
ATOM 6482 C CA . THR D 1 45 ? 38.961 87.876 -25.261 1.00 5.01 24 THR D CA 1
ATOM 6483 C C . THR D 1 45 ? 40.382 87.358 -25.074 1.00 5.16 24 THR D C 1
ATOM 6484 O O . THR D 1 45 ? 41.166 87.343 -26.008 1.00 4.98 24 THR D O 1
ATOM 6488 N N . THR D 1 46 ? 40.715 86.923 -23.875 1.00 5.73 25 THR D N 1
ATOM 6489 C CA . THR D 1 46 ? 42.079 86.423 -23.606 1.00 5.75 25 THR D CA 1
ATOM 6490 C C . THR D 1 46 ? 42.469 85.238 -24.487 1.00 6.04 25 THR D C 1
ATOM 6491 O O . THR D 1 46 ? 43.576 85.163 -25.015 1.00 5.74 25 THR D O 1
ATOM 6495 N N . ASN D 1 47 ? 41.571 84.281 -24.630 1.00 6.79 26 ASN D N 1
ATOM 6496 C CA . ASN D 1 47 ? 41.911 83.066 -25.369 1.00 7.44 26 ASN D CA 1
ATOM 6497 C C . ASN D 1 47 ? 42.117 83.286 -26.847 1.00 7.99 26 ASN D C 1
ATOM 6498 O O . ASN D 1 47 ? 42.748 82.453 -27.486 1.00 6.63 26 ASN D O 1
ATOM 6503 N N . SER D 1 48 ? 41.564 84.382 -27.381 1.00 7.82 27 SER D N 1
ATOM 6504 C CA . SER D 1 48 ? 41.650 84.686 -28.818 1.00 9.03 27 SER D CA 1
ATOM 6505 C C . SER D 1 48 ? 42.861 85.557 -29.144 1.00 8.92 27 SER D C 1
ATOM 6506 O O . SER D 1 48 ? 43.173 85.793 -30.321 1.00 9.17 27 SER D O 1
ATOM 6509 N N . ILE D 1 49 ? 43.526 86.055 -28.103 1.00 9.73 28 ILE D N 1
ATOM 6510 C CA . ILE D 1 49 ? 44.648 87.006 -28.264 1.00 10.25 28 ILE D CA 1
ATOM 6511 C C . ILE D 1 49 ? 45.985 86.438 -27.807 1.00 11.65 28 ILE D C 1
ATOM 6512 O O . ILE D 1 49 ? 47.008 86.604 -28.494 1.00 12.44 28 ILE D O 1
ATOM 6517 N N . LEU D 1 50 ? 45.994 85.758 -26.669 1.00 12.44 29 LEU D N 1
ATOM 6518 C CA . LEU D 1 50 ? 47.244 85.246 -26.096 1.00 13.60 29 LEU D CA 1
ATOM 6519 C C . LEU D 1 50 ? 47.590 83.821 -26.484 1.00 14.77 29 LEU D C 1
ATOM 6520 O O . LEU D 1 50 ? 46.727 82.957 -26.649 1.00 15.41 29 LEU D O 1
ATOM 6525 N N . ILE D 1 51 ? 48.887 83.584 -26.607 1.00 16.30 30 ILE D N 1
ATOM 6526 C CA . ILE D 1 51 ? 49.400 82.267 -26.907 1.00 17.17 30 ILE D CA 1
ATOM 6527 C C . ILE D 1 51 ? 50.322 81.878 -25.760 1.00 17.02 30 ILE D C 1
ATOM 6528 O O . ILE D 1 51 ? 49.830 81.433 -24.722 1.00 16.93 30 ILE D O 1
ATOM 6533 N N . ASN D 1 52 ? 51.628 82.100 -25.910 1.00 16.98 31 ASN D N 1
ATOM 6534 C CA . ASN D 1 52 ? 52.619 81.627 -24.932 1.00 17.08 31 ASN D CA 1
ATOM 6535 C C . ASN D 1 52 ? 53.310 82.754 -24.133 1.00 16.08 31 ASN D C 1
ATOM 6536 O O . ASN D 1 52 ? 54.348 82.532 -23.515 1.00 15.24 31 ASN D O 1
ATOM 6541 N N . GLU D 1 53 ? 52.762 83.959 -24.149 1.00 14.35 32 GLU D N 1
ATOM 6542 C CA . GLU D 1 53 ? 53.460 85.061 -23.500 1.00 14.08 32 GLU D CA 1
ATOM 6543 C C . GLU D 1 53 ? 53.540 84.796 -21.991 1.00 12.98 32 GLU D C 1
ATOM 6544 O O . GLU D 1 53 ? 52.573 84.335 -21.390 1.00 13.28 32 GLU D O 1
ATOM 6550 N N . LYS D 1 54 ? 54.718 85.010 -21.413 1.00 12.25 33 LYS D N 1
ATOM 6551 C CA . LYS D 1 54 ? 54.904 84.986 -19.950 1.00 10.88 33 LYS D CA 1
ATOM 6552 C C . LYS D 1 54 ? 54.997 86.425 -19.464 1.00 9.95 33 LYS D C 1
ATOM 6553 O O . LYS D 1 54 ? 55.595 87.280 -20.122 1.00 8.99 33 LYS D O 1
ATOM 6555 N N . VAL D 1 55 ? 54.404 86.693 -18.307 1.00 9.32 34 VAL D N 1
ATOM 6556 C CA . VAL D 1 55 ? 54.470 88.010 -17.684 1.00 9.58 34 VAL D CA 1
ATOM 6557 C C . VAL D 1 55 ? 54.842 87.954 -16.213 1.00 9.93 34 VAL D C 1
ATOM 6558 O O . VAL D 1 55 ? 54.526 86.973 -15.515 1.00 9.43 34 VAL D O 1
ATOM 6562 N N . ASN D 1 56 ? 55.505 89.027 -15.761 1.00 10.31 35 ASN D N 1
ATOM 6563 C CA . ASN D 1 56 ? 55.708 89.333 -14.352 1.00 10.35 35 ASN D CA 1
ATOM 6564 C C . ASN D 1 56 ? 54.511 90.140 -13.877 1.00 10.42 35 ASN D C 1
ATOM 6565 O O . ASN D 1 56 ? 54.083 91.065 -14.569 1.00 11.54 35 ASN D O 1
ATOM 6570 N N . PHE D 1 57 ? 53.940 89.777 -12.734 1.00 9.51 36 PHE D N 1
ATOM 6571 C CA . PHE D 1 57 ? 52.776 90.497 -12.213 1.00 8.99 36 PHE D CA 1
ATOM 6572 C C . PHE D 1 57 ? 52.939 90.845 -10.743 1.00 9.03 36 PHE D C 1
ATOM 6573 O O . PHE D 1 57 ? 53.701 90.189 -10.024 1.00 8.83 36 PHE D O 1
ATOM 6581 N N . ALA D 1 58 ? 52.189 91.850 -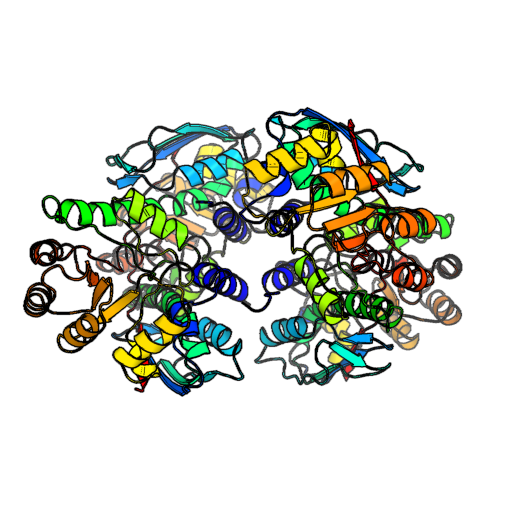10.307 1.00 7.20 37 ALA D N 1
ATOM 6582 C CA . ALA D 1 58 ? 52.103 92.192 -8.903 1.00 7.45 37 ALA D CA 1
ATOM 6583 C C . ALA D 1 58 ? 50.640 92.556 -8.595 1.00 7.32 37 ALA D C 1
ATOM 6584 O O . ALA D 1 58 ? 49.988 93.222 -9.390 1.00 7.14 37 ALA D O 1
ATOM 6586 N N . ILE D 1 59 ? 50.132 92.061 -7.475 1.00 7.26 38 ILE D N 1
ATOM 6587 C CA . ILE D 1 59 ? 48.847 92.495 -6.920 1.00 7.67 38 ILE D CA 1
ATOM 6588 C C . ILE D 1 59 ? 49.209 93.616 -5.946 1.00 7.65 38 ILE D C 1
ATOM 6589 O O . ILE D 1 59 ? 49.789 93.355 -4.884 1.00 8.31 38 ILE D O 1
ATOM 6594 N N . ASN D 1 60 ? 48.899 94.856 -6.320 1.00 6.77 39 ASN D N 1
ATOM 6595 C CA . ASN D 1 60 ? 49.322 96.026 -5.570 1.00 6.65 39 ASN D CA 1
ATOM 6596 C C . ASN D 1 60 ? 48.111 96.786 -4.976 1.00 6.67 39 ASN D C 1
ATOM 6597 O O . ASN D 1 60 ? 47.134 97.075 -5.663 1.00 4.71 39 ASN D O 1
ATOM 6602 N N . THR D 1 61 ? 48.203 97.147 -3.706 1.00 8.07 40 THR D N 1
ATOM 6603 C CA . THR D 1 61 ? 47.233 98.059 -3.088 1.00 8.91 40 THR D CA 1
ATOM 6604 C C . THR D 1 61 ? 47.383 99.478 -3.674 1.00 9.49 40 THR D C 1
ATOM 6605 O O . THR D 1 61 ? 48.498 99.856 -4.060 1.00 9.68 40 THR D O 1
ATOM 6609 N N . ARG D 1 62 ? 46.286 100.257 -3.710 1.00 9.29 41 ARG D N 1
ATOM 6610 C CA . ARG D 1 62 ? 46.341 101.679 -4.103 1.00 9.46 41 ARG D CA 1
ATOM 6611 C C . ARG D 1 62 ? 46.027 102.613 -2.923 1.00 9.07 41 ARG D C 1
ATOM 6612 O O . ARG D 1 62 ? 45.834 103.825 -3.123 1.00 9.54 41 ARG D O 1
ATOM 6620 N N . GLU D 1 63 ? 45.969 102.061 -1.711 1.00 7.65 42 GLU D N 1
ATOM 6621 C CA . GLU D 1 63 ? 45.671 102.827 -0.503 1.00 7.50 42 GLU D CA 1
ATOM 6622 C C . GLU D 1 63 ? 46.010 101.962 0.703 1.00 7.61 42 GLU D C 1
ATOM 6623 O O . GLU D 1 63 ? 46.230 100.754 0.566 1.00 6.54 42 GLU D O 1
ATOM 6629 N N . ASN D 1 64 ? 46.057 102.599 1.874 1.00 7.73 43 ASN D N 1
ATOM 6630 C CA . ASN D 1 64 ? 46.113 101.916 3.159 1.00 7.70 43 ASN D CA 1
ATOM 6631 C C . ASN D 1 64 ? 44.999 100.843 3.316 1.00 7.91 43 ASN D C 1
ATOM 6632 O O . ASN D 1 64 ? 43.830 101.089 2.960 1.00 8.72 43 ASN D O 1
ATOM 6637 N N . LEU D 1 65 ? 45.326 99.686 3.894 1.00 6.59 44 LEU D N 1
ATOM 6638 C CA . LEU D 1 65 ? 44.289 98.692 4.175 1.00 6.12 44 LEU D CA 1
ATOM 6639 C C . LEU D 1 65 ? 44.748 97.611 5.121 1.00 6.24 44 LEU D C 1
ATOM 6640 O O . LEU D 1 65 ? 45.958 97.397 5.313 1.00 5.03 44 LEU D O 1
ATOM 6645 N N . VAL D 1 66 ? 43.767 96.902 5.672 1.00 6.22 45 VAL D N 1
ATOM 6646 C CA . VAL D 1 66 ? 44.008 95.642 6.369 1.00 6.57 45 VAL D CA 1
ATOM 6647 C C . VAL D 1 66 ? 43.848 94.560 5.301 1.00 6.11 45 VAL D C 1
ATOM 6648 O O . VAL D 1 66 ? 42.815 94.494 4.644 1.00 6.27 45 VAL D O 1
ATOM 6652 N N . VAL D 1 67 ? 44.878 93.740 5.117 1.00 5.68 46 VAL D N 1
ATOM 6653 C CA . VAL D 1 67 ? 44.883 92.711 4.109 1.00 5.81 46 VAL D CA 1
ATOM 6654 C C . VAL D 1 67 ? 43.944 91.574 4.506 1.00 6.15 46 VAL D C 1
ATOM 6655 O O . VAL D 1 67 ? 44.023 91.050 5.639 1.00 5.75 46 VAL D O 1
ATOM 6659 N N . CYS D 1 68 ? 43.071 91.163 3.587 1.00 6.81 47 CYS D N 1
ATOM 6660 C CA . CYS D 1 68 ? 42.203 90.027 3.850 1.00 7.32 47 CYS D CA 1
ATOM 6661 C C . CYS D 1 68 ? 41.790 89.347 2.538 1.00 7.09 47 CYS D C 1
ATOM 6662 O O . CYS D 1 68 ? 41.660 90.007 1.486 1.00 9.04 47 CYS D O 1
ATOM 6665 N N . GLY D 1 69 ? 41.637 88.029 2.578 1.00 6.67 48 GLY D N 1
ATOM 6666 C CA . GLY D 1 69 ? 41.342 87.244 1.369 1.00 6.89 48 GLY D CA 1
ATOM 6667 C C . GLY D 1 69 ? 42.540 86.606 0.686 1.00 6.76 48 GLY D C 1
ATOM 6668 O O . GLY D 1 69 ? 42.403 86.013 -0.358 1.00 6.20 48 GLY D O 1
ATOM 6669 N N . ILE D 1 70 ? 43.727 86.702 1.274 1.00 7.20 49 ILE D N 1
ATOM 6670 C CA . ILE D 1 70 ? 44.894 86.120 0.625 1.00 7.72 49 ILE D CA 1
ATOM 6671 C C . ILE D 1 70 ? 44.724 84.604 0.383 1.00 7.49 49 ILE D C 1
ATOM 6672 O O . ILE D 1 70 ? 45.106 84.110 -0.674 1.00 7.19 49 ILE D O 1
ATOM 6677 N N . PRO D 1 71 ? 44.124 83.861 1.332 1.00 8.28 50 PRO D N 1
ATOM 6678 C CA . PRO D 1 71 ? 43.942 82.417 1.067 1.00 8.37 50 PRO D CA 1
ATOM 6679 C C . PRO D 1 71 ? 43.100 82.129 -0.176 1.00 8.64 50 PRO D C 1
ATOM 6680 O O . PRO D 1 71 ? 43.278 81.081 -0.806 1.00 8.76 50 PRO D O 1
ATOM 6684 N N . ILE D 1 72 ? 42.221 83.060 -0.561 1.00 8.70 51 ILE D N 1
ATOM 6685 C CA . ILE D 1 72 ? 41.431 82.861 -1.757 1.00 8.57 51 ILE D CA 1
ATOM 6686 C C . ILE D 1 72 ? 42.264 82.968 -3.023 1.00 9.43 51 ILE D C 1
ATOM 6687 O O . ILE D 1 72 ? 42.145 82.134 -3.927 1.00 8.78 51 ILE D O 1
ATOM 6692 N N . LEU D 1 73 ? 43.079 84.016 -3.088 1.00 10.61 52 LEU D N 1
ATOM 6693 C CA . LEU D 1 73 ? 44.096 84.188 -4.139 1.00 11.50 52 LEU D CA 1
ATOM 6694 C C . LEU D 1 73 ? 45.000 82.976 -4.245 1.00 11.63 52 LEU D C 1
ATOM 6695 O O . LEU D 1 73 ? 45.264 82.489 -5.366 1.00 11.29 52 LEU D O 1
ATOM 6700 N N . GLU D 1 74 ? 45.473 82.486 -3.093 1.00 11.28 53 GLU D N 1
ATOM 6701 C CA . GLU D 1 74 ? 46.334 81.331 -3.061 1.00 12.21 53 GLU D CA 1
ATOM 6702 C C . GLU D 1 74 ? 45.644 80.145 -3.680 1.00 12.28 53 GLU D C 1
ATOM 6703 O O . GLU D 1 74 ? 46.255 79.437 -4.478 1.00 11.93 53 GLU D O 1
ATOM 6709 N N . GLU D 1 75 ? 44.373 79.937 -3.325 1.00 11.97 54 GLU D N 1
ATOM 6710 C CA . GLU D 1 75 ? 43.648 78.752 -3.784 1.00 11.94 54 GLU D CA 1
ATOM 6711 C C . GLU D 1 75 ? 43.426 78.785 -5.304 1.00 11.34 54 GLU D C 1
ATOM 6712 O O . GLU D 1 75 ? 43.677 77.801 -5.973 1.00 10.70 54 GLU D O 1
ATOM 6718 N N . VAL D 1 76 ? 42.963 79.917 -5.826 1.00 11.01 55 VAL D N 1
ATOM 6719 C CA . VAL D 1 76 ? 42.772 80.105 -7.280 1.00 11.58 55 VAL D CA 1
ATOM 6720 C C . VAL D 1 76 ? 44.116 79.951 -8.047 1.00 12.33 55 VAL D C 1
ATOM 6721 O O . VAL D 1 76 ? 44.192 79.265 -9.036 1.00 12.70 55 VAL D O 1
ATOM 6725 N N . PHE D 1 77 ? 45.171 80.584 -7.556 1.00 13.51 56 PHE D N 1
ATOM 6726 C CA . PHE D 1 77 ? 46.504 80.443 -8.139 1.00 13.34 56 PHE D CA 1
ATOM 6727 C C . PHE D 1 77 ? 46.986 78.996 -8.104 1.00 14.29 56 PHE D C 1
ATOM 6728 O O . PHE D 1 77 ? 47.562 78.510 -9.070 1.00 14.41 56 PHE D O 1
ATOM 6736 N N . ASN D 1 78 ? 46.752 78.304 -6.997 1.00 15.21 57 ASN D N 1
ATOM 6737 C CA . ASN D 1 78 ? 47.097 76.899 -6.895 1.00 16.85 57 ASN D CA 1
ATOM 6738 C C . ASN D 1 78 ? 46.395 75.939 -7.889 1.00 17.78 57 ASN D C 1
ATOM 6739 O O . ASN D 1 78 ? 46.869 74.833 -8.093 1.00 17.04 57 ASN D O 1
ATOM 6744 N N . MET D 1 79 ? 45.280 76.366 -8.483 1.00 19.14 58 MET D N 1
ATOM 6745 C CA . MET D 1 79 ? 44.601 75.613 -9.546 1.00 20.28 58 MET D CA 1
ATOM 6746 C C . MET D 1 79 ? 45.463 75.557 -10.815 1.00 20.82 58 MET D C 1
ATOM 6747 O O . MET D 1 79 ? 45.318 74.673 -11.638 1.00 20.98 58 MET D O 1
ATOM 6752 N N . ASN D 1 80 ? 46.348 76.517 -10.997 1.00 21.43 59 ASN D N 1
ATOM 6753 C CA . ASN D 1 80 ? 47.187 76.526 -12.189 1.00 22.01 59 ASN D CA 1
ATOM 6754 C C . ASN D 1 80 ? 48.657 76.444 -11.773 1.00 21.03 59 ASN D C 1
ATOM 6755 O O . ASN D 1 80 ? 49.461 77.222 -12.261 1.00 20.65 59 ASN D O 1
ATOM 6760 N N . LYS D 1 81 ? 49.014 75.538 -10.865 1.00 20.26 60 LYS D N 1
ATOM 6761 C CA . LYS D 1 81 ? 50.410 75.500 -10.340 1.00 19.83 60 LYS D CA 1
ATOM 6762 C C . LYS D 1 81 ? 51.491 75.483 -11.451 1.00 19.22 60 LYS D C 1
ATOM 6763 O O . LYS D 1 81 ? 52.576 76.058 -11.297 1.00 18.65 60 LYS D O 1
ATOM 6765 N N . GLU D 1 82 ? 51.199 74.817 -12.565 1.00 18.86 61 GLU D N 1
ATOM 6766 C CA . GLU D 1 82 ? 52.140 74.726 -13.698 1.00 18.34 61 GLU D CA 1
ATOM 6767 C C . GLU D 1 82 ? 52.376 76.082 -14.395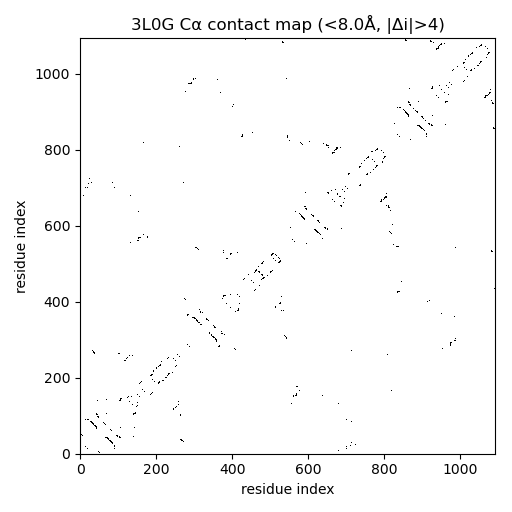 1.00 17.79 61 GLU D C 1
ATOM 6768 O O . GLU D 1 82 ? 53.466 76.343 -14.910 1.00 17.59 61 GLU D O 1
ATOM 6770 N N . HIS D 1 83 ? 51.360 76.941 -14.400 1.00 16.71 62 HIS D N 1
ATOM 6771 C CA . HIS D 1 83 ? 51.396 78.153 -15.197 1.00 16.79 62 HIS D CA 1
ATOM 6772 C C . HIS D 1 83 ? 51.415 79.462 -14.401 1.00 15.99 62 HIS D C 1
ATOM 6773 O O . HIS D 1 83 ? 51.514 80.528 -15.005 1.00 13.93 62 HIS D O 1
ATOM 6780 N N . VAL D 1 84 ? 51.304 79.364 -13.071 1.00 15.16 63 VAL D N 1
ATOM 6781 C CA . VAL D 1 84 ? 51.407 80.521 -12.168 1.00 14.95 63 VAL D CA 1
ATOM 6782 C C . VAL D 1 84 ? 52.422 80.189 -11.090 1.00 14.13 63 VAL D C 1
ATOM 6783 O O . VAL D 1 84 ? 52.294 79.173 -10.407 1.00 14.45 63 VAL D O 1
ATOM 6787 N N . LYS D 1 85 ? 53.455 81.028 -10.990 1.00 13.15 64 LYS D N 1
ATOM 6788 C CA . LYS D 1 85 ? 54.485 80.931 -9.964 1.00 12.94 64 LYS D CA 1
ATOM 6789 C C . LYS D 1 85 ? 54.401 82.210 -9.114 1.00 12.92 64 LYS D C 1
ATOM 6790 O O . LYS D 1 85 ? 54.387 83.318 -9.660 1.00 13.82 64 LYS D O 1
ATOM 6792 N N . TYR D 1 86 ? 54.290 82.092 -7.794 1.00 12.47 65 TYR D N 1
ATOM 6793 C CA . TYR D 1 86 ? 54.078 83.287 -6.984 1.00 12.12 65 TYR D CA 1
ATOM 6794 C C . TYR D 1 86 ? 54.677 83.215 -5.572 1.00 12.01 65 TYR D C 1
ATOM 6795 O O . TYR D 1 86 ? 54.995 82.131 -5.071 1.00 11.14 65 TYR D O 1
ATOM 6804 N N . GLU D 1 87 ? 54.810 84.399 -4.962 1.00 11.46 66 GLU D N 1
ATOM 6805 C CA . GLU D 1 87 ? 55.242 84.569 -3.579 1.00 12.39 66 GLU D CA 1
ATOM 6806 C C . GLU D 1 87 ? 54.293 85.545 -2.881 1.00 11.59 66 GLU D C 1
ATOM 6807 O O . GLU D 1 87 ? 54.032 86.636 -3.400 1.00 10.17 66 GLU D O 1
ATOM 6813 N N . ILE D 1 88 ? 53.821 85.158 -1.696 1.00 11.16 67 ILE D N 1
ATOM 6814 C CA . ILE D 1 88 ? 52.954 85.975 -0.871 1.00 11.77 67 ILE D CA 1
ATOM 6815 C C . ILE D 1 88 ? 53.853 86.881 -0.056 1.00 11.34 67 ILE D C 1
ATOM 6816 O O . ILE D 1 88 ? 54.805 86.396 0.540 1.00 12.16 67 ILE D O 1
ATOM 6821 N N . HIS D 1 89 ? 53.583 88.179 -0.062 1.00 9.97 68 HIS D N 1
ATOM 6822 C CA . HIS D 1 89 ? 54.371 89.135 0.730 1.00 9.75 68 HIS D CA 1
ATOM 6823 C C . HIS D 1 89 ? 53.641 89.674 1.949 1.00 10.06 68 HIS D C 1
ATOM 6824 O O . HIS D 1 89 ? 54.244 90.240 2.860 1.00 8.19 68 HIS D O 1
ATOM 6831 N N . LYS D 1 90 ? 52.325 89.501 1.958 1.00 10.96 69 LYS D N 1
ATOM 6832 C CA . LYS D 1 90 ? 51.522 89.965 3.057 1.00 11.86 69 LYS D CA 1
ATOM 6833 C C . LYS D 1 90 ? 50.484 88.899 3.242 1.00 12.30 69 LYS D C 1
ATOM 6834 O O . LYS D 1 90 ? 49.997 88.332 2.263 1.00 14.58 69 LYS D O 1
ATOM 6840 N N . LYS D 1 91 ? 50.149 88.640 4.491 1.00 12.35 70 LYS D N 1
ATOM 6841 C CA . LYS D 1 91 ? 49.143 87.673 4.860 1.00 12.60 70 LYS D CA 1
ATOM 6842 C C . LYS D 1 91 ? 47.953 88.411 5.504 1.00 11.89 70 LYS D C 1
ATOM 6843 O O . LYS D 1 91 ? 48.071 89.603 5.904 1.00 10.29 70 LYS D O 1
ATOM 6849 N N . ASP D 1 92 ? 46.836 87.686 5.631 1.00 11.19 71 ASP D N 1
ATOM 6850 C CA . ASP D 1 92 ? 45.609 88.244 6.204 1.00 10.95 71 ASP D CA 1
ATOM 6851 C C . ASP D 1 92 ? 45.885 88.786 7.581 1.00 10.57 71 ASP D C 1
ATOM 6852 O O . ASP D 1 92 ? 46.581 88.153 8.384 1.00 11.21 71 ASP D O 1
ATOM 6857 N N . GLY D 1 93 ? 45.341 89.965 7.836 1.00 10.63 72 GLY D N 1
ATOM 6858 C CA . GLY D 1 93 ? 45.554 90.673 9.098 1.00 10.76 72 GLY D CA 1
ATOM 6859 C C . GLY D 1 93 ? 46.720 91.656 9.074 1.00 10.87 72 GLY D C 1
ATOM 6860 O O . GLY D 1 93 ? 46.778 92.545 9.920 1.00 9.25 72 GLY D O 1
ATOM 6861 N N . ASP D 1 94 ? 47.652 91.505 8.131 1.00 11.03 73 ASP D N 1
ATOM 6862 C CA . ASP D 1 94 ? 48.736 92.490 8.015 1.00 11.23 73 ASP D CA 1
ATOM 6863 C C . ASP D 1 94 ? 48.125 93.853 7.696 1.00 11.54 73 ASP D C 1
ATOM 6864 O O . ASP D 1 94 ? 47.209 93.941 6.894 1.00 11.22 73 ASP D O 1
ATOM 6869 N N . ILE D 1 95 ? 48.606 94.901 8.361 1.00 11.55 74 ILE D N 1
ATOM 6870 C CA . ILE D 1 95 ? 48.181 96.276 8.085 1.00 11.97 74 ILE D CA 1
ATOM 6871 C C . ILE D 1 95 ? 49.208 96.866 7.154 1.00 10.99 74 ILE D C 1
ATOM 6872 O O . ILE D 1 95 ? 50.401 96.910 7.503 1.00 10.56 74 ILE D O 1
ATOM 6877 N N . THR D 1 96 ? 48.786 97.328 5.985 1.00 10.04 75 THR D N 1
ATOM 6878 C CA . THR D 1 96 ? 49.765 97.802 5.014 1.00 9.93 75 THR D CA 1
ATOM 6879 C C . THR D 1 96 ? 49.383 99.149 4.406 1.00 9.00 75 THR D C 1
ATOM 6880 O O . THR D 1 96 ? 48.282 99.641 4.597 1.00 8.82 75 THR D O 1
ATOM 6884 N N . GLY D 1 97 ? 50.319 99.741 3.683 1.00 8.81 76 GLY D N 1
ATOM 6885 C CA . GLY D 1 97 ? 50.158 101.086 3.136 1.00 8.20 76 GLY D CA 1
ATOM 6886 C C . GLY D 1 97 ? 49.835 101.091 1.651 1.00 7.96 76 GLY D C 1
ATOM 6887 O O . GLY D 1 97 ? 49.688 100.043 1.024 1.00 6.85 76 GLY D O 1
ATOM 6888 N N . LYS D 1 98 ? 49.733 102.292 1.104 1.00 7.43 77 LYS D N 1
ATOM 6889 C CA . LYS D 1 98 ? 49.525 102.514 -0.311 1.00 8.04 77 LYS D CA 1
ATOM 6890 C C . LYS D 1 98 ? 50.701 101.965 -1.113 1.00 8.64 77 LYS D C 1
ATOM 6891 O O . LYS D 1 98 ? 51.857 102.032 -0.675 1.00 7.08 77 LYS D O 1
ATOM 6897 N N . ASN D 1 99 ? 50.384 101.441 -2.299 1.00 10.09 78 ASN D N 1
ATOM 6898 C CA . ASN D 1 99 ? 51.387 100.954 -3.269 1.00 11.37 78 ASN D CA 1
ATOM 6899 C C . ASN D 1 99 ? 52.204 99.820 -2.687 1.00 11.31 78 ASN D C 1
ATOM 6900 O O . ASN D 1 99 ? 53.388 99.732 -2.944 1.00 12.81 78 ASN D O 1
ATOM 6905 N N . SER D 1 100 ? 51.560 98.969 -1.891 1.00 11.42 79 SER D N 1
ATOM 6906 C CA . SER D 1 100 ? 52.207 97.831 -1.252 1.00 11.64 79 SER D CA 1
ATOM 6907 C C . SER D 1 100 ? 51.955 96.585 -2.091 1.00 10.61 79 SER D C 1
ATOM 6908 O O . SER D 1 100 ? 50.834 96.381 -2.512 1.00 10.98 79 SER D O 1
ATOM 6911 N N . THR D 1 101 ? 52.978 95.760 -2.332 1.00 9.69 80 THR D N 1
ATOM 6912 C CA . THR D 1 101 ? 52.788 94.507 -3.064 1.00 8.43 80 THR D CA 1
ATOM 6913 C C . THR D 1 101 ? 52.404 93.374 -2.125 1.00 8.06 80 THR D C 1
ATOM 6914 O O . THR D 1 101 ? 53.187 92.969 -1.270 1.00 8.26 80 THR D O 1
ATOM 6918 N N . LEU D 1 102 ? 51.200 92.837 -2.312 1.00 7.33 81 LEU D N 1
ATOM 6919 C CA . LEU D 1 102 ? 50.699 91.764 -1.477 1.00 7.35 81 LEU D CA 1
ATOM 6920 C C . LEU D 1 102 ? 51.218 90.430 -2.011 1.00 8.07 81 LEU D C 1
ATOM 6921 O O . LEU D 1 102 ? 51.559 89.556 -1.224 1.00 7.82 81 LEU D O 1
ATOM 6926 N N . VAL D 1 103 ? 51.250 90.287 -3.347 1.00 8.37 82 VAL D N 1
ATOM 6927 C CA . VAL D 1 103 ? 51.697 89.074 -4.035 1.00 8.73 82 VAL D CA 1
ATOM 6928 C C . VAL D 1 103 ? 52.367 89.478 -5.333 1.00 8.87 82 VAL D C 1
ATOM 6929 O O . VAL D 1 103 ? 51.886 90.376 -6.024 1.00 8.65 82 VAL D O 1
ATOM 6933 N N . SER D 1 104 ? 53.473 88.834 -5.657 1.00 8.49 83 SER D N 1
ATOM 6934 C CA . SER D 1 104 ? 54.095 89.024 -6.938 1.00 9.46 83 SER D CA 1
ATOM 6935 C C . SER D 1 104 ? 54.460 87.675 -7.553 1.00 10.12 83 SER D C 1
ATOM 6936 O O . SER D 1 104 ? 54.524 86.668 -6.858 1.00 10.79 83 SER D O 1
ATOM 6939 N N . GLY D 1 105 ? 54.755 87.664 -8.848 1.00 10.43 84 GLY D N 1
ATOM 6940 C CA . GLY D 1 105 ? 55.209 86.447 -9.493 1.00 10.88 84 GLY D CA 1
ATOM 6941 C C . GLY D 1 105 ? 55.305 86.530 -11.003 1.00 11.23 84 GLY D C 1
ATOM 6942 O O . GLY D 1 105 ? 55.483 87.601 -11.571 1.00 10.91 84 GLY D O 1
ATOM 6943 N N . GLU D 1 106 ? 55.189 85.369 -11.627 1.00 12.21 85 GLU D N 1
ATOM 6944 C CA . GLU D 1 106 ? 55.369 85.198 -13.050 1.00 14.25 85 GLU D CA 1
ATOM 6945 C C . GLU D 1 106 ? 54.325 84.206 -13.519 1.00 14.26 85 GLU D C 1
ATOM 6946 O O . GLU D 1 106 ? 54.068 83.218 -12.830 1.00 14.81 85 GLU D O 1
ATOM 6952 N N . ALA D 1 107 ? 53.701 84.462 -14.672 1.00 14.42 86 ALA D N 1
ATOM 6953 C CA . ALA D 1 107 ? 52.640 83.572 -15.147 1.00 14.14 86 ALA D CA 1
ATOM 6954 C C . ALA D 1 107 ? 52.553 83.558 -16.647 1.00 14.58 86 ALA D C 1
ATOM 6955 O O . ALA D 1 107 ? 53.018 84.483 -17.330 1.00 14.26 86 ALA D O 1
ATOM 6957 N N . LEU D 1 108 ? 51.955 82.484 -17.151 1.00 14.51 87 LEU D N 1
ATOM 6958 C CA . LEU D 1 108 ? 51.476 82.436 -18.516 1.00 14.95 87 LEU D CA 1
ATOM 6959 C C . LEU D 1 108 ? 50.200 83.311 -18.544 1.00 14.50 87 LEU D C 1
ATOM 6960 O O . LEU D 1 108 ? 49.204 83.002 -17.876 1.00 14.22 87 LEU D O 1
ATOM 6965 N N . ALA D 1 109 ? 50.272 84.426 -19.278 1.00 13.83 88 ALA D N 1
ATOM 6966 C CA . ALA D 1 109 ? 49.235 85.444 -19.264 1.00 12.87 88 ALA D CA 1
ATOM 6967 C C . ALA D 1 109 ? 47.881 84.858 -19.561 1.00 12.29 88 ALA D C 1
ATOM 6968 O O . ALA D 1 109 ? 46.885 85.288 -19.023 1.00 11.77 88 ALA D O 1
ATOM 6970 N N . ILE D 1 110 ? 47.858 83.869 -20.444 1.00 12.39 89 ILE D N 1
ATOM 6971 C CA . ILE D 1 110 ? 46.624 83.253 -20.855 1.00 11.93 89 ILE D CA 1
ATOM 6972 C C . ILE D 1 110 ? 45.930 82.578 -19.685 1.00 11.15 89 ILE D C 1
ATOM 6973 O O . ILE D 1 110 ? 44.737 82.442 -19.727 1.00 10.88 89 ILE D O 1
ATOM 6978 N N . TYR D 1 111 ? 46.649 82.173 -18.642 1.00 10.89 90 TYR D N 1
ATOM 6979 C CA . TYR D 1 111 ? 46.000 81.570 -17.449 1.00 11.80 90 TYR D CA 1
ATOM 6980 C C . TYR D 1 111 ? 45.692 82.600 -16.343 1.00 11.21 90 TYR D C 1
ATOM 6981 O O . TYR D 1 111 ? 44.783 82.378 -15.526 1.00 11.81 90 TYR D O 1
ATOM 6990 N N . LEU D 1 112 ? 46.420 83.725 -16.328 1.00 10.14 91 LEU D N 1
ATOM 6991 C CA . LEU D 1 112 ? 46.277 84.749 -15.273 1.00 8.82 91 LEU D CA 1
ATOM 6992 C C . LEU D 1 112 ? 45.129 85.703 -15.565 1.00 8.29 91 LEU D C 1
ATOM 6993 O O . LEU D 1 112 ? 44.290 85.943 -14.705 1.00 9.00 91 LEU D O 1
ATOM 6998 N N . LEU D 1 113 ? 45.058 86.243 -16.778 1.00 7.70 92 LEU D N 1
ATOM 6999 C CA . LEU D 1 113 ? 44.057 87.281 -17.062 1.00 8.21 92 LEU D CA 1
ATOM 7000 C C . LEU D 1 113 ? 42.584 86.873 -16.842 1.00 8.36 92 LEU D C 1
ATOM 7001 O O . LEU D 1 113 ? 41.787 87.701 -16.410 1.00 9.15 92 LEU D O 1
ATOM 7006 N N . PRO D 1 114 ? 42.219 85.612 -17.153 1.00 8.09 93 PRO D N 1
ATOM 7007 C CA . PRO D 1 114 ? 40.843 85.158 -16.921 1.00 8.36 93 PRO D CA 1
ATOM 7008 C C . PRO D 1 114 ? 40.415 85.028 -15.458 1.00 8.42 93 PRO D C 1
ATOM 7009 O O . PRO D 1 114 ? 39.214 84.981 -15.193 1.00 9.57 93 PRO D O 1
ATOM 7013 N N . ILE D 1 115 ? 41.367 85.020 -14.520 1.00 7.83 94 ILE D N 1
ATOM 7014 C CA . ILE D 1 115 ? 41.041 84.954 -13.081 1.00 7.97 94 ILE D CA 1
ATOM 7015 C C . ILE D 1 115 ? 41.302 86.265 -12.339 1.00 7.77 94 ILE D C 1
ATOM 7016 O O . ILE D 1 115 ? 40.982 86.378 -11.133 1.00 8.12 94 ILE D O 1
ATOM 7021 N N . GLU D 1 116 ? 41.874 87.261 -13.025 1.00 7.31 95 GLU D N 1
ATOM 7022 C CA . GLU D 1 116 ? 42.138 88.587 -12.412 1.00 6.65 95 GLU D CA 1
ATOM 7023 C C . GLU D 1 116 ? 40.941 89.207 -11.683 1.00 6.80 95 GLU D C 1
ATOM 7024 O O . GLU D 1 116 ? 41.065 89.613 -10.527 1.00 6.58 95 GLU D O 1
ATOM 7030 N N . ARG D 1 117 ? 39.818 89.377 -12.384 1.00 6.27 96 ARG D N 1
ATOM 7031 C CA . ARG D 1 117 ? 38.664 90.088 -11.823 1.00 7.82 96 ARG D CA 1
ATOM 7032 C C . ARG D 1 117 ? 38.065 89.309 -10.632 1.00 8.08 96 ARG D C 1
ATOM 7033 O O . ARG D 1 117 ? 37.698 89.898 -9.620 1.00 7.63 96 ARG D O 1
ATOM 7041 N N . VAL D 1 118 ? 38.010 87.981 -10.748 1.00 7.47 97 VAL D N 1
ATOM 7042 C CA . VAL D 1 118 ? 37.498 87.155 -9.655 1.00 7.52 97 VAL D CA 1
ATOM 7043 C C . VAL D 1 118 ? 38.384 87.290 -8.396 1.00 7.74 97 VAL D C 1
ATOM 7044 O O . VAL D 1 118 ? 37.884 87.469 -7.292 1.00 6.83 97 VAL D O 1
ATOM 7048 N N . ILE D 1 119 ? 39.695 87.178 -8.561 1.00 7.54 98 ILE D N 1
ATOM 7049 C CA . ILE D 1 119 ? 40.580 87.292 -7.442 1.00 7.84 98 ILE D CA 1
ATOM 7050 C C . ILE D 1 119 ? 40.481 88.681 -6.797 1.00 7.97 98 ILE D C 1
ATOM 7051 O O . ILE D 1 119 ? 40.361 88.803 -5.581 1.00 8.00 98 ILE D O 1
ATOM 7056 N N . LEU D 1 120 ? 40.501 89.723 -7.616 1.00 7.76 99 LEU D N 1
ATOM 7057 C CA . LEU D 1 120 ? 40.432 91.073 -7.124 1.00 7.36 99 LEU D CA 1
ATOM 7058 C C . LEU D 1 120 ? 39.094 91.355 -6.467 1.00 7.41 99 LEU D C 1
ATOM 7059 O O . LEU D 1 120 ? 39.066 91.994 -5.401 1.00 6.52 99 LEU D O 1
ATOM 7064 N N . ASN D 1 121 ? 37.985 90.895 -7.057 1.00 7.43 100 ASN D N 1
ATOM 7065 C CA . ASN D 1 121 ? 36.685 91.156 -6.399 1.00 8.42 100 ASN D CA 1
ATOM 7066 C C . ASN D 1 121 ? 36.690 90.563 -4.989 1.00 8.69 100 ASN D C 1
ATOM 7067 O O . ASN D 1 121 ? 36.194 91.168 -4.039 1.00 9.32 100 ASN D O 1
ATOM 7072 N N . PHE D 1 122 ? 37.276 89.386 -4.851 1.00 7.88 101 PHE D N 1
ATOM 7073 C CA . PHE D 1 122 ? 37.322 88.758 -3.539 1.00 7.87 101 PHE D CA 1
ATOM 7074 C C . PHE D 1 122 ? 38.130 89.557 -2.532 1.00 7.47 101 PHE D C 1
ATOM 7075 O O . PHE D 1 122 ? 37.627 89.853 -1.450 1.00 8.84 101 PHE D O 1
ATOM 7083 N N . ILE D 1 123 ? 39.365 89.884 -2.877 1.00 7.19 102 ILE D N 1
ATOM 7084 C CA A ILE D 1 123 ? 40.266 90.527 -1.926 0.50 7.03 102 ILE D CA 1
ATOM 7085 C CA B ILE D 1 123 ? 40.284 90.531 -1.941 0.50 7.37 102 ILE D CA 1
ATOM 7086 C C . ILE D 1 123 ? 39.877 91.979 -1.652 1.00 6.90 102 ILE D C 1
ATOM 7087 O O . ILE D 1 123 ? 40.129 92.490 -0.583 1.00 5.84 102 ILE D O 1
ATOM 7096 N N . GLN D 1 124 ? 39.229 92.627 -2.618 1.00 6.86 103 GLN D N 1
ATOM 7097 C CA . GLN D 1 124 ? 38.741 93.997 -2.424 1.00 6.80 103 GLN D CA 1
ATOM 7098 C C . GLN D 1 124 ? 37.603 94.026 -1.412 1.00 6.27 103 GLN D C 1
ATOM 7099 O O . GLN D 1 124 ? 37.550 94.905 -0.578 1.00 6.33 103 GLN D O 1
ATOM 7105 N N . HIS D 1 125 ? 36.702 93.051 -1.526 1.00 7.32 104 HIS D N 1
ATOM 7106 C CA . HIS D 1 125 ? 35.552 92.867 -0.646 1.00 6.87 104 HIS D CA 1
ATOM 7107 C C . HIS D 1 125 ? 36.054 92.515 0.760 1.00 7.31 104 HIS D C 1
ATOM 7108 O O . HIS D 1 125 ? 35.743 93.210 1.749 1.00 6.03 104 HIS D O 1
ATOM 7115 N N . ALA D 1 126 ? 36.854 91.449 0.832 1.00 7.58 105 ALA D N 1
ATOM 7116 C CA . ALA D 1 126 ? 37.365 90.958 2.123 1.00 7.26 105 ALA D CA 1
ATOM 7117 C C . ALA D 1 126 ? 38.154 92.052 2.845 1.00 6.73 105 ALA D C 1
ATOM 7118 O O . ALA D 1 126 ? 37.914 92.330 4.020 1.00 7.44 105 ALA D O 1
ATOM 7120 N N . SER D 1 127 ? 39.046 92.722 2.137 1.00 7.15 106 SER D N 1
ATOM 7121 C CA . SER D 1 127 ? 39.830 93.796 2.770 1.00 6.96 106 SER D CA 1
ATOM 7122 C C . SER D 1 127 ? 38.967 94.971 3.143 1.00 6.43 106 SER D C 1
ATOM 7123 O O . SER D 1 127 ? 39.228 95.622 4.136 1.00 6.53 106 SER D O 1
ATOM 7126 N N . GLY D 1 128 ? 37.951 95.285 2.332 1.00 6.32 107 GLY D N 1
ATOM 7127 C CA . GLY D 1 128 ? 37.027 96.380 2.692 1.00 5.83 107 GLY D CA 1
ATOM 7128 C C . GLY D 1 128 ? 36.426 96.116 4.075 1.00 6.12 107 GLY D C 1
ATOM 7129 O O . GLY D 1 128 ? 36.421 97.002 4.944 1.00 5.47 107 GLY D O 1
ATOM 7130 N N . ILE D 1 129 ? 35.949 94.881 4.288 1.00 5.11 108 ILE D N 1
ATOM 7131 C CA . ILE D 1 129 ? 35.338 94.526 5.569 1.00 4.45 108 ILE D CA 1
ATOM 7132 C C . ILE D 1 129 ? 36.353 94.539 6.687 1.00 4.11 108 ILE D C 1
ATOM 7133 O O . ILE D 1 129 ? 36.098 95.108 7.715 1.00 3.83 108 ILE D O 1
ATOM 7138 N N . ALA D 1 130 ? 37.517 93.925 6.479 1.00 5.25 109 ALA D N 1
ATOM 7139 C CA . ALA D 1 130 ? 38.523 93.835 7.515 1.00 5.19 109 ALA D CA 1
ATOM 7140 C C . ALA D 1 130 ? 38.987 95.238 7.897 1.00 5.92 109 ALA D C 1
ATOM 7141 O O . ALA D 1 130 ? 39.188 95.532 9.081 1.00 6.43 109 ALA D O 1
ATOM 7143 N N . SER D 1 131 ? 39.127 96.114 6.902 1.00 5.98 110 SER D N 1
ATOM 7144 C CA . SER D 1 131 ? 39.562 97.470 7.162 1.00 6.26 110 SER D CA 1
ATOM 7145 C C . SER D 1 131 ? 38.520 98.328 7.897 1.00 6.68 110 SER D C 1
ATOM 7146 O O . SER D 1 131 ? 38.901 99.082 8.795 1.00 6.66 110 SER D O 1
ATOM 7149 N N . ILE D 1 132 ? 37.228 98.240 7.538 1.00 6.35 111 ILE D N 1
ATOM 7150 C CA . ILE D 1 132 ? 36.236 99.013 8.271 1.00 6.72 111 ILE D CA 1
ATOM 7151 C C . ILE D 1 132 ? 36.136 98.456 9.702 1.00 7.07 111 ILE D C 1
ATOM 7152 O O . ILE D 1 132 ? 36.043 99.205 10.664 1.00 6.94 111 ILE D O 1
ATOM 7157 N N . THR D 1 133 ? 36.207 97.144 9.854 1.00 7.72 112 THR D N 1
ATOM 7158 C CA . THR D 1 133 ? 36.144 96.564 11.199 1.00 7.44 112 THR D CA 1
ATOM 7159 C C . THR D 1 133 ? 37.245 97.111 12.096 1.00 7.70 112 THR D C 1
ATOM 7160 O O . THR D 1 133 ? 36.987 97.512 13.234 1.00 7.16 112 THR D O 1
ATOM 7164 N N . ARG D 1 134 ? 38.466 97.138 11.573 1.00 8.17 113 ARG D N 1
ATOM 7165 C CA . ARG D 1 134 ? 39.647 97.582 12.321 1.00 8.33 113 ARG D CA 1
ATOM 7166 C C . ARG D 1 134 ? 39.516 99.024 12.729 1.00 8.71 113 ARG D C 1
ATOM 7167 O O . ARG D 1 134 ? 39.953 99.423 13.793 1.00 7.88 113 ARG D O 1
ATOM 7175 N N . GLN D 1 135 ? 38.869 99.807 11.875 1.00 9.56 114 GLN D N 1
ATOM 7176 C CA . GLN D 1 135 ? 38.547 101.200 12.177 1.00 10.57 114 GLN D CA 1
ATOM 7177 C C . GLN D 1 135 ? 37.709 101.337 13.445 1.00 9.73 114 GLN D C 1
ATOM 7178 O O . GLN D 1 135 ? 38.038 102.105 14.361 1.00 8.38 114 GLN D O 1
ATOM 7184 N N . PHE D 1 136 ? 36.634 100.555 13.495 1.00 9.95 115 PHE D N 1
ATOM 7185 C CA . PHE D 1 136 ? 35.781 100.490 14.687 1.00 9.21 115 PHE D CA 1
ATOM 7186 C C . PHE D 1 136 ? 36.511 99.908 15.901 1.00 8.66 115 PHE D C 1
ATOM 7187 O O . PHE D 1 136 ? 36.346 100.414 17.000 1.00 7.68 115 PHE D O 1
ATOM 7195 N N . VAL D 1 137 ? 37.301 98.860 15.693 1.00 8.18 116 VAL D N 1
ATOM 7196 C CA . VAL D 1 137 ? 38.089 98.278 16.774 1.00 8.13 116 VAL D CA 1
ATOM 7197 C C . VAL D 1 137 ? 39.031 99.313 17.409 1.00 8.38 116 VAL D C 1
ATOM 7198 O O . VAL D 1 137 ? 39.096 99.429 18.643 1.00 7.83 116 VAL D O 1
ATOM 7202 N N . ASP D 1 138 ? 39.755 100.068 16.582 1.00 8.72 117 ASP D N 1
ATOM 7203 C CA . ASP D 1 138 ? 40.687 101.063 17.103 1.00 9.77 117 ASP D CA 1
ATOM 7204 C C . ASP D 1 138 ? 39.979 102.178 17.869 1.00 9.80 117 ASP D C 1
ATOM 7205 O O . ASP D 1 138 ? 40.487 102.655 18.875 1.00 10.27 117 ASP D O 1
ATOM 7210 N N . GLU D 1 139 ? 38.789 102.546 17.416 1.00 9.88 118 GLU D N 1
ATOM 7211 C CA . GLU D 1 139 ? 38.053 103.654 17.978 1.00 9.90 118 GLU D CA 1
ATOM 7212 C C . GLU D 1 139 ? 37.483 103.328 19.364 1.00 10.32 118 GLU D C 1
ATOM 7213 O O . GLU D 1 139 ? 37.222 104.257 20.138 1.00 10.58 118 GLU D O 1
ATOM 7219 N N . VAL D 1 140 ? 37.308 102.037 19.696 1.00 9.83 119 VAL D N 1
ATOM 7220 C CA . VAL D 1 140 ? 36.871 101.658 21.054 1.00 8.76 119 VAL D CA 1
ATOM 7221 C C . VAL D 1 140 ? 38.055 101.150 21.870 1.00 9.51 119 VAL D C 1
ATOM 7222 O O . VAL D 1 140 ? 37.876 100.584 22.949 1.00 8.95 119 VAL D O 1
ATOM 7226 N N . SER D 1 141 ? 39.266 101.370 21.367 1.00 10.64 120 SER D N 1
ATOM 7227 C CA . SER D 1 141 ? 40.473 101.041 22.117 1.00 11.98 120 SER D CA 1
ATOM 7228 C C . SER D 1 141 ? 40.456 101.764 23.467 1.00 11.88 120 SER D C 1
ATOM 7229 O O . SER D 1 141 ? 40.000 102.904 23.555 1.00 11.87 120 SER D O 1
ATOM 7232 N N . GLY D 1 142 ? 40.968 101.113 24.508 1.00 11.89 121 GLY D N 1
ATOM 7233 C CA . GLY D 1 142 ? 40.955 101.689 25.853 1.00 11.91 121 GLY D CA 1
ATOM 7234 C C . GLY D 1 142 ? 39.668 101.431 26.598 1.00 11.86 121 GLY D C 1
ATOM 7235 O O . GLY D 1 142 ? 39.478 101.960 27.691 1.00 12.31 121 GLY D O 1
ATOM 7236 N N . THR D 1 143 ? 38.776 100.639 25.994 1.00 11.87 122 THR D N 1
ATOM 7237 C CA . THR D 1 143 ? 37.571 100.122 26.643 1.00 11.23 122 THR D CA 1
ATOM 7238 C C . THR D 1 143 ? 37.548 98.605 26.494 1.00 11.34 122 THR D C 1
ATOM 7239 O O . THR D 1 143 ? 38.284 98.046 25.662 1.00 11.62 122 THR D O 1
ATOM 7243 N N . LYS D 1 144 ? 36.668 97.929 27.243 1.00 11.22 123 LYS D N 1
ATOM 7244 C CA . LYS D 1 144 ? 36.577 96.465 27.171 1.00 10.89 123 LYS D CA 1
ATOM 7245 C C . LYS D 1 144 ? 35.836 95.902 25.950 1.00 10.76 123 LYS D C 1
ATOM 7246 O O . LYS D 1 144 ? 35.830 94.684 25.744 1.00 10.49 123 LYS D O 1
ATOM 7252 N N . VAL D 1 145 ? 35.230 96.791 25.166 1.00 10.52 124 VAL D N 1
ATOM 7253 C CA . VAL D 1 145 ? 34.278 96.445 24.122 1.00 10.54 124 VAL D CA 1
ATOM 7254 C C . VAL D 1 145 ? 34.926 95.603 23.062 1.00 9.72 124 VAL D C 1
ATOM 7255 O O . VAL D 1 145 ? 36.067 95.862 22.678 1.00 10.23 124 VAL D O 1
ATOM 7259 N N . LYS D 1 146 ? 34.227 94.550 22.639 1.00 9.71 125 LYS D N 1
ATOM 7260 C CA . LYS D 1 146 ? 34.574 93.833 21.396 1.00 9.32 125 LYS D CA 1
ATOM 7261 C C . LYS D 1 146 ? 33.561 94.176 20.306 1.00 8.61 125 LYS D C 1
ATOM 7262 O O . LYS D 1 146 ? 32.366 94.323 20.590 1.00 7.96 125 LYS D O 1
ATOM 7268 N N . ILE D 1 147 ? 34.031 94.284 19.058 1.00 9.29 126 ILE D N 1
ATOM 7269 C CA . ILE D 1 147 ? 33.166 94.559 17.902 1.00 9.55 126 ILE D CA 1
ATOM 7270 C C . ILE D 1 147 ? 32.745 93.225 17.287 1.00 10.07 126 ILE D C 1
ATOM 7271 O O . ILE D 1 147 ? 33.579 92.352 17.022 1.00 10.76 126 ILE D O 1
ATOM 7276 N N . ARG D 1 148 ? 31.444 93.058 17.074 1.00 10.12 127 ARG D N 1
ATOM 7277 C CA . ARG D 1 148 ? 30.899 91.816 16.533 1.00 9.32 127 ARG D CA 1
ATOM 7278 C C . ARG D 1 148 ? 30.217 92.023 15.194 1.00 8.88 127 ARG D C 1
ATOM 7279 O O . ARG D 1 148 ? 29.659 93.096 14.925 1.00 6.80 127 ARG D O 1
ATOM 7287 N N . SER D 1 149 ? 30.249 90.972 14.377 1.00 8.09 128 SER D N 1
ATOM 7288 C CA . SER D 1 149 ? 29.459 90.920 13.153 1.00 8.49 128 SER D CA 1
ATOM 7289 C C . SER D 1 149 ? 27.997 90.598 13.483 1.00 8.64 128 SER D C 1
ATOM 7290 O O . SER D 1 149 ? 27.640 90.310 14.638 1.00 8.72 128 SER D O 1
ATOM 7293 N N . THR D 1 150 ? 27.155 90.690 12.465 1.00 8.49 129 THR D N 1
ATOM 7294 C CA . THR D 1 150 ? 25.775 90.282 12.524 1.00 7.98 129 THR D CA 1
ATOM 7295 C C . THR D 1 150 ? 25.563 89.233 11.436 1.00 8.61 129 THR D C 1
ATOM 7296 O O . THR D 1 150 ? 26.528 88.753 10.806 1.00 8.06 129 THR D O 1
ATOM 7300 N N . ARG D 1 151 ? 24.293 88.897 11.189 1.00 8.56 130 ARG D N 1
ATOM 7301 C CA . ARG D 1 151 ? 23.908 88.096 10.022 1.00 8.05 130 ARG D CA 1
ATOM 7302 C C . ARG D 1 151 ? 23.499 88.960 8.806 1.00 8.25 130 ARG D C 1
ATOM 7303 O O . ARG D 1 151 ? 23.041 88.421 7.821 1.00 7.41 130 ARG D O 1
ATOM 7311 N N . LYS D 1 152 ? 23.708 90.279 8.875 1.00 9.11 131 LYS D N 1
ATOM 7312 C CA . LYS D 1 152 ? 23.441 91.181 7.747 1.00 10.49 131 LYS D CA 1
ATOM 7313 C C . LYS D 1 152 ? 24.715 91.230 6.941 1.00 10.92 131 LYS D C 1
ATOM 7314 O O . LYS D 1 152 ? 25.430 92.248 6.887 1.00 10.85 131 LYS D O 1
ATOM 7320 N N . THR D 1 153 ? 24.967 90.070 6.329 1.00 10.77 132 THR D N 1
ATOM 7321 C CA . THR D 1 153 ? 26.105 89.810 5.502 1.00 10.43 132 THR D CA 1
ATOM 7322 C C . THR D 1 153 ? 25.655 89.716 4.040 1.00 9.98 132 THR D C 1
ATOM 7323 O O . THR D 1 153 ? 24.473 89.736 3.732 1.00 9.50 132 THR D O 1
ATOM 7327 N N . THR D 1 154 ? 26.620 89.660 3.137 1.00 9.97 133 THR D N 1
ATOM 7328 C CA . THR D 1 154 ? 26.331 89.624 1.729 1.00 11.02 133 THR D CA 1
ATOM 7329 C C . THR D 1 154 ? 25.833 88.202 1.373 1.00 9.75 133 THR D C 1
ATOM 7330 O O . THR D 1 154 ? 26.427 87.228 1.754 1.00 7.61 133 THR D O 1
ATOM 7334 N N . PRO D 1 155 ? 24.701 88.109 0.692 1.00 9.24 134 PRO D N 1
ATOM 7335 C CA . PRO D 1 155 ? 24.132 86.806 0.394 1.00 9.54 134 PRO D CA 1
ATOM 7336 C C . PRO D 1 155 ? 25.158 85.881 -0.251 1.00 8.88 134 PRO D C 1
ATOM 7337 O O . PRO D 1 155 ? 25.864 86.286 -1.172 1.00 8.77 134 PRO D O 1
ATOM 7341 N N . GLY D 1 156 ? 25.325 84.698 0.306 1.00 8.01 135 GLY D N 1
ATOM 7342 C CA . GLY D 1 156 ? 26.321 83.746 -0.240 1.00 7.84 135 GLY D CA 1
ATOM 7343 C C . GLY D 1 156 ? 27.732 83.882 0.299 1.00 7.10 135 GLY D C 1
ATOM 7344 O O . GLY D 1 156 ? 28.562 83.002 0.067 1.00 7.91 135 GLY D O 1
ATOM 7345 N N . LEU D 1 157 ? 28.020 84.977 0.994 1.00 6.75 136 LEU D N 1
ATOM 7346 C CA . LEU D 1 157 ? 29.321 85.199 1.606 1.00 7.11 136 LEU D CA 1
ATOM 7347 C C . LEU D 1 157 ? 29.254 85.366 3.123 1.00 7.52 136 LEU D C 1
ATOM 7348 O O . LEU D 1 157 ? 30.055 86.117 3.691 1.00 7.87 136 LEU D O 1
ATOM 7353 N N . ARG D 1 158 ? 28.358 84.636 3.797 1.00 7.82 137 ARG D N 1
ATOM 7354 C CA . ARG D 1 158 ? 28.242 84.750 5.261 1.00 7.97 137 ARG D CA 1
ATOM 7355 C C . ARG D 1 158 ? 29.577 84.489 5.923 1.00 8.21 137 ARG D C 1
ATOM 7356 O O . ARG D 1 158 ? 30.035 85.249 6.772 1.00 9.24 137 ARG D O 1
ATOM 7364 N N . MET D 1 159 ? 30.179 83.368 5.574 1.00 8.26 138 MET D N 1
ATOM 7365 C CA . MET D 1 159 ? 31.420 82.966 6.228 1.00 8.58 138 MET D CA 1
ATOM 7366 C C . MET D 1 159 ? 32.620 83.823 5.795 1.00 7.70 138 MET D C 1
ATOM 7367 O O . MET D 1 159 ? 33.387 84.220 6.635 1.00 7.57 138 MET D O 1
ATOM 7372 N N . LEU D 1 160 ? 32.758 84.180 4.520 1.00 7.77 139 LEU D N 1
ATOM 7373 C CA . LEU D 1 160 ? 33.843 85.124 4.146 1.00 6.99 139 LEU D CA 1
ATOM 7374 C C . LEU D 1 160 ? 33.728 86.451 4.899 1.00 7.07 139 LEU D C 1
ATOM 7375 O O . LEU D 1 160 ? 34.724 86.992 5.393 1.00 7.21 139 LEU D O 1
ATOM 7380 N N . ASP D 1 161 ? 32.502 86.961 5.012 1.00 6.75 140 ASP D N 1
ATOM 7381 C CA . ASP D 1 161 ? 32.259 88.223 5.652 1.00 6.52 140 ASP D CA 1
ATOM 7382 C C . ASP D 1 161 ? 32.565 88.166 7.161 1.00 6.28 140 ASP D C 1
ATOM 7383 O O . ASP D 1 161 ? 33.257 89.023 7.685 1.00 5.98 140 ASP D O 1
ATOM 7388 N N . LYS D 1 162 ? 32.061 87.150 7.853 1.00 5.93 141 LYS D N 1
ATOM 7389 C CA . LYS D 1 162 ? 32.377 86.981 9.265 1.00 5.99 141 LYS D CA 1
ATOM 7390 C C . LYS D 1 162 ? 33.860 86.740 9.520 1.00 6.30 141 LYS D C 1
ATOM 7391 O O . LYS D 1 162 ? 34.399 87.290 10.490 1.00 6.72 141 LYS D O 1
ATOM 7397 N N . TYR D 1 163 ? 34.499 85.908 8.692 1.00 6.35 142 TYR D N 1
ATOM 7398 C CA . TYR D 1 163 ? 35.970 85.709 8.724 1.00 5.93 142 TYR D CA 1
ATOM 7399 C C . TYR D 1 163 ? 36.692 87.051 8.591 1.00 6.51 142 TYR D C 1
ATOM 7400 O O . TYR D 1 163 ? 37.685 87.351 9.299 1.00 5.71 142 TYR D O 1
ATOM 7409 N N . SER D 1 164 ? 36.193 87.879 7.682 1.00 4.74 143 SER D N 1
ATOM 7410 C CA . SER D 1 164 ? 36.878 89.137 7.428 1.00 4.70 143 SER D CA 1
ATOM 7411 C C . SER D 1 164 ? 36.765 90.118 8.602 1.00 5.60 143 SER D C 1
ATOM 7412 O O . SER D 1 164 ? 37.737 90.856 8.928 1.00 3.59 143 SER D O 1
ATOM 7415 N N . VAL D 1 165 ? 35.589 90.129 9.245 1.00 5.99 144 VAL D N 1
ATOM 7416 C CA . VAL D 1 165 ? 35.408 90.879 10.494 1.00 6.52 144 VAL D CA 1
ATOM 7417 C C . VAL D 1 165 ? 36.408 90.396 11.563 1.00 6.63 144 VAL D C 1
ATOM 7418 O O . VAL D 1 165 ? 37.041 91.186 12.244 1.00 6.42 144 VAL D O 1
ATOM 7422 N N . CYS D 1 166 ? 36.579 89.091 11.675 1.00 7.24 145 CYS D N 1
ATOM 7423 C CA . CYS D 1 166 ? 37.533 88.575 12.625 1.00 8.33 145 CYS D CA 1
ATOM 7424 C C . CYS D 1 166 ? 38.977 88.960 12.249 1.00 8.13 145 CYS D C 1
ATOM 7425 O O . CYS D 1 166 ? 39.770 89.341 13.113 1.00 7.58 145 CYS D O 1
ATOM 7428 N N . ILE D 1 167 ? 39.318 88.906 10.970 1.00 7.84 146 ILE D N 1
ATOM 7429 C CA . ILE D 1 167 ? 40.677 89.320 10.554 1.00 8.08 146 ILE D CA 1
ATOM 7430 C C . ILE D 1 167 ? 40.909 90.782 10.963 1.00 8.01 146 ILE D C 1
ATOM 7431 O O . ILE D 1 167 ? 42.016 91.142 11.326 1.00 9.13 146 ILE D O 1
ATOM 7436 N N . GLY D 1 168 ? 39.858 91.593 10.901 1.00 7.11 147 GLY D N 1
ATOM 7437 C CA . GLY D 1 168 ? 39.919 92.981 11.317 1.00 7.81 147 GLY D CA 1
ATOM 7438 C C . GLY D 1 168 ? 39.871 93.289 12.799 1.00 7.42 147 GLY D C 1
ATOM 7439 O O . GLY D 1 168 ? 39.853 94.470 13.186 1.00 7.64 147 GLY D O 1
ATOM 7440 N N . GLY D 1 169 ? 39.867 92.258 13.643 1.00 8.93 148 GLY D N 1
ATOM 7441 C CA . GLY D 1 169 ? 39.914 92.444 15.103 1.00 8.53 148 GLY D CA 1
ATOM 7442 C C . GLY D 1 169 ? 38.561 92.303 15.777 1.00 9.08 148 GLY D C 1
ATOM 7443 O O . GLY D 1 169 ? 38.427 92.588 16.975 1.00 10.27 148 GLY D O 1
ATOM 7444 N N . GLY D 1 170 ? 37.551 91.896 15.017 1.00 9.36 149 GLY D N 1
ATOM 7445 C CA . GLY D 1 170 ? 36.227 91.644 15.537 1.00 9.37 149 GLY D CA 1
ATOM 7446 C C . GLY D 1 170 ? 35.997 90.175 15.884 1.00 9.89 149 GLY D C 1
ATOM 7447 O O . GLY D 1 170 ? 36.917 89.365 15.928 1.00 10.34 149 GLY D O 1
ATOM 7448 N N . GLU D 1 171 ? 34.751 89.857 16.171 1.00 9.93 150 GLU D N 1
ATOM 7449 C CA . GLU D 1 171 ? 34.365 88.565 16.701 1.00 9.80 150 GLU D CA 1
ATOM 7450 C C . GLU D 1 171 ? 32.964 88.259 16.200 1.00 8.89 150 GLU D C 1
ATOM 7451 O O . GLU D 1 171 ? 32.330 89.095 15.573 1.00 8.36 150 GLU D O 1
ATOM 7457 N N . SER D 1 172 ? 32.477 87.062 16.471 1.00 8.96 151 SER D N 1
ATOM 7458 C CA . SER D 1 172 ? 31.145 86.654 16.049 1.00 9.61 151 SER D CA 1
ATOM 7459 C C . SER D 1 172 ? 30.423 85.822 17.117 1.00 9.15 151 SER D C 1
ATOM 7460 O O . SER D 1 172 ? 30.980 84.859 17.638 1.00 8.89 151 SER D O 1
ATOM 7463 N N . TYR D 1 173 ? 29.171 86.152 17.398 1.00 9.07 152 TYR D N 1
ATOM 7464 C CA . TYR D 1 173 ? 28.367 85.363 18.344 1.00 8.69 152 TYR D CA 1
ATOM 7465 C C . TYR D 1 173 ? 28.022 83.996 17.792 1.00 8.48 152 TYR D C 1
ATOM 7466 O O . TYR D 1 173 ? 28.101 82.981 18.519 1.00 8.09 152 TYR D O 1
ATOM 7475 N N . ARG D 1 174 ? 27.653 83.960 16.520 1.00 7.22 153 ARG D N 1
ATOM 7476 C CA . ARG D 1 174 ? 27.254 82.693 15.876 1.00 7.59 153 ARG D CA 1
ATOM 7477 C C . ARG D 1 174 ? 27.355 82.859 14.372 1.00 7.55 153 ARG D C 1
ATOM 7478 O O . ARG D 1 174 ? 27.224 83.965 13.887 1.00 8.66 153 ARG D O 1
ATOM 7486 N N . ASP D 1 175 ? 27.546 81.758 13.649 1.00 8.38 154 ASP D N 1
ATOM 7487 C CA . ASP D 1 175 ? 27.719 81.767 12.189 1.00 7.99 154 ASP D CA 1
ATOM 7488 C C . ASP D 1 175 ? 26.385 81.900 11.475 1.00 7.73 154 ASP D C 1
ATOM 7489 O O . ASP D 1 175 ? 26.314 82.495 10.397 1.00 7.59 154 ASP D O 1
ATOM 7494 N N . ASN D 1 176 ? 25.341 81.340 12.062 1.00 6.85 155 ASN D N 1
ATOM 7495 C CA . ASN D 1 176 ? 24.055 81.284 11.416 1.00 7.17 155 ASN D CA 1
ATOM 7496 C C . ASN D 1 176 ? 22.983 80.874 12.389 1.00 7.38 155 ASN D C 1
ATOM 7497 O O . ASN D 1 176 ? 23.202 80.949 13.588 1.00 8.38 155 ASN D O 1
ATOM 7502 N N . LEU D 1 177 ? 21.812 80.502 11.886 1.00 7.75 156 LEU D N 1
ATOM 7503 C CA . LEU D 1 177 ? 20.672 80.161 12.742 1.00 7.93 156 LEU D CA 1
ATOM 7504 C C . LEU D 1 177 ? 20.812 78.825 13.472 1.00 8.75 156 LEU D C 1
ATOM 7505 O O . LEU D 1 177 ? 20.072 78.556 14.429 1.00 8.40 156 LEU D O 1
ATOM 7510 N N . CYS D 1 178 ? 21.760 77.994 13.024 1.00 10.10 157 CYS D N 1
ATOM 7511 C CA . CYS D 1 178 ? 21.987 76.684 13.628 1.00 11.26 157 CYS D CA 1
ATOM 7512 C C . CYS D 1 178 ? 22.836 76.685 14.877 1.00 11.68 157 CYS D C 1
ATOM 7513 O O . CYS D 1 178 ? 22.664 75.799 15.695 1.00 11.77 157 CYS D O 1
ATOM 7516 N N . ASP D 1 179 ? 23.776 77.619 15.028 1.00 12.53 158 ASP D N 1
ATOM 7517 C CA . ASP D 1 179 ? 24.810 77.433 16.059 1.00 13.20 158 ASP D CA 1
ATOM 7518 C C . ASP D 1 179 ? 24.738 78.396 17.239 1.00 13.07 158 ASP D C 1
ATOM 7519 O O . ASP D 1 179 ? 25.746 78.650 17.903 1.00 13.96 158 ASP D O 1
ATOM 7524 N N . GLY D 1 180 ? 23.558 78.930 17.510 1.00 11.91 159 GLY D N 1
ATOM 7525 C CA . GLY D 1 180 ? 23.361 79.701 18.727 1.00 10.64 159 GLY D CA 1
ATOM 7526 C C . GLY D 1 180 ? 21.959 80.262 18.814 1.00 9.40 159 GLY D C 1
ATOM 7527 O O . GLY D 1 180 ? 21.329 80.543 17.779 1.00 8.04 159 GLY D O 1
ATOM 7528 N N . VAL D 1 181 ? 21.497 80.433 20.048 1.00 7.80 160 VAL D N 1
ATOM 7529 C CA . VAL D 1 181 ? 20.186 80.975 20.319 1.00 7.45 160 VAL D CA 1
ATOM 7530 C C . VAL D 1 181 ? 20.217 82.497 20.353 1.00 7.70 160 VAL D C 1
ATOM 7531 O O . VAL D 1 181 ? 21.067 83.121 20.986 1.00 8.20 160 VAL D O 1
ATOM 7535 N N . LEU D 1 182 ? 19.263 83.091 19.665 1.00 7.74 161 LEU D N 1
ATOM 7536 C CA . LEU D 1 182 ? 19.090 84.524 19.732 1.00 9.01 161 LEU D CA 1
ATOM 7537 C C . LEU D 1 182 ? 17.629 84.826 19.454 1.00 8.98 161 LEU D C 1
ATOM 7538 O O . LEU D 1 182 ? 17.168 84.693 18.332 1.00 9.30 161 LEU D O 1
ATOM 7543 N N . ILE D 1 183 ? 16.916 85.177 20.520 1.00 9.94 162 ILE D N 1
ATOM 7544 C CA . ILE D 1 183 ? 15.485 85.425 20.496 1.00 9.58 162 ILE D CA 1
ATOM 7545 C C . ILE D 1 183 ? 15.305 86.875 20.056 1.00 9.52 162 ILE D C 1
ATOM 7546 O O . ILE D 1 183 ? 15.864 87.776 20.668 1.00 8.93 162 ILE D O 1
ATOM 7551 N N . LYS D 1 184 ? 14.528 87.077 18.998 1.00 10.21 163 LYS D N 1
ATOM 7552 C CA . LYS D 1 184 ? 14.346 88.388 18.361 1.00 10.73 163 LYS D CA 1
ATOM 7553 C C . LYS D 1 184 ? 12.982 88.978 18.643 1.00 10.33 163 LYS D C 1
ATOM 7554 O O . LYS D 1 184 ? 12.049 88.267 19.041 1.00 8.45 163 LYS D O 1
ATOM 7560 N N . ASP D 1 185 ? 12.867 90.278 18.376 1.00 10.46 164 ASP D N 1
ATOM 7561 C CA . ASP D 1 185 ? 11.577 90.964 18.308 1.00 10.39 164 ASP D CA 1
ATOM 7562 C C . ASP D 1 185 ? 10.489 90.077 17.701 1.00 9.60 164 ASP D C 1
ATOM 7563 O O . ASP D 1 185 ? 9.415 89.921 18.265 1.00 9.62 164 ASP D O 1
ATOM 7568 N N . ASN D 1 186 ? 10.799 89.428 16.592 1.00 8.75 165 ASN D N 1
ATOM 7569 C CA . ASN D 1 186 ? 9.765 88.699 15.869 1.00 8.70 165 ASN D CA 1
ATOM 7570 C C . ASN D 1 186 ? 9.369 87.385 16.544 1.00 8.41 165 ASN D C 1
ATOM 7571 O O . ASN D 1 186 ? 8.262 86.898 16.343 1.00 8.71 165 ASN D O 1
ATOM 7576 N N . HIS D 1 187 ? 10.235 86.850 17.393 1.00 8.59 166 HIS D N 1
ATOM 7577 C CA . HIS D 1 187 ? 9.835 85.712 18.217 1.00 8.39 166 HIS D CA 1
ATOM 7578 C C . HIS D 1 187 ? 8.850 86.129 19.266 1.00 9.14 166 HIS D C 1
ATOM 7579 O O . HIS D 1 187 ? 7.832 85.442 19.480 1.00 8.55 166 HIS D O 1
ATOM 7586 N N . ILE D 1 188 ? 9.172 87.251 19.910 1.00 9.28 167 ILE D N 1
ATOM 7587 C CA . ILE D 1 188 ? 8.392 87.822 21.004 1.00 9.51 167 ILE D CA 1
ATOM 7588 C C . ILE D 1 188 ? 7.002 88.171 20.487 1.00 10.23 167 ILE D C 1
ATOM 7589 O O . ILE D 1 188 ? 5.989 87.849 21.120 1.00 10.38 167 ILE D O 1
ATOM 7594 N N . ALA D 1 189 ? 6.976 88.761 19.295 1.00 10.40 168 ALA D N 1
ATOM 7595 C CA . ALA D 1 189 ? 5.750 89.176 18.645 1.00 11.09 168 ALA D CA 1
ATOM 7596 C C . ALA D 1 189 ? 4.889 87.973 18.201 1.00 11.64 168 ALA D C 1
ATOM 7597 O O . ALA D 1 189 ? 3.655 88.047 18.185 1.00 11.13 168 ALA D O 1
ATOM 7599 N N . SER D 1 190 ? 5.537 86.875 17.825 1.00 11.87 169 SER D N 1
ATOM 7600 C CA . SER D 1 190 ? 4.819 85.732 17.286 1.00 11.96 169 SER D CA 1
ATOM 7601 C C . SER D 1 190 ? 4.180 84.908 18.411 1.00 12.73 169 SER D C 1
ATOM 7602 O O . SER D 1 190 ? 3.080 84.397 18.241 1.00 11.16 169 SER D O 1
ATOM 7605 N N . CYS D 1 191 ? 4.855 84.824 19.558 1.00 13.49 170 CYS D N 1
ATOM 7606 C CA . CYS D 1 191 ? 4.362 84.047 20.695 1.00 14.82 170 CYS D CA 1
ATOM 7607 C C . CYS D 1 191 ? 3.745 84.875 21.814 1.00 15.00 170 CYS D C 1
ATOM 7608 O O . CYS D 1 191 ? 3.040 84.318 22.657 1.00 15.55 170 CYS D O 1
ATOM 7611 N N . GLY D 1 192 ? 4.021 86.179 21.851 1.00 15.06 171 GLY D N 1
ATOM 7612 C CA . GLY D 1 192 ? 3.283 87.098 22.730 1.00 14.39 171 GLY D CA 1
ATOM 7613 C C . GLY D 1 192 ? 4.016 87.558 23.976 1.00 14.35 171 GLY D C 1
ATOM 7614 O O . GLY D 1 192 ? 3.593 88.524 24.619 1.00 13.89 171 GLY D O 1
ATOM 7615 N N . SER D 1 193 ? 5.110 86.893 24.346 1.00 14.01 172 SER D N 1
ATOM 7616 C CA . SER D 1 193 ? 5.840 87.324 25.533 1.00 13.60 172 SER D CA 1
ATOM 7617 C C . SER D 1 193 ? 7.257 86.764 25.648 1.00 13.88 172 SER D C 1
ATOM 7618 O O . SER D 1 193 ? 7.527 85.611 25.291 1.00 13.86 172 SER D O 1
ATOM 7621 N N . ILE D 1 194 ? 8.148 87.598 26.172 1.00 13.55 173 ILE D N 1
ATOM 7622 C CA . ILE D 1 194 ? 9.523 87.199 26.445 1.00 13.92 173 ILE D CA 1
ATOM 7623 C C . ILE D 1 194 ? 9.597 85.947 27.340 1.00 13.72 173 ILE D C 1
ATOM 7624 O O . ILE D 1 194 ? 10.383 85.044 27.086 1.00 13.58 173 ILE D O 1
ATOM 7629 N N . THR D 1 195 ? 8.763 85.909 28.381 1.00 14.13 174 THR D N 1
ATOM 7630 C CA . THR D 1 195 ? 8.815 84.857 29.395 1.00 13.72 174 THR D CA 1
ATOM 7631 C C . THR D 1 195 ? 8.379 83.505 28.810 1.00 13.16 174 THR D C 1
ATOM 7632 O O . THR D 1 195 ? 9.001 82.486 29.088 1.00 13.33 174 THR D O 1
ATOM 7636 N N . LEU D 1 196 ? 7.335 83.513 27.980 1.00 12.90 175 LEU D N 1
ATOM 7637 C CA . LEU D 1 196 ? 6.887 82.301 27.265 1.00 12.70 175 LEU D CA 1
ATOM 7638 C C . LEU D 1 196 ? 7.961 81.770 26.309 1.00 12.29 175 LEU D C 1
ATOM 7639 O O . LEU D 1 196 ? 8.163 80.572 26.219 1.00 11.15 175 LEU D O 1
ATOM 7644 N N . ALA D 1 197 ? 8.630 82.673 25.588 1.00 12.56 176 ALA D N 1
ATOM 7645 C CA . ALA D 1 197 ? 9.656 82.267 24.612 1.00 12.51 176 ALA D CA 1
ATOM 7646 C C . ALA D 1 197 ? 10.788 81.531 25.327 1.00 12.50 176 ALA D C 1
ATOM 7647 O O . ALA D 1 197 ? 11.193 80.448 24.925 1.00 12.11 176 ALA D O 1
ATOM 7649 N N . ILE D 1 198 ? 11.283 82.133 26.400 1.00 12.49 177 ILE D N 1
ATOM 7650 C CA . ILE D 1 198 ? 12.402 81.572 27.135 1.00 12.27 177 ILE D CA 1
ATOM 7651 C C . ILE D 1 198 ? 11.987 80.244 27.789 1.00 13.65 177 ILE D C 1
ATOM 7652 O O . ILE D 1 198 ? 12.767 79.281 27.750 1.00 13.82 177 ILE D O 1
ATOM 7657 N N . GLN D 1 199 ? 10.762 80.168 28.340 1.00 13.88 178 GLN D N 1
ATOM 7658 C CA . GLN D 1 199 ? 10.326 78.954 29.056 1.00 14.61 178 GLN D CA 1
ATOM 7659 C C . GLN D 1 199 ? 10.207 77.788 28.070 1.00 15.11 178 GLN D C 1
ATOM 7660 O O . GLN D 1 199 ? 10.597 76.652 28.376 1.00 15.20 178 GLN D O 1
ATOM 7662 N N . ARG D 1 200 ? 9.702 78.083 26.873 1.00 15.39 179 ARG D N 1
ATOM 7663 C CA . ARG D 1 200 ? 9.598 77.080 25.811 1.00 15.83 179 ARG D CA 1
ATOM 7664 C C . ARG D 1 200 ? 10.964 76.654 25.305 1.00 15.89 179 ARG D C 1
ATOM 7665 O O . ARG D 1 200 ? 11.184 75.466 25.077 1.00 16.50 179 ARG D O 1
ATOM 7673 N N . LEU D 1 201 ? 11.881 77.609 25.139 1.00 15.83 180 LEU D N 1
ATOM 7674 C CA . LEU D 1 201 ? 13.205 77.293 24.621 1.00 15.93 180 LEU D CA 1
ATOM 7675 C C . LEU D 1 201 ? 13.962 76.379 25.563 1.00 16.23 180 LEU D C 1
ATOM 7676 O O . LEU D 1 201 ? 14.490 75.369 25.131 1.00 15.91 180 LEU D O 1
ATOM 7681 N N . ARG D 1 202 ? 13.988 76.737 26.840 1.00 17.61 181 ARG D N 1
ATOM 7682 C CA . ARG D 1 202 ? 14.551 75.887 27.909 1.00 18.58 181 ARG D CA 1
ATOM 7683 C C . ARG D 1 202 ? 13.973 74.486 28.051 1.00 19.49 181 ARG D C 1
ATOM 7684 O O . ARG D 1 202 ? 14.691 73.552 28.436 1.00 19.69 181 ARG D O 1
ATOM 7692 N N . LYS D 1 203 ? 12.682 74.343 27.774 1.00 20.13 182 LYS D N 1
ATOM 7693 C CA . LYS D 1 203 ? 12.058 73.038 27.788 1.00 20.37 182 LYS D CA 1
ATOM 7694 C C . LYS D 1 203 ? 12.598 72.203 26.637 1.00 20.73 182 LYS D C 1
ATOM 7695 O O . LYS D 1 203 ? 12.767 70.992 26.793 1.00 20.96 182 LYS D O 1
ATOM 7701 N N . ASN D 1 204 ? 12.859 72.841 25.487 1.00 20.62 183 ASN D N 1
ATOM 7702 C CA . ASN D 1 204 ? 13.370 72.144 24.297 1.00 20.68 183 ASN D CA 1
ATOM 7703 C C . ASN D 1 204 ? 14.896 72.058 24.176 1.00 20.86 183 ASN D C 1
ATOM 7704 O O . ASN D 1 204 ? 15.386 71.132 23.539 1.00 21.14 183 ASN D O 1
ATOM 7709 N N . LEU D 1 205 ? 15.637 73.006 24.760 1.00 20.97 184 LEU D N 1
ATOM 7710 C CA . LEU D 1 205 ? 17.115 72.998 24.716 1.00 21.43 184 LEU D CA 1
ATOM 7711 C C . LEU D 1 205 ? 17.725 73.236 26.113 1.00 21.82 184 LEU D C 1
ATOM 7712 O O . LEU D 1 205 ? 18.031 74.371 26.485 1.00 22.38 184 LEU D O 1
ATOM 7717 N N . LYS D 1 206 ? 17.912 72.177 26.899 1.00 22.25 185 LYS D N 1
ATOM 7718 C CA . LYS D 1 206 ? 18.493 72.337 28.233 1.00 22.38 185 LYS D CA 1
ATOM 7719 C C . LYS D 1 206 ? 19.955 72.773 28.100 1.00 22.38 185 LYS D C 1
ATOM 7720 O O . LYS D 1 206 ? 20.609 72.500 27.091 1.00 22.39 185 LYS D O 1
ATOM 7722 N N . ASN D 1 207 ? 20.450 73.499 29.099 1.00 22.44 186 ASN D N 1
ATOM 7723 C CA . ASN D 1 207 ? 21.868 73.858 29.154 1.00 22.44 186 ASN D CA 1
ATOM 7724 C C . ASN D 1 207 ? 22.340 74.743 27.983 1.00 21.82 186 ASN D C 1
ATOM 7725 O O . ASN D 1 207 ? 23.532 74.777 27.666 1.00 22.17 186 ASN D O 1
ATOM 7727 N N . GLU D 1 208 ? 21.402 75.454 27.352 1.00 20.64 187 GLU D N 1
ATOM 7728 C CA . GLU D 1 208 ? 21.685 76.230 26.134 1.00 19.17 187 GLU D CA 1
ATOM 7729 C C . GLU D 1 208 ? 21.896 77.707 26.496 1.00 17.55 187 GLU D C 1
ATOM 7730 O O . GLU D 1 208 ? 21.127 78.279 27.274 1.00 17.11 187 GLU D O 1
ATOM 7736 N N . TYR D 1 209 ? 22.939 78.313 25.928 1.00 15.85 188 TYR D N 1
ATOM 7737 C CA . TYR D 1 209 ? 23.236 79.732 26.131 1.00 14.52 188 TYR D CA 1
ATOM 7738 C C . TYR D 1 209 ? 22.113 80.547 25.470 1.00 13.66 188 TYR D C 1
ATOM 7739 O O . TYR D 1 209 ? 21.744 80.285 24.307 1.00 12.79 188 TYR D O 1
ATOM 7748 N N . ILE D 1 210 ? 21.554 81.495 26.220 1.00 12.10 189 ILE D N 1
ATOM 7749 C CA . ILE D 1 210 ? 20.411 82.268 25.753 1.00 11.77 189 ILE D CA 1
ATOM 7750 C C . ILE D 1 210 ? 20.726 83.754 25.625 1.00 10.96 189 ILE D C 1
ATOM 7751 O O . ILE D 1 210 ? 21.063 84.413 26.620 1.00 10.39 189 ILE D O 1
ATOM 7756 N N . ALA D 1 211 ? 20.594 84.267 24.395 1.00 9.86 190 ALA D N 1
ATOM 7757 C CA . ALA D 1 211 ? 20.654 85.687 24.114 1.00 9.57 190 ALA D CA 1
ATOM 7758 C C . ALA D 1 211 ? 19.280 86.176 23.633 1.00 9.63 190 ALA D C 1
ATOM 7759 O O . ALA D 1 211 ? 18.554 85.456 22.968 1.00 10.15 190 ALA D O 1
ATOM 7761 N N . ILE D 1 212 ? 18.930 87.412 23.939 1.00 10.14 191 ILE D N 1
ATOM 7762 C CA . ILE D 1 212 ? 17.619 87.945 23.554 1.00 10.60 191 ILE D CA 1
ATOM 7763 C C . ILE D 1 212 ? 17.738 89.400 23.155 1.00 11.18 191 ILE D C 1
ATOM 7764 O O . ILE D 1 212 ? 18.463 90.126 23.809 1.00 10.92 191 ILE D O 1
ATOM 7769 N N . GLU D 1 213 ? 17.033 89.812 22.093 1.00 11.48 192 GLU D N 1
ATOM 7770 C CA . GLU D 1 213 ? 16.957 91.222 21.692 1.00 13.23 192 GLU D CA 1
ATOM 7771 C C . GLU D 1 213 ? 15.858 91.954 22.435 1.00 13.56 192 GLU D C 1
ATOM 7772 O O . GLU D 1 213 ? 14.712 91.502 22.449 1.00 13.21 192 GLU D O 1
ATOM 7778 N N . CYS D 1 214 ? 16.226 93.086 23.032 1.00 13.93 193 CYS D N 1
ATOM 7779 C CA . CYS D 1 214 ? 15.326 93.994 23.716 1.00 14.23 193 CYS D CA 1
ATOM 7780 C C . CYS D 1 214 ? 15.358 95.333 23.020 1.00 14.74 193 CYS D C 1
ATOM 7781 O O . CYS D 1 214 ? 16.441 95.815 22.680 1.00 14.44 193 CYS D O 1
ATOM 7784 N N . ASP D 1 215 ? 14.212 95.970 22.814 1.00 15.46 194 ASP D N 1
ATOM 7785 C CA . ASP D 1 215 ? 14.260 97.356 22.374 1.00 16.88 194 ASP D CA 1
ATOM 7786 C C . ASP D 1 215 ? 13.617 98.379 23.328 1.00 16.44 194 ASP D C 1
ATOM 7787 O O . ASP D 1 215 ? 13.407 99.520 22.965 1.00 16.75 194 ASP D O 1
ATOM 7792 N N . ASN D 1 216 ? 13.343 97.974 24.551 1.00 16.22 195 ASN D N 1
ATOM 7793 C CA . ASN D 1 216 ? 13.091 98.937 25.626 1.00 16.79 195 ASN D CA 1
ATOM 7794 C C . ASN D 1 216 ? 13.486 98.367 26.978 1.00 16.58 195 ASN D C 1
ATOM 7795 O O . ASN D 1 216 ? 13.800 97.172 27.101 1.00 15.54 195 ASN D O 1
ATOM 7800 N N . ILE D 1 217 ? 13.443 99.233 27.987 1.00 17.13 196 ILE D N 1
ATOM 7801 C CA . ILE D 1 217 ? 13.869 98.884 29.327 1.00 17.19 196 ILE D CA 1
ATOM 7802 C C . ILE D 1 217 ? 12.995 97.801 29.954 1.00 17.46 196 ILE D C 1
ATOM 7803 O O . ILE D 1 217 ? 13.526 96.910 30.598 1.00 18.17 196 ILE D O 1
ATOM 7808 N N . SER D 1 218 ? 11.683 97.837 29.726 1.00 17.90 197 SER D N 1
ATOM 7809 C CA . SER D 1 218 ? 10.767 96.774 30.232 1.00 18.03 197 SER D CA 1
ATOM 7810 C C . SER D 1 218 ? 11.190 95.385 29.797 1.00 17.36 197 SER D C 1
ATOM 7811 O O . SER D 1 218 ? 11.126 94.429 30.583 1.00 16.60 197 SER D O 1
ATOM 7814 N N . GLN D 1 219 ? 11.607 95.284 28.534 1.00 16.84 198 GLN D N 1
ATOM 7815 C CA . GLN D 1 219 ? 12.099 94.018 27.971 1.00 16.78 198 GLN D CA 1
ATOM 7816 C C . GLN D 1 219 ? 13.451 93.606 28.596 1.00 16.60 198 GLN D C 1
ATOM 7817 O O . GLN D 1 219 ? 13.635 92.440 28.904 1.00 16.54 198 GLN D O 1
ATOM 7823 N N . VAL D 1 220 ? 14.370 94.558 28.801 1.00 16.44 199 VAL D N 1
ATOM 7824 C CA . VAL D 1 220 ? 15.605 94.289 29.575 1.00 16.03 199 VAL D CA 1
ATOM 7825 C C . VAL D 1 220 ? 15.249 93.758 30.971 1.00 16.54 199 VAL D C 1
ATOM 7826 O O . VAL D 1 220 ? 15.776 92.728 31.383 1.00 17.07 199 VAL D O 1
ATOM 7830 N N . GLU D 1 221 ? 14.322 94.418 31.676 1.00 17.15 200 GLU D N 1
ATOM 7831 C CA . GLU D 1 221 ? 13.876 93.957 33.015 1.00 17.51 200 GLU D CA 1
ATOM 7832 C C . GLU D 1 221 ? 13.291 92.526 33.013 1.00 16.90 200 GLU D C 1
ATOM 7833 O O . GLU D 1 221 ? 13.562 91.717 33.919 1.00 16.87 200 GLU D O 1
ATOM 7839 N N . GLU D 1 222 ? 12.470 92.227 32.010 1.00 16.04 201 GLU D N 1
ATOM 7840 C CA . GLU D 1 222 ? 11.866 90.910 31.887 1.00 15.61 201 GLU D CA 1
ATOM 7841 C C . GLU D 1 222 ? 12.902 89.854 31.516 1.00 15.59 201 GLU D C 1
ATOM 7842 O O . GLU D 1 222 ? 12.814 88.725 31.975 1.00 15.56 201 GLU D O 1
ATOM 7848 N N . SER D 1 223 ? 13.885 90.213 30.690 1.00 15.72 202 SER D N 1
ATOM 7849 C CA . SER D 1 223 ? 14.953 89.261 30.309 1.00 15.43 202 SER D CA 1
ATOM 7850 C C . SER D 1 223 ? 15.795 88.880 31.506 1.00 15.37 202 SER D C 1
ATOM 7851 O O . SER D 1 223 ? 16.172 87.707 31.684 1.00 16.70 202 SER D O 1
ATOM 7854 N N . LEU D 1 224 ? 16.083 89.869 32.339 1.00 15.19 203 LEU D N 1
ATOM 7855 C CA . LEU D 1 224 ? 16.835 89.656 33.555 1.00 15.04 203 LEU D CA 1
ATOM 7856 C C . LEU D 1 224 ? 16.142 88.711 34.525 1.00 15.15 203 LEU D C 1
ATOM 7857 O O . LEU D 1 224 ? 16.805 87.828 35.045 1.00 14.19 203 LEU D O 1
ATOM 7862 N N . SER D 1 225 ? 14.831 88.881 34.747 1.00 15.12 204 SER D N 1
ATOM 7863 C CA . SER D 1 225 ? 14.039 87.993 35.641 1.00 15.92 204 SER D CA 1
ATOM 7864 C C . SER D 1 225 ? 14.178 86.528 35.262 1.00 15.96 204 SER D C 1
ATOM 7865 O O . SER D 1 225 ? 14.092 85.637 36.121 1.00 15.78 204 SER D O 1
ATOM 7868 N N . ASN D 1 226 ? 14.339 86.312 33.951 1.00 15.54 205 ASN D N 1
ATOM 7869 C CA . ASN D 1 226 ? 14.458 85.003 33.348 1.00 15.36 205 ASN D CA 1
ATOM 7870 C C . ASN D 1 226 ? 15.905 84.490 33.319 1.00 15.76 205 ASN D C 1
ATOM 7871 O O . ASN D 1 226 ? 16.176 83.406 32.775 1.00 15.66 205 ASN D O 1
ATOM 7876 N N . ASN D 1 227 ? 16.822 85.270 33.910 1.00 15.91 206 ASN D N 1
ATOM 7877 C CA . ASN D 1 227 ? 18.241 84.924 34.016 1.00 15.65 206 ASN D CA 1
ATOM 7878 C C . ASN D 1 227 ? 18.850 84.559 32.660 1.00 14.38 206 ASN D C 1
ATOM 7879 O O . ASN D 1 227 ? 19.467 83.509 32.524 1.00 13.78 206 ASN D O 1
ATOM 7884 N N . VAL D 1 228 ? 18.663 85.406 31.643 1.00 13.67 207 VAL D N 1
ATOM 7885 C CA . VAL D 1 228 ? 19.275 85.140 30.330 1.00 12.44 207 VAL D CA 1
ATOM 7886 C C . VAL D 1 228 ? 20.776 85.331 30.438 1.00 12.61 207 VAL D C 1
ATOM 7887 O O . VAL D 1 228 ? 21.244 85.981 31.363 1.00 12.49 207 VAL D O 1
ATOM 7891 N N . ASP D 1 229 ? 21.537 84.762 29.508 1.00 12.27 208 ASP D N 1
ATOM 7892 C CA . ASP D 1 229 ? 23.000 84.942 29.510 1.00 12.18 208 ASP D CA 1
ATOM 7893 C C . ASP D 1 229 ? 23.436 86.254 28.842 1.00 11.74 208 ASP D C 1
ATOM 7894 O O . ASP D 1 229 ? 24.430 86.862 29.250 1.00 11.39 208 ASP D O 1
ATOM 7899 N N . MET D 1 230 ? 22.677 86.707 27.843 1.00 11.30 209 MET D N 1
ATOM 7900 C CA . MET D 1 230 ? 23.092 87.832 27.011 1.00 11.28 209 MET D CA 1
ATOM 7901 C C . MET D 1 230 ? 21.861 88.647 26.571 1.00 10.83 209 MET D C 1
ATOM 7902 O O . MET D 1 230 ? 20.807 88.088 26.263 1.00 9.91 209 MET D O 1
ATOM 7907 N N . ILE D 1 231 ? 22.016 89.969 26.599 1.00 9.63 210 ILE D N 1
ATOM 7908 C CA . ILE D 1 231 ? 20.949 90.887 26.244 1.00 10.01 210 ILE D CA 1
ATOM 7909 C C . ILE D 1 231 ? 21.489 91.831 25.172 1.00 10.48 210 ILE D C 1
ATOM 7910 O O . ILE D 1 231 ? 22.557 92.445 25.354 1.00 9.32 210 ILE D O 1
ATOM 7915 N N . LEU D 1 232 ? 20.778 91.894 24.043 1.00 11.09 211 LEU D N 1
ATOM 7916 C CA . LEU D 1 232 ? 21.059 92.870 22.988 1.00 12.54 211 LEU D CA 1
ATOM 7917 C C . LEU D 1 232 ? 20.117 94.058 23.111 1.00 12.81 211 LEU D C 1
ATOM 7918 O O . LEU D 1 232 ? 18.893 93.887 23.241 1.00 13.08 211 LEU D O 1
ATOM 7923 N N . LEU D 1 233 ? 20.686 95.256 23.047 1.00 12.67 212 LEU D N 1
ATOM 7924 C CA . LEU D 1 233 ? 19.911 96.476 23.087 1.00 12.85 212 LEU D CA 1
ATOM 7925 C C . LEU D 1 233 ? 19.827 96.928 21.625 1.00 14.46 212 LEU D C 1
ATOM 7926 O O . LEU D 1 233 ? 20.857 97.285 21.004 1.00 13.85 212 LEU D O 1
ATOM 7931 N N . ASP D 1 234 ? 18.610 96.877 21.072 1.00 15.32 213 ASP D N 1
ATOM 7932 C CA A ASP D 1 234 ? 18.375 97.170 19.661 0.50 16.24 213 ASP D CA 1
ATOM 7933 C CA B ASP D 1 234 ? 18.383 97.179 19.659 0.50 16.36 213 ASP D CA 1
ATOM 7934 C C . ASP D 1 234 ? 17.867 98.608 19.474 1.00 17.39 213 ASP D C 1
ATOM 7935 O O . ASP D 1 234 ? 16.802 98.972 19.976 1.00 16.81 213 ASP D O 1
ATOM 7944 N N . ASN D 1 235 ? 18.627 99.417 18.738 1.00 19.14 214 ASN D N 1
ATOM 7945 C CA . ASN D 1 235 ? 18.209 100.794 18.430 1.00 20.77 214 ASN D CA 1
ATOM 7946 C C . ASN D 1 235 ? 17.717 101.539 19.632 1.00 19.90 214 ASN D C 1
ATOM 7947 O O . ASN D 1 235 ? 16.644 102.129 19.603 1.00 20.87 214 ASN D O 1
ATOM 7952 N N . MET D 1 236 ? 18.474 101.473 20.710 1.00 18.86 215 MET D N 1
ATOM 7953 C CA . MET D 1 236 ? 18.184 102.304 21.860 1.00 18.19 215 MET D CA 1
ATOM 7954 C C . MET D 1 236 ? 19.115 103.532 21.835 1.00 16.96 215 MET D C 1
ATOM 7955 O O . MET D 1 236 ? 20.209 103.536 21.216 1.00 16.11 215 MET D O 1
ATOM 7960 N N . SER D 1 237 ? 18.633 104.580 22.481 1.00 15.66 216 SER D N 1
ATOM 7961 C CA . SER D 1 237 ? 19.361 105.836 22.623 1.00 14.97 216 SER D CA 1
ATOM 7962 C C . SER D 1 237 ? 20.449 105.684 23.665 1.00 14.82 216 SER D C 1
ATOM 7963 O O . SER D 1 237 ? 20.378 104.801 24.548 1.00 13.65 216 SER D O 1
ATOM 7966 N N . ILE D 1 238 ? 21.430 106.568 23.596 1.00 14.74 217 ILE D N 1
ATOM 7967 C CA . ILE D 1 238 ? 22.564 106.474 24.492 1.00 15.81 217 ILE D CA 1
ATOM 7968 C C . ILE D 1 238 ? 22.071 106.518 25.948 1.00 16.04 217 ILE D C 1
ATOM 7969 O O . ILE D 1 238 ? 22.534 105.746 26.780 1.00 15.28 217 ILE D O 1
ATOM 7974 N N . SER D 1 239 ? 21.081 107.371 26.229 1.00 15.81 218 SER D N 1
ATOM 7975 C CA . SER D 1 239 ? 20.421 107.410 27.527 1.00 16.46 218 SER D CA 1
ATOM 7976 C C . SER D 1 239 ? 19.849 106.052 27.999 1.00 16.17 218 SER D C 1
ATOM 7977 O O . SER D 1 239 ? 20.034 105.649 29.155 1.00 14.78 218 SER D O 1
ATOM 7980 N N . GLU D 1 240 ? 19.142 105.364 27.110 1.00 16.08 219 GLU D N 1
ATOM 7981 C CA . GLU D 1 240 ? 18.551 104.057 27.438 1.00 16.84 219 GLU D CA 1
ATOM 7982 C C . GLU D 1 240 ? 19.612 102.997 27.710 1.00 15.74 219 GLU D C 1
ATOM 7983 O O . GLU D 1 240 ? 19.448 102.133 28.577 1.00 15.29 219 GLU D O 1
ATOM 7989 N N . ILE D 1 241 ? 20.705 103.088 26.967 1.00 15.40 220 ILE D N 1
ATOM 7990 C CA . ILE D 1 241 ? 21.808 102.135 27.076 1.00 15.02 220 ILE D CA 1
ATOM 7991 C C . ILE D 1 241 ? 22.461 102.276 28.432 1.00 15.38 220 ILE D C 1
ATOM 7992 O O . ILE D 1 241 ? 22.660 101.275 29.127 1.00 15.73 220 ILE D O 1
ATOM 7997 N N . LYS D 1 242 ? 22.774 103.511 28.827 1.00 15.96 221 LYS D N 1
ATOM 7998 C CA . LYS D 1 242 ? 23.342 103.766 30.173 1.00 16.50 221 LYS D CA 1
ATOM 7999 C C . LYS D 1 242 ? 22.418 103.238 31.292 1.00 16.58 221 LYS D C 1
ATOM 8000 O O . LYS D 1 242 ? 22.866 102.658 32.293 1.00 16.37 221 LYS D O 1
ATOM 8006 N N . LYS D 1 243 ? 21.118 103.444 31.112 1.00 16.79 222 LYS D N 1
ATOM 8007 C CA . LYS D 1 243 ? 20.121 102.905 32.033 1.00 16.90 222 LYS D CA 1
ATOM 8008 C C . LYS D 1 243 ? 20.166 101.372 32.060 1.00 16.67 222 LYS D C 1
ATOM 8009 O O . LYS D 1 243 ? 20.157 100.760 33.138 1.00 16.26 222 LYS D O 1
ATOM 8015 N N . ALA D 1 244 ? 20.187 100.756 30.869 1.00 15.89 223 ALA D N 1
ATOM 8016 C CA . ALA D 1 244 ? 20.240 99.300 30.753 1.00 15.57 223 ALA D CA 1
ATOM 8017 C C . ALA D 1 244 ? 21.453 98.748 31.482 1.00 14.98 223 ALA D C 1
ATOM 8018 O O . ALA D 1 244 ? 21.342 97.753 32.183 1.00 15.20 223 ALA D O 1
ATOM 8020 N N . VAL D 1 245 ? 22.605 99.399 31.307 1.00 15.30 224 VAL D N 1
ATOM 8021 C CA . VAL D 1 245 ? 23.860 99.002 31.979 1.00 15.31 224 VAL D CA 1
ATOM 8022 C C . VAL D 1 245 ? 23.727 99.061 33.506 1.00 16.23 224 VAL D C 1
ATOM 8023 O O . VAL D 1 245 ? 24.183 98.145 34.217 1.00 16.02 224 VAL D O 1
ATOM 8027 N N . ASP D 1 246 ? 23.084 100.121 34.004 1.00 16.89 225 ASP D N 1
ATOM 8028 C CA A ASP D 1 246 ? 22.874 100.288 35.445 0.50 16.83 225 ASP D CA 1
ATOM 8029 C CA B ASP D 1 246 ? 22.864 100.291 35.452 0.50 17.12 225 ASP D CA 1
ATOM 8030 C C . ASP D 1 246 ? 21.937 99.206 35.974 1.00 17.15 225 ASP D C 1
ATOM 8031 O O . ASP D 1 246 ? 22.177 98.626 37.019 1.00 17.12 225 ASP D O 1
ATOM 8040 N N . ILE D 1 247 ? 20.864 98.960 35.231 1.00 17.63 226 ILE D N 1
ATOM 8041 C CA . ILE D 1 247 ? 19.876 97.941 35.571 1.00 18.13 226 ILE D CA 1
ATOM 8042 C C . ILE D 1 247 ? 20.451 96.528 35.486 1.00 18.10 226 ILE D C 1
ATOM 8043 O O . ILE D 1 247 ? 20.216 95.707 36.358 1.00 17.45 226 ILE D O 1
ATOM 8048 N N . VAL D 1 248 ? 21.174 96.238 34.411 1.00 18.06 227 VAL D N 1
ATOM 8049 C CA . VAL D 1 248 ? 21.781 94.916 34.254 1.00 18.39 227 VAL D CA 1
ATOM 8050 C C . VAL D 1 248 ? 22.788 94.588 35.386 1.00 18.78 227 VAL D C 1
ATOM 8051 O O . VAL D 1 248 ? 22.823 93.452 35.863 1.00 18.43 227 VAL D O 1
ATOM 8055 N N . ASN D 1 249 ? 23.599 95.565 35.797 1.00 19.38 228 ASN D N 1
ATOM 8056 C CA . ASN D 1 249 ? 24.431 95.398 36.981 1.00 20.41 228 ASN D CA 1
ATOM 8057 C C . ASN D 1 249 ? 25.377 94.191 36.855 1.00 20.52 228 ASN D C 1
ATOM 8058 O O . ASN D 1 249 ? 25.510 93.385 37.775 1.00 21.23 228 ASN D O 1
ATOM 8063 N N . GLY D 1 250 ? 26.016 94.061 35.702 1.00 20.64 229 GLY D N 1
ATOM 8064 C CA . GLY D 1 250 ? 26.850 92.903 35.393 1.00 20.71 229 GLY D CA 1
ATOM 8065 C C . GLY D 1 250 ? 26.251 91.495 35.441 1.00 20.62 229 GLY D C 1
ATOM 8066 O O . GLY D 1 250 ? 26.997 90.529 35.337 1.00 20.72 229 GLY D O 1
ATOM 8067 N N . LYS D 1 251 ? 24.930 91.354 35.567 1.00 20.60 230 LYS D N 1
ATOM 8068 C CA . LYS D 1 251 ? 24.311 90.026 35.708 1.00 20.54 230 LYS D CA 1
ATOM 8069 C C . LYS D 1 251 ? 24.205 89.288 34.386 1.00 20.14 230 LYS D C 1
ATOM 8070 O O . LYS D 1 251 ? 23.938 88.098 34.352 1.00 20.88 230 LYS D O 1
ATOM 8076 N N . SER D 1 252 ? 24.362 90.006 33.292 1.00 19.01 231 SER D N 1
ATOM 8077 C CA . SER D 1 252 ? 24.247 89.401 31.980 1.00 18.06 231 SER D CA 1
ATOM 8078 C C . SER D 1 252 ? 25.207 90.119 31.046 1.00 16.15 231 SER D C 1
ATOM 8079 O O . SER D 1 252 ? 25.612 91.250 31.319 1.00 14.61 231 SER D O 1
ATOM 8082 N N . VAL D 1 253 ? 25.615 89.426 29.987 1.00 14.55 232 VAL D N 1
ATOM 8083 C CA . VAL D 1 253 ? 26.394 90.050 28.925 1.00 13.99 232 VAL D CA 1
ATOM 8084 C C . VAL D 1 253 ? 25.521 91.111 28.275 1.00 12.81 232 VAL D C 1
ATOM 8085 O O . VAL D 1 253 ? 24.337 90.914 28.149 1.00 13.56 232 VAL D O 1
ATOM 8089 N N . LEU D 1 254 ? 26.105 92.242 27.897 1.00 12.18 233 LEU D N 1
ATOM 8090 C CA . LEU D 1 254 ? 25.346 93.334 27.292 1.00 11.51 233 LEU D CA 1
ATOM 8091 C C . LEU D 1 254 ? 25.976 93.715 25.956 1.00 10.82 233 LEU D C 1
ATOM 8092 O O . LEU D 1 254 ? 27.189 93.971 25.880 1.00 9.94 233 LEU D O 1
ATOM 8097 N N . GLU D 1 255 ? 25.140 93.746 24.918 1.00 9.64 234 GLU D N 1
ATOM 8098 C CA . GLU D 1 255 ? 25.583 94.041 23.564 1.00 10.00 234 GLU D CA 1
ATOM 8099 C C . GLU D 1 255 ? 24.704 95.128 22.971 1.00 10.47 234 GLU D C 1
ATOM 8100 O O . GLU D 1 255 ? 23.497 95.099 23.143 1.00 10.51 234 GLU D O 1
ATOM 8106 N N . VAL D 1 256 ? 25.310 96.105 22.312 1.00 11.04 235 VAL D N 1
ATOM 8107 C CA . VAL D 1 256 ? 24.549 97.109 21.592 1.00 12.43 235 VAL D CA 1
ATOM 8108 C C . VAL D 1 256 ? 24.599 96.744 20.131 1.00 13.79 235 VAL D C 1
ATOM 8109 O O . VAL D 1 256 ? 25.636 96.333 19.632 1.00 13.65 235 VAL D O 1
ATOM 8113 N N . SER D 1 257 ? 23.478 96.921 19.455 1.00 15.95 236 SER D N 1
ATOM 8114 C CA . SER D 1 257 ? 23.316 96.461 18.097 1.00 18.64 236 SER D CA 1
ATOM 8115 C C . SER D 1 257 ? 22.675 97.504 17.199 1.00 20.33 236 SER D C 1
ATOM 8116 O O . SER D 1 257 ? 21.595 97.984 17.494 1.00 20.86 236 SER D O 1
ATOM 8119 N N . GLY D 1 258 ? 23.352 97.836 16.097 1.00 22.76 237 GLY D N 1
ATOM 8120 C CA . GLY D 1 258 ? 22.816 98.729 15.057 1.00 24.25 237 GLY D CA 1
ATOM 8121 C C . GLY D 1 258 ? 23.957 99.252 14.203 1.00 25.78 237 GLY D C 1
ATOM 8122 O O . GLY D 1 258 ? 25.112 98.955 14.475 1.00 25.76 237 GLY D O 1
ATOM 8123 N N . CYS D 1 259 ? 23.639 100.003 13.152 1.00 27.29 238 CYS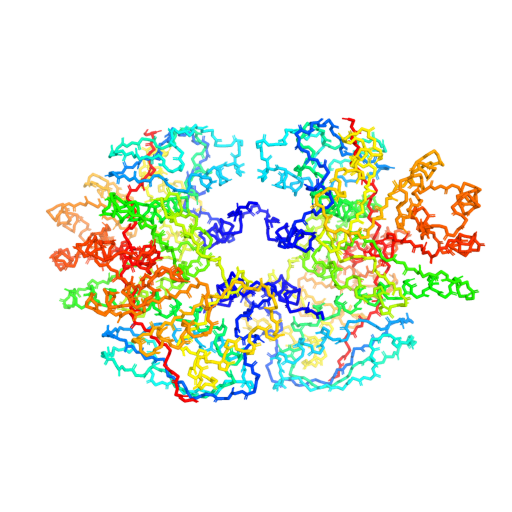 D N 1
ATOM 8124 C CA A CYS D 1 259 ? 24.663 100.687 12.359 0.50 27.82 238 CYS D CA 1
ATOM 8125 C CA B CYS D 1 259 ? 24.651 100.679 12.358 0.50 27.93 238 CYS D CA 1
ATOM 8126 C C . CYS D 1 259 ? 25.089 101.954 13.099 1.00 28.07 238 CYS D C 1
ATOM 8127 O O . CYS D 1 259 ? 24.381 102.951 13.106 1.00 28.87 238 CYS D O 1
ATOM 8132 N N . VAL D 1 260 ? 26.250 101.907 13.730 1.00 27.82 239 VAL D N 1
ATOM 8133 C CA . VAL D 1 260 ? 26.749 103.021 14.514 1.00 27.48 239 VAL D CA 1
ATOM 8134 C C . VAL D 1 260 ? 27.752 103.798 13.682 1.00 27.23 239 VAL D C 1
ATOM 8135 O O . VAL D 1 260 ? 28.636 103.219 13.050 1.00 28.08 239 VAL D O 1
ATOM 8139 N N . ASN D 1 261 ? 27.600 105.109 13.631 1.00 26.93 240 ASN D N 1
ATOM 8140 C CA . ASN D 1 261 ? 28.592 105.945 12.998 1.00 26.36 240 ASN D CA 1
ATOM 8141 C C . ASN D 1 261 ? 29.928 105.686 13.696 1.00 24.63 240 ASN D C 1
ATOM 8142 O O . ASN D 1 261 ? 29.957 105.441 14.895 1.00 24.30 240 ASN D O 1
ATOM 8147 N N . ILE D 1 262 ? 31.023 105.747 12.948 1.00 22.81 241 ILE D N 1
ATOM 8148 C CA . ILE D 1 262 ? 32.355 105.739 13.540 1.00 21.67 241 ILE D CA 1
ATOM 8149 C C . ILE D 1 262 ? 32.538 106.905 14.527 1.00 21.45 241 ILE D C 1
ATOM 8150 O O . ILE D 1 262 ? 33.290 106.779 15.484 1.00 21.36 241 ILE D O 1
ATOM 8155 N N . ARG D 1 263 ? 31.875 108.038 14.281 1.00 21.64 242 ARG D N 1
ATOM 8156 C CA . ARG D 1 263 ? 31.989 109.223 15.155 1.00 21.68 242 ARG D CA 1
ATOM 8157 C C . ARG D 1 263 ? 31.224 109.056 16.483 1.00 21.63 242 ARG D C 1
ATOM 8158 O O . ARG D 1 263 ? 31.482 109.790 17.442 1.00 21.63 242 ARG D O 1
ATOM 8160 N N . ASN D 1 264 ? 30.304 108.090 16.551 1.00 21.51 243 ASN D N 1
ATOM 8161 C CA . ASN D 1 264 ? 29.580 107.811 17.792 1.00 21.23 243 ASN D CA 1
ATOM 8162 C C . ASN D 1 264 ? 29.942 106.513 18.522 1.00 19.88 243 ASN D C 1
ATOM 8163 O O . ASN D 1 264 ? 29.493 106.319 19.660 1.00 19.04 243 ASN D O 1
ATOM 8168 N N . VAL D 1 265 ? 30.729 105.631 17.898 1.00 17.78 244 VAL D N 1
ATOM 8169 C CA . VAL D 1 265 ? 30.909 104.294 18.473 1.00 16.08 244 VAL D CA 1
ATOM 8170 C C . VAL D 1 265 ? 31.555 104.308 19.852 1.00 15.44 244 VAL D C 1
ATOM 8171 O O . VAL D 1 265 ? 31.176 103.514 20.712 1.00 14.74 244 VAL D O 1
ATOM 8175 N N . ARG D 1 266 ? 32.493 105.231 20.066 1.00 15.37 245 ARG D N 1
ATOM 8176 C CA . ARG D 1 266 ? 33.236 105.292 21.341 1.00 15.54 245 ARG D CA 1
ATOM 8177 C C . ARG D 1 266 ? 32.376 105.670 22.528 1.00 16.34 245 ARG D C 1
ATOM 8178 O O . ARG D 1 266 ? 32.565 105.153 23.635 1.00 17.29 245 ARG D O 1
ATOM 8186 N N . ASN D 1 267 ? 31.455 106.603 22.327 1.00 16.42 246 ASN D N 1
ATOM 8187 C CA . ASN D 1 267 ? 30.565 106.999 23.411 1.00 16.63 246 ASN D CA 1
ATOM 8188 C C . ASN D 1 267 ? 29.710 105.810 23.853 1.00 15.49 246 ASN D C 1
ATOM 8189 O O . ASN D 1 267 ? 29.487 105.626 25.041 1.00 14.18 246 ASN D O 1
ATOM 8194 N N . ILE D 1 268 ? 29.296 104.971 22.905 1.00 14.16 247 ILE D N 1
ATOM 8195 C CA . ILE D 1 268 ? 28.585 103.736 23.256 1.00 13.73 247 ILE D CA 1
ATOM 8196 C C . ILE D 1 268 ? 29.485 102.785 24.073 1.00 13.42 247 ILE D C 1
ATOM 8197 O O . ILE D 1 268 ? 29.075 102.278 25.121 1.00 12.76 247 ILE D O 1
ATOM 8202 N N . ALA D 1 269 ? 30.719 102.589 23.610 1.00 13.91 248 ALA D N 1
ATOM 8203 C CA . ALA D 1 269 ? 31.718 101.777 24.326 1.00 13.46 248 ALA D CA 1
ATOM 8204 C C . ALA D 1 269 ? 32.032 102.281 25.735 1.00 14.34 248 ALA D C 1
ATOM 8205 O O . ALA D 1 269 ? 32.332 101.471 26.637 1.00 12.49 248 ALA D O 1
ATOM 8207 N N . LEU D 1 270 ? 31.993 103.605 25.940 1.00 14.71 249 LEU D N 1
ATOM 8208 C CA . LEU D 1 270 ? 32.257 104.145 27.288 1.00 15.37 249 LEU D CA 1
ATOM 8209 C C . LEU D 1 270 ? 31.157 103.846 28.318 1.00 15.21 249 LEU D C 1
ATOM 8210 O O . LEU D 1 270 ? 31.403 103.984 29.541 1.00 16.17 249 LEU D O 1
ATOM 8215 N N . THR D 1 271 ? 29.973 103.453 27.848 1.00 14.87 250 THR D N 1
ATOM 8216 C CA . THR D 1 271 ? 28.825 103.198 28.740 1.00 15.07 250 THR D CA 1
ATOM 8217 C C . THR D 1 271 ? 29.079 102.016 29.679 1.00 15.03 250 THR D C 1
ATOM 8218 O O . THR D 1 271 ? 28.672 102.027 30.851 1.00 16.13 250 THR D O 1
ATOM 8222 N N . GLY D 1 272 ? 29.781 101.009 29.182 1.00 14.36 251 GLY D N 1
ATOM 8223 C CA . GLY D 1 272 ? 30.072 99.819 29.992 1.00 14.00 251 GLY D CA 1
ATOM 8224 C C . GLY D 1 272 ? 29.587 98.531 29.358 1.00 13.24 251 GLY D C 1
ATOM 8225 O O . GLY D 1 272 ? 29.817 97.458 29.904 1.00 13.95 251 GLY D O 1
ATOM 8226 N N . VAL D 1 273 ? 28.940 98.620 28.199 1.00 12.02 252 VAL D N 1
ATOM 8227 C CA . VAL D 1 273 ? 28.485 97.435 27.527 1.00 11.29 252 VAL D CA 1
ATOM 8228 C C . VAL D 1 273 ? 29.712 96.580 27.078 1.00 11.18 252 VAL D C 1
ATOM 8229 O O . VAL D 1 273 ? 30.824 97.085 26.924 1.00 11.74 252 VAL D O 1
ATOM 8233 N N . ASP D 1 274 ? 29.476 95.298 26.848 1.00 10.40 253 ASP D N 1
ATOM 8234 C CA . ASP D 1 274 ? 30.525 94.327 26.563 1.00 10.69 253 ASP D CA 1
ATOM 8235 C C . ASP D 1 274 ? 30.840 94.206 25.065 1.00 9.29 253 ASP D C 1
ATOM 8236 O O . ASP D 1 274 ? 31.992 94.023 24.700 1.00 9.58 253 ASP D O 1
ATOM 8241 N N . TYR D 1 275 ? 29.807 94.272 24.221 1.00 8.69 254 TYR D N 1
ATOM 8242 C CA . TYR D 1 275 ? 29.919 94.095 22.778 1.00 8.06 254 TYR D CA 1
ATOM 8243 C C . TYR D 1 275 ? 29.130 95.166 22.032 1.00 8.36 254 TYR D C 1
ATOM 8244 O O . TYR D 1 275 ? 28.136 95.683 22.547 1.00 7.86 254 TYR D O 1
ATOM 8253 N N . ILE D 1 276 ? 29.599 95.514 20.834 1.00 8.49 255 ILE D N 1
ATOM 8254 C CA . ILE D 1 276 ? 28.829 96.289 19.868 1.00 8.76 255 ILE D CA 1
ATOM 8255 C C . ILE D 1 276 ? 28.838 95.515 18.543 1.00 9.11 255 ILE D C 1
ATOM 8256 O O . ILE D 1 276 ? 29.904 95.253 17.979 1.00 8.30 255 ILE D O 1
ATOM 8261 N N . SER D 1 277 ? 27.662 95.081 18.089 1.00 9.73 256 SER D N 1
ATOM 8262 C CA . SER D 1 277 ? 27.523 94.439 16.784 1.00 10.14 256 SER D CA 1
ATOM 8263 C C . SER D 1 277 ? 26.989 95.428 15.789 1.00 10.41 256 SER D C 1
ATOM 8264 O O . SER D 1 277 ? 26.065 96.187 16.084 1.00 10.68 256 SER D O 1
ATOM 8267 N N . ILE D 1 278 ? 27.612 95.436 14.614 1.00 9.78 257 ILE D N 1
ATOM 8268 C CA . ILE D 1 278 ? 27.401 96.476 13.624 1.00 9.82 257 ILE D CA 1
ATOM 8269 C C . ILE D 1 278 ? 27.091 95.819 12.275 1.00 10.22 257 ILE D C 1
ATOM 8270 O O . ILE D 1 278 ? 27.955 95.129 11.695 1.00 10.36 257 ILE D O 1
ATOM 8275 N N . GLY D 1 279 ? 25.853 96.003 11.809 1.00 10.75 258 GLY D N 1
ATOM 8276 C CA . GLY D 1 279 ? 25.432 95.561 10.477 1.00 11.22 258 GLY D CA 1
ATOM 8277 C C . GLY D 1 279 ? 26.306 96.099 9.356 1.00 11.93 258 GLY D C 1
ATOM 8278 O O . GLY D 1 279 ? 26.717 95.351 8.455 1.00 12.90 258 GLY D O 1
ATOM 8279 N N . CYS D 1 280 ? 26.660 97.373 9.436 1.00 12.63 259 CYS D N 1
ATOM 8280 C CA A CYS D 1 280 ? 27.311 98.049 8.310 0.50 13.96 259 CYS D CA 1
ATOM 8281 C CA B CYS D 1 280 ? 27.327 98.072 8.326 0.50 13.07 259 CYS D CA 1
ATOM 8282 C C . CYS D 1 280 ? 28.836 97.803 8.160 1.00 13.40 259 CYS D C 1
ATOM 8283 O O . CYS D 1 280 ? 29.492 98.446 7.358 1.00 14.94 259 CYS D O 1
ATOM 8288 N N . ILE D 1 281 ? 29.411 96.869 8.899 1.00 13.04 260 ILE D N 1
ATOM 8289 C CA . ILE D 1 281 ? 30.799 96.455 8.606 1.00 12.01 260 ILE D CA 1
ATOM 8290 C C . ILE D 1 281 ? 30.803 95.251 7.642 1.00 12.32 260 ILE D C 1
ATOM 8291 O O . ILE D 1 281 ? 31.873 94.857 7.145 1.00 12.62 260 ILE D O 1
ATOM 8296 N N . THR D 1 282 ? 29.613 94.680 7.382 1.00 11.52 261 THR D N 1
ATOM 8297 C CA . THR D 1 282 ? 29.457 93.606 6.397 1.00 11.23 261 THR D CA 1
ATOM 8298 C C . THR D 1 282 ? 28.459 93.890 5.260 1.00 12.57 261 THR D C 1
ATOM 8299 O O . THR D 1 282 ? 28.190 93.041 4.426 1.00 13.22 261 THR D O 1
ATOM 8303 N N . ASN D 1 283 ? 27.861 95.058 5.267 1.00 13.62 262 ASN D N 1
ATOM 8304 C CA . ASN D 1 283 ? 27.135 95.552 4.115 1.00 14.85 262 ASN D CA 1
ATOM 8305 C C . ASN D 1 283 ? 27.373 97.057 4.181 1.00 15.56 262 ASN D C 1
ATOM 8306 O O . ASN D 1 283 ? 27.746 97.561 5.243 1.00 15.88 262 ASN D O 1
ATOM 8311 N N . SER D 1 284 ? 27.241 97.768 3.072 1.00 15.94 263 SER D N 1
ATOM 8312 C CA . SER D 1 284 ? 27.392 99.244 3.100 1.00 15.66 263 SER D CA 1
ATOM 8313 C C . SER D 1 284 ? 28.784 99.756 3.488 1.00 14.92 263 SER D C 1
ATOM 8314 O O . SER D 1 284 ? 28.891 100.803 4.095 1.00 17.21 263 SER D O 1
ATOM 8317 N N . PHE D 1 285 ? 29.830 99.026 3.115 1.00 14.19 264 PHE D N 1
ATOM 8318 C CA . PHE D 1 285 ? 31.211 99.375 3.403 1.00 13.85 264 PHE D CA 1
ATOM 8319 C C . PHE D 1 285 ? 31.923 99.652 2.077 1.00 14.01 264 PHE D C 1
ATOM 8320 O O . PHE D 1 285 ? 31.454 99.243 1.010 1.00 13.54 264 PHE D O 1
ATOM 8328 N N . GLN D 1 286 ? 33.050 100.349 2.135 1.00 13.99 265 GLN D N 1
ATOM 8329 C CA . GLN D 1 286 ? 33.832 100.631 0.936 1.00 14.36 265 GLN D CA 1
ATOM 8330 C C . GLN D 1 286 ? 34.770 99.495 0.639 1.00 12.78 265 GLN D C 1
ATOM 8331 O O . GLN D 1 286 ? 35.585 99.149 1.474 1.00 12.97 265 GLN D O 1
ATOM 8337 N N . ASN D 1 287 ? 34.666 98.929 -0.554 1.00 11.16 266 ASN D N 1
ATOM 8338 C CA . ASN D 1 287 ? 35.693 98.041 -1.080 1.00 10.86 266 ASN D CA 1
ATOM 8339 C C . ASN D 1 287 ? 37.037 98.760 -1.102 1.00 10.09 266 ASN D C 1
ATOM 8340 O O . ASN D 1 287 ? 37.107 99.944 -1.388 1.00 9.28 266 ASN D O 1
ATOM 8345 N N . LYS D 1 288 ? 38.112 98.036 -0.818 1.00 9.64 267 LYS D N 1
ATOM 8346 C CA . LYS D 1 288 ? 39.443 98.606 -0.973 1.00 9.04 267 LYS D CA 1
ATOM 8347 C C . LYS D 1 288 ? 39.910 98.519 -2.425 1.00 8.87 267 LYS D C 1
ATOM 8348 O O . LYS D 1 288 ? 39.582 97.568 -3.153 1.00 7.87 267 LYS D O 1
ATOM 8354 N N . ASP D 1 289 ? 40.698 99.519 -2.824 1.00 8.19 268 ASP D N 1
ATOM 8355 C CA . ASP D 1 289 ? 41.272 99.585 -4.153 1.00 8.92 268 ASP D CA 1
ATOM 8356 C C . ASP D 1 289 ? 42.584 98.783 -4.241 1.00 8.51 268 ASP D C 1
ATOM 8357 O O . ASP D 1 289 ? 43.586 99.137 -3.618 1.00 7.62 268 ASP D O 1
ATOM 8362 N N . ILE D 1 290 ? 42.548 97.698 -5.017 1.00 8.52 269 ILE D N 1
ATOM 8363 C CA . ILE D 1 290 ? 43.696 96.790 -5.219 1.00 9.38 269 ILE D CA 1
ATOM 8364 C C . ILE D 1 290 ? 43.658 96.361 -6.675 1.00 9.50 269 ILE D C 1
ATOM 8365 O O . ILE D 1 290 ? 42.578 96.068 -7.205 1.00 10.56 269 ILE D O 1
ATOM 8370 N N . GLY D 1 291 ? 44.814 96.332 -7.322 1.00 9.08 270 GLY D N 1
ATOM 8371 C CA . GLY D 1 291 ? 44.899 96.051 -8.754 1.00 9.00 270 GLY D CA 1
ATOM 8372 C C . GLY D 1 291 ? 45.964 95.029 -9.111 1.00 8.91 270 GLY D C 1
ATOM 8373 O O . GLY D 1 291 ? 46.838 94.677 -8.279 1.00 9.24 270 GLY D O 1
ATOM 8374 N N . LEU D 1 292 ? 45.888 94.545 -10.353 1.00 8.95 271 LEU D N 1
ATOM 8375 C CA . LEU D 1 292 ? 46.884 93.638 -10.931 1.00 8.72 271 LEU D CA 1
ATOM 8376 C C . LEU D 1 292 ? 47.693 94.371 -11.989 1.00 9.78 271 LEU D C 1
ATOM 8377 O O . LEU D 1 292 ? 47.174 94.680 -13.065 1.00 10.95 271 LEU D O 1
ATOM 8382 N N . ASP D 1 293 ? 48.957 94.645 -11.689 1.00 10.79 272 ASP D N 1
ATOM 8383 C CA . ASP D 1 293 ? 49.847 95.370 -12.605 1.00 11.71 272 ASP D CA 1
ATOM 8384 C C . ASP D 1 293 ? 50.704 94.348 -13.362 1.00 12.80 272 ASP D C 1
ATOM 8385 O O . ASP D 1 293 ? 51.230 93.417 -12.748 1.00 12.41 272 ASP D O 1
ATOM 8390 N N . ILE D 1 294 ? 50.805 94.489 -14.682 1.00 13.31 273 ILE D N 1
ATOM 8391 C CA . ILE D 1 294 ? 51.547 93.525 -15.481 1.00 15.42 273 ILE D CA 1
ATOM 8392 C C . ILE D 1 294 ? 52.769 94.199 -16.033 1.00 17.07 273 ILE D C 1
ATOM 8393 O O . ILE D 1 294 ? 52.684 95.290 -16.595 1.00 15.44 273 ILE D O 1
ATOM 8398 N N . GLU D 1 295 ? 53.909 93.531 -15.844 1.00 20.32 274 GLU D N 1
ATOM 8399 C CA . GLU D 1 295 ? 55.143 93.922 -16.475 1.00 22.92 274 GLU D CA 1
ATOM 8400 C C . GLU D 1 295 ? 55.356 93.027 -17.705 1.00 24.60 274 GLU D C 1
ATOM 8401 O O . GLU D 1 295 ? 55.637 91.795 -17.587 1.00 25.05 274 GLU D O 1
ATOM 8407 N N . TYR D 1 296 ? 55.250 93.628 -18.886 1.00 26.15 275 TYR D N 1
ATOM 8408 C CA . TYR D 1 296 ? 54.995 95.085 -19.082 1.00 27.03 275 TYR D CA 1
ATOM 8409 C C . TYR D 1 296 ? 55.368 95.417 -20.505 1.00 27.23 275 TYR D C 1
ATOM 8410 O O . TYR D 1 296 ? 56.286 94.782 -21.033 1.00 28.97 275 TYR D O 1
#

Nearest PDB structures (foldseek):
  3l0g-assembly1_C  TM=9.986E-01  e=7.275E-55  Ehrlichia chaffeensis str. Arkansas
  3paj-assembly1_B  TM=9.384E-01  e=1.401E-30  Vibrio cholerae O1 biovar El Tor str. N16961
  3tqv-assembly1_B  TM=9.593E-01  e=1.348E-29  Francisella tularensis subsp. tularensis SCHU S4
  5huo-assembly2_H-2  TM=9.493E-01  e=7.813E-27  Streptococcus pyogenes GA06023
  1qap-assembly1_B  TM=9.315E-01  e=1.325E-27  Salmonella enterica subsp. enterica serovar Typhimurium

InterPro domains:
  IPR002638 Quinolinate phosphoribosyl transferase, C-terminal [PF01729] (108-272)
  IPR004393 Nicotinate-nucleotide pyrophosphorylase [TIGR00078] (9-273)
  IPR004393 Nicotinate-nucleotide pyrophosphorylase [cd01572] (7-272)
  IPR013785 Aldolase-type TIM barrel [G3DSA:3.20.20.70] (122-263)
  IPR022412 Quinolinate phosphoribosyl transferase, N-terminal [PF02749] (22-106)
  IPR027277 Nicotinate-nucleotide pyrophosphorylase/Putative pyrophosphorylase ModD [PIRSF006250] (5-274)
  IPR027277 Nicotinate-nucleotide pyrophosphorylase/Putative pyrophosphorylase ModD [PTHR32179] (5-276)
  IPR036068 Nicotinate phosphoribosyltransferase-like, C-terminal [SSF51690] (108-273)
  IPR037128 Quinolinate phosphoribosyl transferase, N-terminal domain superfamily [G3DSA:3.90.1170.20] (12-271)

B-factor: mean 13.24, std 6.02, range [2.0, 42.02]

Secondary structure (DSSP, 8-state):
---HHHHHHHHHHHHTTT--HHHHHH-SS-EEEEEEEESS-EE---HHHHHHHHHHTTTTEEEEE---TT-EE-SS-EEEEEEEEHHHHGGGHHHHHHHHHHHHHHHHHHHHHHHHTTTSS-EEE--S---TT-HHHHHHHHHHTT-B-S-SSTTS-EEE-HHHHHHHS-HHHHHHHHHHHSSS--EEEEESSHHHHHHHHHTT-SEEEEES--HHHHHHHHHHHTTSSEEEEESS--TTTHHHHHTTT-SEEE-GGGTSS-PPP-EEEEE-/---HHHHHHHHHHHHTTT--HHHHHH-SS-EEEEEEEESS-EE---HHHHHHHHHHTTTTEEEEE---TT-EE-TT-EEEEEEEEHHHHTTTHHHHHHHHHHHHHHHHHHHHHHHHTTTSS-EEE--S---TT-HHHHHHHHHHTT-B-S-SSSSS-EEE-HHHHHHHS-HHHHHHHHHHHSSS--EEEEESSHHHHHHHHHTT-SEEEEES--HHHHHHHHHHHTTSSEEEEEE---TTTHHHHHTTT-SEEEEGGGSSS-PPP-EEEEEE-/-----HHHHHHHHHHHHTTT--HHHHHH-SS-EEEEEEEESS-EE---HHHHHHHHHHTTTTEEEEE---TT-EE-TT-EEEEEEEEHHHHGGGHHHHHHHHHHHHHHHHHHHHHHHHTTTSS-EEE--S-PPTT-HHHHHHHHHHTT-B-S-SSTTS-EEE-HHHHHHHS-HHHHHHHHHHHSTT--EEEEESSHHHHHHHHHTT-SEEEEES--HHHHHHHHHHHTTSSEEEEES---HHHHHHHHTTT-SEEE-GGGTSS-PPPPEEEEE-/----HHHHHHHHHHHHTTT--HHHHHH-SS-EEEEEEEESS-EE---HHHHHHHHHTTTTTEEEEE---TT-EE-TT-EEEEEEEEHHHHGGGHHHHHHHHHHHHHHHHHHHHHHHHTTTSS-EEE--S---TT-HHHHHHHHHHTT-B-S-SSTTS-EEE-HHHHHHHS-HHHHHHHHHHHSTT--EEEEESSHHHHHHHHHTT-SEEEEES--HHHHHHHHHHHTTSSEEEEES---TTTHHHHHHTT-SEEE-GGGSSS-PPP-EEEEEE-

Organism: Ehrlichia chaffeensis (strain ATCC CRL-10679 / Arkansas) (NCBI:txid205920)